Protein AF-0000000086142460 (afdb_homodimer)

Organism: NCBI:txid717836

Solvent-accessible surface area (backbone atoms only — not comparable to full-atom values): 49680 Å² total; per-residue (Å²): 108,67,45,40,24,39,39,41,35,37,32,24,75,23,95,76,44,54,64,69,58,50,50,49,43,42,58,69,41,60,41,5,60,48,43,58,37,73,49,34,57,45,44,39,34,28,33,41,66,67,75,49,84,51,43,32,36,38,39,31,39,27,62,38,39,47,51,66,74,33,66,89,44,45,38,64,72,74,49,53,18,50,52,52,52,58,55,61,70,28,40,67,42,72,35,49,34,33,26,33,62,71,48,77,43,73,53,80,43,78,91,67,61,49,48,15,35,41,35,39,34,32,37,31,42,58,88,47,46,63,57,48,50,47,44,39,74,75,41,37,49,63,34,49,57,64,34,72,46,52,44,26,42,36,34,27,37,58,77,42,46,34,84,81,44,64,65,58,92,66,41,41,38,38,38,38,42,35,27,15,69,40,83,63,62,77,85,35,67,47,42,48,54,38,64,62,38,70,64,41,49,54,53,53,65,69,31,44,81,71,49,72,48,40,32,31,54,69,46,72,52,53,54,56,83,70,73,66,35,62,46,68,46,90,24,44,31,55,36,40,29,46,80,44,55,48,88,85,35,55,34,35,35,43,34,40,35,81,40,41,47,46,68,80,41,52,66,60,47,49,30,33,49,56,18,71,32,24,41,84,95,52,75,76,42,51,28,12,38,37,30,30,29,58,73,26,36,50,78,56,42,87,37,31,60,82,50,37,60,69,52,53,25,49,50,50,52,49,50,31,57,77,67,70,46,78,58,30,49,26,32,32,12,29,29,58,13,8,40,28,23,54,46,29,42,51,77,38,52,84,38,39,56,26,34,29,30,22,43,37,63,58,52,47,44,73,69,56,28,50,52,44,53,50,49,48,50,43,25,73,74,63,30,40,56,55,44,17,54,56,48,50,58,67,32,32,39,84,91,40,53,83,34,69,57,44,60,60,46,34,58,37,31,31,66,28,25,65,69,21,42,48,35,49,42,50,25,61,38,62,49,70,44,70,89,49,40,77,67,35,78,50,47,32,39,38,36,21,11,57,62,34,73,64,36,47,65,53,51,71,63,66,75,43,61,71,48,45,78,46,73,30,70,84,7,10,54,54,27,58,70,60,27,43,68,59,42,41,52,55,40,17,76,67,108,108,66,44,40,23,41,39,40,33,37,33,24,74,24,94,77,44,53,64,69,59,52,50,48,44,41,58,70,42,58,40,5,60,49,43,57,38,73,49,36,59,44,44,38,34,27,35,40,68,66,75,48,84,49,43,31,33,38,39,29,40,28,60,39,39,48,53,65,73,33,66,91,46,45,40,65,72,73,49,53,17,51,51,52,53,57,56,61,69,27,43,67,42,72,36,48,33,33,26,34,61,71,49,78,44,72,53,81,42,78,90,68,62,48,47,16,37,42,35,39,34,32,37,31,42,59,88,47,46,62,57,50,49,48,45,40,73,74,41,37,50,62,36,47,54,64,34,73,45,52,45,25,40,36,34,27,37,58,75,42,45,36,83,81,43,63,64,60,90,66,39,42,39,38,38,37,41,36,29,15,69,39,83,64,62,78,85,36,68,46,41,50,53,38,65,62,39,71,65,39,49,54,53,51,66,69,31,44,82,71,50,72,47,40,33,31,55,70,46,72,53,51,54,56,85,68,76,65,35,62,47,69,47,89,25,45,32,54,36,40,29,46,79,45,55,47,88,85,35,56,33,34,34,42,34,40,36,80,42,42,45,44,69,79,42,51,67,59,48,49,29,33,49,55,20,71,31,24,41,85,95,52,75,76,41,50,28,12,38,37,31,28,30,58,72,26,34,51,79,55,42,86,38,31,59,80,50,37,60,69,53,52,25,48,49,52,52,48,52,30,56,77,68,69,46,78,57,30,50,26,31,34,13,30,28,57,12,9,40,27,22,53,45,30,41,51,75,39,53,85,38,39,56,27,34,29,31,21,43,37,61,59,52,45,42,73,67,56,30,50,53,43,51,50,49,47,49,44,24,71,75,64,30,40,54,53,44,17,55,56,48,52,57,67,34,34,40,83,91,41,53,82,34,71,58,43,61,59,46,34,58,36,31,31,64,28,26,63,68,21,44,47,35,48,44,48,24,61,38,62,50,70,45,68,89,49,41,78,67,35,78,49,46,32,40,37,38,23,10,57,62,33,72,66,36,48,64,53,52,72,62,66,75,43,60,72,49,45,77,46,72,30,69,82,9,11,53,54,27,57,71,63,28,43,67,59,40,39,51,55,40,18,76,65,109

Secondary structure (DSSP, 8-state):
--SSEEEEEEEEE-TT--HHHHHHHIIIIIHHHHHTSTTEEEEEEEEETTSPSS-EEEEEEES-GGGGGSHHHHHHHHT--HHHHHHHTTEEEEEEEEEEEEEEEE-PPTTSS-SEEEEEEEEEEGGGHHHHHHHIIIIIHHHHTTSTTEEEEEEEEEEE-BTTBPPPTTEEEEEEEEEESS---TTSHHHHHHHHSHHHHHHHHTSEEEEEEEEEEEEEPPPPPPPPEEEE-TTS-EEEEEEES-TTSPEEEEEPPTT--GGGGHHHHHHHHHTTTPPTTSS----EEEEE--TTSSPPPTTPPPP-HHHHHHHHHHHHHHTT---EEEEEEETHHHHHHHHHHHH-GGGEEEEEEES--SB--HHHHHHHHHHHHHHHHH-HHHHHHHHHHHHS-GGGTTSHHHHHHHHHHHTS-HHHHHHHHHHHHS-B-GGGGGG--S-EEEEEETTSTTHHHHHHTS--TTEEEEEETT--SSHHHH-HHHHHHHHHTT-/--SSEEEEEEEEE-TT--HHHHHHHIIIIIHHHHHTSTTEEEEEEEEETTSPSS-EEEEEEES-GGGGGSHHHHHHHHT--HHHHHHHTTEEEEEEEEEEEEEEEE-PPTTSS-SEEEEEEEEEEGGGHHHHHHHIIIIIHHHHTTSTTEEEEEEEEEEE-BTTBPPPTTEEEEEEEEEESS---TTSHHHHHHHHSHHHHHHHHTSEEEEEEEEEEEEEPPPPPPPPEEEE-TTS-EEEEEEES-TTSPEEEEEPPTT--GGGGHHHHHHHHHTTTPPTTSS----EEEEE--TTSSPPPTTPPPP-HHHHHHHHHHHHHHTT---EEEEEEETHHHHHHHHHHHH-GGGEEEEEEES--SB--HHHHHHHHHHHHHHHHH-HHHHHHHHHHHHS-GGGTTSHHHHHHHHHHHTS-HHHHHHHHHHHHS-B-GGGGGG--S-EEEEEETTSTTHHHHHHTS--TTEEEEEETT--SSHHHH-HHHHHHHHHTT-

Nearest PDB structures (foldseek):
  3om8-assembly1_B  TM=9.047E-01  e=5.150E-22  Pseudomonas aeruginosa PAO1
  2xua-assembly1_A  TM=9.147E-01  e=1.766E-20  Paraburkholderia xenovorans LB400
  4uhe-assembly1_A  TM=8.693E-01  e=3.798E-20  Thermogutta terrifontis
  3v48-assembly1_B  TM=8.506E-01  e=5.599E-15  Escherichia coli SE11
  6k5e-assembly2_C  TM=7.998E-01  e=1.423E-12  Klebsiella pneumoniae

pLDDT: mean 93.95, std 6.27, range [56.75, 98.88]

Radius of gyration: 33.69 Å; Cα contacts (8 Å, |Δi|>4): 2165; chains: 2; bounding box: 78×109×75 Å

Foldseek 3Di:
DWFKKKKKKFFAFAPPADPVLLVCCVFAPVQQLVVQDLQFQWKFKWAFPPPDPPGIMMMTIGGICVCCPPPSNVCCVVVPDPSVVVNVVRTPDMWIWMWHWDDKDFDQDDPRAFQKKKKWKWKAFPVLVVVVVCCCVVALVVLVCPWAFWGMKIKTWTDFGIPVTADDPRMIMMMIMIGGNDDTDCVDPSVVVSCPDPSNCVSVVRIGTDDITMIGTDDIHHHHDDFWDWDADPQFFIKTKDKGHDPVAFEEEEAEAFLFFLCLCVVVLSCQSNQVLAAPPDDRGHHIYMTIHFGLQDDGDPRHDQDALVVSLVVVVVVCVVVVQQAGAEYEYAASSLLNQLVNCLPPVPRYQEYEHEQYAQFADPVLLVVLVVLLVCCVVPNQLVSLLVVLCLQWDPVCCPPPLSVVRSVSRRSGDSVSSNSSSVNNRGGHCLVRLQSRDHAYEYEYEPAAPCRLVNSVVSPRPNYDYDYQYNGYRSRCSGGVSSVSNSSNNGD/DWFKKKKKKFFAFAPPADPVLLVCCVQAPVQQLVVQDLQFQWKFKWAFPPPDPPGIMIMTIGGICVCCPPPSNVCCVVVPDPSVVVNVVRTPDMWIWMWHWDDKDFDQDDPRAFQKKKKWKWKAFPVCVVVVVCCCVVALVVLVCPWAFWGMKIKTWTDFGTPVTADDPRMIMMMIMIGGNDDTDCPDPSVVVSCPDPSNCVSVVRIGTDDITMIGTDDIHHHHDDFWDWDADPQFFIKTKDKGHDPVAFEEEEAEAFLFFLCLCVVVLSCQSNQVLAAPPDDRGHHIYMTIYFGLQDDGDPRHDQDALVVSLVVVVVVCVVVVQQAGAEYEYAASSLLNRLVNCLPPVPRYQEYEHELYAQFADPVLLVVLVVLLVCCVVVNQLVSLLVVLCLQWDPVCCPPPSSVVRSVSRRSGDSVSSNSSSVNNHGGHCLVRLQSRDHAYEYEYEPAAPCSLVNSVVSPRPNYDYDYQYNGYRSRCSGGVPSVSNSSNNGD

Structure (mmCIF, N/CA/C/O backbone):
data_AF-0000000086142460-model_v1
#
loop_
_entity.id
_entity.type
_entity.pdbx_description
1 polymer 'AB hydrolase-1 domain-containing protein'
#
loop_
_atom_site.group_PDB
_atom_site.id
_atom_site.type_symbol
_atom_site.label_atom_id
_atom_site.label_alt_id
_atom_site.label_comp_id
_atom_site.label_asym_id
_atom_site.label_entity_id
_atom_site.label_seq_id
_atom_site.pdbx_PDB_ins_code
_atom_site.Cartn_x
_atom_site.Cartn_y
_atom_site.Cartn_z
_atom_site.occupancy
_atom_site.B_iso_or_equiv
_atom_site.auth_seq_id
_atom_site.auth_comp_id
_atom_site.auth_asym_id
_atom_site.auth_atom_id
_atom_site.pdbx_PDB_model_num
ATOM 1 N N . MET A 1 1 ? -10.391 -28.703 9.508 1 86.12 1 MET A N 1
ATOM 2 C CA . MET A 1 1 ? -9.367 -29.094 8.539 1 86.12 1 MET A CA 1
ATOM 3 C C . MET A 1 1 ? -8.062 -28.344 8.797 1 86.12 1 MET A C 1
ATOM 5 O O . MET A 1 1 ? -8.062 -27.125 8.961 1 86.12 1 MET A O 1
ATOM 9 N N . GLU A 1 2 ? -7 -29.094 8.883 1 89.44 2 GLU A N 1
ATOM 10 C CA . GLU A 1 2 ? -5.695 -28.484 9.164 1 89.44 2 GLU A CA 1
ATOM 11 C C . GLU A 1 2 ? -4.59 -29.188 8.367 1 89.44 2 GLU A C 1
ATOM 13 O O . GLU A 1 2 ? -4.773 -30.297 7.891 1 89.44 2 GLU A O 1
ATOM 18 N N . GLY A 1 3 ? -3.527 -28.438 8.188 1 91.69 3 GLY A N 1
ATOM 19 C CA . GLY A 1 3 ? -2.354 -28.984 7.523 1 91.69 3 GLY A CA 1
ATOM 20 C C . GLY A 1 3 ? -2.408 -28.844 6.012 1 91.69 3 GLY A C 1
ATOM 21 O O . GLY A 1 3 ? -3.371 -28.297 5.469 1 91.69 3 GLY A O 1
ATOM 22 N N . PRO A 1 4 ? -1.34 -29.344 5.383 1 93.38 4 PRO A N 1
ATOM 23 C CA . PRO A 1 4 ? -1.271 -29.25 3.924 1 93.38 4 PRO A CA 1
ATOM 24 C C . PRO A 1 4 ? -2.326 -30.109 3.229 1 93.38 4 PRO A C 1
ATOM 26 O O . PRO A 1 4 ? -2.758 -31.125 3.773 1 93.38 4 PRO A O 1
ATOM 29 N N . GLY A 1 5 ? -2.771 -29.641 2.098 1 96.19 5 GLY A N 1
ATOM 30 C CA . GLY A 1 5 ? -3.828 -30.375 1.42 1 96.19 5 GLY A CA 1
ATOM 31 C C . GLY A 1 5 ? -3.877 -30.109 -0.073 1 96.19 5 GLY A C 1
ATOM 32 O O . GLY A 1 5 ? -2.941 -29.547 -0.639 1 96.19 5 GLY A O 1
ATOM 33 N N . TYR A 1 6 ? -4.895 -30.703 -0.648 1 95.5 6 TYR A N 1
ATOM 34 C CA . TYR A 1 6 ? -5.113 -30.781 -2.09 1 95.5 6 TYR A CA 1
ATOM 35 C C . TYR A 1 6 ? -6.566 -30.5 -2.438 1 95.5 6 TYR A C 1
ATOM 37 O O . TYR A 1 6 ? -7.473 -31.188 -1.963 1 95.5 6 TYR A O 1
ATOM 45 N N . LEU A 1 7 ? -6.75 -29.359 -3.189 1 97.44 7 LEU A N 1
ATOM 46 C CA . LEU A 1 7 ? -8.07 -29.016 -3.707 1 97.44 7 LEU A CA 1
ATOM 47 C C . LEU A 1 7 ? -8.219 -29.453 -5.16 1 97.44 7 LEU A C 1
ATOM 49 O O . LEU A 1 7 ? -7.457 -29.016 -6.027 1 97.44 7 LEU A O 1
ATOM 53 N N . ALA A 1 8 ? -9.18 -30.312 -5.422 1 97.69 8 ALA A N 1
ATOM 54 C CA . ALA A 1 8 ? -9.367 -30.875 -6.758 1 97.69 8 ALA A CA 1
ATOM 55 C C . ALA A 1 8 ? -10.766 -30.562 -7.289 1 97.69 8 ALA A C 1
ATOM 57 O O . ALA A 1 8 ? -11.766 -30.844 -6.621 1 97.69 8 ALA A O 1
ATOM 58 N N . VAL A 1 9 ? -10.797 -30.031 -8.5 1 97.75 9 VAL A N 1
ATOM 59 C CA . VAL A 1 9 ? -12.062 -29.703 -9.148 1 97.75 9 VAL A CA 1
ATOM 60 C C . VAL A 1 9 ? -12.133 -30.359 -10.523 1 97.75 9 VAL A C 1
ATOM 62 O O . VAL A 1 9 ? -11.242 -30.156 -11.352 1 97.75 9 VAL A O 1
ATOM 65 N N . ALA A 1 10 ? -13.086 -31.156 -10.727 1 97.75 10 ALA A N 1
ATOM 66 C CA . ALA A 1 10 ? -13.344 -31.766 -12.031 1 97.75 10 ALA A CA 1
ATOM 67 C C . ALA A 1 10 ? -14.562 -31.109 -12.695 1 97.75 10 ALA A C 1
ATOM 69 O O . ALA A 1 10 ? -15.602 -30.938 -12.055 1 97.75 10 ALA A O 1
ATOM 70 N N . ILE A 1 11 ? -14.422 -30.75 -13.961 1 97.94 11 ILE A N 1
ATOM 71 C CA . ILE A 1 11 ? -15.492 -30.031 -14.641 1 97.94 11 ILE A CA 1
ATOM 72 C C . ILE A 1 11 ? -15.805 -30.703 -15.977 1 97.94 11 ILE A C 1
ATOM 74 O O . ILE A 1 11 ? -14.898 -31.031 -16.75 1 97.94 11 ILE A O 1
ATOM 78 N N . GLN A 1 12 ? -17.031 -30.906 -16.188 1 98.12 12 GLN A N 1
ATOM 79 C CA . GLN A 1 12 ? -17.547 -31.25 -17.516 1 98.12 12 GLN A CA 1
ATOM 80 C C . GLN A 1 12 ? -18.328 -30.094 -18.109 1 98.12 12 GLN A C 1
ATOM 82 O O . GLN A 1 12 ? -19.438 -29.797 -17.672 1 98.12 12 GLN A O 1
ATOM 87 N N . PRO A 1 13 ? -17.734 -29.391 -19.141 1 97.56 13 PRO A N 1
ATOM 88 C CA . PRO A 1 13 ? -18.516 -28.344 -19.812 1 97.56 13 PRO A CA 1
ATOM 89 C C . PRO A 1 13 ? -19.828 -28.875 -20.391 1 97.56 13 PRO A C 1
ATOM 91 O O . PRO A 1 13 ? -19.906 -30.031 -20.797 1 97.56 13 PRO A O 1
ATOM 94 N N . GLY A 1 14 ? -20.844 -28.047 -20.406 1 97.44 14 GLY A N 1
ATOM 95 C CA . GLY A 1 14 ? -22.125 -28.406 -20.984 1 97.44 14 GLY A CA 1
ATOM 96 C C . GLY A 1 14 ? -22.219 -28.062 -22.453 1 97.44 14 GLY A C 1
ATOM 97 O O . GLY A 1 14 ? -21.25 -27.609 -23.062 1 97.44 14 GLY A O 1
ATOM 98 N N . LYS A 1 15 ? -23.344 -28.375 -22.984 1 96.5 15 LYS A N 1
ATOM 99 C CA . LYS A 1 15 ? -23.594 -28.141 -24.406 1 96.5 15 LYS A CA 1
ATOM 100 C C . LYS A 1 15 ? -23.531 -26.656 -24.734 1 96.5 15 LYS A C 1
ATOM 102 O O . LYS A 1 15 ? -23.141 -26.281 -25.844 1 96.5 15 LYS A O 1
ATOM 107 N N . ASP A 1 16 ? -23.859 -25.828 -23.797 1 96.25 16 ASP A N 1
ATOM 108 C CA . ASP A 1 16 ? -23.953 -24.391 -24.016 1 96.25 16 ASP A CA 1
ATOM 109 C C . ASP A 1 16 ? -22.672 -23.672 -23.594 1 96.25 16 ASP A C 1
ATOM 111 O O . ASP A 1 16 ? -22.594 -22.453 -23.625 1 96.25 16 ASP A O 1
ATOM 115 N N . THR A 1 17 ? -21.688 -24.422 -23.125 1 97.5 17 THR A N 1
ATOM 116 C CA . THR A 1 17 ? -20.438 -23.812 -22.688 1 97.5 17 THR A CA 1
ATOM 117 C C . THR A 1 17 ? -19.578 -23.406 -23.891 1 97.5 17 THR A C 1
ATOM 119 O O . THR A 1 17 ? -19.203 -24.266 -24.703 1 97.5 17 THR A O 1
ATOM 122 N N . GLU A 1 18 ? -19.328 -22.141 -24.062 1 97.06 18 GLU A N 1
ATOM 123 C CA . GLU A 1 18 ? -18.406 -21.688 -25.094 1 97.06 18 GLU A CA 1
ATOM 124 C C . GLU A 1 18 ? -16.953 -21.938 -24.672 1 97.06 18 GLU A C 1
ATOM 126 O O . GLU A 1 18 ? -16.469 -21.375 -23.703 1 97.06 18 GLU A O 1
ATOM 131 N N . GLU A 1 19 ? -16.25 -22.672 -25.438 1 95.94 19 GLU A N 1
ATOM 132 C CA . GLU A 1 19 ? -14.93 -23.188 -25.062 1 95.94 19 GLU A CA 1
ATOM 133 C C . GLU A 1 19 ? -13.938 -22.047 -24.844 1 95.94 19 GLU A C 1
ATOM 135 O O . GLU A 1 19 ? -13.195 -22.047 -23.859 1 95.94 19 GLU A O 1
ATOM 140 N N . THR A 1 20 ? -13.898 -21.125 -25.766 1 96.5 20 THR A N 1
ATOM 141 C CA . THR A 1 20 ? -12.953 -20.016 -25.656 1 96.5 20 THR A CA 1
ATOM 142 C C . THR A 1 20 ? -13.219 -19.219 -24.391 1 96.5 20 THR A C 1
ATOM 144 O O . THR A 1 20 ? -12.281 -18.859 -23.672 1 96.5 20 THR A O 1
ATOM 147 N N . ALA A 1 21 ? -14.469 -18.953 -24.094 1 96.31 21 ALA A N 1
ATOM 148 C CA . ALA A 1 21 ? -14.852 -18.203 -22.906 1 96.31 21 ALA A CA 1
ATOM 149 C C . ALA A 1 21 ? -14.508 -18.984 -21.641 1 96.31 21 ALA A C 1
ATOM 151 O O . ALA A 1 21 ? -14.094 -18.391 -20.625 1 96.31 21 ALA A O 1
ATOM 152 N N . PHE A 1 22 ? -14.742 -20.312 -21.766 1 97.44 22 PHE A N 1
ATOM 153 C CA . PHE A 1 22 ? -14.43 -21.188 -20.656 1 97.44 22 PHE A CA 1
ATOM 154 C C . PHE A 1 22 ? -12.953 -21.078 -20.281 1 97.44 22 PHE A C 1
ATOM 156 O O . PHE A 1 22 ? -12.617 -20.859 -19.109 1 97.44 22 PHE A O 1
ATOM 163 N N . HIS A 1 23 ? -12.133 -21.141 -21.219 1 96.62 23 HIS A N 1
ATOM 164 C CA . HIS A 1 23 ? -10.695 -21.094 -20.984 1 96.62 23 HIS A CA 1
ATOM 165 C C . HIS A 1 23 ? -10.266 -19.703 -20.547 1 96.62 23 HIS A C 1
ATOM 167 O O . HIS A 1 23 ? -9.445 -19.562 -19.625 1 96.62 23 HIS A O 1
ATOM 173 N N . GLU A 1 24 ? -10.75 -18.734 -21.156 1 94.75 24 GLU A N 1
ATOM 174 C CA . GLU A 1 24 ? -10.398 -17.359 -20.797 1 94.75 24 GLU A CA 1
ATOM 175 C C . GLU A 1 24 ? -10.773 -17.047 -19.359 1 94.75 24 GLU A C 1
ATOM 177 O O . GLU A 1 24 ? -9.977 -16.484 -18.609 1 94.75 24 GLU A O 1
ATOM 182 N N . TRP A 1 25 ? -11.977 -17.438 -19 1 95.44 25 TRP A N 1
ATOM 183 C CA . TRP A 1 25 ? -12.461 -17.219 -17.641 1 95.44 25 TRP A CA 1
ATOM 184 C C . TRP A 1 25 ? -11.547 -17.922 -16.625 1 95.44 25 TRP A C 1
ATOM 186 O O . TRP A 1 25 ? -11.133 -17.312 -15.641 1 95.44 25 TRP A O 1
ATOM 196 N N . TYR A 1 26 ? -11.25 -19.141 -16.844 1 95.75 26 TYR A N 1
ATOM 197 C CA . TYR A 1 26 ? -10.453 -19.922 -15.906 1 95.75 26 TYR A CA 1
ATOM 198 C C . TYR A 1 26 ? -9.039 -19.359 -15.789 1 95.75 26 TYR A C 1
ATOM 200 O O . TYR A 1 26 ? -8.484 -19.266 -14.688 1 95.75 26 TYR A O 1
ATOM 208 N N . ASN A 1 27 ? -8.492 -18.906 -16.953 1 92.12 27 ASN A N 1
ATOM 209 C CA . ASN A 1 27 ? -7.094 -18.5 -17.031 1 92.12 27 ASN A CA 1
ATOM 210 C C . ASN A 1 27 ? -6.891 -17.078 -16.516 1 92.12 27 ASN A C 1
ATOM 212 O O . ASN A 1 27 ? -5.801 -16.719 -16.062 1 92.12 27 ASN A O 1
ATOM 216 N N . THR A 1 28 ? -7.898 -16.266 -16.562 1 90.81 28 THR A N 1
ATOM 217 C CA . THR A 1 28 ? -7.676 -14.852 -16.297 1 90.81 28 THR A CA 1
ATOM 218 C C . THR A 1 28 ? -8.406 -14.422 -15.023 1 90.81 28 THR A C 1
ATOM 220 O O . THR A 1 28 ? -8.141 -13.352 -14.469 1 90.81 28 THR A O 1
ATOM 223 N N . GLU A 1 29 ? -9.281 -15.234 -14.555 1 93.81 29 GLU A N 1
ATOM 224 C CA . GLU A 1 29 ? -10.062 -14.836 -13.391 1 93.81 29 GLU A CA 1
ATOM 225 C C . GLU A 1 29 ? -10.047 -15.922 -12.312 1 93.81 29 GLU A C 1
ATOM 227 O O . GLU A 1 29 ? -9.406 -15.758 -11.273 1 93.81 29 GLU A O 1
ATOM 232 N N . HIS A 1 30 ? -10.609 -17.078 -12.625 1 95.69 30 HIS A N 1
ATOM 233 C CA . HIS A 1 30 ? -10.852 -18.094 -11.609 1 95.69 30 HIS A CA 1
ATOM 234 C C . HIS A 1 30 ? -9.539 -18.578 -10.984 1 95.69 30 HIS A C 1
ATOM 236 O O . HIS A 1 30 ? -9.383 -18.531 -9.758 1 95.69 30 HIS A O 1
ATOM 242 N N . GLY A 1 31 ? -8.648 -19 -11.805 1 93.88 31 GLY A N 1
ATOM 243 C CA . GLY A 1 31 ? -7.359 -19.469 -11.336 1 93.88 31 GLY A CA 1
ATOM 244 C C . GLY A 1 31 ? -6.543 -18.406 -10.641 1 93.88 31 GLY A C 1
ATOM 245 O O . GLY A 1 31 ? -6.18 -18.562 -9.469 1 93.88 31 GLY A O 1
ATOM 246 N N . PRO A 1 32 ? -6.352 -17.312 -11.305 1 91.19 32 PRO A N 1
ATOM 247 C CA . PRO A 1 32 ? -5.527 -16.25 -10.75 1 91.19 32 PRO A CA 1
ATOM 248 C C . PRO A 1 32 ? -6.066 -15.711 -9.422 1 91.19 32 PRO A C 1
ATOM 250 O O . PRO A 1 32 ? -5.285 -15.359 -8.531 1 91.19 32 PRO A O 1
ATOM 253 N N . LEU A 1 33 ? -7.34 -15.648 -9.234 1 92.94 33 LEU A N 1
ATOM 254 C CA . LEU A 1 33 ? -7.93 -15.172 -7.988 1 92.94 33 LEU A CA 1
ATOM 255 C C . LEU A 1 33 ? -7.535 -16.078 -6.824 1 92.94 33 LEU A C 1
ATOM 257 O O . LEU A 1 33 ? -7.316 -15.602 -5.711 1 92.94 33 LEU A O 1
ATOM 261 N N . ARG A 1 34 ? -7.43 -17.328 -7.09 1 93.31 34 ARG A N 1
ATOM 262 C CA . ARG A 1 34 ? -7.035 -18.266 -6.043 1 93.31 34 ARG A CA 1
ATOM 263 C C . ARG A 1 34 ? -5.551 -18.141 -5.727 1 93.31 34 ARG A C 1
ATOM 265 O O . ARG A 1 34 ? -5.16 -18.141 -4.555 1 93.31 34 ARG A O 1
ATOM 272 N N . LEU A 1 35 ? -4.785 -17.938 -6.715 1 88.81 35 LEU A N 1
ATOM 273 C CA . LEU A 1 35 ? -3.34 -17.875 -6.52 1 88.81 35 LEU A CA 1
ATOM 274 C C . LEU A 1 35 ? -2.934 -16.562 -5.867 1 88.81 35 LEU A C 1
ATOM 276 O O . LEU A 1 35 ? -1.805 -16.422 -5.391 1 88.81 35 LEU A O 1
ATOM 280 N N . ARG A 1 36 ? -3.82 -15.68 -5.84 1 85.44 36 ARG A N 1
ATOM 281 C CA . ARG A 1 36 ? -3.578 -14.445 -5.098 1 85.44 36 ARG A CA 1
ATOM 282 C C . ARG A 1 36 ? -3.443 -14.727 -3.602 1 85.44 36 ARG A C 1
ATOM 284 O O . ARG A 1 36 ? -2.832 -13.945 -2.871 1 85.44 36 ARG A O 1
ATOM 291 N N . LEU A 1 37 ? -4.078 -15.766 -3.174 1 87 37 LEU A N 1
ATOM 292 C CA . LEU A 1 37 ? -4.066 -16.141 -1.761 1 87 37 LEU A CA 1
ATOM 293 C C . LEU A 1 37 ? -2.756 -16.828 -1.392 1 87 37 LEU A C 1
ATOM 295 O O . LEU A 1 37 ? -2.338 -17.766 -2.061 1 87 37 LEU A O 1
ATOM 299 N N . PRO A 1 38 ? -2.135 -16.391 -0.274 1 76.75 38 PRO A N 1
ATOM 300 C CA . PRO A 1 38 ? -0.788 -16.875 0.043 1 76.75 38 PRO A CA 1
ATOM 301 C C . PRO A 1 38 ? -0.76 -18.344 0.41 1 76.75 38 PRO A C 1
ATOM 303 O O . PRO A 1 38 ? 0.292 -18.984 0.328 1 76.75 38 PRO A O 1
ATOM 306 N N . PHE A 1 39 ? -1.884 -18.938 0.743 1 83.94 39 PHE A N 1
ATOM 307 C CA . PHE A 1 39 ? -1.887 -20.328 1.194 1 83.94 39 PHE A CA 1
ATOM 308 C C . PHE A 1 39 ? -2.189 -21.266 0.038 1 83.94 39 PHE A C 1
ATOM 310 O O . PHE A 1 39 ? -2.184 -22.484 0.209 1 83.94 39 PHE A O 1
ATOM 317 N N . ILE A 1 40 ? -2.533 -20.75 -1.118 1 90.44 40 ILE A N 1
ATOM 318 C CA . ILE A 1 40 ? -2.615 -21.547 -2.338 1 90.44 40 ILE A CA 1
ATOM 319 C C . ILE A 1 40 ? -1.272 -21.516 -3.062 1 90.44 40 ILE A C 1
ATOM 321 O O . ILE A 1 40 ? -0.923 -20.516 -3.701 1 90.44 40 ILE A O 1
ATOM 325 N N . GLU A 1 41 ? -0.708 -22.562 -3.027 1 81.62 41 GLU A N 1
ATOM 326 C CA . GLU A 1 41 ? 0.699 -22.594 -3.416 1 81.62 41 GLU A CA 1
ATOM 327 C C . GLU A 1 41 ? 0.852 -22.812 -4.918 1 81.62 41 GLU A C 1
ATOM 329 O O . GLU A 1 41 ? 1.783 -22.297 -5.535 1 81.62 41 GLU A O 1
ATOM 334 N N . THR A 1 42 ? 0.005 -23.656 -5.453 1 85.62 42 THR A N 1
ATOM 335 C CA . THR A 1 42 ? 0.024 -23.938 -6.883 1 85.62 42 THR A CA 1
ATOM 336 C C . THR A 1 42 ? -1.396 -24.078 -7.43 1 85.62 42 THR A C 1
ATOM 338 O O . THR A 1 42 ? -2.342 -24.281 -6.664 1 85.62 42 THR A O 1
ATOM 341 N N . GLY A 1 43 ? -1.567 -23.875 -8.68 1 92.62 43 GLY A N 1
ATOM 342 C CA . GLY A 1 43 ? -2.801 -24.078 -9.422 1 92.62 43 GLY A CA 1
ATOM 343 C C . GLY A 1 43 ? -2.566 -24.5 -10.859 1 92.62 43 GLY A C 1
ATOM 344 O O . GLY A 1 43 ? -1.914 -23.797 -11.625 1 92.62 43 GLY A O 1
ATOM 345 N N . ASP A 1 44 ? -3.109 -25.688 -11.18 1 94.31 44 ASP A N 1
ATOM 346 C CA . ASP A 1 44 ? -2.869 -26.266 -12.5 1 94.31 44 ASP A CA 1
ATOM 347 C C . ASP A 1 44 ? -4.164 -26.781 -13.117 1 94.31 44 ASP A C 1
ATOM 349 O O . ASP A 1 44 ? -5.012 -27.344 -12.406 1 94.31 44 ASP A O 1
ATOM 353 N N . ARG A 1 45 ? -4.258 -26.625 -14.406 1 96.44 45 ARG A N 1
ATOM 354 C CA . ARG A 1 45 ? -5.355 -27.203 -15.18 1 96.44 45 ARG A CA 1
ATOM 355 C C . ARG A 1 45 ? -4.891 -28.422 -15.969 1 96.44 45 ARG A C 1
ATOM 357 O O . ARG A 1 45 ? -3.795 -28.422 -16.531 1 96.44 45 ARG A O 1
ATOM 364 N N . TYR A 1 46 ? -5.703 -29.406 -15.93 1 97.5 46 TYR A N 1
ATOM 365 C CA . TYR A 1 46 ? -5.441 -30.641 -16.656 1 97.5 46 TYR A CA 1
ATOM 366 C C . TYR A 1 46 ? -6.613 -31.016 -17.547 1 97.5 46 TYR A C 1
ATOM 368 O O . TYR A 1 46 ? -7.754 -30.625 -17.281 1 97.5 46 TYR A O 1
ATOM 376 N N . PHE A 1 47 ? -6.359 -31.656 -18.625 1 97.5 47 PHE A N 1
ATOM 377 C CA . PHE A 1 47 ? -7.391 -32.25 -19.469 1 97.5 47 PHE A CA 1
ATOM 378 C C . PHE A 1 47 ? -7.309 -33.75 -19.453 1 97.5 47 PHE A C 1
ATOM 380 O O . PHE A 1 47 ? -6.234 -34.312 -19.25 1 97.5 47 PHE A O 1
ATOM 387 N N . ALA A 1 48 ? -8.422 -34.406 -19.656 1 98 48 ALA A N 1
ATOM 388 C CA . ALA A 1 48 ? -8.508 -35.875 -19.562 1 98 48 ALA A CA 1
ATOM 389 C C . ALA A 1 48 ? -7.754 -36.531 -20.703 1 98 48 ALA A C 1
ATOM 391 O O . ALA A 1 48 ? -8.18 -36.469 -21.859 1 98 48 ALA A O 1
ATOM 392 N N . ALA A 1 49 ? -6.691 -37.219 -20.328 1 97.31 49 ALA A N 1
ATOM 393 C CA . ALA A 1 49 ? -5.91 -37.938 -21.328 1 97.31 49 ALA A CA 1
ATOM 394 C C . ALA A 1 49 ? -6.496 -39.344 -21.578 1 97.31 49 ALA A C 1
ATOM 396 O O . ALA A 1 49 ? -6.148 -40 -22.562 1 97.31 49 ALA A O 1
ATOM 397 N N . ASP A 1 50 ? -7.367 -39.781 -20.734 1 95.94 50 ASP A N 1
ATOM 398 C CA . ASP A 1 50 ? -7.969 -41.125 -20.828 1 95.94 50 ASP A CA 1
ATOM 399 C C . ASP A 1 50 ? -9.25 -41.062 -21.656 1 95.94 50 ASP A C 1
ATOM 401 O O . ASP A 1 50 ? -9.922 -42.094 -21.812 1 95.94 50 ASP A O 1
ATOM 405 N N . GLY A 1 51 ? -9.672 -39.906 -22.078 1 94.44 51 GLY A N 1
ATOM 406 C CA . GLY A 1 51 ? -10.859 -39.75 -22.891 1 94.44 51 GLY A CA 1
ATOM 407 C C . GLY A 1 51 ? -12.148 -39.906 -22.109 1 94.44 51 GLY A C 1
ATOM 408 O O . GLY A 1 51 ? -13.234 -40 -22.688 1 94.44 51 GLY A O 1
ATOM 409 N N . GLN A 1 52 ? -12.031 -39.844 -20.812 1 96 52 GLN A N 1
ATOM 410 C CA . GLN A 1 52 ? -13.211 -39.969 -19.953 1 96 52 GLN A CA 1
ATOM 411 C C . GLN A 1 52 ? -13.75 -38.625 -19.547 1 96 52 GLN A C 1
ATOM 413 O O . GLN A 1 52 ? -13.117 -37.594 -19.797 1 96 52 GLN A O 1
ATOM 418 N N . LYS A 1 53 ? -14.984 -38.594 -19 1 96.06 53 LYS A N 1
ATOM 419 C CA . LYS A 1 53 ? -15.578 -37.438 -18.375 1 96.06 53 LYS A CA 1
ATOM 420 C C . LYS A 1 53 ? -15.422 -37.469 -16.859 1 96.06 53 LYS A C 1
ATOM 422 O O . LYS A 1 53 ? -15.469 -38.562 -16.266 1 96.06 53 LYS A O 1
ATOM 427 N N . PRO A 1 54 ? -15.289 -36.438 -16.281 1 97.38 54 PRO A N 1
ATOM 428 C CA . PRO A 1 54 ? -15.219 -35.062 -16.812 1 97.38 54 PRO A CA 1
ATOM 429 C C . PRO A 1 54 ? -13.945 -34.812 -17.609 1 97.38 54 PRO A C 1
ATOM 431 O O . PRO A 1 54 ? -12.922 -35.469 -17.375 1 97.38 54 PRO A O 1
ATOM 434 N N . GLU A 1 55 ? -13.977 -33.844 -18.422 1 97.88 55 GLU A N 1
ATOM 435 C CA . GLU A 1 55 ? -12.914 -33.594 -19.391 1 97.88 55 GLU A CA 1
ATOM 436 C C . GLU A 1 55 ? -11.805 -32.75 -18.812 1 97.88 55 GLU A C 1
ATOM 438 O O . GLU A 1 55 ? -10.688 -32.719 -19.328 1 97.88 55 GLU A O 1
ATOM 443 N N . TRP A 1 56 ? -12.18 -31.969 -17.812 1 98.06 56 TRP A N 1
ATOM 444 C CA . TRP A 1 56 ? -11.211 -31 -17.281 1 98.06 56 TRP A CA 1
ATOM 445 C C . TRP A 1 56 ? -11.047 -31.156 -15.781 1 98.06 56 TRP A C 1
ATOM 447 O O . TRP A 1 56 ? -11.992 -31.547 -15.086 1 98.06 56 TRP A O 1
ATOM 457 N N . SER A 1 57 ? -9.867 -30.859 -15.312 1 97.5 57 SER A N 1
ATOM 458 C CA . SER A 1 57 ? -9.578 -30.828 -13.883 1 97.5 57 SER A CA 1
ATOM 459 C C . SER A 1 57 ? -8.68 -29.641 -13.539 1 97.5 57 SER A C 1
ATOM 461 O O . SER A 1 57 ? -7.848 -29.219 -14.344 1 97.5 57 SER A O 1
ATOM 463 N N . ALA A 1 58 ? -8.961 -29.016 -12.461 1 97.69 58 ALA A N 1
ATOM 464 C CA . ALA A 1 58 ? -8.07 -28.047 -11.844 1 97.69 58 ALA A CA 1
ATOM 465 C C . ALA A 1 58 ? -7.688 -28.469 -10.43 1 97.69 58 ALA A C 1
ATOM 467 O O . ALA A 1 58 ? -8.531 -28.953 -9.672 1 97.69 58 ALA A O 1
ATOM 468 N N . VAL A 1 59 ? -6.422 -28.312 -10.156 1 97.19 59 VAL A N 1
ATOM 469 C CA . VAL A 1 59 ? -5.957 -28.75 -8.844 1 97.19 59 VAL A CA 1
ATOM 470 C C . VAL A 1 59 ? -5.105 -27.641 -8.211 1 97.19 59 VAL A C 1
ATOM 472 O O . VAL A 1 59 ? -4.41 -26.906 -8.914 1 97.19 59 VAL A O 1
ATOM 475 N N . TYR A 1 60 ? -5.203 -27.578 -6.871 1 95.38 60 TYR A N 1
ATOM 476 C CA . TYR A 1 60 ? -4.477 -26.578 -6.09 1 95.38 60 TYR A CA 1
ATOM 477 C C . TYR A 1 60 ? -3.818 -27.219 -4.871 1 95.38 60 TYR A C 1
ATOM 479 O O . TYR A 1 60 ? -4.465 -27.953 -4.125 1 95.38 60 TYR A O 1
ATOM 487 N N . ASP A 1 61 ? -2.557 -26.953 -4.707 1 92.62 61 ASP A N 1
ATOM 488 C CA . ASP A 1 61 ? -1.901 -27.297 -3.449 1 92.62 61 ASP A CA 1
ATOM 489 C C . ASP A 1 61 ? -2.119 -26.219 -2.4 1 92.62 61 ASP A C 1
ATOM 491 O O . ASP A 1 61 ? -1.939 -25.031 -2.682 1 92.62 61 ASP A O 1
ATOM 495 N N . VAL A 1 62 ? -2.531 -26.641 -1.233 1 92.19 62 VAL A N 1
ATOM 496 C CA . VAL A 1 62 ? -2.848 -25.719 -0.138 1 92.19 62 VAL A CA 1
ATOM 497 C C . VAL A 1 62 ? -1.885 -25.953 1.023 1 92.19 62 VAL A C 1
ATOM 499 O O . VAL A 1 62 ? -1.672 -27.094 1.441 1 92.19 62 VAL A O 1
ATOM 502 N N . SER A 1 63 ? -1.287 -24.906 1.578 1 86.25 63 SER A N 1
ATOM 503 C CA . SER A 1 63 ? -0.301 -25.031 2.646 1 86.25 63 SER A CA 1
ATOM 504 C C . SER A 1 63 ? -0.958 -25.438 3.959 1 86.25 63 SER A C 1
ATOM 506 O O . SER A 1 63 ? -0.371 -26.188 4.746 1 86.25 63 SER A O 1
ATOM 508 N N . ASP A 1 64 ? -2.152 -24.922 4.18 1 91.12 64 ASP A N 1
ATOM 509 C CA . ASP A 1 64 ? -2.939 -25.266 5.363 1 91.12 64 ASP A CA 1
ATOM 510 C C . ASP A 1 64 ? -4.434 -25.203 5.066 1 91.12 64 ASP A C 1
ATOM 512 O O . ASP A 1 64 ? -4.973 -24.125 4.781 1 91.12 64 ASP A O 1
ATOM 516 N N . LEU A 1 65 ? -5.039 -26.312 5.254 1 95.62 65 LEU A N 1
ATOM 517 C CA . LEU A 1 65 ? -6.438 -26.469 4.871 1 95.62 65 LEU A CA 1
ATOM 518 C C . LEU A 1 65 ? -7.336 -25.609 5.746 1 95.62 65 LEU A C 1
ATOM 520 O O . LEU A 1 65 ? -8.484 -25.328 5.387 1 95.62 65 LEU A O 1
ATOM 524 N N . LYS A 1 66 ? -6.832 -25.156 6.879 1 93.94 66 LYS A N 1
ATOM 525 C CA . LYS A 1 66 ? -7.641 -24.312 7.762 1 93.94 66 LYS A CA 1
ATOM 526 C C . LYS A 1 66 ? -8.062 -23.031 7.059 1 93.94 66 LYS A C 1
ATOM 528 O O . LYS A 1 66 ? -9.141 -22.484 7.332 1 93.94 66 LYS A O 1
ATOM 533 N N . TRP A 1 67 ? -7.289 -22.531 6.094 1 91.38 67 TRP A N 1
ATOM 534 C CA . TRP A 1 67 ? -7.527 -21.266 5.418 1 91.38 67 TRP A CA 1
ATOM 535 C C . TRP A 1 67 ? -8.727 -21.359 4.484 1 91.38 67 TRP A C 1
ATOM 537 O O . TRP A 1 67 ? -9.312 -20.344 4.109 1 91.38 67 TRP A O 1
ATOM 547 N N . LEU A 1 68 ? -9.094 -22.594 4.098 1 95.44 68 LEU A N 1
ATOM 548 C CA . LEU A 1 68 ? -10.203 -22.781 3.166 1 95.44 68 LEU A CA 1
ATOM 549 C C . LEU A 1 68 ? -11.539 -22.516 3.857 1 95.44 68 LEU A C 1
ATOM 551 O O . LEU A 1 68 ? -12.578 -22.422 3.199 1 95.44 68 LEU A O 1
ATOM 555 N N . GLU A 1 69 ? -11.484 -22.375 5.121 1 94.56 69 GLU A N 1
ATOM 556 C CA . GLU A 1 69 ? -12.68 -22.047 5.879 1 94.56 69 GLU A CA 1
ATOM 557 C C . GLU A 1 69 ? -12.742 -20.547 6.184 1 94.56 69 GLU A C 1
ATOM 559 O O . GLU A 1 69 ? -13.781 -20.047 6.613 1 94.56 69 GLU A O 1
ATOM 564 N N . GLU A 1 70 ? -11.695 -19.891 5.957 1 92.31 70 GLU A N 1
ATOM 565 C CA . GLU A 1 70 ? -11.625 -18.469 6.258 1 92.31 70 GLU A CA 1
ATOM 566 C C . GLU A 1 70 ? -12.328 -17.641 5.188 1 92.31 70 GLU A C 1
ATOM 568 O O . GLU A 1 70 ? -12.336 -18.016 4.012 1 92.31 70 GLU A O 1
ATOM 573 N N . ARG A 1 71 ? -12.781 -16.484 5.605 1 93.69 71 ARG A N 1
ATOM 574 C CA . ARG A 1 71 ? -13.594 -15.609 4.773 1 93.69 71 ARG A CA 1
ATOM 575 C C . ARG A 1 71 ? -12.828 -15.164 3.533 1 93.69 71 ARG A C 1
ATOM 577 O O . ARG A 1 71 ? -13.414 -15.008 2.459 1 93.69 71 ARG A O 1
ATOM 584 N N . ILE A 1 72 ? -11.562 -14.992 3.627 1 91.75 72 ILE A N 1
ATOM 585 C CA . ILE A 1 72 ? -10.742 -14.516 2.52 1 91.75 72 ILE A CA 1
ATOM 586 C C . ILE A 1 72 ? -10.812 -15.516 1.361 1 91.75 72 ILE A C 1
ATOM 588 O O . ILE A 1 72 ? -10.656 -15.133 0.199 1 91.75 72 ILE A O 1
ATOM 592 N N . TYR A 1 73 ? -11.109 -16.766 1.64 1 94.12 73 TYR A N 1
ATOM 593 C CA . TYR A 1 73 ? -11.258 -17.781 0.601 1 94.12 73 TYR A CA 1
ATOM 594 C C . TYR A 1 73 ? -12.719 -17.984 0.24 1 94.12 73 TYR A C 1
ATOM 596 O O . TYR A 1 73 ? -13.078 -18.016 -0.939 1 94.12 73 TYR A O 1
ATOM 604 N N . THR A 1 74 ? -13.594 -18.156 1.246 1 95.56 74 THR A N 1
ATOM 605 C CA . THR A 1 74 ? -14.984 -18.531 1 1 95.56 74 THR A CA 1
ATOM 606 C C . THR A 1 74 ? -15.68 -17.469 0.154 1 95.56 74 THR A C 1
ATOM 608 O O . THR A 1 74 ? -16.609 -17.766 -0.6 1 95.56 74 THR A O 1
ATOM 611 N N . ARG A 1 75 ? -15.18 -16.312 0.226 1 94.56 75 ARG A N 1
ATOM 612 C CA . ARG A 1 75 ? -15.789 -15.234 -0.537 1 94.56 75 ARG A CA 1
ATOM 613 C C . ARG A 1 75 ? -15.672 -15.484 -2.037 1 94.56 75 ARG A C 1
ATOM 615 O O . ARG A 1 75 ? -16.484 -14.992 -2.82 1 94.56 75 ARG A O 1
ATOM 622 N N . LEU A 1 76 ? -14.625 -16.172 -2.451 1 94.62 76 LEU A N 1
ATOM 623 C CA . LEU A 1 76 ? -14.445 -16.484 -3.865 1 94.62 76 LEU A CA 1
ATOM 624 C C . LEU A 1 76 ? -15.656 -17.219 -4.422 1 94.62 76 LEU A C 1
ATOM 626 O O . LEU A 1 76 ? -15.977 -17.094 -5.609 1 94.62 76 LEU A O 1
ATOM 630 N N . ARG A 1 77 ? -16.359 -17.953 -3.578 1 92.56 77 ARG A N 1
ATOM 631 C CA . ARG A 1 77 ? -17.547 -18.688 -3.992 1 92.56 77 ARG A CA 1
ATOM 632 C C . ARG A 1 77 ? -18.812 -17.906 -3.662 1 92.56 77 ARG A C 1
ATOM 634 O O . ARG A 1 77 ? -19.828 -18.031 -4.355 1 92.56 77 ARG A O 1
ATOM 641 N N . GLU A 1 78 ? -18.781 -17.125 -2.67 1 91.81 78 GLU A N 1
ATOM 642 C CA . GLU A 1 78 ? -19.953 -16.406 -2.191 1 91.81 78 GLU A CA 1
ATOM 643 C C . GLU A 1 78 ? -20.188 -15.133 -3.01 1 91.81 78 GLU A C 1
ATOM 645 O O . GLU A 1 78 ? -21.328 -14.672 -3.131 1 91.81 78 GLU A O 1
ATOM 650 N N . GLU A 1 79 ? -19.109 -14.594 -3.486 1 93.12 79 GLU A N 1
ATOM 651 C CA . GLU A 1 79 ? -19.172 -13.32 -4.191 1 93.12 79 GLU A CA 1
ATOM 652 C C . GLU A 1 79 ? -18.594 -13.43 -5.598 1 93.12 79 GLU A C 1
ATOM 654 O O . GLU A 1 79 ? -17.766 -12.617 -6 1 93.12 79 GLU A O 1
ATOM 659 N N . ARG A 1 80 ? -19.109 -14.352 -6.309 1 95.31 80 ARG A N 1
ATOM 660 C CA . ARG A 1 80 ? -18.672 -14.586 -7.684 1 95.31 80 ARG A CA 1
ATOM 661 C C . ARG A 1 80 ? -19.016 -13.398 -8.57 1 95.31 80 ARG A C 1
ATOM 663 O O . ARG A 1 80 ? -20.031 -12.734 -8.375 1 95.31 80 ARG A O 1
ATOM 670 N N . SER A 1 81 ? -18.188 -13.148 -9.562 1 95.94 81 SER A N 1
ATOM 671 C CA . SER A 1 81 ? -18.469 -12.133 -10.578 1 95.94 81 SER A CA 1
ATOM 672 C C . SER A 1 81 ? -19.641 -12.539 -11.453 1 95.94 81 SER A C 1
ATOM 674 O O . SER A 1 81 ? -20.047 -13.703 -11.469 1 95.94 81 SER A O 1
ATOM 676 N N . LYS A 1 82 ? -20.203 -11.555 -12.172 1 94.88 82 LYS A N 1
ATOM 677 C CA . LYS A 1 82 ? -21.25 -11.867 -13.125 1 94.88 82 LYS A CA 1
ATOM 678 C C . LYS A 1 82 ? -20.75 -12.82 -14.211 1 94.88 82 LYS A C 1
ATOM 680 O O . LYS A 1 82 ? -21.484 -13.703 -14.656 1 94.88 82 LYS A O 1
ATOM 685 N N . ARG A 1 83 ? -19.5 -12.648 -14.547 1 95.56 83 ARG A N 1
ATOM 686 C CA . ARG A 1 83 ? -18.891 -13.523 -15.547 1 95.56 83 ARG A CA 1
ATOM 687 C C . ARG A 1 83 ? -18.812 -14.961 -15.031 1 95.56 83 ARG A C 1
ATOM 689 O O . ARG A 1 83 ? -19.156 -15.906 -15.75 1 95.56 83 ARG A O 1
ATOM 696 N N . GLU A 1 84 ? -18.375 -15.125 -13.82 1 96.81 84 GLU A N 1
ATOM 697 C CA . GLU A 1 84 ? -18.219 -16.469 -13.25 1 96.81 84 GLU A CA 1
ATOM 698 C C . GLU A 1 84 ? -19.578 -17.141 -13.062 1 96.81 84 GLU A C 1
ATOM 700 O O . GLU A 1 84 ? -19.719 -18.328 -13.344 1 96.81 84 GLU A O 1
ATOM 705 N N . LYS A 1 85 ? -20.547 -16.438 -12.609 1 96.62 85 LYS A N 1
ATOM 706 C CA . LYS A 1 85 ? -21.891 -17 -12.461 1 96.62 85 LYS A CA 1
ATOM 707 C C . LYS A 1 85 ? -22.422 -17.516 -13.789 1 96.62 85 LYS A C 1
ATOM 709 O O . LYS A 1 85 ? -22.969 -18.609 -13.859 1 96.62 85 LYS A O 1
ATOM 714 N N . ALA A 1 86 ? -22.266 -16.688 -14.758 1 96.44 86 ALA A N 1
ATOM 715 C CA . ALA A 1 86 ? -22.734 -17.062 -16.094 1 96.44 86 ALA A CA 1
ATOM 716 C C . ALA A 1 86 ? -22 -18.297 -16.594 1 96.44 86 ALA A C 1
ATOM 718 O O . ALA A 1 86 ? -22.609 -19.234 -17.125 1 96.44 86 ALA A O 1
ATOM 719 N N . MET A 1 87 ? -20.734 -18.344 -16.391 1 97.19 87 MET A N 1
ATOM 720 C CA . MET A 1 87 ? -19.906 -19.453 -16.859 1 97.19 87 MET A CA 1
ATOM 721 C C . MET A 1 87 ? -20.297 -20.75 -16.141 1 97.19 87 MET A C 1
ATOM 723 O O . MET A 1 87 ? -20.516 -21.781 -16.766 1 97.19 87 MET A O 1
ATOM 727 N N . LEU A 1 88 ? -20.453 -20.719 -14.82 1 96.69 88 LEU A N 1
ATOM 728 C CA . LEU A 1 88 ? -20.75 -21.891 -14.008 1 96.69 88 LEU A CA 1
ATOM 729 C C . LEU A 1 88 ? -22.094 -22.484 -14.375 1 96.69 88 LEU A C 1
ATOM 731 O O . LEU A 1 88 ? -22.297 -23.703 -14.297 1 96.69 88 LEU A O 1
ATOM 735 N N . SER A 1 89 ? -23 -21.625 -14.836 1 96.81 89 SER A N 1
ATOM 736 C CA . SER A 1 89 ? -24.359 -22.078 -15.156 1 96.81 89 SER A CA 1
ATOM 737 C C . SER A 1 89 ? -24.375 -22.938 -16.406 1 96.81 89 SER A C 1
ATOM 739 O O . SER A 1 89 ? -25.359 -23.625 -16.688 1 96.81 89 SER A O 1
ATOM 741 N N . THR A 1 90 ? -23.312 -22.938 -17.156 1 97.69 90 THR A N 1
ATOM 742 C CA . THR A 1 90 ? -23.297 -23.656 -18.422 1 97.69 90 THR A CA 1
ATOM 743 C C . THR A 1 90 ? -22.688 -25.047 -18.25 1 97.69 90 THR A C 1
ATOM 745 O O . THR A 1 90 ? -22.734 -25.875 -19.172 1 97.69 90 THR A O 1
ATOM 748 N N . PHE A 1 91 ? -22.172 -25.359 -17.094 1 97.62 91 PHE A N 1
ATOM 749 C CA . PHE A 1 91 ? -21.469 -26.609 -16.906 1 97.62 91 PHE A CA 1
ATOM 750 C C . PHE A 1 91 ? -22.438 -27.766 -16.75 1 97.62 91 PHE A C 1
ATOM 752 O O . PHE A 1 91 ? -23.484 -27.625 -16.109 1 97.62 91 PHE A O 1
ATOM 759 N N . GLU A 1 92 ? -22.016 -28.859 -17.297 1 97.75 92 GLU A N 1
ATOM 760 C CA . GLU A 1 92 ? -22.75 -30.109 -17.047 1 97.75 92 GLU A CA 1
ATOM 761 C C . GLU A 1 92 ? -22.516 -30.609 -15.625 1 97.75 92 GLU A C 1
ATOM 763 O O . GLU A 1 92 ? -23.438 -31.078 -14.961 1 97.75 92 GLU A O 1
ATOM 768 N N . SER A 1 93 ? -21.359 -30.547 -15.219 1 96.75 93 SER A N 1
ATOM 769 C CA . SER A 1 93 ? -21.047 -30.938 -13.852 1 96.75 93 SER A CA 1
ATOM 770 C C . SER A 1 93 ? -19.781 -30.25 -13.344 1 96.75 93 SER A C 1
ATOM 772 O O . SER A 1 93 ? -18.906 -29.906 -14.133 1 96.75 93 SER A O 1
ATOM 774 N N . LEU A 1 94 ? -19.719 -30.016 -12.086 1 96.88 94 LEU A N 1
ATOM 775 C CA . LEU A 1 94 ? -18.594 -29.5 -11.336 1 96.88 94 LEU A CA 1
ATOM 776 C C . LEU A 1 94 ? -18.438 -30.234 -10.008 1 96.88 94 LEU A C 1
ATOM 778 O O . LEU A 1 94 ? -19.328 -30.172 -9.156 1 96.88 94 LEU A O 1
ATOM 782 N N . ASP A 1 95 ? -17.359 -30.922 -9.852 1 97.25 95 ASP A N 1
ATOM 783 C CA . ASP A 1 95 ? -17.094 -31.75 -8.672 1 97.25 95 ASP A CA 1
ATOM 784 C C . ASP A 1 95 ? -15.867 -31.266 -7.918 1 97.25 95 ASP A C 1
ATOM 786 O O . ASP A 1 95 ? -14.734 -31.484 -8.352 1 97.25 95 ASP A O 1
ATOM 790 N N . ARG A 1 96 ? -16.094 -30.625 -6.816 1 97 96 ARG A N 1
ATOM 791 C CA . ARG A 1 96 ? -15.031 -30.047 -6 1 97 96 ARG A CA 1
ATOM 792 C C . ARG A 1 96 ? -14.789 -30.891 -4.746 1 97 96 ARG A C 1
ATOM 794 O O . ARG A 1 96 ? -15.719 -31.125 -3.971 1 97 96 ARG A O 1
ATOM 801 N N . LYS A 1 97 ? -13.562 -31.312 -4.52 1 97.62 97 LYS A N 1
ATOM 802 C CA . LYS A 1 97 ? -13.172 -32.125 -3.369 1 97.62 97 LYS A CA 1
ATOM 803 C C . LYS A 1 97 ? -11.938 -31.547 -2.686 1 97.62 97 LYS A C 1
ATOM 805 O O . LYS A 1 97 ? -11.109 -30.891 -3.33 1 97.62 97 LYS A O 1
ATOM 810 N N . ILE A 1 98 ? -11.875 -31.781 -1.38 1 98.12 98 ILE A N 1
ATOM 811 C CA . ILE A 1 98 ? -10.711 -31.359 -0.607 1 98.12 98 ILE A CA 1
ATOM 812 C C . ILE A 1 98 ? -10.078 -32.594 0.071 1 98.12 98 ILE A C 1
ATOM 814 O O . ILE A 1 98 ? -10.781 -33.375 0.683 1 98.12 98 ILE A O 1
ATOM 818 N N . TYR A 1 99 ? -8.781 -32.656 -0.055 1 98.19 99 TYR A N 1
ATOM 819 C CA . TYR A 1 99 ? -8.031 -33.781 0.5 1 98.19 99 TYR A CA 1
ATOM 820 C C . TYR A 1 99 ? -6.926 -33.281 1.424 1 98.19 99 TYR A C 1
ATOM 822 O O . TYR A 1 99 ? -6.277 -32.281 1.145 1 98.19 99 TYR A O 1
ATOM 830 N N . SER A 1 100 ? -6.672 -34 2.514 1 98 100 SER A N 1
ATOM 831 C CA . SER A 1 100 ? -5.523 -33.75 3.383 1 98 100 SER A CA 1
ATOM 832 C C . SER A 1 100 ? -4.332 -34.594 2.982 1 98 100 SER A C 1
ATOM 834 O O . SER A 1 100 ? -4.5 -35.781 2.633 1 98 100 SER A O 1
ATOM 836 N N . LEU A 1 101 ? -3.199 -34.062 3.029 1 97.38 101 LEU A N 1
ATOM 837 C CA . LEU A 1 101 ? -1.99 -34.781 2.633 1 97.38 101 LEU A CA 1
ATOM 838 C C . LEU A 1 101 ? -1.602 -35.812 3.682 1 97.38 101 LEU A C 1
ATOM 840 O O . LEU A 1 101 ? -1.573 -35.531 4.879 1 97.38 101 LEU A O 1
ATOM 844 N N . VAL A 1 102 ? -1.303 -37 3.223 1 96.94 102 VAL A N 1
ATOM 845 C CA . VAL A 1 102 ? -0.923 -38.094 4.109 1 96.94 102 VAL A CA 1
ATOM 846 C C . VAL A 1 102 ? 0.573 -38.375 3.975 1 96.94 102 VAL A C 1
ATOM 848 O O . VAL A 1 102 ? 1.272 -38.531 4.98 1 96.94 102 VAL A O 1
ATOM 851 N N . SER A 1 103 ? 0.995 -38.469 2.75 1 96 103 SER A N 1
ATOM 852 C CA . SER A 1 103 ? 2.408 -38.75 2.531 1 96 103 SER A CA 1
ATOM 853 C C . SER A 1 103 ? 2.861 -38.281 1.151 1 96 103 SER A C 1
ATOM 855 O O . SER A 1 103 ? 2.037 -38.062 0.259 1 96 103 SER A O 1
ATOM 857 N N . VAL A 1 104 ? 4.133 -38.094 1.019 1 94.31 104 VAL A N 1
ATOM 858 C CA . VAL A 1 104 ? 4.777 -37.719 -0.238 1 94.31 104 VAL A CA 1
ATOM 859 C C . VAL A 1 104 ? 6.016 -38.594 -0.459 1 94.31 104 VAL A C 1
ATOM 861 O O . VAL A 1 104 ? 6.84 -38.75 0.444 1 94.31 104 VAL A O 1
ATOM 864 N N . ARG A 1 105 ? 6.09 -39.188 -1.577 1 95.19 105 ARG A N 1
ATOM 865 C CA . ARG A 1 105 ? 7.281 -39.875 -2.045 1 95.19 105 ARG A CA 1
ATOM 866 C C . ARG A 1 105 ? 7.77 -39.312 -3.369 1 95.19 105 ARG A C 1
ATOM 868 O O . ARG A 1 105 ? 6.992 -39.156 -4.309 1 95.19 105 ARG A O 1
ATOM 875 N N . GLY A 1 106 ? 9.039 -39 -3.432 1 90.81 106 GLY A N 1
ATOM 876 C CA . GLY A 1 106 ? 9.578 -38.344 -4.609 1 90.81 106 GLY A CA 1
ATOM 877 C C . GLY A 1 106 ? 9.734 -36.844 -4.43 1 90.81 106 GLY A C 1
ATOM 878 O O . GLY A 1 106 ? 9.633 -36.312 -3.314 1 90.81 106 GLY A O 1
ATOM 879 N N . LYS A 1 107 ? 10.156 -36.188 -5.516 1 82.5 107 LYS A N 1
ATOM 880 C CA . LYS A 1 107 ? 10.43 -34.781 -5.465 1 82.5 107 LYS A CA 1
ATOM 881 C C . LYS A 1 107 ? 9.391 -33.969 -6.254 1 82.5 107 LYS A C 1
ATOM 883 O O . LYS A 1 107 ? 8.695 -34.531 -7.102 1 82.5 107 LYS A O 1
ATOM 888 N N . THR A 1 108 ? 9.242 -32.781 -5.871 1 77.69 108 THR A N 1
ATOM 889 C CA . THR A 1 108 ? 8.352 -31.891 -6.617 1 77.69 108 THR A CA 1
ATOM 890 C C . THR A 1 108 ? 8.812 -31.781 -8.07 1 77.69 108 THR A C 1
ATOM 892 O O . THR A 1 108 ? 10.008 -31.672 -8.344 1 77.69 108 THR A O 1
ATOM 895 N N . PRO A 1 109 ? 7.836 -31.922 -8.938 1 73.69 109 PRO A N 1
ATOM 896 C CA . PRO A 1 109 ? 8.188 -31.812 -10.359 1 73.69 109 PRO A CA 1
ATOM 897 C C . PRO A 1 109 ? 8.938 -30.516 -10.672 1 73.69 109 PRO A C 1
ATOM 899 O O . PRO A 1 109 ? 8.656 -29.469 -10.07 1 73.69 109 PRO A O 1
ATOM 902 N N . LYS A 1 110 ? 9.844 -30.656 -11.609 1 61.09 110 LYS A N 1
ATOM 903 C CA . LYS A 1 110 ? 10.562 -29.484 -12.109 1 61.09 110 LYS A CA 1
ATOM 904 C C . LYS A 1 110 ? 9.602 -28.484 -12.742 1 61.09 110 LYS A C 1
ATOM 906 O O . LYS A 1 110 ? 8.75 -28.859 -13.547 1 61.09 110 LYS A O 1
ATOM 911 N N . GLY A 1 111 ? 9.562 -27.328 -12.398 1 59.16 111 GLY A N 1
ATOM 912 C CA . GLY A 1 111 ? 8.68 -26.297 -12.914 1 59.16 111 GLY A CA 1
ATOM 913 C C . GLY A 1 111 ? 7.379 -26.188 -12.141 1 59.16 111 GLY A C 1
ATOM 914 O O . GLY A 1 111 ? 6.523 -25.359 -12.469 1 59.16 111 GLY A O 1
ATOM 915 N N . GLY A 1 112 ? 7.172 -27.078 -11.297 1 69.38 112 GLY A N 1
ATOM 916 C CA . GLY A 1 112 ? 6.035 -26.969 -10.398 1 69.38 112 GLY A CA 1
ATOM 917 C C . GLY A 1 112 ? 4.938 -27.969 -10.703 1 69.38 112 GLY A C 1
ATOM 918 O O . GLY A 1 112 ? 4.445 -28.641 -9.797 1 69.38 112 GLY A O 1
ATOM 919 N N . ALA A 1 113 ? 4.531 -28.078 -12.102 1 84.12 113 ALA A N 1
ATOM 920 C CA . ALA A 1 113 ? 3.414 -28.953 -12.461 1 84.12 113 ALA A CA 1
ATOM 921 C C . ALA A 1 113 ? 3.904 -30.203 -13.172 1 84.12 113 ALA A C 1
ATOM 923 O O . ALA A 1 113 ? 4.832 -30.141 -13.984 1 84.12 113 ALA A O 1
ATOM 924 N N . ALA A 1 114 ? 3.301 -31.375 -12.852 1 91.5 114 ALA A N 1
ATOM 925 C CA . ALA A 1 114 ? 3.586 -32.625 -13.578 1 91.5 114 ALA A CA 1
ATOM 926 C C . ALA A 1 114 ? 2.945 -32.594 -14.961 1 91.5 114 ALA A C 1
ATOM 928 O O . ALA A 1 114 ? 1.825 -32.094 -15.125 1 91.5 114 ALA A O 1
ATOM 929 N N . LYS A 1 115 ? 3.65 -33.125 -15.914 1 94.62 115 LYS A N 1
ATOM 930 C CA . LYS A 1 115 ? 3.111 -33.156 -17.266 1 94.62 115 LYS A CA 1
ATOM 931 C C . LYS A 1 115 ? 1.891 -34.094 -17.344 1 94.62 115 LYS A C 1
ATOM 933 O O . LYS A 1 115 ? 0.951 -33.812 -18.094 1 94.62 115 LYS A O 1
ATOM 938 N N . VAL A 1 116 ? 2.012 -35.156 -16.594 1 97.25 116 VAL A N 1
ATOM 939 C CA . VAL A 1 116 ? 0.908 -36.125 -16.531 1 97.25 116 VAL A CA 1
ATOM 940 C C . VAL A 1 116 ? 0.699 -36.562 -15.094 1 97.25 116 VAL A C 1
ATOM 942 O O . VAL A 1 116 ? 1.665 -36.781 -14.352 1 97.25 116 VAL A O 1
ATOM 945 N N . THR A 1 117 ? -0.585 -36.719 -14.758 1 97.44 117 THR A N 1
ATOM 946 C CA . THR A 1 117 ? -0.918 -37.25 -13.438 1 97.44 117 THR A CA 1
ATOM 947 C C . THR A 1 117 ? -1.896 -38.406 -13.547 1 97.44 117 THR A C 1
ATOM 949 O O . THR A 1 117 ? -2.896 -38.312 -14.258 1 97.44 117 THR A O 1
ATOM 952 N N . LEU A 1 118 ? -1.518 -39.469 -12.906 1 97.81 118 LEU A N 1
ATOM 953 C CA . LEU A 1 118 ? -2.432 -40.594 -12.711 1 97.81 118 LEU A CA 1
ATOM 954 C C . LEU A 1 118 ? -3.037 -40.562 -11.312 1 97.81 118 LEU A C 1
ATOM 956 O O . LEU A 1 118 ? -2.312 -40.625 -10.32 1 97.81 118 LEU A O 1
ATOM 960 N N . THR A 1 119 ? -4.32 -40.406 -11.25 1 97.94 119 THR A N 1
ATOM 961 C CA . THR A 1 119 ? -5 -40.406 -9.961 1 97.94 119 THR A CA 1
ATOM 962 C C . THR A 1 119 ? -5.773 -41.688 -9.766 1 97.94 119 THR A C 1
ATOM 964 O O . THR A 1 119 ? -6.344 -42.25 -10.719 1 97.94 119 THR A O 1
ATOM 967 N N . ALA A 1 120 ? -5.723 -42.188 -8.617 1 96.06 120 ALA A N 1
ATOM 968 C CA . ALA A 1 120 ? -6.473 -43.375 -8.227 1 96.06 120 ALA A CA 1
ATOM 969 C C . ALA A 1 120 ? -7.156 -43.188 -6.879 1 96.06 120 ALA A C 1
ATOM 971 O O . ALA A 1 120 ? -6.52 -42.75 -5.91 1 96.06 120 ALA A O 1
ATOM 972 N N . SER A 1 121 ? -8.414 -43.469 -6.832 1 95.25 121 SER A N 1
ATOM 973 C CA . SER A 1 121 ? -9.164 -43.281 -5.594 1 95.25 121 SER A CA 1
ATOM 974 C C . SER A 1 121 ? -9.867 -44.562 -5.164 1 95.25 121 SER A C 1
ATOM 976 O O . SER A 1 121 ? -10.336 -45.344 -6.004 1 95.25 121 SER A O 1
ATOM 978 N N . PHE A 1 122 ? -9.844 -44.75 -3.752 1 93.56 122 PHE A N 1
ATOM 979 C CA . PHE A 1 122 ? -10.469 -45.875 -3.076 1 93.56 122 PHE A CA 1
ATOM 980 C C . PHE A 1 122 ? -11.242 -45.406 -1.848 1 93.56 122 PHE A C 1
ATOM 982 O O . PHE A 1 122 ? -10.836 -44.469 -1.165 1 93.56 122 PHE A O 1
ATOM 989 N N . ILE A 1 123 ? -12.289 -46.156 -1.614 1 95.94 123 ILE A N 1
ATOM 990 C CA . ILE A 1 123 ? -12.906 -46.031 -0.296 1 95.94 123 ILE A CA 1
ATOM 991 C C . ILE A 1 123 ? -12.469 -47.219 0.577 1 95.94 123 ILE A C 1
ATOM 993 O O . ILE A 1 123 ? -12.539 -48.375 0.155 1 95.94 123 ILE A O 1
ATOM 997 N N . VAL A 1 124 ? -12.016 -46.906 1.74 1 95.88 124 VAL A N 1
ATOM 998 C CA . VAL A 1 124 ? -11.531 -47.938 2.646 1 95.88 124 VAL A CA 1
ATOM 999 C C . VAL A 1 124 ? -12.148 -47.75 4.027 1 95.88 124 VAL A C 1
ATOM 1001 O O . VAL A 1 124 ? -12.508 -46.625 4.402 1 95.88 124 VAL A O 1
ATOM 1004 N N . ASN A 1 125 ? -12.273 -48.875 4.676 1 95.62 125 ASN A N 1
ATOM 1005 C CA . ASN A 1 125 ? -12.656 -48.781 6.078 1 95.62 125 ASN A CA 1
ATOM 1006 C C . ASN A 1 125 ? -11.555 -48.125 6.914 1 95.62 125 ASN A C 1
ATOM 1008 O O . ASN A 1 125 ? -10.367 -48.375 6.684 1 95.62 125 ASN A O 1
ATOM 1012 N N . GLU A 1 126 ? -11.961 -47.375 7.91 1 95.25 126 GLU A N 1
ATOM 1013 C CA . GLU A 1 126 ? -10.992 -46.688 8.758 1 95.25 126 GLU A CA 1
ATOM 1014 C C . GLU A 1 126 ? -10.023 -47.656 9.398 1 95.25 126 GLU A C 1
ATOM 1016 O O . GLU A 1 126 ? -8.852 -47.344 9.594 1 95.25 126 GLU A O 1
ATOM 1021 N N . GLU A 1 127 ? -10.539 -48.844 9.719 1 94.19 127 GLU A N 1
ATOM 1022 C CA . GLU A 1 127 ? -9.727 -49.875 10.375 1 94.19 127 GLU A CA 1
ATOM 1023 C C . GLU A 1 127 ? -8.633 -50.375 9.438 1 94.19 127 GLU A C 1
ATOM 1025 O O . GLU A 1 127 ? -7.609 -50.875 9.898 1 94.19 127 GLU A O 1
ATOM 1030 N N . ASP A 1 128 ? -8.82 -50.25 8.141 1 95 128 ASP A N 1
ATOM 1031 C CA . ASP A 1 128 ? -7.879 -50.75 7.156 1 95 128 ASP A CA 1
ATOM 1032 C C . ASP A 1 128 ? -6.957 -49.656 6.633 1 95 128 ASP A C 1
ATOM 1034 O O . ASP A 1 128 ? -6.141 -49.906 5.742 1 95 128 ASP A O 1
ATOM 1038 N N . TRP A 1 129 ? -7.113 -48.469 7.121 1 95.31 129 TRP A N 1
ATOM 1039 C CA . TRP A 1 129 ? -6.371 -47.312 6.641 1 95.31 129 TRP A CA 1
ATOM 1040 C C . TRP A 1 129 ? -4.867 -47.531 6.762 1 95.31 129 TRP A C 1
ATOM 1042 O O . TRP A 1 129 ? -4.113 -47.25 5.828 1 95.31 129 TRP A O 1
ATOM 1052 N N . GLU A 1 130 ? -4.449 -48.062 7.902 1 95.06 130 GLU A N 1
ATOM 1053 C CA . GLU A 1 130 ? -3.027 -48.281 8.156 1 95.06 130 GLU A CA 1
ATOM 1054 C C . GLU A 1 130 ? -2.443 -49.344 7.23 1 95.06 130 GLU A C 1
ATOM 1056 O O . GLU A 1 130 ? -1.305 -49.219 6.773 1 95.06 130 GLU A O 1
ATOM 1061 N N . GLU A 1 131 ? -3.211 -50.312 7.02 1 94.62 131 GLU A N 1
ATOM 1062 C CA . GLU A 1 131 ? -2.756 -51.375 6.125 1 94.62 131 GLU A CA 1
ATOM 1063 C C . GLU A 1 131 ? -2.568 -50.875 4.703 1 94.62 131 GLU A C 1
ATOM 1065 O O . GLU A 1 131 ? -1.588 -51.219 4.039 1 94.62 131 GLU A O 1
ATOM 1070 N N . LEU A 1 132 ? -3.5 -50.156 4.25 1 94.94 132 LEU A N 1
ATOM 1071 C CA . LEU A 1 132 ? -3.389 -49.531 2.936 1 94.94 132 LEU A CA 1
ATOM 1072 C C . LEU A 1 132 ? -2.137 -48.656 2.85 1 94.94 132 LEU A C 1
ATOM 1074 O O . LEU A 1 132 ? -1.406 -48.719 1.857 1 94.94 132 LEU A O 1
ATOM 1078 N N . GLY A 1 133 ? -1.929 -47.844 3.867 1 95.38 133 GLY A N 1
ATOM 1079 C CA . GLY A 1 133 ? -0.752 -47 3.914 1 95.38 133 GLY A CA 1
ATOM 1080 C C . GLY A 1 133 ? 0.55 -47.781 3.844 1 95.38 133 GLY A C 1
ATOM 1081 O O . GLY A 1 133 ? 1.467 -47.406 3.113 1 95.38 133 GLY A O 1
ATOM 1082 N N . LYS A 1 134 ? 0.588 -48.812 4.605 1 95.44 134 LYS A N 1
ATOM 1083 C CA . LYS A 1 134 ? 1.776 -49.656 4.617 1 95.44 134 LYS A CA 1
ATOM 1084 C C . LYS A 1 134 ? 2.039 -50.25 3.232 1 95.44 134 LYS A C 1
ATOM 1086 O O . LYS A 1 134 ? 3.188 -50.312 2.785 1 95.44 134 LYS A O 1
ATOM 1091 N N . TRP A 1 135 ? 0.982 -50.75 2.611 1 95.81 135 TRP A N 1
ATOM 1092 C CA . TRP A 1 135 ? 1.111 -51.312 1.271 1 95.81 135 TRP A CA 1
ATOM 1093 C C . TRP A 1 135 ? 1.677 -50.281 0.3 1 95.81 135 TRP A C 1
ATOM 1095 O O . TRP A 1 135 ? 2.582 -50.562 -0.48 1 95.81 135 TRP A O 1
ATOM 1105 N N . TYR A 1 136 ? 1.158 -49.031 0.292 1 96.19 136 TYR A N 1
ATOM 1106 C CA . TYR A 1 136 ? 1.646 -47.969 -0.591 1 96.19 136 TYR A CA 1
ATOM 1107 C C . TYR A 1 136 ? 3.109 -47.656 -0.309 1 96.19 136 TYR A C 1
ATOM 1109 O O . TYR A 1 136 ? 3.916 -47.531 -1.234 1 96.19 136 TYR A O 1
ATOM 1117 N N . GLU A 1 137 ? 3.49 -47.531 0.999 1 95.81 137 GLU A N 1
ATOM 1118 C CA . GLU A 1 137 ? 4.805 -47.031 1.396 1 95.81 137 GLU A CA 1
ATOM 1119 C C . GLU A 1 137 ? 5.875 -48.125 1.231 1 95.81 137 GLU A C 1
ATOM 1121 O O . GLU A 1 137 ? 7.027 -47.812 0.919 1 95.81 137 GLU A O 1
ATOM 1126 N N . GLU A 1 138 ? 5.473 -49.375 1.415 1 95.62 138 GLU A N 1
ATOM 1127 C CA . GLU A 1 138 ? 6.48 -50.438 1.48 1 95.62 138 GLU A CA 1
ATOM 1128 C C . GLU A 1 138 ? 6.566 -51.188 0.162 1 95.62 138 GLU A C 1
ATOM 1130 O O . GLU A 1 138 ? 7.551 -51.875 -0.098 1 95.62 138 GLU A O 1
ATOM 1135 N N . GLU A 1 139 ? 5.523 -51.031 -0.695 1 96.94 139 GLU A N 1
ATOM 1136 C CA . GLU A 1 139 ? 5.555 -51.844 -1.896 1 96.94 139 GLU A CA 1
ATOM 1137 C C . GLU A 1 139 ? 5.062 -51.094 -3.115 1 96.94 139 GLU A C 1
ATOM 1139 O O . GLU A 1 139 ? 5.82 -50.844 -4.059 1 96.94 139 GLU A O 1
ATOM 1144 N N . HIS A 1 140 ? 3.859 -50.688 -3.148 1 96.62 140 HIS A N 1
ATOM 1145 C CA . HIS A 1 140 ? 3.172 -50.219 -4.344 1 96.62 140 HIS A CA 1
ATOM 1146 C C . HIS A 1 140 ? 3.896 -49 -4.961 1 96.62 140 HIS A C 1
ATOM 1148 O O . HIS A 1 140 ? 4.121 -48.969 -6.172 1 96.62 140 HIS A O 1
ATOM 1154 N N . THR A 1 141 ? 4.266 -47.969 -4.148 1 97.06 141 THR A N 1
ATOM 1155 C CA . THR A 1 141 ? 4.918 -46.781 -4.676 1 97.06 141 THR A CA 1
ATOM 1156 C C . THR A 1 141 ? 6.273 -47.125 -5.285 1 97.06 141 THR A C 1
ATOM 1158 O O . THR A 1 141 ? 6.668 -46.562 -6.301 1 97.06 141 THR A O 1
ATOM 1161 N N . ASP A 1 142 ? 6.965 -48.094 -4.672 1 97 142 ASP A N 1
ATOM 1162 C CA . ASP A 1 142 ? 8.234 -48.531 -5.234 1 97 142 ASP A CA 1
ATOM 1163 C C . ASP A 1 142 ? 8.039 -49.125 -6.621 1 97 142 ASP A C 1
ATOM 1165 O O . ASP A 1 142 ? 8.828 -48.906 -7.531 1 97 142 ASP A O 1
ATOM 1169 N N . LEU A 1 143 ? 7.055 -49.938 -6.738 1 96.81 143 LEU A N 1
ATOM 1170 C CA . LEU A 1 143 ? 6.781 -50.594 -8.016 1 96.81 143 LEU A CA 1
ATOM 1171 C C . LEU A 1 143 ? 6.332 -49.594 -9.062 1 96.81 143 LEU A C 1
ATOM 1173 O O . LEU A 1 143 ? 6.781 -49.625 -10.211 1 96.81 143 LEU A O 1
ATOM 1177 N N . ILE A 1 144 ? 5.453 -48.656 -8.711 1 96.69 144 ILE A N 1
ATOM 1178 C CA . ILE A 1 144 ? 4.973 -47.625 -9.625 1 96.69 144 ILE A CA 1
ATOM 1179 C C . ILE A 1 144 ? 6.141 -46.75 -10.07 1 96.69 144 ILE A C 1
ATOM 1181 O O . ILE A 1 144 ? 6.18 -46.281 -11.219 1 96.69 144 ILE A O 1
ATOM 1185 N N . SER A 1 145 ? 7.062 -46.469 -9.156 1 96.56 145 SER A N 1
ATOM 1186 C CA . SER A 1 145 ? 8.203 -45.625 -9.438 1 96.56 145 SER A CA 1
ATOM 1187 C C . SER A 1 145 ? 9.102 -46.219 -10.508 1 96.56 145 SER A C 1
ATOM 1189 O O . SER A 1 145 ? 9.969 -45.531 -11.055 1 96.56 145 SER A O 1
ATOM 1191 N N . GLN A 1 146 ? 8.867 -47.469 -10.836 1 95.81 146 GLN A N 1
ATOM 1192 C CA . GLN A 1 146 ? 9.641 -48.125 -11.883 1 95.81 146 GLN A CA 1
ATOM 1193 C C . GLN A 1 146 ? 9.094 -47.812 -13.266 1 95.81 146 GLN A C 1
ATOM 1195 O O . GLN A 1 146 ? 9.75 -48.062 -14.281 1 95.81 146 GLN A O 1
ATOM 1200 N N . ILE A 1 147 ? 7.965 -47.344 -13.32 1 96.19 147 ILE A N 1
ATOM 1201 C CA . ILE A 1 147 ? 7.402 -46.906 -14.594 1 96.19 147 ILE A CA 1
ATOM 1202 C C . ILE A 1 147 ? 8.18 -45.688 -15.117 1 96.19 147 ILE A C 1
ATOM 1204 O O . ILE A 1 147 ? 8.359 -44.719 -14.398 1 96.19 147 ILE A O 1
ATOM 1208 N N . PRO A 1 148 ? 8.594 -45.75 -16.359 1 95.62 148 PRO A N 1
ATOM 1209 C CA . PRO A 1 148 ? 9.383 -44.625 -16.906 1 95.62 148 PRO A CA 1
ATOM 1210 C C . PRO A 1 148 ? 8.664 -43.281 -16.781 1 95.62 148 PRO A C 1
ATOM 1212 O O . PRO A 1 148 ? 7.48 -43.188 -17.094 1 95.62 148 PRO A O 1
ATOM 1215 N N . GLY A 1 149 ? 9.453 -42.281 -16.266 1 95.19 149 GLY A N 1
ATOM 1216 C CA . GLY A 1 149 ? 8.938 -40.938 -16.188 1 95.19 149 GLY A CA 1
ATOM 1217 C C . GLY A 1 149 ? 8.344 -40.594 -14.836 1 95.19 149 GLY A C 1
ATOM 1218 O O . GLY A 1 149 ? 7.914 -39.469 -14.602 1 95.19 149 GLY A O 1
ATOM 1219 N N . TRP A 1 150 ? 8.273 -41.531 -13.914 1 96.5 150 TRP A N 1
ATOM 1220 C CA . TRP A 1 150 ? 7.727 -41.281 -12.586 1 96.5 150 TRP A CA 1
ATOM 1221 C C . TRP A 1 150 ? 8.492 -40.156 -11.883 1 96.5 150 TRP A C 1
ATOM 1223 O O . TRP A 1 150 ? 9.719 -40.125 -11.945 1 96.5 150 TRP A O 1
ATOM 1233 N N . ILE A 1 151 ? 7.73 -39.281 -11.227 1 95.25 151 ILE A N 1
ATOM 1234 C CA . ILE A 1 151 ? 8.32 -38.156 -10.516 1 95.25 151 ILE A CA 1
ATOM 1235 C C . ILE A 1 151 ? 8.023 -38.281 -9.023 1 95.25 151 ILE A C 1
ATOM 1237 O O . ILE A 1 151 ? 8.945 -38.25 -8.203 1 95.25 151 ILE A O 1
ATOM 1241 N N . ARG A 1 152 ? 6.695 -38.469 -8.719 1 95.5 152 ARG A N 1
ATOM 1242 C CA . ARG A 1 152 ? 6.254 -38.375 -7.328 1 95.5 152 ARG A CA 1
ATOM 1243 C C . ARG A 1 152 ? 4.91 -39.062 -7.137 1 95.5 152 ARG A C 1
ATOM 1245 O O . ARG A 1 152 ? 4.102 -39.125 -8.062 1 95.5 152 ARG A O 1
ATOM 1252 N N . THR A 1 153 ? 4.762 -39.625 -5.984 1 97.38 153 THR A N 1
ATOM 1253 C CA . THR A 1 153 ? 3.463 -40.125 -5.527 1 97.38 153 THR A CA 1
ATOM 1254 C C . THR A 1 153 ? 3.051 -39.406 -4.238 1 97.38 153 THR A C 1
ATOM 1256 O O . THR A 1 153 ? 3.818 -39.375 -3.275 1 97.38 153 THR A O 1
ATOM 1259 N N . ARG A 1 154 ? 1.894 -38.844 -4.266 1 97.12 154 ARG A N 1
ATOM 1260 C CA . ARG A 1 154 ? 1.286 -38.25 -3.072 1 97.12 154 ARG A CA 1
ATOM 1261 C C . ARG A 1 154 ? -0.001 -38.969 -2.701 1 97.12 154 ARG A C 1
ATOM 1263 O O . ARG A 1 154 ? -0.783 -39.344 -3.576 1 97.12 154 ARG A O 1
ATOM 1270 N N . ARG A 1 155 ? -0.154 -39.188 -1.433 1 97.88 155 ARG A N 1
ATOM 1271 C CA . ARG A 1 155 ? -1.378 -39.812 -0.925 1 97.88 155 ARG A CA 1
ATOM 1272 C C . ARG A 1 155 ? -2.18 -38.812 -0.089 1 97.88 155 ARG A C 1
ATOM 1274 O O . ARG A 1 155 ? -1.608 -38 0.652 1 97.88 155 ARG A O 1
ATOM 1281 N N . PHE A 1 156 ? -3.477 -38.938 -0.255 1 98.06 156 PHE A N 1
ATOM 1282 C CA . PHE A 1 156 ? -4.363 -38 0.406 1 98.06 156 PHE A CA 1
ATOM 1283 C C . PHE A 1 156 ? -5.559 -38.719 1.022 1 98.06 156 PHE A C 1
ATOM 1285 O O . PHE A 1 156 ? -5.91 -39.812 0.608 1 98.06 156 PHE A O 1
ATOM 1292 N N . LYS A 1 157 ? -6.113 -38.094 1.985 1 97.44 157 LYS A N 1
ATOM 1293 C CA . LYS A 1 157 ? -7.379 -38.469 2.605 1 97.44 157 LYS A CA 1
ATOM 1294 C C . LYS A 1 157 ? -8.453 -37.406 2.348 1 97.44 157 LYS A C 1
ATOM 1296 O O . LYS A 1 157 ? -8.25 -36.219 2.625 1 97.44 157 LYS A O 1
ATOM 1301 N N . MET A 1 158 ? -9.602 -37.844 1.866 1 97.38 158 MET A N 1
ATOM 1302 C CA . MET A 1 158 ? -10.664 -36.875 1.597 1 97.38 158 MET A CA 1
ATOM 1303 C C . MET A 1 158 ? -11.234 -36.312 2.896 1 97.38 158 MET A C 1
ATOM 1305 O O . MET A 1 158 ? -11.539 -37.062 3.824 1 97.38 158 MET A O 1
ATOM 1309 N N . VAL A 1 159 ? -11.375 -34.969 2.885 1 96.88 159 VAL A N 1
ATOM 1310 C CA . VAL A 1 159 ? -11.906 -34.344 4.09 1 96.88 159 VAL A CA 1
ATOM 1311 C C . VAL A 1 159 ? -13.188 -33.594 3.758 1 96.88 159 VAL A C 1
ATOM 1313 O O . VAL A 1 159 ? -14.008 -33.344 4.641 1 96.88 159 VAL A O 1
ATOM 1316 N N . VAL A 1 160 ? -13.383 -33.156 2.547 1 96.19 160 VAL A N 1
ATOM 1317 C CA . VAL A 1 160 ? -14.633 -32.594 2.057 1 96.19 160 VAL A CA 1
ATOM 1318 C C . VAL A 1 160 ? -15.039 -33.281 0.759 1 96.19 160 VAL A C 1
ATOM 1320 O O . VAL A 1 160 ? -14.266 -33.344 -0.196 1 96.19 160 VAL A O 1
ATOM 1323 N N . GLY A 1 161 ? -16.312 -33.719 0.729 1 93.81 161 GLY A N 1
ATOM 1324 C CA . GLY A 1 161 ? -16.797 -34.469 -0.424 1 93.81 161 GLY A CA 1
ATOM 1325 C C . GLY A 1 161 ? -17.344 -33.562 -1.52 1 93.81 161 GLY A C 1
ATOM 1326 O O . GLY A 1 161 ? -17.703 -32.406 -1.265 1 93.81 161 GLY A O 1
ATOM 1327 N N . GLY A 1 162 ? -17.344 -34.156 -2.705 1 92.94 162 GLY A N 1
ATOM 1328 C CA . GLY A 1 162 ? -17.906 -33.469 -3.854 1 92.94 162 GLY A CA 1
ATOM 1329 C C . GLY A 1 162 ? -19.391 -33.688 -4.023 1 92.94 162 GLY A C 1
ATOM 1330 O O . GLY A 1 162 ? -20.156 -33.594 -3.055 1 92.94 162 GLY A O 1
ATOM 1331 N N . ILE A 1 163 ? -19.781 -33.844 -5.289 1 88.69 163 ILE A N 1
ATOM 1332 C CA . ILE A 1 163 ? -21.188 -33.969 -5.668 1 88.69 163 ILE A CA 1
ATOM 1333 C C . ILE A 1 163 ? -21.812 -35.188 -4.957 1 88.69 163 ILE A C 1
ATOM 1335 O O . ILE A 1 163 ? -22.984 -35.156 -4.594 1 88.69 163 ILE A O 1
ATOM 1339 N N . ARG A 1 164 ? -20.984 -36.156 -4.664 1 88.56 164 ARG A N 1
ATOM 1340 C CA . ARG A 1 164 ? -21.5 -37.375 -4.051 1 88.56 164 ARG A CA 1
ATOM 1341 C C . ARG A 1 164 ? -21.297 -37.344 -2.537 1 88.56 164 ARG A C 1
ATOM 1343 O O . ARG A 1 164 ? -21.609 -38.312 -1.85 1 88.56 164 ARG A O 1
ATOM 1350 N N . GLY A 1 165 ? -20.672 -36.344 -2.061 1 90.19 165 GLY A N 1
ATOM 1351 C CA . GLY A 1 165 ? -20.469 -36.188 -0.627 1 90.19 165 GLY A CA 1
ATOM 1352 C C . GLY A 1 165 ? -19.328 -37.062 -0.102 1 90.19 165 GLY A C 1
ATOM 1353 O O . GLY A 1 165 ? -18.469 -37.469 -0.868 1 90.19 165 GLY A O 1
ATOM 1354 N N . LEU A 1 166 ? -19.344 -37.25 1.226 1 91.75 166 LEU A N 1
ATOM 1355 C CA . LEU A 1 166 ? -18.359 -38.062 1.906 1 91.75 166 LEU A CA 1
ATOM 1356 C C . LEU A 1 166 ? -18.797 -39.531 1.918 1 91.75 166 LEU A C 1
ATOM 1358 O O . LEU A 1 166 ? -20 -39.844 1.839 1 91.75 166 LEU A O 1
ATOM 1362 N N . PRO A 1 167 ? -17.812 -40.375 2.006 1 93.38 167 PRO A N 1
ATOM 1363 C CA . PRO A 1 167 ? -18.203 -41.781 2.207 1 93.38 167 PRO A CA 1
ATOM 1364 C C . PRO A 1 167 ? -18.969 -42 3.51 1 93.38 167 PRO A C 1
ATOM 1366 O O . PRO A 1 167 ? -19 -41.094 4.371 1 93.38 167 PRO A O 1
ATOM 1369 N N . PRO A 1 168 ? -19.609 -43.125 3.604 1 92.69 168 PRO A N 1
ATOM 1370 C CA . PRO A 1 168 ? -20.328 -43.438 4.836 1 92.69 168 PRO A CA 1
ATOM 1371 C C . PRO A 1 168 ? -19.438 -43.438 6.074 1 92.69 168 PRO A C 1
ATOM 1373 O O . PRO A 1 168 ? -18.219 -43.562 5.957 1 92.69 168 PRO A O 1
ATOM 1376 N N . ALA A 1 169 ? -20.141 -43.312 7.266 1 93.62 169 ALA A N 1
ATOM 1377 C CA . ALA A 1 169 ? -19.406 -43.312 8.531 1 93.62 169 ALA A CA 1
ATOM 1378 C C . ALA A 1 169 ? -18.531 -44.531 8.672 1 93.62 169 ALA A C 1
ATOM 1380 O O . ALA A 1 169 ? -18.953 -45.656 8.344 1 93.62 169 ALA A O 1
ATOM 1381 N N . GLY A 1 170 ? -17.344 -44.344 9.07 1 94.75 170 GLY A N 1
ATOM 1382 C CA . GLY A 1 170 ? -16.422 -45.469 9.266 1 94.75 170 GLY A CA 1
ATOM 1383 C C . GLY A 1 170 ? -15.57 -45.75 8.039 1 94.75 170 GLY A C 1
ATOM 1384 O O . GLY A 1 170 ? -14.688 -46.594 8.07 1 94.75 170 GLY A O 1
ATOM 1385 N N . GLN A 1 171 ? -15.852 -45.031 7 1 96.06 171 GLN A N 1
ATOM 1386 C CA . GLN A 1 171 ? -15.086 -45.188 5.766 1 96.06 171 GLN A CA 1
ATOM 1387 C C . GLN A 1 171 ? -14.422 -43.875 5.367 1 96.06 171 GLN A C 1
ATOM 1389 O O . GLN A 1 171 ? -14.867 -42.781 5.777 1 96.06 171 GLN A O 1
ATOM 1394 N N . VAL A 1 172 ? -13.312 -44.031 4.641 1 95.69 172 VAL A N 1
ATOM 1395 C CA . VAL A 1 172 ? -12.578 -42.844 4.176 1 95.69 172 VAL A CA 1
ATOM 1396 C C . VAL A 1 172 ? -12.156 -43.031 2.723 1 95.69 172 VAL A C 1
ATOM 1398 O O . VAL A 1 172 ? -11.875 -44.156 2.299 1 95.69 172 VAL A O 1
ATOM 1401 N N . GLU A 1 173 ? -12.211 -42 1.998 1 96.81 173 GLU A N 1
ATOM 1402 C CA . GLU A 1 173 ? -11.719 -42.062 0.626 1 96.81 173 GLU A CA 1
ATOM 1403 C C . GLU A 1 173 ? -10.234 -41.688 0.557 1 96.81 173 GLU A C 1
ATOM 1405 O O . GLU A 1 173 ? -9.82 -40.656 1.075 1 96.81 173 GLU A O 1
ATOM 1410 N N . HIS A 1 174 ? -9.5 -42.562 -0.012 1 97.25 174 HIS A N 1
ATOM 1411 C CA . HIS A 1 174 ? -8.078 -42.406 -0.269 1 97.25 174 HIS A CA 1
ATOM 1412 C C . HIS A 1 174 ? -7.824 -41.969 -1.714 1 97.25 174 HIS A C 1
ATOM 1414 O O . HIS A 1 174 ? -8.422 -42.531 -2.637 1 97.25 174 HIS A O 1
ATOM 1420 N N . LEU A 1 175 ? -7.012 -40.969 -1.894 1 98.06 175 LEU A N 1
ATOM 1421 C CA . LEU A 1 175 ? -6.582 -40.531 -3.221 1 98.06 175 LEU A CA 1
ATOM 1422 C C . LEU A 1 175 ? -5.066 -40.656 -3.357 1 98.06 175 LEU A C 1
ATOM 1424 O O . LEU A 1 175 ? -4.324 -40.094 -2.531 1 98.06 175 LEU A O 1
ATOM 1428 N N . ALA A 1 176 ? -4.621 -41.312 -4.328 1 98.06 176 ALA A N 1
ATOM 1429 C CA . ALA A 1 176 ? -3.213 -41.312 -4.723 1 98.06 176 ALA A CA 1
ATOM 1430 C C . ALA A 1 176 ? -3.008 -40.531 -6.016 1 98.06 176 ALA A C 1
ATOM 1432 O O . ALA A 1 176 ? -3.766 -40.688 -6.973 1 98.06 176 ALA A O 1
ATOM 1433 N N . VAL A 1 177 ? -2.102 -39.688 -6.008 1 98.12 177 VAL A N 1
ATOM 1434 C CA . VAL A 1 177 ? -1.717 -38.906 -7.18 1 98.12 177 VAL A CA 1
ATOM 1435 C C . VAL A 1 177 ? -0.288 -39.25 -7.59 1 98.12 177 VAL A C 1
ATOM 1437 O O . VAL A 1 177 ? 0.66 -39 -6.844 1 98.12 177 VAL A O 1
ATOM 1440 N N . HIS A 1 178 ? -0.167 -39.875 -8.742 1 97.75 178 HIS A N 1
ATOM 1441 C CA . HIS A 1 178 ? 1.132 -40.219 -9.312 1 97.75 178 HIS A CA 1
ATOM 1442 C C . HIS A 1 178 ? 1.514 -39.25 -10.43 1 97.75 178 HIS A C 1
ATOM 1444 O O . HIS A 1 178 ? 0.858 -39.219 -11.477 1 97.75 178 HIS A O 1
ATOM 1450 N N . ASP A 1 179 ? 2.566 -38.562 -10.219 1 97.25 179 ASP A N 1
ATOM 1451 C CA . ASP A 1 179 ? 3.029 -37.562 -11.188 1 97.25 179 ASP A CA 1
ATOM 1452 C C . ASP A 1 179 ? 4.086 -38.156 -12.117 1 97.25 179 ASP A C 1
ATOM 1454 O O . ASP A 1 179 ? 4.973 -38.875 -11.672 1 97.25 179 ASP A O 1
ATOM 1458 N N . PHE A 1 180 ? 3.945 -37.875 -13.391 1 96.69 180 PHE A N 1
ATOM 1459 C CA . PHE A 1 180 ? 4.855 -38.406 -14.398 1 96.69 180 PHE A CA 1
ATOM 1460 C C . PHE A 1 180 ? 5.359 -37.281 -15.312 1 96.69 180 PHE A C 1
ATOM 1462 O O . PHE A 1 180 ? 4.68 -36.281 -15.5 1 96.69 180 PHE A O 1
ATOM 1469 N N . GLU A 1 181 ? 6.527 -37.469 -15.875 1 94.38 181 GLU A N 1
ATOM 1470 C CA . GLU A 1 181 ? 7.109 -36.562 -16.859 1 94.38 181 GLU A CA 1
ATOM 1471 C C . GLU A 1 181 ? 6.543 -36.812 -18.25 1 94.38 181 GLU A C 1
ATOM 1473 O O . GLU A 1 181 ? 6.688 -36 -19.156 1 94.38 181 GLU A O 1
ATOM 1478 N N . GLN A 1 182 ? 5.961 -37.969 -18.422 1 94.44 182 GLN A N 1
ATOM 1479 C CA . GLN A 1 182 ? 5.371 -38.406 -19.688 1 94.44 182 GLN A CA 1
ATOM 1480 C C . GLN A 1 182 ? 4.207 -39.375 -19.453 1 94.44 182 GLN A C 1
ATOM 1482 O O . GLN A 1 182 ? 3.992 -39.844 -18.328 1 94.44 182 GLN A O 1
ATOM 1487 N N . LEU A 1 183 ? 3.484 -39.625 -20.484 1 95.12 183 LEU A N 1
ATOM 1488 C CA . LEU A 1 183 ? 2.377 -40.562 -20.375 1 95.12 183 LEU A CA 1
ATOM 1489 C C . LEU A 1 183 ? 2.877 -41.938 -19.953 1 95.12 183 LEU A C 1
ATOM 1491 O O . LEU A 1 183 ? 3.688 -42.562 -20.656 1 95.12 183 LEU A O 1
ATOM 1495 N N . PRO A 1 184 ? 2.422 -42.406 -18.875 1 95.38 184 PRO A N 1
ATOM 1496 C CA . PRO A 1 184 ? 2.867 -43.75 -18.438 1 95.38 184 PRO A CA 1
ATOM 1497 C C . PRO A 1 184 ? 2.266 -44.875 -19.266 1 95.38 184 PRO A C 1
ATOM 1499 O O . PRO A 1 184 ? 1.122 -44.75 -19.719 1 95.38 184 PRO A O 1
ATOM 1502 N N . ASP A 1 185 ? 3.053 -45.938 -19.422 1 94.69 185 ASP A N 1
ATOM 1503 C CA . ASP A 1 185 ? 2.559 -47.125 -20.062 1 94.69 185 ASP A CA 1
ATOM 1504 C C . ASP A 1 185 ? 1.753 -48 -19.078 1 94.69 185 ASP A C 1
ATOM 1506 O O . ASP A 1 185 ? 2.307 -48.844 -18.406 1 94.69 185 ASP A O 1
ATOM 1510 N N . LEU A 1 186 ? 0.512 -47.812 -19.109 1 93.06 186 LEU A N 1
ATOM 1511 C CA . LEU A 1 186 ? -0.355 -48.5 -18.156 1 93.06 186 LEU A CA 1
ATOM 1512 C C . LEU A 1 186 ? -0.652 -49.938 -18.594 1 93.06 186 LEU A C 1
ATOM 1514 O O . LEU A 1 186 ? -1.342 -50.656 -17.875 1 93.06 186 LEU A O 1
ATOM 1518 N N . LYS A 1 187 ? -0.173 -50.375 -19.766 1 92.25 187 LYS A N 1
ATOM 1519 C CA . LYS A 1 187 ? -0.328 -51.719 -20.25 1 92.25 187 LYS A CA 1
ATOM 1520 C C . LYS A 1 187 ? 0.996 -52.5 -20.203 1 92.25 187 LYS A C 1
ATOM 1522 O O . LYS A 1 187 ? 1.061 -53.656 -20.562 1 92.25 187 LYS A O 1
ATOM 1527 N N . GLY A 1 188 ? 1.94 -51.844 -19.688 1 92.38 188 GLY A N 1
ATOM 1528 C CA . GLY A 1 188 ? 3.273 -52.406 -19.656 1 92.38 188 GLY A CA 1
ATOM 1529 C C . GLY A 1 188 ? 3.502 -53.312 -18.453 1 92.38 188 GLY A C 1
ATOM 1530 O O . GLY A 1 188 ? 2.672 -53.375 -17.547 1 92.38 188 GLY A O 1
ATOM 1531 N N . PRO A 1 189 ? 4.59 -53.969 -18.438 1 93.94 189 PRO A N 1
ATOM 1532 C CA . PRO A 1 189 ? 4.879 -54.969 -17.375 1 93.94 189 PRO A CA 1
ATOM 1533 C C . PRO A 1 189 ? 5.055 -54.312 -16 1 93.94 189 PRO A C 1
ATOM 1535 O O . PRO A 1 189 ? 4.645 -54.875 -14.992 1 93.94 189 PRO A O 1
ATOM 1538 N N . ALA A 1 190 ? 5.641 -53.188 -16 1 94.06 190 ALA A N 1
ATOM 1539 C CA . ALA A 1 190 ? 5.895 -52.531 -14.719 1 94.06 190 ALA A CA 1
ATOM 1540 C C . ALA A 1 190 ? 4.586 -52.188 -14.016 1 94.06 190 ALA A C 1
ATOM 1542 O O . ALA A 1 190 ? 4.453 -52.375 -12.805 1 94.06 190 ALA A O 1
ATOM 1543 N N . PHE A 1 191 ? 3.729 -51.625 -14.75 1 94.12 191 PHE A N 1
ATOM 1544 C CA . PHE A 1 191 ? 2.436 -51.281 -14.172 1 94.12 191 PHE A CA 1
ATOM 1545 C C . PHE A 1 191 ? 1.686 -52.562 -13.742 1 94.12 191 PHE A C 1
ATOM 1547 O O . PHE A 1 191 ? 1.103 -52.594 -12.656 1 94.12 191 PHE A O 1
ATOM 1554 N N . HIS A 1 192 ? 1.701 -53.531 -14.617 1 94.31 192 HIS A N 1
ATOM 1555 C CA . HIS A 1 192 ? 1.044 -54.812 -14.297 1 94.31 192 HIS A CA 1
ATOM 1556 C C . HIS A 1 192 ? 1.597 -55.406 -13.008 1 94.31 192 HIS A C 1
ATOM 1558 O O . HIS A 1 192 ? 0.841 -55.938 -12.195 1 94.31 192 HIS A O 1
ATOM 1564 N N . LYS A 1 193 ? 2.82 -55.312 -12.898 1 94.81 193 LYS A N 1
ATOM 1565 C CA . LYS A 1 193 ? 3.451 -55.812 -11.68 1 94.81 193 LYS A CA 1
ATOM 1566 C C . LYS A 1 193 ? 2.973 -55.062 -10.453 1 94.81 193 LYS A C 1
ATOM 1568 O O . LYS A 1 193 ? 2.74 -55.625 -9.391 1 94.81 193 LYS A O 1
ATOM 1573 N N . ALA A 1 194 ? 2.824 -53.812 -10.555 1 93.38 194 ALA A N 1
ATOM 1574 C CA . ALA A 1 194 ? 2.461 -52.969 -9.445 1 93.38 194 ALA A CA 1
ATOM 1575 C C . ALA A 1 194 ? 1.059 -53.281 -8.93 1 93.38 194 ALA A C 1
ATOM 1577 O O . ALA A 1 194 ? 0.761 -53.062 -7.75 1 93.38 194 ALA A O 1
ATOM 1578 N N . ILE A 1 195 ? 0.17 -53.844 -9.781 1 91.56 195 ILE A N 1
ATOM 1579 C CA . ILE A 1 195 ? -1.217 -54.031 -9.359 1 91.56 195 ILE A CA 1
ATOM 1580 C C . ILE A 1 195 ? -1.522 -55.5 -9.188 1 91.56 195 ILE A C 1
ATOM 1582 O O . ILE A 1 195 ? -2.666 -55.875 -8.922 1 91.56 195 ILE A O 1
ATOM 1586 N N . SER A 1 196 ? -0.47 -56.375 -9.375 1 93 196 SER A N 1
ATOM 1587 C CA . SER A 1 196 ? -0.78 -57.812 -9.438 1 93 196 SER A CA 1
ATOM 1588 C C . SER A 1 196 ? -0.135 -58.562 -8.281 1 93 196 SER A C 1
ATOM 1590 O O . SER A 1 196 ? -0.257 -59.781 -8.188 1 93 196 SER A O 1
ATOM 1592 N N . THR A 1 197 ? 0.497 -57.906 -7.383 1 94.19 197 THR A N 1
ATOM 1593 C CA . THR A 1 197 ? 1.113 -58.594 -6.262 1 94.19 197 THR A CA 1
ATOM 1594 C C . THR A 1 197 ? 0.049 -59.156 -5.328 1 94.19 197 THR A C 1
ATOM 1596 O O . THR A 1 197 ? -1.105 -58.75 -5.359 1 94.19 197 THR A O 1
ATOM 1599 N N . ASP A 1 198 ? 0.421 -60.125 -4.539 1 93.81 198 ASP A N 1
ATOM 1600 C CA . ASP A 1 198 ? -0.497 -60.719 -3.57 1 93.81 198 ASP A CA 1
ATOM 1601 C C . ASP A 1 198 ? -0.978 -59.688 -2.562 1 93.81 198 ASP A C 1
ATOM 1603 O O . ASP A 1 198 ? -2.15 -59.688 -2.184 1 93.81 198 ASP A O 1
ATOM 1607 N N . SER A 1 199 ? -0.068 -58.906 -2.186 1 92.94 199 SER A N 1
ATOM 1608 C CA . SER A 1 199 ? -0.417 -57.844 -1.249 1 92.94 199 SER A CA 1
ATOM 1609 C C . SER A 1 199 ? -1.399 -56.844 -1.873 1 92.94 199 SER A C 1
ATOM 1611 O O . SER A 1 199 ? -2.309 -56.344 -1.199 1 92.94 199 SER A O 1
ATOM 1613 N N . ALA A 1 200 ? -1.166 -56.5 -3.143 1 92.94 200 ALA A N 1
ATOM 1614 C CA . ALA A 1 200 ? -2.08 -55.625 -3.85 1 92.94 200 ALA A CA 1
ATOM 1615 C C . ALA A 1 200 ? -3.494 -56.188 -3.883 1 92.94 200 ALA A C 1
ATOM 1617 O O . ALA A 1 200 ? -4.465 -55.469 -3.607 1 92.94 200 ALA A O 1
ATOM 1618 N N . LYS A 1 201 ? -3.584 -57.438 -4.164 1 92.25 201 LYS A N 1
ATOM 1619 C CA . LYS A 1 201 ? -4.883 -58.094 -4.23 1 92.25 201 LYS A CA 1
ATOM 1620 C C . LYS A 1 201 ? -5.57 -58.094 -2.867 1 92.25 201 LYS A C 1
ATOM 1622 O O . LYS A 1 201 ? -6.781 -57.906 -2.779 1 92.25 201 LYS A O 1
ATOM 1627 N N . ARG A 1 202 ? -4.832 -58.312 -1.93 1 92.06 202 ARG A N 1
ATOM 1628 C CA . ARG A 1 202 ? -5.367 -58.375 -0.574 1 92.06 202 ARG A CA 1
ATOM 1629 C C . ARG A 1 202 ? -5.867 -57 -0.131 1 92.06 202 ARG A C 1
ATOM 1631 O O . ARG A 1 202 ? -6.992 -56.875 0.358 1 92.06 202 ARG A O 1
ATOM 1638 N N . VAL A 1 203 ? -5.027 -56.062 -0.24 1 91.44 203 VAL A N 1
ATOM 1639 C CA . VAL A 1 203 ? -5.324 -54.719 0.262 1 91.44 203 VAL A CA 1
ATOM 1640 C C . VAL A 1 203 ? -6.434 -54.094 -0.577 1 91.44 203 VAL A C 1
ATOM 1642 O O . VAL A 1 203 ? -7.383 -53.531 -0.034 1 91.44 203 VAL A O 1
ATOM 1645 N N . VAL A 1 204 ? -6.312 -54.188 -1.91 1 88 204 VAL A N 1
ATOM 1646 C CA . VAL A 1 204 ? -7.297 -53.594 -2.809 1 88 204 VAL A CA 1
ATOM 1647 C C . VAL A 1 204 ? -8.617 -54.344 -2.705 1 88 204 VAL A C 1
ATOM 1649 O O . VAL A 1 204 ? -9.695 -53.781 -2.854 1 88 204 VAL A O 1
ATOM 1652 N N . GLY A 1 205 ? -8.492 -55.594 -2.426 1 89.56 205 GLY A N 1
ATOM 1653 C CA . GLY A 1 205 ? -9.68 -56.438 -2.248 1 89.56 205 GLY A CA 1
ATOM 1654 C C . GLY A 1 205 ? -10.555 -55.969 -1.102 1 89.56 205 GLY A C 1
ATOM 1655 O O . GLY A 1 205 ? -11.773 -56.156 -1.123 1 89.56 205 GLY A O 1
ATOM 1656 N N . LYS A 1 206 ? -9.938 -55.344 -0.132 1 91.12 206 LYS A N 1
ATOM 1657 C CA . LYS A 1 206 ? -10.672 -54.844 1.031 1 91.12 206 LYS A CA 1
ATOM 1658 C C . LYS A 1 206 ? -11.234 -53.438 0.778 1 91.12 206 LYS A C 1
ATOM 1660 O O . LYS A 1 206 ? -12.039 -52.938 1.564 1 91.12 206 LYS A O 1
ATOM 1665 N N . ALA A 1 207 ? -10.789 -52.875 -0.198 1 90.94 207 ALA A N 1
ATOM 1666 C CA . ALA A 1 207 ? -11.18 -51.5 -0.508 1 90.94 207 ALA A CA 1
ATOM 1667 C C . ALA A 1 207 ? -12.203 -51.469 -1.637 1 90.94 207 ALA A C 1
ATOM 1669 O O . ALA A 1 207 ? -12.414 -52.469 -2.326 1 90.94 207 ALA A O 1
ATOM 1670 N N . GLN A 1 208 ? -12.922 -50.438 -1.722 1 90.56 208 GLN A N 1
ATOM 1671 C CA . GLN A 1 208 ? -13.852 -50.219 -2.824 1 90.56 208 GLN A CA 1
ATOM 1672 C C . GLN A 1 208 ? -13.25 -49.281 -3.867 1 90.56 208 GLN A C 1
ATOM 1674 O O . GLN A 1 208 ? -13.094 -48.094 -3.615 1 90.56 208 GLN A O 1
ATOM 1679 N N . TRP A 1 209 ? -12.938 -49.875 -4.984 1 87.19 209 TRP A N 1
ATOM 1680 C CA . TRP A 1 209 ? -12.398 -49.062 -6.09 1 87.19 209 TRP A CA 1
ATOM 1681 C C . TRP A 1 209 ? -13.391 -48 -6.531 1 87.19 209 TRP A C 1
ATOM 1683 O O . TRP A 1 209 ? -14.578 -48.281 -6.711 1 87.19 209 TRP A O 1
ATOM 1693 N N . LYS A 1 210 ? -12.906 -46.812 -6.758 1 85.5 210 LYS A N 1
ATOM 1694 C CA . LYS A 1 210 ? -13.758 -45.719 -7.227 1 85.5 210 LYS A CA 1
ATOM 1695 C C . LYS A 1 210 ? -13.422 -45.344 -8.672 1 85.5 210 LYS A C 1
ATOM 1697 O O . LYS A 1 210 ? -14.25 -45.531 -9.57 1 85.5 210 LYS A O 1
ATOM 1702 N N . GLU A 1 211 ? -12.188 -44.875 -8.859 1 91.06 211 GLU A N 1
ATOM 1703 C CA . GLU A 1 211 ? -11.82 -44.5 -10.227 1 91.06 211 GLU A CA 1
ATOM 1704 C C . GLU A 1 211 ? -10.312 -44.281 -10.352 1 91.06 211 GLU A C 1
ATOM 1706 O O . GLU A 1 211 ? -9.625 -44.094 -9.344 1 91.06 211 GLU A O 1
ATOM 1711 N N . ALA A 1 212 ? -9.836 -44.438 -11.516 1 94.44 212 ALA A N 1
ATOM 1712 C CA . ALA A 1 212 ? -8.516 -44 -11.945 1 94.44 212 ALA A CA 1
ATOM 1713 C C . ALA A 1 212 ? -8.602 -43.062 -13.148 1 94.44 212 ALA A C 1
ATOM 1715 O O . ALA A 1 212 ? -9.383 -43.312 -14.078 1 94.44 212 ALA A O 1
ATOM 1716 N N . ARG A 1 213 ? -7.957 -42 -13.047 1 97.25 213 ARG A N 1
ATOM 1717 C CA . ARG A 1 213 ? -7.977 -41 -14.125 1 97.25 213 ARG A CA 1
ATOM 1718 C C . ARG A 1 213 ? -6.559 -40.625 -14.555 1 97.25 213 ARG A C 1
ATOM 1720 O O . ARG A 1 213 ? -5.652 -40.562 -13.719 1 97.25 213 ARG A O 1
ATOM 1727 N N . LEU A 1 214 ? -6.453 -40.469 -15.82 1 97.94 214 LEU A N 1
ATOM 1728 C CA . LEU A 1 214 ? -5.215 -39.969 -16.406 1 97.94 214 LEU A CA 1
ATOM 1729 C C . LEU A 1 214 ? -5.398 -38.531 -16.906 1 97.94 214 LEU A C 1
ATOM 1731 O O . LEU A 1 214 ? -6.277 -38.281 -17.734 1 97.94 214 LEU A O 1
ATOM 1735 N N . TRP A 1 215 ? -4.605 -37.656 -16.375 1 98.06 215 TRP A N 1
ATOM 1736 C CA . TRP A 1 215 ? -4.73 -36.25 -16.688 1 98.06 215 TRP A CA 1
ATOM 1737 C C . TRP A 1 215 ? -3.459 -35.719 -17.359 1 98.06 215 TRP A C 1
ATOM 1739 O O . TRP A 1 215 ? -2.35 -36.062 -16.938 1 98.06 215 TRP A O 1
ATOM 1749 N N . SER A 1 216 ? -3.594 -34.906 -18.391 1 98 216 SER A N 1
ATOM 1750 C CA . SER A 1 216 ? -2.48 -34.219 -19.047 1 98 216 SER A CA 1
ATOM 1751 C C . SER A 1 216 ? -2.473 -32.719 -18.703 1 98 216 SER A C 1
ATOM 1753 O O . SER A 1 216 ? -3.512 -32.062 -18.766 1 98 216 SER A O 1
ATOM 1755 N N . HIS A 1 217 ? -1.304 -32.281 -18.391 1 96.25 217 HIS A N 1
ATOM 1756 C CA . HIS A 1 217 ? -1.164 -30.875 -17.984 1 96.25 217 HIS A CA 1
ATOM 1757 C C . HIS A 1 217 ? -1.546 -29.938 -19.125 1 96.25 217 HIS A C 1
ATOM 1759 O O . HIS A 1 217 ? -1.164 -30.156 -20.281 1 96.25 217 HIS A O 1
ATOM 1765 N N . HIS A 1 218 ? -2.328 -28.984 -18.859 1 95.12 218 HIS A N 1
ATOM 1766 C CA . HIS A 1 218 ? -2.77 -28 -19.844 1 95.12 218 HIS A CA 1
ATOM 1767 C C . HIS A 1 218 ? -2.125 -26.641 -19.594 1 95.12 218 HIS A C 1
ATOM 1769 O O . HIS A 1 218 ? -1.536 -26.062 -20.5 1 95.12 218 HIS A O 1
ATOM 1775 N N . LEU A 1 219 ? -2.238 -26.203 -18.297 1 91.62 219 LEU A N 1
ATOM 1776 C CA . LEU A 1 219 ? -1.762 -24.859 -17.984 1 91.62 219 LEU A CA 1
ATOM 1777 C C . LEU A 1 219 ? -1.579 -24.688 -16.484 1 91.62 219 LEU A C 1
ATOM 1779 O O . LEU A 1 219 ? -2.385 -25.172 -15.695 1 91.62 219 LEU A O 1
ATOM 1783 N N . ALA A 1 220 ? -0.494 -23.984 -16.141 1 88.38 220 ALA A N 1
ATOM 1784 C CA . ALA A 1 220 ? -0.334 -23.484 -14.781 1 88.38 220 ALA A CA 1
ATOM 1785 C C . ALA A 1 220 ? -0.838 -22.047 -14.656 1 88.38 220 ALA A C 1
ATOM 1787 O O . ALA A 1 220 ? -0.533 -21.203 -15.5 1 88.38 220 ALA A O 1
ATOM 1788 N N . PHE A 1 221 ? -1.598 -21.766 -13.602 1 87.19 221 PHE A N 1
ATOM 1789 C CA . PHE A 1 221 ? -2.158 -20.422 -13.438 1 87.19 221 PHE A CA 1
ATOM 1790 C C . PHE A 1 221 ? -1.096 -19.453 -12.953 1 87.19 221 PHE A C 1
ATOM 1792 O O . PHE A 1 221 ? -0.205 -19.828 -12.188 1 87.19 221 PHE A O 1
ATOM 1799 N N . ASP A 1 222 ? -1.261 -18.203 -13.43 1 77.56 222 ASP A N 1
ATOM 1800 C CA . ASP A 1 222 ? -0.543 -17.078 -12.82 1 77.56 222 ASP A CA 1
ATOM 1801 C C . ASP A 1 222 ? -1.41 -16.375 -11.789 1 77.56 222 ASP A C 1
ATOM 1803 O O . ASP A 1 222 ? -2.639 -16.359 -11.898 1 77.56 222 ASP A O 1
ATOM 1807 N N . ALA A 1 223 ? -0.76 -15.852 -10.781 1 74.44 223 ALA A N 1
ATOM 1808 C CA . ALA A 1 223 ? -1.511 -15.047 -9.812 1 74.44 223 ALA A CA 1
ATOM 1809 C C . ALA A 1 223 ? -2.053 -13.773 -10.469 1 74.44 223 ALA A C 1
ATOM 1811 O O . ALA A 1 223 ? -1.479 -13.273 -11.438 1 74.44 223 ALA A O 1
ATOM 1812 N N . LEU A 1 224 ? -3.09 -13.305 -9.922 1 75.94 224 LEU A N 1
ATOM 1813 C CA . LEU A 1 224 ? -3.66 -12.047 -10.391 1 75.94 224 LEU A CA 1
ATOM 1814 C C . LEU A 1 224 ? -2.713 -10.883 -10.102 1 75.94 224 LEU A C 1
ATOM 1816 O O . LEU A 1 224 ? -2.211 -10.75 -8.984 1 75.94 224 LEU A O 1
ATOM 1820 N N . GLU A 1 225 ? -2.43 -10.203 -11.156 1 74.56 225 GLU A N 1
ATOM 1821 C CA . GLU A 1 225 ? -1.573 -9.039 -10.992 1 74.56 225 GLU A CA 1
ATOM 1822 C C . GLU A 1 225 ? -2.342 -7.871 -10.375 1 74.56 225 GLU A C 1
ATOM 1824 O O . GLU A 1 225 ? -3.354 -7.43 -10.922 1 74.56 225 GLU A O 1
ATOM 1829 N N . GLU A 1 226 ? -1.933 -7.477 -9.258 1 79 226 GLU A N 1
ATOM 1830 C CA . GLU A 1 226 ? -2.525 -6.297 -8.641 1 79 226 GLU A CA 1
ATOM 1831 C C . GLU A 1 226 ? -1.724 -5.039 -8.969 1 79 226 GLU A C 1
ATOM 1833 O O . GLU A 1 226 ? -0.525 -5.117 -9.25 1 79 226 GLU A O 1
ATOM 1838 N N . PRO A 1 227 ? -2.422 -3.906 -8.969 1 82.44 227 PRO A N 1
ATOM 1839 C CA . PRO A 1 227 ? -1.674 -2.666 -9.188 1 82.44 227 PRO A CA 1
ATOM 1840 C C . PRO A 1 227 ? -0.618 -2.418 -8.109 1 82.44 227 PRO A C 1
ATOM 1842 O O . PRO A 1 227 ? -0.842 -2.727 -6.938 1 82.44 227 PRO A O 1
ATOM 1845 N N . PRO A 1 228 ? 0.521 -1.882 -8.633 1 86.94 228 PRO A N 1
ATOM 1846 C CA . PRO A 1 228 ? 1.562 -1.596 -7.645 1 86.94 228 PRO A CA 1
ATOM 1847 C C . PRO A 1 228 ? 1.182 -0.455 -6.703 1 86.94 228 PRO A C 1
ATOM 1849 O O . PRO A 1 228 ? 0.416 0.434 -7.082 1 86.94 228 PRO A O 1
ATOM 1852 N N . ASN A 1 229 ? 1.706 -0.519 -5.512 1 88.31 229 ASN A N 1
ATOM 1853 C CA . ASN A 1 229 ? 1.684 0.604 -4.582 1 88.31 229 ASN A CA 1
ATOM 1854 C C . ASN A 1 229 ? 2.861 1.546 -4.809 1 88.31 229 ASN A C 1
ATOM 1856 O O . ASN A 1 229 ? 3.721 1.279 -5.652 1 88.31 229 ASN A O 1
ATOM 1860 N N . ALA A 1 230 ? 2.85 2.727 -4.133 1 90.06 230 ALA A N 1
ATOM 1861 C CA . ALA A 1 230 ? 3.934 3.68 -4.355 1 90.06 230 ALA A CA 1
ATOM 1862 C C . ALA A 1 230 ? 4.301 4.41 -3.068 1 90.06 230 ALA A C 1
ATOM 1864 O O . ALA A 1 230 ? 3.451 4.598 -2.193 1 90.06 230 ALA A O 1
ATOM 1865 N N . VAL A 1 231 ? 5.562 4.762 -2.955 1 89.62 231 VAL A N 1
ATOM 1866 C CA . VAL A 1 231 ? 6.105 5.66 -1.942 1 89.62 231 VAL A CA 1
ATOM 1867 C C . VAL A 1 231 ? 6.848 6.812 -2.617 1 89.62 231 VAL A C 1
ATOM 1869 O O . VAL A 1 231 ? 7.535 6.609 -3.623 1 89.62 231 VAL A O 1
ATOM 1872 N N . VAL A 1 232 ? 6.684 8.016 -2.086 1 90.94 232 VAL A N 1
ATOM 1873 C CA . VAL A 1 232 ? 7.434 9.172 -2.576 1 90.94 232 VAL A CA 1
ATOM 1874 C C . VAL A 1 232 ? 8.57 9.5 -1.611 1 90.94 232 VAL A C 1
ATOM 1876 O O . VAL A 1 232 ? 8.344 9.672 -0.411 1 90.94 232 VAL A O 1
ATOM 1879 N N . THR A 1 233 ? 9.742 9.508 -2.135 1 93.62 233 THR A N 1
ATOM 1880 C CA . THR A 1 233 ? 10.906 9.828 -1.318 1 93.62 233 THR A CA 1
ATOM 1881 C C . THR A 1 233 ? 10.883 11.289 -0.879 1 93.62 233 THR A C 1
ATOM 1883 O O . THR A 1 233 ? 10.047 12.07 -1.349 1 93.62 233 THR A O 1
ATOM 1886 N N . THR A 1 234 ? 11.805 11.625 0.028 1 92.75 234 THR A N 1
ATOM 1887 C CA . THR A 1 234 ? 11.805 12.961 0.612 1 92.75 234 THR A CA 1
ATOM 1888 C C . THR A 1 234 ? 12.164 14.008 -0.435 1 92.75 234 THR A C 1
ATOM 1890 O O . THR A 1 234 ? 11.758 15.164 -0.33 1 92.75 234 THR A O 1
ATOM 1893 N N . ASP A 1 235 ? 12.891 13.586 -1.46 1 94.25 235 ASP A N 1
ATOM 1894 C CA . ASP A 1 235 ? 13.258 14.531 -2.512 1 94.25 235 ASP A CA 1
ATOM 1895 C C . ASP A 1 235 ? 12.328 14.406 -3.713 1 94.25 235 ASP A C 1
ATOM 1897 O O . ASP A 1 235 ? 12.609 14.953 -4.781 1 94.25 235 ASP A O 1
ATOM 1901 N N . GLY A 1 236 ? 11.281 13.617 -3.572 1 92.44 236 GLY A N 1
ATOM 1902 C CA . GLY A 1 236 ? 10.188 13.688 -4.535 1 92.44 236 GLY A CA 1
ATOM 1903 C C . GLY A 1 236 ? 10.227 12.562 -5.559 1 92.44 236 GLY A C 1
ATOM 1904 O O . GLY A 1 236 ? 9.445 12.57 -6.516 1 92.44 236 GLY A O 1
ATOM 1905 N N . ALA A 1 237 ? 11.086 11.609 -5.449 1 93.25 237 ALA A N 1
ATOM 1906 C CA . ALA A 1 237 ? 11.094 10.461 -6.355 1 93.25 237 ALA A CA 1
ATOM 1907 C C . ALA A 1 237 ? 9.992 9.469 -5.988 1 93.25 237 ALA A C 1
ATOM 1909 O O . ALA A 1 237 ? 9.734 9.234 -4.805 1 93.25 237 ALA A O 1
ATOM 1910 N N . GLU A 1 238 ? 9.383 8.914 -7.012 1 92.12 238 GLU A N 1
ATOM 1911 C CA . GLU A 1 238 ? 8.352 7.902 -6.805 1 92.12 238 GLU A CA 1
ATOM 1912 C C . GLU A 1 238 ? 8.93 6.496 -6.918 1 92.12 238 GLU A C 1
ATOM 1914 O O . GLU A 1 238 ? 9.562 6.16 -7.922 1 92.12 238 GLU A O 1
ATOM 1919 N N . LEU A 1 239 ? 8.711 5.691 -5.875 1 95.06 239 LEU A N 1
ATOM 1920 C CA . LEU A 1 239 ? 9.078 4.281 -5.883 1 95.06 239 LEU A CA 1
ATOM 1921 C C . LEU A 1 239 ? 7.836 3.396 -5.934 1 95.06 239 LEU A C 1
ATOM 1923 O O . LEU A 1 239 ? 7.172 3.191 -4.914 1 95.06 239 LEU A O 1
ATOM 1927 N N . ARG A 1 240 ? 7.559 2.861 -7.105 1 93.56 240 ARG A N 1
ATOM 1928 C CA . ARG A 1 240 ? 6.461 1.909 -7.238 1 93.56 240 ARG A CA 1
ATOM 1929 C C . ARG A 1 240 ? 6.902 0.506 -6.836 1 93.56 240 ARG A C 1
ATOM 1931 O O . ARG A 1 240 ? 8 0.072 -7.188 1 93.56 240 ARG A O 1
ATOM 1938 N N . PHE A 1 241 ? 6.023 -0.153 -6.023 1 94.69 241 PHE A N 1
ATOM 1939 C CA . PHE A 1 241 ? 6.504 -1.422 -5.488 1 94.69 241 PHE A CA 1
ATOM 1940 C C . PHE A 1 241 ? 5.355 -2.418 -5.355 1 94.69 241 PHE A C 1
ATOM 1942 O O . PHE A 1 241 ? 4.184 -2.037 -5.414 1 94.69 241 PHE A O 1
ATOM 1949 N N . GLN A 1 242 ? 5.777 -3.682 -5.309 1 91.94 242 GLN A N 1
ATOM 1950 C CA . GLN A 1 242 ? 4.902 -4.793 -4.945 1 91.94 242 GLN A CA 1
ATOM 1951 C C . GLN A 1 242 ? 5.508 -5.625 -3.816 1 91.94 242 GLN A C 1
ATOM 1953 O O . GLN A 1 242 ? 6.703 -5.918 -3.828 1 91.94 242 GLN A O 1
ATOM 1958 N N . LEU A 1 243 ? 4.75 -5.832 -2.791 1 90.56 243 LEU A N 1
ATOM 1959 C CA . LEU A 1 243 ? 5.102 -6.707 -1.678 1 90.56 243 LEU A CA 1
ATOM 1960 C C . LEU A 1 243 ? 4.156 -7.906 -1.612 1 90.56 243 LEU A C 1
ATOM 1962 O O . LEU A 1 243 ? 2.969 -7.75 -1.323 1 90.56 243 LEU A O 1
ATOM 1966 N N . GLU A 1 244 ? 4.727 -9.07 -1.887 1 84.81 244 GLU A N 1
ATOM 1967 C CA . GLU A 1 244 ? 3.891 -10.258 -2.039 1 84.81 244 GLU A CA 1
ATOM 1968 C C . GLU A 1 244 ? 4.367 -11.391 -1.133 1 84.81 244 GLU A C 1
ATOM 1970 O O . GLU A 1 244 ? 5.559 -11.5 -0.845 1 84.81 244 GLU A O 1
ATOM 1975 N N . GLY A 1 245 ? 3.463 -12.227 -0.737 1 81.56 245 GLY A N 1
ATOM 1976 C CA . GLY A 1 245 ? 3.803 -13.398 0.063 1 81.56 245 GLY A CA 1
ATOM 1977 C C . GLY A 1 245 ? 3.316 -13.297 1.497 1 81.56 245 GLY A C 1
ATOM 1978 O O . GLY A 1 245 ? 2.686 -12.305 1.878 1 81.56 245 GLY A O 1
ATOM 1979 N N . ASN A 1 246 ? 3.631 -14.281 2.232 1 75.44 246 ASN A N 1
ATOM 1980 C CA . ASN A 1 246 ? 3.23 -14.359 3.633 1 75.44 246 ASN A CA 1
ATOM 1981 C C . ASN A 1 246 ? 3.984 -13.336 4.484 1 75.44 246 ASN A C 1
ATOM 1983 O O . ASN A 1 246 ? 5.215 -13.281 4.441 1 75.44 246 ASN A O 1
ATOM 1987 N N . PRO A 1 247 ? 3.217 -12.492 5.246 1 77.06 247 PRO A N 1
ATOM 1988 C CA . PRO A 1 247 ? 3.848 -11.453 6.059 1 77.06 247 PRO A CA 1
ATOM 1989 C C . PRO A 1 247 ? 4.836 -12.016 7.078 1 77.06 247 PRO A C 1
ATOM 1991 O O . PRO A 1 247 ? 5.742 -11.312 7.523 1 77.06 247 PRO A O 1
ATOM 1994 N N . ALA A 1 248 ? 4.652 -13.266 7.41 1 80.38 248 ALA A N 1
ATOM 1995 C CA . ALA A 1 248 ? 5.52 -13.875 8.414 1 80.38 248 ALA A CA 1
ATOM 1996 C C . ALA A 1 248 ? 6.812 -14.391 7.793 1 80.38 248 ALA A C 1
ATOM 1998 O O . ALA A 1 248 ? 7.773 -14.695 8.5 1 80.38 248 ALA A O 1
ATOM 1999 N N . ASP A 1 249 ? 6.863 -14.5 6.496 1 88.5 249 ASP A N 1
ATOM 2000 C CA . ASP A 1 249 ? 8.016 -15.07 5.801 1 88.5 249 ASP A CA 1
ATOM 2001 C C . ASP A 1 249 ? 9.156 -14.055 5.707 1 88.5 249 ASP A C 1
ATOM 2003 O O . ASP A 1 249 ? 8.922 -12.844 5.746 1 88.5 249 ASP A O 1
ATOM 2007 N N . PRO A 1 250 ? 10.422 -14.562 5.664 1 95.25 250 PRO A N 1
ATOM 2008 C CA . PRO A 1 250 ? 11.539 -13.641 5.445 1 95.25 250 PRO A CA 1
ATOM 2009 C C . PRO A 1 250 ? 11.445 -12.891 4.121 1 95.25 250 PRO A C 1
ATOM 2011 O O . PRO A 1 250 ? 11.008 -13.461 3.117 1 95.25 250 PRO A O 1
ATOM 2014 N N . VAL A 1 251 ? 11.891 -11.625 4.074 1 97.62 251 VAL A N 1
ATOM 2015 C CA . VAL A 1 251 ? 11.703 -10.75 2.922 1 97.62 251 VAL A CA 1
ATOM 2016 C C . VAL A 1 251 ? 12.938 -10.797 2.023 1 97.62 251 VAL A C 1
ATOM 2018 O O . VAL A 1 251 ? 14.062 -10.688 2.506 1 97.62 251 VAL A O 1
ATOM 2021 N N . ILE A 1 252 ? 12.75 -11.023 0.747 1 98.44 252 ILE A N 1
ATOM 2022 C CA . ILE A 1 252 ? 13.773 -10.852 -0.273 1 98.44 252 ILE A CA 1
ATOM 2023 C C . ILE A 1 252 ? 13.43 -9.664 -1.167 1 98.44 252 ILE A C 1
ATOM 2025 O O . ILE A 1 252 ? 12.32 -9.586 -1.707 1 98.44 252 ILE A O 1
ATOM 2029 N N . VAL A 1 253 ? 14.336 -8.742 -1.29 1 98.88 253 VAL A N 1
ATOM 2030 C CA . VAL A 1 253 ? 14.156 -7.574 -2.146 1 98.88 253 VAL A CA 1
ATOM 2031 C C . VAL A 1 253 ? 14.773 -7.84 -3.52 1 98.88 253 VAL A C 1
ATOM 2033 O O . VAL A 1 253 ? 15.891 -8.352 -3.617 1 98.88 253 VAL A O 1
ATOM 2036 N N . CYS A 1 254 ? 14.016 -7.504 -4.551 1 98.81 254 CYS A N 1
ATOM 2037 C CA . CYS A 1 254 ? 14.523 -7.586 -5.918 1 98.81 254 CYS A CA 1
ATOM 2038 C C . CYS A 1 254 ? 14.695 -6.199 -6.52 1 98.81 254 CYS A C 1
ATOM 2040 O O . CYS A 1 254 ? 13.727 -5.449 -6.656 1 98.81 254 CYS A O 1
ATOM 2042 N N . VAL A 1 255 ? 15.906 -5.887 -6.902 1 98.69 255 VAL A N 1
ATOM 2043 C CA . VAL A 1 255 ? 16.219 -4.578 -7.461 1 98.69 255 VAL A CA 1
ATOM 2044 C C . VAL A 1 255 ? 16.562 -4.715 -8.945 1 98.69 255 VAL A C 1
ATOM 2046 O O . VAL A 1 255 ? 17.484 -5.461 -9.305 1 98.69 255 VAL A O 1
ATOM 2049 N N . ASN A 1 256 ? 15.961 -3.891 -9.828 1 97.44 256 ASN A N 1
ATOM 2050 C CA . ASN A 1 256 ? 16.031 -4.082 -11.273 1 97.44 256 ASN A CA 1
ATOM 2051 C C . ASN A 1 256 ? 17.266 -3.434 -11.875 1 97.44 256 ASN A C 1
ATOM 2053 O O . ASN A 1 256 ? 17.938 -2.635 -11.211 1 97.44 256 ASN A O 1
ATOM 2057 N N . SER A 1 257 ? 17.5 -3.84 -13.109 1 98.31 257 SER A N 1
ATOM 2058 C CA . SER A 1 257 ? 18.453 -3.154 -13.984 1 98.31 257 SER A CA 1
ATOM 2059 C C . SER A 1 257 ? 17.922 -1.797 -14.422 1 98.31 257 SER A C 1
ATOM 2061 O O . SER A 1 257 ? 16.719 -1.538 -14.336 1 98.31 257 SER A O 1
ATOM 2063 N N . ILE A 1 258 ? 18.828 -0.989 -14.883 1 97.94 258 ILE A N 1
ATOM 2064 C CA . ILE A 1 258 ? 18.469 0.294 -15.469 1 97.94 258 ILE A CA 1
ATOM 2065 C C . ILE A 1 258 ? 17.469 0.074 -16.609 1 97.94 258 ILE A C 1
ATOM 2067 O O . ILE A 1 258 ? 17.578 -0.897 -17.359 1 97.94 258 ILE A O 1
ATOM 2071 N N . MET A 1 259 ? 16.406 0.843 -16.672 1 97.94 259 MET A N 1
ATOM 2072 C CA . MET A 1 259 ? 15.438 0.939 -17.766 1 97.94 259 MET A CA 1
ATOM 2073 C C . MET A 1 259 ? 14.445 -0.22 -17.719 1 97.94 259 MET A C 1
ATOM 2075 O O . MET A 1 259 ? 13.703 -0.446 -18.672 1 97.94 259 MET A O 1
ATOM 2079 N N . THR A 1 260 ? 14.469 -1.049 -16.688 1 98 260 THR A N 1
ATOM 2080 C CA . THR A 1 260 ? 13.484 -2.119 -16.578 1 98 260 THR A CA 1
ATOM 2081 C C . THR A 1 260 ? 12.555 -1.883 -15.398 1 98 260 THR A C 1
ATOM 2083 O O . THR A 1 260 ? 12.805 -1.001 -14.57 1 98 260 THR A O 1
ATOM 2086 N N . SER A 1 261 ? 11.461 -2.621 -15.391 1 96.62 261 SER A N 1
ATOM 2087 C CA . SER A 1 261 ? 10.5 -2.555 -14.289 1 96.62 261 SER A CA 1
ATOM 2088 C C . SER A 1 261 ? 10.594 -3.789 -13.398 1 96.62 261 SER A C 1
ATOM 2090 O O . SER A 1 261 ? 11.297 -4.75 -13.734 1 96.62 261 SER A O 1
ATOM 2092 N N . LEU A 1 262 ? 9.914 -3.684 -12.312 1 96.56 262 LEU A N 1
ATOM 2093 C CA . LEU A 1 262 ? 9.914 -4.766 -11.328 1 96.56 262 LEU A CA 1
ATOM 2094 C C . LEU A 1 262 ? 9.453 -6.07 -11.961 1 96.56 262 LEU A C 1
ATOM 2096 O O . LEU A 1 262 ? 9.695 -7.152 -11.414 1 96.56 262 LEU A O 1
ATOM 2100 N N . HIS A 1 263 ? 8.914 -6.094 -13.188 1 94 263 HIS A N 1
ATOM 2101 C CA . HIS A 1 263 ? 8.32 -7.266 -13.812 1 94 263 HIS A CA 1
ATOM 2102 C C . HIS A 1 263 ? 9.383 -8.188 -14.398 1 94 263 HIS A C 1
ATOM 2104 O O . HIS A 1 263 ? 9.102 -9.328 -14.758 1 94 263 HIS A O 1
ATOM 2110 N N . ILE A 1 264 ? 10.633 -7.742 -14.469 1 97.06 264 ILE A N 1
ATOM 2111 C CA . ILE A 1 264 ? 11.68 -8.648 -14.914 1 97.06 264 ILE A CA 1
ATOM 2112 C C . ILE A 1 264 ? 11.852 -9.781 -13.906 1 97.06 264 ILE A C 1
ATOM 2114 O O . ILE A 1 264 ? 12.43 -10.828 -14.227 1 97.06 264 ILE A O 1
ATOM 2118 N N . TRP A 1 265 ? 11.359 -9.562 -12.711 1 97.25 265 TRP A N 1
ATOM 2119 C CA . TRP A 1 265 ? 11.57 -10.516 -11.625 1 97.25 265 TRP A CA 1
ATOM 2120 C C . TRP A 1 265 ? 10.367 -11.445 -11.477 1 97.25 265 TRP A C 1
ATOM 2122 O O . TRP A 1 265 ? 10.312 -12.266 -10.555 1 97.25 265 TRP A O 1
ATOM 2132 N N . ASP A 1 266 ? 9.352 -11.391 -12.375 1 91.25 266 ASP A N 1
ATOM 2133 C CA . ASP A 1 266 ? 8.078 -12.086 -12.203 1 91.25 266 ASP A CA 1
ATOM 2134 C C . ASP A 1 266 ? 8.305 -13.57 -11.93 1 91.25 266 ASP A C 1
ATOM 2136 O O . ASP A 1 266 ? 7.781 -14.109 -10.953 1 91.25 266 ASP A O 1
ATOM 2140 N N . ASP A 1 267 ? 9.188 -14.203 -12.703 1 89.69 267 ASP A N 1
ATOM 2141 C CA . ASP A 1 267 ? 9.383 -15.648 -12.57 1 89.69 267 ASP A CA 1
ATOM 2142 C C . ASP A 1 267 ? 10.195 -15.977 -11.32 1 89.69 267 ASP A C 1
ATOM 2144 O O . ASP A 1 267 ? 9.938 -16.969 -10.648 1 89.69 267 ASP A O 1
ATOM 2148 N N . VAL A 1 268 ? 11.156 -15.18 -11.039 1 95.5 268 VAL A N 1
ATOM 2149 C CA . VAL A 1 268 ? 11.953 -15.367 -9.836 1 95.5 268 VAL A CA 1
ATOM 2150 C C . VAL A 1 268 ? 11.062 -15.195 -8.602 1 95.5 268 VAL A C 1
ATOM 2152 O O . VAL A 1 268 ? 11.133 -15.992 -7.66 1 95.5 268 VAL A O 1
ATOM 2155 N N . ALA A 1 269 ? 10.266 -14.156 -8.617 1 92.5 269 ALA A N 1
ATOM 2156 C CA . ALA A 1 269 ? 9.344 -13.906 -7.516 1 92.5 269 ALA A CA 1
ATOM 2157 C C . ALA A 1 269 ? 8.43 -15.109 -7.289 1 92.5 269 ALA A C 1
ATOM 2159 O O . ALA A 1 269 ? 8.227 -15.539 -6.152 1 92.5 269 ALA A O 1
ATOM 2160 N N . LYS A 1 270 ? 7.969 -15.633 -8.359 1 84.31 270 LYS A N 1
ATOM 2161 C CA . LYS A 1 270 ? 7.105 -16.797 -8.266 1 84.31 270 LYS A CA 1
ATOM 2162 C C . LYS A 1 270 ? 7.84 -17.969 -7.602 1 84.31 270 LYS A C 1
ATOM 2164 O O . LYS A 1 270 ? 7.281 -18.656 -6.738 1 84.31 270 LYS A O 1
ATOM 2169 N N . ALA A 1 271 ? 9.047 -18.172 -7.98 1 86.25 271 ALA A N 1
ATOM 2170 C CA . ALA A 1 271 ? 9.844 -19.266 -7.414 1 86.25 271 ALA A CA 1
ATOM 2171 C C . ALA A 1 271 ? 10.062 -19.062 -5.918 1 86.25 271 ALA A C 1
ATOM 2173 O O . ALA A 1 271 ? 10.023 -20.016 -5.141 1 86.25 271 ALA A O 1
ATOM 2174 N N . LEU A 1 272 ? 10.258 -17.891 -5.531 1 90.75 272 LEU A N 1
ATOM 2175 C CA . LEU A 1 272 ? 10.484 -17.562 -4.125 1 90.75 272 LEU A CA 1
ATOM 2176 C C . LEU A 1 272 ? 9.203 -17.719 -3.316 1 90.75 272 LEU A C 1
ATOM 2178 O O . LEU A 1 272 ? 9.227 -18.25 -2.203 1 90.75 272 LEU A O 1
ATOM 2182 N N . LEU A 1 273 ? 8.141 -17.281 -3.908 1 82.94 273 LEU A N 1
ATOM 2183 C CA . LEU A 1 273 ? 6.848 -17.281 -3.229 1 82.94 273 LEU A CA 1
ATOM 2184 C C . LEU A 1 273 ? 6.348 -18.719 -3.023 1 82.94 273 LEU A C 1
ATOM 2186 O O . LEU A 1 273 ? 5.707 -19.016 -2.014 1 82.94 273 LEU A O 1
ATOM 2190 N N . THR A 1 274 ? 6.773 -19.594 -3.936 1 74.5 274 THR A N 1
ATOM 2191 C CA . THR A 1 274 ? 6.176 -20.922 -3.941 1 74.5 274 THR A CA 1
ATOM 2192 C C . THR A 1 274 ? 7.105 -21.938 -3.279 1 74.5 274 THR A C 1
ATOM 2194 O O . THR A 1 274 ? 6.746 -23.109 -3.125 1 74.5 274 THR A O 1
ATOM 2197 N N . GLY A 1 275 ? 8.25 -21.5 -2.994 1 78.25 275 GLY A N 1
ATOM 2198 C CA . GLY A 1 275 ? 9.195 -22.406 -2.355 1 78.25 275 GLY A CA 1
ATOM 2199 C C . GLY A 1 275 ? 10.055 -23.156 -3.344 1 78.25 275 GLY A C 1
ATOM 2200 O O . GLY A 1 275 ? 10.859 -24 -2.951 1 78.25 275 GLY A O 1
ATOM 2201 N N . ALA A 1 276 ? 9.961 -22.859 -4.574 1 76.5 276 ALA A N 1
ATOM 2202 C CA . ALA A 1 276 ? 10.781 -23.516 -5.59 1 76.5 276 ALA A CA 1
ATOM 2203 C C . ALA A 1 276 ? 12.258 -23.203 -5.383 1 76.5 276 ALA A C 1
ATOM 2205 O O . ALA A 1 276 ? 13.125 -23.984 -5.777 1 76.5 276 ALA A O 1
ATOM 2206 N N . ALA A 1 277 ? 12.477 -22.125 -4.719 1 84.31 277 ALA A N 1
ATOM 2207 C CA . ALA A 1 277 ? 13.852 -21.719 -4.449 1 84.31 277 ALA A CA 1
ATOM 2208 C C . ALA A 1 277 ? 14.281 -22.125 -3.043 1 84.31 277 ALA A C 1
ATOM 2210 O O . ALA A 1 277 ? 15.297 -21.641 -2.535 1 84.31 277 ALA A O 1
ATOM 2211 N N . SER A 1 278 ? 13.531 -22.969 -2.486 1 81.94 278 SER A N 1
ATOM 2212 C CA . SER A 1 278 ? 13.828 -23.453 -1.138 1 81.94 278 SER A CA 1
ATOM 2213 C C . SER A 1 278 ? 15.102 -24.281 -1.115 1 81.94 278 SER A C 1
ATOM 2215 O O . SER A 1 278 ? 15.344 -25.078 -2.023 1 81.94 278 SER A O 1
ATOM 2217 N N . PRO A 1 279 ? 15.906 -24.031 -0.021 1 75.5 279 PRO A N 1
ATOM 2218 C CA . PRO A 1 279 ? 17.094 -24.891 0.108 1 75.5 279 PRO A CA 1
ATOM 2219 C C . PRO A 1 279 ? 16.734 -26.375 0.189 1 75.5 279 PRO A C 1
ATOM 2221 O O . PRO A 1 279 ? 15.664 -26.734 0.667 1 75.5 279 PRO A O 1
ATOM 2224 N N . ALA A 1 280 ? 17.625 -27.25 -0.37 1 62 280 ALA A N 1
ATOM 2225 C CA . ALA A 1 280 ? 17.406 -28.703 -0.388 1 62 280 ALA A CA 1
ATOM 2226 C C . ALA A 1 280 ? 17.375 -29.266 1.027 1 62 280 ALA A C 1
ATOM 2228 O O . ALA A 1 280 ? 18.141 -28.828 1.894 1 62 280 ALA A O 1
ATOM 2229 N N . GLY A 1 281 ? 16.453 -30.234 1.257 1 58.72 281 GLY A N 1
ATOM 2230 C CA . GLY A 1 281 ? 16.438 -31.062 2.459 1 58.72 281 GLY A CA 1
ATOM 2231 C C . GLY A 1 281 ? 15.633 -30.453 3.586 1 58.72 281 GLY A C 1
ATOM 2232 O O . GLY A 1 281 ? 15.492 -31.047 4.652 1 58.72 281 GLY A O 1
ATOM 2233 N N . THR A 1 282 ? 15.266 -29.125 3.447 1 56.88 282 THR A N 1
ATOM 2234 C CA . THR A 1 282 ? 14.5 -28.5 4.516 1 56.88 282 THR A CA 1
ATOM 2235 C C . THR A 1 282 ? 13.023 -28.406 4.145 1 56.88 282 THR A C 1
ATOM 2237 O O . THR A 1 282 ? 12.633 -28.781 3.041 1 56.88 282 THR A O 1
ATOM 2240 N N . LYS A 1 283 ? 12.234 -28.234 5.055 1 62.66 283 LYS A N 1
ATOM 2241 C CA . LYS A 1 283 ? 10.844 -27.859 4.805 1 62.66 283 LYS A CA 1
ATOM 2242 C C . LYS A 1 283 ? 10.766 -26.719 3.789 1 62.66 283 LYS A C 1
ATOM 2244 O O . LYS A 1 283 ? 11.617 -25.828 3.777 1 62.66 283 LYS A O 1
ATOM 2249 N N . PRO A 1 284 ? 9.992 -26.906 2.816 1 71.31 284 PRO A N 1
ATOM 2250 C CA . PRO A 1 284 ? 9.875 -25.828 1.839 1 71.31 284 PRO A CA 1
ATOM 2251 C C . PRO A 1 284 ? 9.781 -24.453 2.492 1 71.31 284 PRO A C 1
ATOM 2253 O O . PRO A 1 284 ? 8.969 -24.25 3.406 1 71.31 284 PRO A O 1
ATOM 2256 N N . GLN A 1 285 ? 10.766 -23.703 2.104 1 81.12 285 GLN A N 1
ATOM 2257 C CA . GLN A 1 285 ? 10.82 -22.328 2.619 1 81.12 285 GLN A CA 1
ATOM 2258 C C . GLN A 1 285 ? 10.258 -21.344 1.604 1 81.12 285 GLN A C 1
ATOM 2260 O O . GLN A 1 285 ? 10.734 -21.281 0.468 1 81.12 285 GLN A O 1
ATOM 2265 N N . THR A 1 286 ? 9.211 -20.703 1.955 1 82.94 286 THR A N 1
ATOM 2266 C CA . THR A 1 286 ? 8.688 -19.609 1.147 1 82.94 286 THR A CA 1
ATOM 2267 C C . THR A 1 286 ? 9.242 -18.266 1.633 1 82.94 286 THR A C 1
ATOM 2269 O O . THR A 1 286 ? 9.734 -18.172 2.758 1 82.94 286 THR A O 1
ATOM 2272 N N . TYR A 1 287 ? 9.219 -17.312 0.729 1 90.88 287 TYR A N 1
ATOM 2273 C CA . TYR A 1 287 ? 9.711 -15.977 1.036 1 90.88 287 TYR A CA 1
ATOM 2274 C C . TYR A 1 287 ? 8.672 -14.922 0.702 1 90.88 287 TYR A C 1
ATOM 2276 O O . TYR A 1 287 ? 7.785 -15.148 -0.124 1 90.88 287 TYR A O 1
ATOM 2284 N N . ARG A 1 288 ? 8.68 -13.844 1.396 1 92.44 288 ARG A N 1
ATOM 2285 C CA . ARG A 1 288 ? 8.016 -12.609 0.987 1 92.44 288 ARG A CA 1
ATOM 2286 C C . ARG A 1 288 ? 8.891 -11.805 0.029 1 92.44 288 ARG A C 1
ATOM 2288 O O . ARG A 1 288 ? 10.102 -11.703 0.224 1 92.44 288 ARG A O 1
ATOM 2295 N N . VAL A 1 289 ? 8.297 -11.32 -1.049 1 95.38 289 VAL A N 1
ATOM 2296 C CA . VAL A 1 289 ? 9.109 -10.711 -2.096 1 95.38 289 VAL A CA 1
ATOM 2297 C C . VAL A 1 289 ? 8.727 -9.242 -2.258 1 95.38 289 VAL A C 1
ATOM 2299 O O . VAL A 1 289 ? 7.559 -8.922 -2.494 1 95.38 289 VAL A O 1
ATOM 2302 N N . LEU A 1 290 ? 9.672 -8.375 -2.031 1 97.88 290 LEU A N 1
ATOM 2303 C CA . LEU A 1 290 ? 9.523 -6.957 -2.324 1 97.88 290 LEU A CA 1
ATOM 2304 C C . LEU A 1 290 ? 10.203 -6.602 -3.643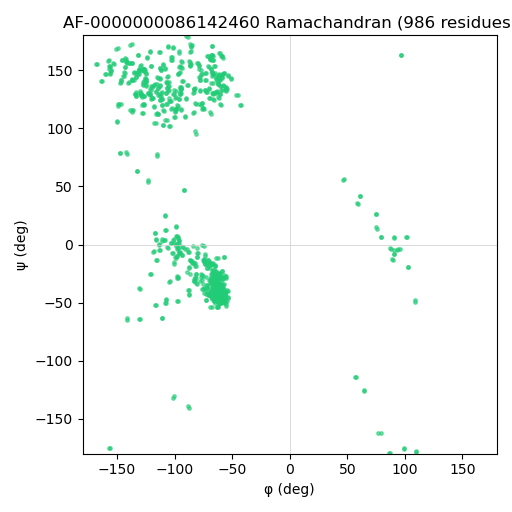 1 97.88 290 LEU A C 1
ATOM 2306 O O . LEU A 1 290 ? 11.422 -6.754 -3.777 1 97.88 290 LEU A O 1
ATOM 2310 N N . ARG A 1 291 ? 9.469 -6.211 -4.594 1 97.44 291 ARG A N 1
ATOM 2311 C CA . ARG A 1 291 ? 9.977 -5.684 -5.855 1 97.44 291 ARG A CA 1
ATOM 2312 C C . ARG A 1 291 ? 9.594 -4.219 -6.031 1 97.44 291 ARG A C 1
ATOM 2314 O O . ARG A 1 291 ? 8.531 -3.789 -5.57 1 97.44 291 ARG A O 1
ATOM 2321 N N . TYR A 1 292 ? 10.461 -3.441 -6.621 1 97.12 292 TYR A N 1
ATOM 2322 C CA . TYR A 1 292 ? 10.117 -2.041 -6.836 1 97.12 292 TYR A CA 1
ATOM 2323 C C . TYR A 1 292 ? 10.875 -1.47 -8.031 1 97.12 292 TYR A C 1
ATOM 2325 O O . TYR A 1 292 ? 11.867 -2.045 -8.477 1 97.12 292 TYR A O 1
ATOM 2333 N N . ASN A 1 293 ? 10.344 -0.444 -8.617 1 97.19 293 ASN A N 1
ATOM 2334 C CA . ASN A 1 293 ? 11.055 0.359 -9.602 1 97.19 293 ASN A CA 1
ATOM 2335 C C . ASN A 1 293 ? 11.93 1.418 -8.93 1 97.19 293 ASN A C 1
ATOM 2337 O O . ASN A 1 293 ? 11.414 2.342 -8.297 1 97.19 293 ASN A O 1
ATOM 2341 N N . PRO A 1 294 ? 13.242 1.257 -9.07 1 96.56 294 PRO A N 1
ATOM 2342 C CA . PRO A 1 294 ? 14.094 2.324 -8.539 1 96.56 294 PRO A CA 1
ATOM 2343 C C . PRO A 1 294 ? 13.805 3.682 -9.18 1 96.56 294 PRO A C 1
ATOM 2345 O O . PRO A 1 294 ? 13.156 3.752 -10.227 1 96.56 294 PRO A O 1
ATOM 2348 N N . ARG A 1 295 ? 14.273 4.715 -8.5 1 96 295 ARG A N 1
ATOM 2349 C CA . ARG A 1 295 ? 14.117 6.051 -9.07 1 96 295 ARG A CA 1
ATOM 2350 C C . ARG A 1 295 ? 14.625 6.102 -10.508 1 96 295 ARG A C 1
ATOM 2352 O O . ARG A 1 295 ? 15.602 5.43 -10.852 1 96 295 ARG A O 1
ATOM 2359 N N . GLY A 1 296 ? 13.891 6.891 -11.344 1 94.44 296 GLY A N 1
ATOM 2360 C CA . GLY A 1 296 ? 14.375 7.164 -12.688 1 94.44 296 GLY A CA 1
ATOM 2361 C C . GLY A 1 296 ? 13.664 6.344 -13.75 1 94.44 296 GLY A C 1
ATOM 2362 O O . GLY A 1 296 ? 13.75 6.66 -14.938 1 94.44 296 GLY A O 1
ATOM 2363 N N . TYR A 1 297 ? 13.031 5.242 -13.305 1 94.62 297 TYR A N 1
ATOM 2364 C CA . TYR A 1 297 ? 12.266 4.535 -14.328 1 94.62 297 TYR A CA 1
ATOM 2365 C C . TYR A 1 297 ? 11.109 5.398 -14.836 1 94.62 297 TYR A C 1
ATOM 2367 O O . TYR A 1 297 ? 10.82 5.41 -16.031 1 94.62 297 TYR A O 1
ATOM 2375 N N . SER A 1 298 ? 10.414 5.977 -13.852 1 89.31 298 SER A N 1
ATOM 2376 C CA . SER A 1 298 ? 9.383 6.953 -14.188 1 89.31 298 SER A CA 1
ATOM 2377 C C . SER A 1 298 ? 9.883 8.375 -13.977 1 89.31 298 SER A C 1
ATOM 2379 O O . SER A 1 298 ? 10.938 8.586 -13.375 1 89.31 298 SER A O 1
ATOM 2381 N N . GLN A 1 299 ? 9.125 9.258 -14.438 1 77 299 GLN A N 1
ATOM 2382 C CA . GLN A 1 299 ? 9.484 10.672 -14.297 1 77 299 GLN A CA 1
ATOM 2383 C C . GLN A 1 299 ? 9.594 11.07 -12.828 1 77 299 GLN A C 1
ATOM 2385 O O . GLN A 1 299 ? 8.688 10.797 -12.039 1 77 299 GLN A O 1
ATOM 2390 N N . GLN A 1 300 ? 10.695 11.68 -12.578 1 84.19 300 GLN A N 1
ATOM 2391 C CA . GLN A 1 300 ? 10.938 12.172 -11.227 1 84.19 300 GLN A CA 1
ATOM 2392 C C . GLN A 1 300 ? 10.555 13.641 -11.102 1 84.19 300 GLN A C 1
ATOM 2394 O O . GLN A 1 300 ? 10.539 14.375 -12.094 1 84.19 300 GLN A O 1
ATOM 2399 N N . ALA A 1 301 ? 10.203 14.008 -9.922 1 87.44 301 ALA A N 1
ATOM 2400 C CA . ALA A 1 301 ? 9.977 15.422 -9.648 1 87.44 301 ALA A CA 1
ATOM 2401 C C . ALA A 1 301 ? 11.219 16.25 -9.938 1 87.44 301 ALA A C 1
ATOM 2403 O O . ALA A 1 301 ? 12.344 15.797 -9.711 1 87.44 301 ALA A O 1
ATOM 2404 N N . PRO A 1 302 ? 11.031 17.438 -10.422 1 89.31 302 PRO A N 1
ATOM 2405 C CA . PRO A 1 302 ? 12.172 18.297 -10.719 1 89.31 302 PRO A CA 1
ATOM 2406 C C . PRO A 1 302 ? 13.062 18.531 -9.5 1 89.31 302 PRO A C 1
ATOM 2408 O O . PRO A 1 302 ? 14.273 18.75 -9.641 1 89.31 302 PRO A O 1
ATOM 2411 N N . ARG A 1 303 ? 12.539 18.453 -8.367 1 92.44 303 ARG A N 1
ATOM 2412 C CA . ARG A 1 303 ? 13.273 18.734 -7.137 1 92.44 303 ARG A CA 1
ATOM 2413 C C . ARG A 1 303 ? 14.125 17.547 -6.715 1 92.44 303 ARG A C 1
ATOM 2415 O O . ARG A 1 303 ? 14.961 17.656 -5.812 1 92.44 303 ARG A O 1
ATOM 2422 N N . SER A 1 304 ? 13.992 16.438 -7.371 1 93.38 304 SER A N 1
ATOM 2423 C CA . SER A 1 304 ? 14.727 15.234 -6.992 1 93.38 304 SER A CA 1
ATOM 2424 C C . SER A 1 304 ? 16.219 15.398 -7.215 1 93.38 304 SER A C 1
ATOM 2426 O O . SER A 1 304 ? 16.641 16.109 -8.141 1 93.38 304 SER A O 1
ATOM 2428 N N . ASN A 1 305 ? 17.031 14.766 -6.363 1 95.38 305 ASN A N 1
ATOM 2429 C CA . ASN A 1 305 ? 18.484 14.75 -6.52 1 95.38 305 ASN A CA 1
ATOM 2430 C C . ASN A 1 305 ? 18.906 13.898 -7.715 1 95.38 305 ASN A C 1
ATOM 2432 O O . ASN A 1 305 ? 18.172 13 -8.133 1 95.38 305 ASN A O 1
ATOM 2436 N N . ASP A 1 306 ? 20.062 14.266 -8.25 1 94.19 306 ASP A N 1
ATOM 2437 C CA . ASP A 1 306 ? 20.641 13.383 -9.258 1 94.19 306 ASP A CA 1
ATOM 2438 C C . ASP A 1 306 ? 20.953 12.008 -8.672 1 94.19 306 ASP A C 1
ATOM 2440 O O . ASP A 1 306 ? 21.391 11.898 -7.52 1 94.19 306 ASP A O 1
ATOM 2444 N N . THR A 1 307 ? 20.812 11.039 -9.5 1 95.94 307 THR A N 1
ATOM 2445 C CA . THR A 1 307 ? 20.922 9.656 -9.031 1 95.94 307 THR A CA 1
ATOM 2446 C C . THR A 1 307 ? 22.375 9.32 -8.711 1 95.94 307 THR A C 1
ATOM 2448 O O . THR A 1 307 ? 23.281 9.68 -9.461 1 95.94 307 THR A O 1
ATOM 2451 N N . THR A 1 308 ? 22.656 8.766 -7.594 1 96.62 308 THR A N 1
ATOM 2452 C CA . THR A 1 308 ? 23.906 8.117 -7.184 1 96.62 308 THR A CA 1
ATOM 2453 C C . THR A 1 308 ? 23.609 6.758 -6.555 1 96.62 308 THR A C 1
ATOM 2455 O O . THR A 1 308 ? 22.469 6.457 -6.199 1 96.62 308 THR A O 1
ATOM 2458 N N . PHE A 1 309 ? 24.609 5.957 -6.461 1 97.88 309 PHE A N 1
ATOM 2459 C CA . PHE A 1 309 ? 24.391 4.648 -5.859 1 97.88 309 PHE A CA 1
ATOM 2460 C C . PHE A 1 309 ? 24.109 4.785 -4.363 1 97.88 309 PHE A C 1
ATOM 2462 O O . PHE A 1 309 ? 23.375 3.984 -3.793 1 97.88 309 PHE A O 1
ATOM 2469 N N . ASP A 1 310 ? 24.672 5.812 -3.699 1 97.38 310 ASP A N 1
ATOM 2470 C CA . ASP A 1 310 ? 24.312 6.078 -2.309 1 97.38 310 ASP A CA 1
ATOM 2471 C C . ASP A 1 310 ? 22.828 6.391 -2.176 1 97.38 310 ASP A C 1
ATOM 2473 O O . ASP A 1 310 ? 22.156 5.91 -1.256 1 97.38 310 ASP A O 1
ATOM 2477 N N . LEU A 1 311 ? 22.375 7.176 -3.104 1 96.69 311 LEU A N 1
ATOM 2478 C CA . LEU A 1 311 ? 20.969 7.551 -3.076 1 96.69 311 LEU A CA 1
ATOM 2479 C C . LEU A 1 311 ? 20.078 6.352 -3.389 1 96.69 311 LEU A C 1
ATOM 2481 O O . LEU A 1 311 ? 19.016 6.188 -2.787 1 96.69 311 LEU A O 1
ATOM 2485 N N . LEU A 1 312 ? 20.469 5.516 -4.336 1 97.94 312 LEU A N 1
ATOM 2486 C CA . LEU A 1 312 ? 19.703 4.312 -4.66 1 97.94 312 LEU A CA 1
ATOM 2487 C C . LEU A 1 312 ? 19.609 3.389 -3.453 1 97.94 312 LEU A C 1
ATOM 2489 O O . LEU A 1 312 ? 18.547 2.818 -3.184 1 97.94 312 LEU A O 1
ATOM 2493 N N . ALA A 1 313 ? 20.703 3.221 -2.746 1 98.31 313 ALA A N 1
ATOM 2494 C CA . ALA A 1 313 ? 20.688 2.416 -1.526 1 98.31 313 ALA A CA 1
ATOM 2495 C C . ALA A 1 313 ? 19.797 3.051 -0.461 1 98.31 313 ALA A C 1
ATOM 2497 O O . ALA A 1 313 ? 19.047 2.355 0.218 1 98.31 313 ALA A O 1
ATOM 2498 N N . SER A 1 314 ? 19.891 4.359 -0.335 1 97.75 314 SER A N 1
ATOM 2499 C CA . SER A 1 314 ? 19.078 5.086 0.636 1 97.75 314 SER A CA 1
ATOM 2500 C C . SER A 1 314 ? 17.594 4.992 0.298 1 97.75 314 SER A C 1
ATOM 2502 O O . SER A 1 314 ? 16.75 4.926 1.195 1 97.75 314 SER A O 1
ATOM 2504 N N . ASP A 1 315 ? 17.266 5.031 -0.975 1 97.56 315 ASP A N 1
ATOM 2505 C CA . ASP A 1 315 ? 15.883 4.855 -1.413 1 97.56 315 ASP A CA 1
ATOM 2506 C C . ASP A 1 315 ? 15.32 3.521 -0.931 1 97.56 315 ASP A C 1
ATOM 2508 O O . ASP A 1 315 ? 14.18 3.455 -0.463 1 97.56 315 ASP A O 1
ATOM 2512 N N . LEU A 1 316 ? 16.094 2.502 -1.079 1 98.5 316 LEU A N 1
ATOM 2513 C CA . LEU A 1 316 ? 15.656 1.195 -0.603 1 98.5 316 LEU A CA 1
ATOM 2514 C C . LEU A 1 316 ? 15.453 1.206 0.909 1 98.5 316 LEU A C 1
ATOM 2516 O O . LEU A 1 316 ? 14.461 0.674 1.412 1 98.5 316 LEU A O 1
ATOM 2520 N N . GLU A 1 317 ? 16.375 1.769 1.604 1 98.31 317 GLU A N 1
ATOM 2521 C CA . GLU A 1 317 ? 16.234 1.884 3.053 1 98.31 317 GLU A CA 1
ATOM 2522 C C . GLU A 1 317 ? 14.945 2.611 3.426 1 98.31 317 GLU A C 1
ATOM 2524 O O . GLU A 1 317 ? 14.234 2.193 4.344 1 98.31 317 GLU A O 1
ATOM 2529 N N . TYR A 1 318 ? 14.688 3.693 2.705 1 97.06 318 TYR A N 1
ATOM 2530 C CA . TYR A 1 318 ? 13.477 4.469 2.963 1 97.06 318 TYR A CA 1
ATOM 2531 C C . TYR A 1 318 ? 12.227 3.637 2.697 1 97.06 318 TYR A C 1
ATOM 2533 O O . TYR A 1 318 ? 11.273 3.668 3.48 1 97.06 318 TYR A O 1
ATOM 2541 N N . LEU A 1 319 ? 12.258 2.947 1.596 1 96.62 319 LEU A N 1
ATOM 2542 C CA . LEU A 1 319 ? 11.133 2.084 1.257 1 96.62 319 LEU A CA 1
ATOM 2543 C C . LEU A 1 319 ? 10.883 1.056 2.357 1 96.62 319 LEU A C 1
ATOM 2545 O O . LEU A 1 319 ? 9.742 0.838 2.764 1 96.62 319 LEU A O 1
ATOM 2549 N N . LEU A 1 320 ? 11.914 0.412 2.859 1 97.12 320 LEU A N 1
ATOM 2550 C CA . LEU A 1 320 ? 11.797 -0.567 3.934 1 97.12 320 LEU A CA 1
ATOM 2551 C C . LEU A 1 320 ? 11.25 0.081 5.203 1 97.12 320 LEU A C 1
ATOM 2553 O O . LEU A 1 320 ? 10.406 -0.505 5.891 1 97.12 320 LEU A O 1
ATOM 2557 N N . LEU A 1 321 ? 11.719 1.278 5.469 1 93.62 321 LEU A N 1
ATOM 2558 C CA . LEU A 1 321 ? 11.234 2.014 6.633 1 93.62 321 LEU A CA 1
ATOM 2559 C C . LEU A 1 321 ? 9.734 2.283 6.516 1 93.62 321 LEU A C 1
ATOM 2561 O O . LEU A 1 321 ? 8.992 2.086 7.48 1 93.62 321 LEU A O 1
ATOM 2565 N N . ARG A 1 322 ? 9.336 2.732 5.352 1 90.19 322 ARG A N 1
ATOM 2566 C CA . ARG A 1 322 ? 7.934 3.064 5.117 1 90.19 322 ARG A CA 1
ATOM 2567 C C . ARG A 1 322 ? 7.055 1.819 5.191 1 90.19 322 ARG A C 1
ATOM 2569 O O . ARG A 1 322 ? 5.883 1.901 5.555 1 90.19 322 ARG A O 1
ATOM 2576 N N . LEU A 1 323 ? 7.641 0.678 4.883 1 90.31 323 LEU A N 1
ATOM 2577 C CA . LEU A 1 323 ? 6.91 -0.585 4.906 1 90.31 323 LEU A CA 1
ATOM 2578 C C . LEU A 1 323 ? 7.062 -1.275 6.258 1 90.31 323 LEU A C 1
ATOM 2580 O O . LEU A 1 323 ? 6.551 -2.381 6.453 1 90.31 323 LEU A O 1
ATOM 2584 N N . GLU A 1 324 ? 7.836 -0.669 7.148 1 86.94 324 GLU A N 1
ATOM 2585 C CA . GLU A 1 324 ? 8.07 -1.18 8.492 1 86.94 324 GLU A CA 1
ATOM 2586 C C . GLU A 1 324 ? 8.734 -2.555 8.453 1 86.94 324 GLU A C 1
ATOM 2588 O O . GLU A 1 324 ? 8.305 -3.475 9.156 1 86.94 324 GLU A O 1
ATOM 2593 N N . ILE A 1 325 ? 9.664 -2.719 7.59 1 93.94 325 ILE A N 1
ATOM 2594 C CA . ILE A 1 325 ? 10.5 -3.906 7.488 1 93.94 325 ILE A CA 1
ATOM 2595 C C . ILE A 1 325 ? 11.891 -3.602 8.047 1 93.94 325 ILE A C 1
ATOM 2597 O O . ILE A 1 325 ? 12.703 -2.955 7.383 1 93.94 325 ILE A O 1
ATOM 2601 N N . PRO A 1 326 ? 12.141 -4.039 9.211 1 94.62 326 PRO A N 1
ATOM 2602 C CA . PRO A 1 326 ? 13.383 -3.631 9.867 1 94.62 326 PRO A CA 1
ATOM 2603 C C . PRO A 1 326 ? 14.617 -4.289 9.258 1 94.62 326 PRO A C 1
ATOM 2605 O O . PRO A 1 326 ? 15.703 -3.705 9.273 1 94.62 326 PRO A O 1
ATOM 2608 N N . GLN A 1 327 ? 14.461 -5.531 8.828 1 97.38 327 GLN A N 1
ATOM 2609 C CA . GLN A 1 327 ? 15.547 -6.289 8.227 1 97.38 327 GLN A CA 1
ATOM 2610 C C . GLN A 1 327 ? 15.031 -7.23 7.145 1 97.38 327 GLN A C 1
ATOM 2612 O O . GLN A 1 327 ? 13.945 -7.793 7.273 1 97.38 327 GLN A O 1
ATOM 2617 N N . VAL A 1 328 ? 15.812 -7.328 6.094 1 98.38 328 VAL A N 1
ATOM 2618 C CA . VAL A 1 328 ? 15.422 -8.242 5.027 1 98.38 328 VAL A CA 1
ATOM 2619 C C . VAL A 1 328 ? 16.406 -9.414 4.973 1 98.38 328 VAL A C 1
ATOM 2621 O O . VAL A 1 328 ? 17.562 -9.289 5.375 1 98.38 328 VAL A O 1
ATOM 2624 N N . HIS A 1 329 ? 15.859 -10.539 4.531 1 98.19 329 HIS A N 1
ATOM 2625 C CA . HIS A 1 329 ? 16.656 -11.75 4.414 1 98.19 329 HIS A CA 1
ATOM 2626 C C . HIS A 1 329 ? 17.75 -11.594 3.352 1 98.19 329 HIS A C 1
ATOM 2628 O O . HIS A 1 329 ? 18.875 -12.039 3.547 1 98.19 329 HIS A O 1
ATOM 2634 N N . ALA A 1 330 ? 17.391 -10.984 2.232 1 98.62 330 ALA A N 1
ATOM 2635 C CA . ALA A 1 330 ? 18.359 -10.766 1.163 1 98.62 330 ALA A CA 1
ATOM 2636 C C . ALA A 1 330 ? 17.953 -9.594 0.281 1 98.62 330 ALA A C 1
ATOM 2638 O O . ALA A 1 330 ? 16.75 -9.312 0.123 1 98.62 330 ALA A O 1
ATOM 2639 N N . VAL A 1 331 ? 18.906 -8.914 -0.208 1 98.88 331 VAL A N 1
ATOM 2640 C CA . VAL A 1 331 ? 18.719 -7.969 -1.306 1 98.88 331 VAL A CA 1
ATOM 2641 C C . VAL A 1 331 ? 19.375 -8.516 -2.57 1 98.88 331 VAL A C 1
ATOM 2643 O O . VAL A 1 331 ? 20.594 -8.742 -2.602 1 98.88 331 VAL A O 1
ATOM 2646 N N . MET A 1 332 ? 18.547 -8.766 -3.533 1 98.88 332 MET A N 1
ATOM 2647 C CA . MET A 1 332 ? 18.984 -9.305 -4.816 1 98.88 332 MET A CA 1
ATOM 2648 C C . MET A 1 332 ? 18.797 -8.281 -5.93 1 98.88 332 MET A C 1
ATOM 2650 O O . MET A 1 332 ? 17.719 -7.703 -6.07 1 98.88 332 MET A O 1
ATOM 2654 N N . GLY A 1 333 ? 19.844 -8.023 -6.699 1 98.88 333 GLY A N 1
ATOM 2655 C CA . GLY A 1 333 ? 19.719 -7.062 -7.789 1 98.88 333 GLY A CA 1
ATOM 2656 C C . GLY A 1 333 ? 20.516 -7.465 -9.023 1 98.88 333 GLY A C 1
ATOM 2657 O O . GLY A 1 333 ? 21.422 -8.297 -8.945 1 98.88 333 GLY A O 1
ATOM 2658 N N . VAL A 1 334 ? 20.172 -6.902 -10.195 1 98.88 334 VAL A N 1
ATOM 2659 C CA . VAL A 1 334 ? 20.875 -7.168 -11.445 1 98.88 334 VAL A CA 1
ATOM 2660 C C . VAL A 1 334 ? 21.344 -5.855 -12.07 1 98.88 334 VAL A C 1
ATOM 2662 O O . VAL A 1 334 ? 20.609 -4.859 -12.047 1 98.88 334 VAL A O 1
ATOM 2665 N N . SER A 1 335 ? 22.578 -5.867 -12.562 1 98.56 335 SER A N 1
ATOM 2666 C CA . SER A 1 335 ? 23.172 -4.695 -13.211 1 98.56 335 SER A CA 1
ATOM 2667 C C . SER A 1 335 ? 23.156 -3.49 -12.273 1 98.56 335 SER A C 1
ATOM 2669 O O . SER A 1 335 ? 23.703 -3.557 -11.164 1 98.56 335 SER A O 1
ATOM 2671 N N . MET A 1 336 ? 22.422 -2.438 -12.539 1 98.44 336 MET A N 1
ATOM 2672 C CA . MET A 1 336 ? 22.297 -1.308 -11.625 1 98.44 336 MET A CA 1
ATOM 2673 C C . MET A 1 336 ? 21.766 -1.764 -10.273 1 98.44 336 MET A C 1
ATOM 2675 O O . MET A 1 336 ? 22.219 -1.281 -9.227 1 98.44 336 MET A O 1
ATOM 2679 N N . GLY A 1 337 ? 20.875 -2.691 -10.273 1 98.81 337 GLY A N 1
ATOM 2680 C CA . GLY A 1 337 ? 20.328 -3.268 -9.055 1 98.81 337 GLY A CA 1
ATOM 2681 C C . GLY A 1 337 ? 21.344 -4.102 -8.297 1 98.81 337 GLY A C 1
ATOM 2682 O O . GLY A 1 337 ? 21.312 -4.18 -7.066 1 98.81 337 GLY A O 1
ATOM 2683 N N . GLY A 1 338 ? 22.266 -4.77 -9.055 1 98.88 338 GLY A N 1
ATOM 2684 C CA . GLY A 1 338 ? 23.344 -5.492 -8.406 1 98.88 338 GLY A CA 1
ATOM 2685 C C . GLY A 1 338 ? 24.281 -4.59 -7.629 1 98.88 338 GLY A C 1
ATOM 2686 O O . GLY A 1 338 ? 24.656 -4.895 -6.492 1 98.88 338 GLY A O 1
ATOM 2687 N N . VAL A 1 339 ? 24.672 -3.494 -8.266 1 98.75 339 VAL A N 1
ATOM 2688 C CA . VAL A 1 339 ? 25.5 -2.5 -7.586 1 98.75 339 VAL A CA 1
ATOM 2689 C C . VAL A 1 339 ? 24.781 -1.978 -6.348 1 98.75 339 VAL A C 1
ATOM 2691 O O . VAL A 1 339 ? 25.391 -1.795 -5.293 1 98.75 339 VAL A O 1
ATOM 2694 N N . THR A 1 340 ? 23.484 -1.733 -6.465 1 98.81 340 THR A N 1
ATOM 2695 C CA . THR A 1 340 ? 22.672 -1.248 -5.355 1 98.81 340 THR A CA 1
ATOM 2696 C C . THR A 1 340 ? 22.656 -2.26 -4.215 1 98.81 340 THR A C 1
ATOM 2698 O O . THR A 1 340 ? 22.75 -1.885 -3.045 1 98.81 340 THR A O 1
ATOM 2701 N N . ALA A 1 341 ? 22.562 -3.539 -4.566 1 98.81 341 ALA A N 1
ATOM 2702 C CA . ALA A 1 341 ? 22.578 -4.582 -3.549 1 98.81 341 ALA A CA 1
ATOM 2703 C C . ALA A 1 341 ? 23.891 -4.574 -2.771 1 98.81 341 ALA A C 1
ATOM 2705 O O . ALA A 1 341 ? 23.891 -4.664 -1.542 1 98.81 341 ALA A O 1
ATOM 2706 N N . LEU A 1 342 ? 24.984 -4.438 -3.49 1 98.75 342 LEU A N 1
ATOM 2707 C CA . LEU A 1 342 ? 26.297 -4.371 -2.855 1 98.75 342 LEU A CA 1
ATOM 2708 C C . LEU A 1 342 ? 26.406 -3.141 -1.961 1 98.75 342 LEU A C 1
ATOM 2710 O O . LEU A 1 342 ? 26.812 -3.24 -0.806 1 98.75 342 LEU A O 1
ATOM 2714 N N . ASN A 1 343 ? 26 -2.053 -2.494 1 98.75 343 ASN A N 1
ATOM 2715 C CA . ASN A 1 343 ? 26.125 -0.811 -1.738 1 98.75 343 ASN A CA 1
ATOM 2716 C C . ASN A 1 343 ? 25.203 -0.803 -0.523 1 98.75 343 ASN A C 1
ATOM 2718 O O . ASN A 1 343 ? 25.516 -0.198 0.501 1 98.75 343 ASN A O 1
ATOM 2722 N N . PHE A 1 344 ? 24.016 -1.429 -0.685 1 98.69 344 PHE A N 1
ATOM 2723 C CA . PHE A 1 344 ? 23.125 -1.554 0.459 1 98.69 344 PHE A CA 1
ATOM 2724 C C . PHE A 1 344 ? 23.766 -2.363 1.572 1 98.69 344 PHE A C 1
ATOM 2726 O O . PHE A 1 344 ? 23.672 -2.008 2.748 1 98.69 344 PHE A O 1
ATOM 2733 N N . ALA A 1 345 ? 24.438 -3.402 1.229 1 98.38 345 ALA A N 1
ATOM 2734 C CA . ALA A 1 345 ? 25.141 -4.23 2.199 1 98.38 345 ALA A CA 1
ATOM 2735 C C . ALA A 1 345 ? 26.25 -3.438 2.893 1 98.38 345 ALA A C 1
ATOM 2737 O O . ALA A 1 345 ? 26.562 -3.682 4.062 1 98.38 345 ALA A O 1
ATOM 2738 N N . ILE A 1 346 ? 26.875 -2.521 2.188 1 98.31 346 ILE A N 1
ATOM 2739 C CA . ILE A 1 346 ? 27.938 -1.678 2.732 1 98.31 346 ILE A CA 1
ATOM 2740 C C . ILE A 1 346 ? 27.328 -0.652 3.691 1 98.31 346 ILE A C 1
ATOM 2742 O O . ILE A 1 346 ? 27.766 -0.533 4.836 1 98.31 346 ILE A O 1
ATOM 2746 N N . GLN A 1 347 ? 26.281 0.005 3.283 1 97.62 347 GLN A N 1
ATOM 2747 C CA . GLN A 1 347 ? 25.766 1.166 3.992 1 97.62 347 GLN A CA 1
ATOM 2748 C C . GLN A 1 347 ? 24.859 0.741 5.148 1 97.62 347 GLN A C 1
ATOM 2750 O O . GLN A 1 347 ? 24.781 1.436 6.164 1 97.62 347 GLN A O 1
ATOM 2755 N N . TYR A 1 348 ? 24.203 -0.358 4.977 1 97.56 348 TYR A N 1
ATOM 2756 C CA . TYR A 1 348 ? 23.203 -0.782 5.953 1 97.56 348 TYR A CA 1
ATOM 2757 C C . TYR A 1 348 ? 23.391 -2.25 6.316 1 97.56 348 TYR A C 1
ATOM 2759 O O . TYR A 1 348 ? 22.453 -3.049 6.195 1 97.56 348 TYR A O 1
ATOM 2767 N N . PRO A 1 349 ? 24.484 -2.615 6.906 1 96.75 349 PRO A N 1
ATOM 2768 C CA . PRO A 1 349 ? 24.797 -4.023 7.148 1 96.75 349 PRO A CA 1
ATOM 2769 C C . PRO A 1 349 ? 23.844 -4.684 8.141 1 96.75 349 PRO A C 1
ATOM 2771 O O . PRO A 1 349 ? 23.688 -5.906 8.133 1 96.75 349 PRO A O 1
ATOM 2774 N N . THR A 1 350 ? 23.188 -3.916 8.969 1 97 350 THR A N 1
ATOM 2775 C CA . THR A 1 350 ? 22.312 -4.484 9.984 1 97 350 THR A CA 1
ATOM 2776 C C . THR A 1 350 ? 20.906 -4.691 9.422 1 97 350 THR A C 1
ATOM 2778 O O . THR A 1 350 ? 20.078 -5.34 10.062 1 97 350 THR A O 1
ATOM 2781 N N . LYS A 1 351 ? 20.656 -4.215 8.203 1 97.88 351 LYS A N 1
ATOM 2782 C CA . LYS A 1 351 ? 19.312 -4.277 7.645 1 97.88 351 LYS A CA 1
ATOM 2783 C C . LYS A 1 351 ? 19.188 -5.402 6.621 1 97.88 351 LYS A C 1
ATOM 2785 O O . LYS A 1 351 ? 18.125 -5.613 6.043 1 97.88 351 LYS A O 1
ATOM 2790 N N . VAL A 1 352 ? 20.25 -6.129 6.414 1 98.38 352 VAL A N 1
ATOM 2791 C CA . VAL A 1 352 ? 20.234 -7.207 5.43 1 98.38 352 VAL A CA 1
ATOM 2792 C C . VAL A 1 352 ? 21.156 -8.344 5.895 1 98.38 352 VAL A C 1
ATOM 2794 O O . VAL A 1 352 ? 22.219 -8.094 6.449 1 98.38 352 VAL A O 1
ATOM 2797 N N . THR A 1 353 ? 20.688 -9.555 5.691 1 98.06 353 THR A N 1
ATOM 2798 C CA . THR A 1 353 ? 21.469 -10.695 6.164 1 98.06 353 THR A CA 1
ATOM 2799 C C . THR A 1 353 ? 22.312 -11.281 5.027 1 98.06 353 THR A C 1
ATOM 2801 O O . THR A 1 353 ? 23.359 -11.875 5.27 1 98.06 353 THR A O 1
ATOM 2804 N N . LYS A 1 354 ? 21.859 -11.133 3.76 1 98.12 354 LYS A N 1
ATOM 2805 C CA . LYS A 1 354 ? 22.562 -11.648 2.582 1 98.12 354 LYS A CA 1
ATOM 2806 C C . LYS A 1 354 ? 22.438 -10.688 1.405 1 98.12 354 LYS A C 1
ATOM 2808 O O . LYS A 1 354 ? 21.469 -9.914 1.324 1 98.12 354 LYS A O 1
ATOM 2813 N N . PHE A 1 355 ? 23.406 -10.719 0.52 1 98.5 355 PHE A N 1
ATOM 2814 C CA . PHE A 1 355 ? 23.25 -9.977 -0.728 1 98.5 355 PHE A CA 1
ATOM 2815 C C . PHE A 1 355 ? 23.438 -10.898 -1.929 1 98.5 355 PHE A C 1
ATOM 2817 O O . PHE A 1 355 ? 24.172 -11.891 -1.845 1 98.5 355 PHE A O 1
ATOM 2824 N N . ILE A 1 356 ? 22.766 -10.656 -2.977 1 98.88 356 ILE A N 1
ATOM 2825 C CA . ILE A 1 356 ? 22.906 -11.312 -4.273 1 98.88 356 ILE A CA 1
ATOM 2826 C C . ILE A 1 356 ? 23.062 -10.258 -5.367 1 98.88 356 ILE A C 1
ATOM 2828 O O . ILE A 1 356 ? 22.156 -9.477 -5.625 1 98.88 356 ILE A O 1
ATOM 2832 N N . ALA A 1 357 ? 24.172 -10.227 -5.949 1 98.88 357 ALA A N 1
ATOM 2833 C CA . ALA A 1 357 ? 24.453 -9.273 -7.016 1 98.88 357 ALA A CA 1
ATOM 2834 C C . ALA A 1 357 ? 24.625 -9.977 -8.352 1 98.88 357 ALA A C 1
ATOM 2836 O O . ALA A 1 357 ? 25.469 -10.875 -8.484 1 98.88 357 ALA A O 1
ATOM 2837 N N . CYS A 1 358 ? 23.844 -9.555 -9.305 1 98.88 358 CYS A N 1
ATOM 2838 C CA . CYS A 1 358 ? 23.859 -10.219 -10.609 1 98.88 358 CYS A CA 1
ATOM 2839 C C . CYS A 1 358 ? 24.375 -9.273 -11.688 1 98.88 358 CYS A C 1
ATOM 2841 O O . CYS A 1 358 ? 23.953 -8.117 -11.758 1 98.88 358 CYS A O 1
ATOM 2843 N N . ASP A 1 359 ? 25.266 -9.703 -12.555 1 98.81 359 ASP A N 1
ATOM 2844 C CA . ASP A 1 359 ? 25.688 -9.078 -13.797 1 98.81 359 ASP A CA 1
ATOM 2845 C C . ASP A 1 359 ? 25.984 -7.594 -13.586 1 98.81 359 ASP A C 1
ATOM 2847 O O . ASP A 1 359 ? 25.438 -6.742 -14.297 1 98.81 359 ASP A O 1
ATOM 2851 N N . CYS A 1 360 ? 26.891 -7.297 -12.656 1 98.19 360 CYS A N 1
ATOM 2852 C CA . CYS A 1 360 ? 27.234 -5.914 -12.359 1 98.19 360 CYS A CA 1
ATOM 2853 C C . CYS A 1 360 ? 28.734 -5.758 -12.164 1 98.19 360 CYS A C 1
ATOM 2855 O O . CYS A 1 360 ? 29.484 -6.727 -12.281 1 98.19 360 CYS A O 1
ATOM 2857 N N . ASN A 1 361 ? 29.156 -4.578 -12.062 1 97.12 361 ASN A N 1
ATOM 2858 C CA . ASN A 1 361 ? 30.531 -4.207 -11.734 1 97.12 361 ASN A CA 1
ATOM 2859 C C . ASN A 1 361 ? 30.594 -3.357 -10.469 1 97.12 361 ASN A C 1
ATOM 2861 O O . ASN A 1 361 ? 29.562 -2.908 -9.961 1 97.12 361 ASN A O 1
ATOM 2865 N N . VAL A 1 362 ? 31.781 -3.199 -9.914 1 97.69 362 VAL A N 1
ATOM 2866 C CA . VAL A 1 362 ? 31.891 -2.5 -8.641 1 97.69 362 VAL A CA 1
ATOM 2867 C C . VAL A 1 362 ? 32.469 -1.104 -8.859 1 97.69 362 VAL A C 1
ATOM 2869 O O . VAL A 1 362 ? 32.562 -0.305 -7.926 1 97.69 362 VAL A O 1
ATOM 2872 N N . ALA A 1 363 ? 32.812 -0.821 -10.133 1 97.56 363 ALA A N 1
ATOM 2873 C CA . ALA A 1 363 ? 33.312 0.513 -10.461 1 97.56 363 ALA A CA 1
ATOM 2874 C C . ALA A 1 363 ? 33.094 0.832 -11.938 1 97.56 363 ALA A C 1
ATOM 2876 O O . ALA A 1 363 ? 33.031 -0.074 -12.766 1 97.56 363 ALA A O 1
ATOM 2877 N N . SER A 1 364 ? 32.969 2.107 -12.18 1 96.38 364 SER A N 1
ATOM 2878 C CA . SER A 1 364 ? 32.906 2.561 -13.57 1 96.38 364 SER A CA 1
ATOM 2879 C C . SER A 1 364 ? 34.281 2.643 -14.188 1 96.38 364 SER A C 1
ATOM 2881 O O . SER A 1 364 ? 35.281 2.693 -13.469 1 96.38 364 SER A O 1
ATOM 2883 N N . SER A 1 365 ? 34.281 2.561 -15.461 1 94.69 365 SER A N 1
ATOM 2884 C CA . SER A 1 365 ? 35.5 2.803 -16.266 1 94.69 365 SER A CA 1
ATOM 2885 C C . SER A 1 365 ? 35.25 3.893 -17.297 1 94.69 365 SER A C 1
ATOM 2887 O O . SER A 1 365 ? 34.094 4.238 -17.594 1 94.69 365 SER A O 1
ATOM 2889 N N . GLU A 1 366 ? 36.312 4.414 -17.75 1 94.69 366 GLU A N 1
ATOM 2890 C CA . GLU A 1 366 ? 36.188 5.426 -18.797 1 94.69 366 GLU A CA 1
ATOM 2891 C C . GLU A 1 366 ? 35.406 4.879 -20.016 1 94.69 366 GLU A C 1
ATOM 2893 O O . GLU A 1 366 ? 34.594 5.582 -20.609 1 94.69 366 GLU A O 1
ATOM 2898 N N . ALA A 1 367 ? 35.75 3.732 -20.312 1 93.06 367 ALA A N 1
ATOM 2899 C CA . ALA A 1 367 ? 35.094 3.094 -21.453 1 93.06 367 ALA A CA 1
ATOM 2900 C C . ALA A 1 367 ? 33.594 2.957 -21.219 1 93.06 367 ALA A C 1
ATOM 2902 O O . ALA A 1 367 ? 32.781 3.215 -22.109 1 93.06 367 ALA A O 1
ATOM 2903 N N . ASN A 1 368 ? 33.25 2.51 -20.078 1 93.31 368 ASN A N 1
ATOM 2904 C CA . ASN A 1 368 ? 31.828 2.369 -19.734 1 93.31 368 ASN A CA 1
ATOM 2905 C C . ASN A 1 368 ? 31.125 3.719 -19.719 1 93.31 368 ASN A C 1
ATOM 2907 O O . ASN A 1 368 ? 29.969 3.82 -20.141 1 93.31 368 ASN A O 1
ATOM 2911 N N . SER A 1 369 ? 31.75 4.727 -19.203 1 96.62 369 SER A N 1
ATOM 2912 C CA . SER A 1 369 ? 31.188 6.07 -19.156 1 96.62 369 SER A CA 1
ATOM 2913 C C . SER A 1 369 ? 30.906 6.602 -20.547 1 96.62 369 SER A C 1
ATOM 2915 O O . SER A 1 369 ? 29.859 7.211 -20.797 1 96.62 369 SER A O 1
ATOM 2917 N N . ARG A 1 370 ? 31.828 6.363 -21.406 1 96.19 370 ARG A N 1
ATOM 2918 C CA . ARG A 1 370 ? 31.641 6.781 -22.781 1 96.19 370 ARG A CA 1
ATOM 2919 C C . ARG A 1 370 ? 30.484 6.027 -23.438 1 96.19 370 ARG A C 1
ATOM 2921 O O . ARG A 1 370 ? 29.703 6.605 -24.188 1 96.19 370 ARG A O 1
ATOM 2928 N N . ALA A 1 371 ? 30.469 4.805 -23.203 1 95.75 371 ALA A N 1
ATOM 2929 C CA . ALA A 1 371 ? 29.391 3.986 -23.75 1 95.75 371 ALA A CA 1
ATOM 2930 C C . ALA A 1 371 ? 28.031 4.492 -23.297 1 95.75 371 ALA A C 1
ATOM 2932 O O . ALA A 1 371 ? 27.078 4.527 -24.078 1 95.75 371 ALA A O 1
ATOM 2933 N N . TRP A 1 372 ? 27.891 4.816 -22.016 1 97.25 372 TRP A N 1
ATOM 2934 C CA . TRP A 1 372 ? 26.625 5.348 -21.5 1 97.25 372 TRP A CA 1
ATOM 2935 C C . TRP A 1 372 ? 26.297 6.684 -22.141 1 97.25 372 TRP A C 1
ATOM 2937 O O . TRP A 1 372 ? 25.141 6.945 -22.484 1 97.25 372 TRP A O 1
ATOM 2947 N N . ALA A 1 373 ? 27.266 7.52 -22.297 1 97.38 373 ALA A N 1
ATOM 2948 C CA . ALA A 1 373 ? 27.047 8.805 -22.953 1 97.38 373 ALA A CA 1
ATOM 2949 C C . ALA A 1 373 ? 26.516 8.602 -24.375 1 97.38 373 ALA A C 1
ATOM 2951 O O . ALA A 1 373 ? 25.641 9.344 -24.828 1 97.38 373 ALA A O 1
ATOM 2952 N N . ASP A 1 374 ? 27.094 7.664 -25.031 1 97.69 374 ASP A N 1
ATOM 2953 C CA . ASP A 1 374 ? 26.641 7.348 -26.391 1 97.69 374 ASP A CA 1
ATOM 2954 C C . ASP A 1 374 ? 25.188 6.887 -26.391 1 97.69 374 ASP A C 1
ATOM 2956 O O . ASP A 1 374 ? 24.422 7.254 -27.281 1 97.69 374 ASP A O 1
ATOM 2960 N N . ARG A 1 375 ? 24.844 6.109 -25.469 1 97.81 375 ARG A N 1
ATOM 2961 C CA . ARG A 1 375 ? 23.484 5.609 -25.359 1 97.81 375 ARG A CA 1
ATOM 2962 C C . ARG A 1 375 ? 22.5 6.746 -25.062 1 97.81 375 ARG A C 1
ATOM 2964 O O . ARG A 1 375 ? 21.391 6.766 -25.594 1 97.81 375 ARG A O 1
ATOM 2971 N N . VAL A 1 376 ? 22.859 7.613 -24.172 1 98.12 376 VAL A N 1
ATOM 2972 C CA . VAL A 1 376 ? 22.031 8.773 -23.875 1 98.12 376 VAL A CA 1
ATOM 2973 C C . VAL A 1 376 ? 21.828 9.609 -25.125 1 98.12 376 VAL A C 1
ATOM 2975 O O . VAL A 1 376 ? 20.719 10.062 -25.406 1 98.12 376 VAL A O 1
ATOM 2978 N N . SER A 1 377 ? 22.891 9.789 -25.875 1 98.06 377 SER A N 1
ATOM 2979 C CA . SER A 1 377 ? 22.812 10.547 -27.125 1 98.06 377 SER A CA 1
ATOM 2980 C C . SER A 1 377 ? 21.891 9.875 -28.109 1 98.06 377 SER A C 1
ATOM 2982 O O . SER A 1 377 ? 21.094 10.539 -28.781 1 98.06 377 SER A O 1
ATOM 2984 N N . LEU A 1 378 ? 22.062 8.648 -28.219 1 97.94 378 LEU A N 1
ATOM 2985 C CA . LEU A 1 378 ? 21.203 7.883 -29.109 1 97.94 378 LEU A CA 1
ATOM 2986 C C . LEU A 1 378 ? 19.734 8.047 -28.734 1 97.94 378 LEU A C 1
ATOM 2988 O O . LEU A 1 378 ? 18.891 8.289 -29.594 1 97.94 378 LEU A O 1
ATOM 2992 N N . ALA A 1 379 ? 19.422 7.848 -27.453 1 98.06 379 ALA A N 1
ATOM 2993 C CA . ALA A 1 379 ? 18.047 7.98 -26.969 1 98.06 379 ALA A CA 1
ATOM 2994 C C . ALA A 1 379 ? 17.516 9.391 -27.219 1 98.06 379 ALA A C 1
ATOM 2996 O O . ALA A 1 379 ? 16.328 9.562 -27.531 1 98.06 379 ALA A O 1
ATOM 2997 N N . ARG A 1 380 ? 18.328 10.359 -27.016 1 97.62 380 ARG A N 1
ATOM 2998 C CA . ARG A 1 380 ? 17.938 11.75 -27.234 1 97.62 380 ARG A CA 1
ATOM 2999 C C . ARG A 1 380 ? 17.609 11.992 -28.703 1 97.62 380 ARG A C 1
ATOM 3001 O O . ARG A 1 380 ? 16.625 12.68 -29 1 97.62 380 ARG A O 1
ATOM 3008 N N . GLU A 1 381 ? 18.359 11.414 -29.578 1 97.62 381 GLU A N 1
ATOM 3009 C CA . GLU A 1 381 ? 18.266 11.703 -31 1 97.62 381 GLU A CA 1
ATOM 3010 C C . GLU A 1 381 ? 17.219 10.82 -31.672 1 97.62 381 GLU A C 1
ATOM 3012 O O . GLU A 1 381 ? 16.469 11.281 -32.531 1 97.62 381 GLU A O 1
ATOM 3017 N N . GLN A 1 382 ? 17.234 9.578 -31.297 1 97.75 382 GLN A N 1
ATOM 3018 C CA . GLN A 1 382 ? 16.422 8.625 -32.031 1 97.75 382 GLN A CA 1
ATOM 3019 C C . GLN A 1 382 ? 15.297 8.07 -31.188 1 97.75 382 GLN A C 1
ATOM 3021 O O . GLN A 1 382 ? 14.461 7.305 -31.672 1 97.75 382 GLN A O 1
ATOM 3026 N N . GLY A 1 383 ? 15.258 8.422 -29.938 1 97.5 383 GLY A N 1
ATOM 3027 C CA . GLY A 1 383 ? 14.188 8 -29.047 1 97.5 383 GLY A CA 1
ATOM 3028 C C . GLY A 1 383 ? 14.539 6.777 -28.219 1 97.5 383 GLY A C 1
ATOM 3029 O O . GLY A 1 383 ? 15.445 6.02 -28.594 1 97.5 383 GLY A O 1
ATOM 3030 N N . MET A 1 384 ? 13.797 6.547 -27.188 1 97.56 384 MET A N 1
ATOM 3031 C CA . MET A 1 384 ? 14.016 5.414 -26.297 1 97.56 384 MET A CA 1
ATOM 3032 C C . MET A 1 384 ? 13.727 4.098 -27 1 97.56 384 MET A C 1
ATOM 3034 O O . MET A 1 384 ? 14.32 3.068 -26.672 1 97.56 384 MET A O 1
ATOM 3038 N N . SER A 1 385 ? 12.812 4.09 -27.953 1 97.19 385 SER A N 1
ATOM 3039 C CA . SER A 1 385 ? 12.469 2.875 -28.672 1 97.19 385 SER A CA 1
ATOM 3040 C C . SER A 1 385 ? 13.664 2.322 -29.438 1 97.19 385 SER A C 1
ATOM 3042 O O . SER A 1 385 ? 13.875 1.107 -29.484 1 97.19 385 SER A O 1
ATOM 3044 N N . GLU A 1 386 ? 14.398 3.203 -30.078 1 97.38 386 GLU A N 1
ATOM 3045 C CA . GLU A 1 386 ? 15.609 2.777 -30.766 1 97.38 386 GLU A CA 1
ATOM 3046 C C . GLU A 1 386 ? 16.641 2.227 -29.797 1 97.38 386 GLU A C 1
ATOM 3048 O O . GLU A 1 386 ? 17.266 1.19 -30.062 1 97.38 386 GLU A O 1
ATOM 3053 N N . LEU A 1 387 ? 16.844 2.906 -28.734 1 98 387 LEU A N 1
ATOM 3054 C CA . LEU A 1 387 ? 17.75 2.418 -27.703 1 98 387 LEU A CA 1
ATOM 3055 C C . LEU A 1 387 ? 17.312 1.046 -27.203 1 98 387 LEU A C 1
ATOM 3057 O O . LEU A 1 387 ? 18.156 0.181 -26.953 1 98 387 LEU A O 1
ATOM 3061 N N . ALA A 1 388 ? 16 0.864 -27.016 1 98.06 388 ALA A N 1
ATOM 3062 C CA . ALA A 1 388 ? 15.453 -0.401 -26.531 1 98.06 388 ALA A CA 1
ATOM 3063 C C . ALA A 1 388 ? 15.852 -1.557 -27.453 1 98.06 388 ALA A C 1
ATOM 3065 O O . ALA A 1 388 ? 16.266 -2.617 -26.969 1 98.06 388 ALA A O 1
ATOM 3066 N N . SER A 1 389 ? 15.742 -1.331 -28.734 1 96.94 389 SER A N 1
ATOM 3067 C CA . SER A 1 389 ? 16.062 -2.371 -29.703 1 96.94 389 SER A CA 1
ATOM 3068 C C . SER A 1 389 ? 17.531 -2.791 -29.578 1 96.94 389 SER A C 1
ATOM 3070 O O . SER A 1 389 ? 17.844 -3.982 -29.531 1 96.94 389 SER A O 1
ATOM 3072 N N . ILE A 1 390 ? 18.391 -1.891 -29.484 1 96.62 390 ILE A N 1
ATOM 3073 C CA . ILE A 1 390 ? 19.828 -2.15 -29.422 1 96.62 390 ILE A CA 1
ATOM 3074 C C . ILE A 1 390 ? 20.172 -2.801 -28.078 1 96.62 390 ILE A C 1
ATOM 3076 O O . ILE A 1 390 ? 20.938 -3.768 -28.016 1 96.62 390 ILE A O 1
ATOM 3080 N N . THR A 1 391 ? 19.609 -2.283 -27.047 1 97.38 391 THR A N 1
ATOM 3081 C CA . THR A 1 391 ? 19.906 -2.732 -25.703 1 97.38 391 THR A CA 1
ATOM 3082 C C . THR A 1 391 ? 19.438 -4.172 -25.484 1 97.38 391 THR A C 1
ATOM 3084 O O . THR A 1 391 ? 20.203 -5.008 -25 1 97.38 391 THR A O 1
ATOM 3087 N N . VAL A 1 392 ? 18.219 -4.473 -25.844 1 97.69 392 VAL A N 1
ATOM 3088 C CA . VAL A 1 392 ? 17.656 -5.809 -25.641 1 97.69 392 VAL A CA 1
ATOM 3089 C C . VAL A 1 392 ? 18.438 -6.824 -26.484 1 97.69 392 VAL A C 1
ATOM 3091 O O . VAL A 1 392 ? 18.688 -7.945 -26.031 1 97.69 392 VAL A O 1
ATOM 3094 N N . SER A 1 393 ? 18.844 -6.383 -27.688 1 96 393 SER A N 1
ATOM 3095 C CA . SER A 1 393 ? 19.656 -7.254 -28.531 1 96 393 SER A CA 1
ATOM 3096 C C . SER A 1 393 ? 21 -7.574 -27.891 1 96 393 SER A C 1
ATOM 3098 O O . SER A 1 393 ? 21.531 -8.672 -28.062 1 96 393 SER A O 1
ATOM 3100 N N . ARG A 1 394 ? 21.5 -6.715 -27.172 1 95.62 394 ARG A N 1
ATOM 3101 C CA . ARG A 1 394 ? 22.781 -6.898 -26.484 1 95.62 394 ARG A CA 1
ATOM 3102 C C . ARG A 1 394 ? 22.609 -7.715 -25.219 1 95.62 394 ARG A C 1
ATOM 3104 O O . ARG A 1 394 ? 23.5 -8.484 -24.844 1 95.62 394 ARG A O 1
ATOM 3111 N N . TRP A 1 395 ? 21.484 -7.578 -24.531 1 97.88 395 TRP A N 1
ATOM 3112 C CA . TRP A 1 395 ? 21.266 -8.172 -23.219 1 97.88 395 TRP A CA 1
ATOM 3113 C C . TRP A 1 395 ? 20.969 -9.664 -23.328 1 97.88 395 TRP A C 1
ATOM 3115 O O . TRP A 1 395 ? 21.25 -10.438 -22.422 1 97.88 395 TRP A O 1
ATOM 3125 N N . PHE A 1 396 ? 20.406 -10.062 -24.422 1 97.88 396 PHE A N 1
ATOM 3126 C CA . PHE A 1 396 ? 19.984 -11.445 -24.609 1 97.88 396 PHE A CA 1
ATOM 3127 C C . PHE A 1 396 ? 20.922 -12.164 -25.562 1 97.88 396 PHE A C 1
ATOM 3129 O O . PHE A 1 396 ? 21.406 -11.57 -26.547 1 97.88 396 PHE A O 1
ATOM 3136 N N . THR A 1 397 ? 21.156 -13.453 -25.297 1 97.25 397 THR A N 1
ATOM 3137 C CA . THR A 1 397 ? 21.969 -14.258 -26.203 1 97.25 397 THR A CA 1
ATOM 3138 C C . THR A 1 397 ? 21.25 -14.477 -27.531 1 97.25 397 THR A C 1
ATOM 3140 O O . THR A 1 397 ? 20.031 -14.297 -27.609 1 97.25 397 THR A O 1
ATOM 3143 N N . ALA A 1 398 ? 22.016 -14.875 -28.5 1 93.62 398 ALA A N 1
ATOM 3144 C CA . ALA A 1 398 ? 21.453 -15.094 -29.828 1 93.62 398 ALA A CA 1
ATOM 3145 C C . ALA A 1 398 ? 20.344 -16.141 -29.797 1 93.62 398 ALA A C 1
ATOM 3147 O O . ALA A 1 398 ? 19.344 -16.016 -30.5 1 93.62 398 ALA A O 1
ATOM 3148 N N . GLY A 1 399 ? 20.531 -17.078 -29 1 92.62 399 GLY A N 1
ATOM 3149 C CA . GLY A 1 399 ? 19.547 -18.156 -28.906 1 92.62 399 GLY A CA 1
ATOM 3150 C C . GLY A 1 399 ? 18.25 -17.719 -28.266 1 92.62 399 GLY A C 1
ATOM 3151 O O . GLY A 1 399 ? 17.203 -18.328 -28.5 1 92.62 399 GLY A O 1
ATOM 3152 N N . ASN A 1 400 ? 18.266 -16.594 -27.531 1 92.81 400 ASN A N 1
ATOM 3153 C CA . ASN A 1 400 ? 17.078 -16.125 -26.812 1 92.81 400 ASN A CA 1
ATOM 3154 C C . ASN A 1 400 ? 16.609 -14.766 -27.328 1 92.81 400 ASN A C 1
ATOM 3156 O O . ASN A 1 400 ? 15.734 -14.141 -26.734 1 92.81 400 ASN A O 1
ATOM 3160 N N . ALA A 1 401 ? 17.156 -14.344 -28.391 1 90.88 401 ALA A N 1
ATOM 3161 C CA . ALA A 1 401 ? 16.891 -13.008 -28.906 1 90.88 401 ALA A CA 1
ATOM 3162 C C . ALA A 1 401 ? 15.422 -12.859 -29.312 1 90.88 401 ALA A C 1
ATOM 3164 O O . ALA A 1 401 ? 14.844 -11.773 -29.188 1 90.88 401 ALA A O 1
ATOM 3165 N N . GLU A 1 402 ? 14.812 -13.953 -29.719 1 91.75 402 GLU A N 1
ATOM 3166 C CA . GLU A 1 402 ? 13.43 -13.891 -30.188 1 91.75 402 GLU A CA 1
ATOM 3167 C C . GLU A 1 402 ? 12.484 -14.531 -29.172 1 91.75 402 GLU A C 1
ATOM 3169 O O . GLU A 1 402 ? 11.336 -14.844 -29.5 1 91.75 402 GLU A O 1
ATOM 3174 N N . SER A 1 403 ? 13.039 -14.75 -28.031 1 93.12 403 SER A N 1
ATOM 3175 C CA . SER A 1 403 ? 12.227 -15.367 -26.984 1 93.12 403 SER A CA 1
ATOM 3176 C C . SER A 1 403 ? 11.117 -14.43 -26.531 1 93.12 403 SER A C 1
ATOM 3178 O O . SER A 1 403 ? 11.18 -13.227 -26.766 1 93.12 403 SER A O 1
ATOM 3180 N N . GLU A 1 404 ? 10.086 -14.992 -25.938 1 90.88 404 GLU A N 1
ATOM 3181 C CA . GLU A 1 404 ? 9 -14.203 -25.359 1 90.88 404 GLU A CA 1
ATOM 3182 C C . GLU A 1 404 ? 9.516 -13.266 -24.266 1 90.88 404 GLU A C 1
ATOM 3184 O O . GLU A 1 404 ? 9 -12.156 -24.109 1 90.88 404 GLU A O 1
ATOM 3189 N N . LYS A 1 405 ? 10.484 -13.766 -23.547 1 94.12 405 LYS A N 1
ATOM 3190 C CA . LYS A 1 405 ? 11.07 -12.945 -22.484 1 94.12 405 LYS A CA 1
ATOM 3191 C C . LYS A 1 405 ? 11.727 -11.688 -23.062 1 94.12 405 LYS A C 1
ATOM 3193 O O . LYS A 1 405 ? 11.555 -10.594 -22.516 1 94.12 405 LYS A O 1
ATOM 3198 N N . ALA A 1 406 ? 12.461 -11.867 -24.156 1 95.75 406 ALA A N 1
ATOM 3199 C CA . ALA A 1 406 ? 13.078 -10.719 -24.812 1 95.75 406 ALA A CA 1
ATOM 3200 C C . ALA A 1 406 ? 12.016 -9.734 -25.297 1 95.75 406 ALA A C 1
ATOM 3202 O O . ALA A 1 406 ? 12.164 -8.523 -25.141 1 95.75 406 ALA A O 1
ATOM 3203 N N . LYS A 1 407 ? 10.953 -10.227 -25.859 1 94.06 407 LYS A N 1
ATOM 3204 C CA . LYS A 1 407 ? 9.867 -9.398 -26.375 1 94.06 407 LYS A CA 1
ATOM 3205 C C . LYS A 1 407 ? 9.195 -8.617 -25.25 1 94.06 407 LYS A C 1
ATOM 3207 O O . LYS A 1 407 ? 8.742 -7.492 -25.453 1 94.06 407 LYS A O 1
ATOM 3212 N N . ASN A 1 408 ? 9.172 -9.219 -24.094 1 93.81 408 ASN A N 1
ATOM 3213 C CA . ASN A 1 408 ? 8.539 -8.578 -22.953 1 93.81 408 ASN A CA 1
ATOM 3214 C C . ASN A 1 408 ? 9.414 -7.477 -22.359 1 93.81 408 ASN A C 1
ATOM 3216 O O . ASN A 1 408 ? 8.906 -6.523 -21.766 1 93.81 408 ASN A O 1
ATOM 3220 N N . VAL A 1 409 ? 10.695 -7.586 -22.547 1 97.19 409 VAL A N 1
ATOM 3221 C CA . VAL A 1 409 ? 11.625 -6.609 -21.969 1 97.19 409 VAL A CA 1
ATOM 3222 C C . VAL A 1 409 ? 11.68 -5.375 -22.875 1 97.19 409 VAL A C 1
ATOM 3224 O O . VAL A 1 409 ? 11.883 -4.258 -22.391 1 97.19 409 VAL A O 1
ATOM 3227 N N . LEU A 1 410 ? 11.438 -5.574 -24.156 1 96 410 LEU A N 1
ATOM 3228 C CA . LEU A 1 410 ? 11.555 -4.504 -25.141 1 96 410 LEU A CA 1
ATOM 3229 C C . LEU A 1 410 ? 10.688 -3.309 -24.75 1 96 410 LEU A C 1
ATOM 3231 O O . LEU A 1 410 ? 11.188 -2.182 -24.672 1 96 410 LEU A O 1
ATOM 3235 N N . PRO A 1 411 ? 9.422 -3.514 -24.484 1 96.19 411 PRO A N 1
ATOM 3236 C CA . PRO A 1 411 ? 8.602 -2.359 -24.109 1 96.19 411 PRO A CA 1
ATOM 3237 C C . PRO A 1 411 ? 9.016 -1.755 -22.766 1 96.19 411 PRO A C 1
ATOM 3239 O O . PRO A 1 411 ? 8.828 -0.557 -22.531 1 96.19 411 PRO A O 1
ATOM 3242 N N . MET A 1 412 ? 9.547 -2.504 -21.812 1 96.56 412 MET A N 1
ATOM 3243 C CA . MET A 1 412 ? 10.039 -1.941 -20.547 1 96.56 412 MET A CA 1
ATOM 3244 C C . MET A 1 412 ? 11.086 -0.865 -20.812 1 96.56 412 MET A C 1
ATOM 3246 O O . MET A 1 412 ? 10.992 0.24 -20.266 1 96.56 412 MET A O 1
ATOM 3250 N N . VAL A 1 413 ? 12.023 -1.243 -21.656 1 97.56 413 VAL A N 1
ATOM 3251 C CA . VAL A 1 413 ? 13.117 -0.324 -21.953 1 97.56 413 VAL A CA 1
ATOM 3252 C C . VAL A 1 413 ? 12.586 0.867 -22.75 1 97.56 413 VAL A C 1
ATOM 3254 O O . VAL A 1 413 ? 12.93 2.016 -22.469 1 97.56 413 VAL A O 1
ATOM 3257 N N . ALA A 1 414 ? 11.75 0.571 -23.688 1 97.25 414 ALA A N 1
ATOM 3258 C CA . ALA A 1 414 ? 11.219 1.607 -24.578 1 97.25 414 ALA A CA 1
ATOM 3259 C C . ALA A 1 414 ? 10.391 2.625 -23.797 1 97.25 414 ALA A C 1
ATOM 3261 O O . ALA A 1 414 ? 10.344 3.803 -24.156 1 97.25 414 ALA A O 1
ATOM 3262 N N . ASN A 1 415 ? 9.789 2.211 -22.719 1 95.31 415 ASN A N 1
ATOM 3263 C CA . ASN A 1 415 ? 8.859 3.061 -21.984 1 95.31 415 ASN A CA 1
ATOM 3264 C C . ASN A 1 415 ? 9.539 3.754 -20.812 1 95.31 415 ASN A C 1
ATOM 3266 O O . ASN A 1 415 ? 8.922 4.555 -20.109 1 95.31 415 ASN A O 1
ATOM 3270 N N . ALA A 1 416 ? 10.789 3.471 -20.578 1 96.25 416 ALA A N 1
ATOM 3271 C CA . ALA A 1 416 ? 11.516 4.137 -19.5 1 96.25 416 ALA A CA 1
ATOM 3272 C C . ALA A 1 416 ? 11.609 5.641 -19.75 1 96.25 416 ALA A C 1
ATOM 3274 O O . ALA A 1 416 ? 11.703 6.078 -20.891 1 96.25 416 ALA A O 1
ATOM 3275 N N . ASP A 1 417 ? 11.539 6.438 -18.656 1 96.31 417 ASP A N 1
ATOM 3276 C CA . ASP A 1 417 ? 11.648 7.887 -18.766 1 96.31 417 ASP A CA 1
ATOM 3277 C C . ASP A 1 417 ? 13.047 8.305 -19.219 1 96.31 417 ASP A C 1
ATOM 3279 O O . ASP A 1 417 ? 14.047 7.859 -18.641 1 96.31 417 ASP A O 1
ATOM 3283 N N . PHE A 1 418 ? 13.156 9.125 -20.188 1 97.06 418 PHE A N 1
ATOM 3284 C CA . PHE A 1 418 ? 14.445 9.523 -20.766 1 97.06 418 PHE A CA 1
ATOM 3285 C C . PHE A 1 418 ? 15.305 10.219 -19.719 1 97.06 418 PHE A C 1
ATOM 3287 O O . PHE A 1 418 ? 16.484 9.891 -19.562 1 97.06 418 PHE A O 1
ATOM 3294 N N . GLU A 1 419 ? 14.75 11.211 -19.031 1 96 419 GLU A N 1
ATOM 3295 C CA . GLU A 1 419 ? 15.547 11.953 -18.062 1 96 419 GLU A CA 1
ATOM 3296 C C . GLU A 1 419 ? 15.984 11.062 -16.906 1 96 419 GLU A C 1
ATOM 3298 O O . GLU A 1 419 ? 17.109 11.188 -16.406 1 96 419 GLU A O 1
ATOM 3303 N N . GLY A 1 420 ? 15.07 10.234 -16.453 1 95.94 420 GLY A N 1
ATOM 3304 C CA . GLY A 1 420 ? 15.43 9.258 -15.445 1 95.94 420 GLY A CA 1
ATOM 3305 C C . GLY A 1 420 ? 16.547 8.328 -15.891 1 95.94 420 GLY A C 1
ATOM 3306 O O . GLY A 1 420 ? 17.484 8.062 -15.133 1 95.94 420 GLY A O 1
ATOM 3307 N N . PHE A 1 421 ? 16.422 7.887 -17.141 1 97.25 421 PHE A N 1
ATOM 3308 C CA . PHE A 1 421 ? 17.484 7.07 -17.734 1 97.25 421 PHE A CA 1
ATOM 3309 C C . PHE A 1 421 ? 18.797 7.832 -17.75 1 97.25 421 PHE A C 1
ATOM 3311 O O . PHE A 1 421 ? 19.844 7.301 -17.344 1 97.25 421 PHE A O 1
ATOM 3318 N N . ARG A 1 422 ? 18.766 8.984 -18.219 1 97 422 ARG A N 1
ATOM 3319 C CA . ARG A 1 422 ? 19.969 9.812 -18.281 1 97 422 ARG A CA 1
ATOM 3320 C C . ARG A 1 422 ? 20.625 9.945 -16.922 1 97 422 ARG A C 1
ATOM 3322 O O . ARG A 1 422 ? 21.844 9.742 -16.781 1 97 422 ARG A O 1
ATOM 3329 N N . LEU A 1 423 ? 19.922 10.25 -15.891 1 95.88 423 LEU A N 1
ATOM 3330 C CA . LEU A 1 423 ? 20.453 10.43 -14.547 1 95.88 423 LEU A CA 1
ATOM 3331 C C . LEU A 1 423 ? 21 9.125 -13.992 1 95.88 423 LEU A C 1
ATOM 3333 O O . LEU A 1 423 ? 22.047 9.109 -13.328 1 95.88 423 LEU A O 1
ATOM 3337 N N . ASN A 1 424 ? 20.297 8.031 -14.234 1 97.38 424 ASN A N 1
ATOM 3338 C CA . ASN A 1 424 ? 20.781 6.727 -13.789 1 97.38 424 ASN A CA 1
ATOM 3339 C C . ASN A 1 424 ? 22.062 6.336 -14.516 1 97.38 424 ASN A C 1
ATOM 3341 O O . ASN A 1 424 ? 22.953 5.703 -13.922 1 97.38 424 ASN A O 1
ATOM 3345 N N . SER A 1 425 ? 22.156 6.711 -15.812 1 97.44 425 SER A N 1
ATOM 3346 C CA . SER A 1 425 ? 23.375 6.449 -16.562 1 97.44 425 SER A CA 1
ATOM 3347 C C . SER A 1 425 ? 24.562 7.227 -15.984 1 97.44 425 SER A C 1
ATOM 3349 O O . SER A 1 425 ? 25.688 6.754 -16.016 1 97.44 425 SER A O 1
ATOM 3351 N N . LEU A 1 426 ? 24.312 8.391 -15.477 1 95.06 426 LEU A N 1
ATOM 3352 C CA . LEU A 1 426 ? 25.359 9.172 -14.836 1 95.06 426 LEU A CA 1
ATOM 3353 C C . LEU A 1 426 ? 25.859 8.484 -13.57 1 95.06 426 LEU A C 1
ATOM 3355 O O . LEU A 1 426 ? 27.062 8.484 -13.297 1 95.06 426 LEU A O 1
ATOM 3359 N N . ALA A 1 427 ? 24.969 7.922 -12.812 1 96.31 427 ALA A N 1
ATOM 3360 C CA . ALA A 1 427 ? 25.375 7.141 -11.641 1 96.31 427 ALA A CA 1
ATOM 3361 C C . ALA A 1 427 ? 26.266 5.977 -12.047 1 96.31 427 ALA A C 1
ATOM 3363 O O . ALA A 1 427 ? 27.281 5.711 -11.391 1 96.31 427 ALA A O 1
ATOM 3364 N N . LEU A 1 428 ? 25.938 5.336 -13.133 1 97.69 428 LEU A N 1
ATOM 3365 C CA . LEU A 1 428 ? 26.672 4.18 -13.625 1 97.69 428 LEU A CA 1
ATOM 3366 C C . LEU A 1 428 ? 28.016 4.605 -14.234 1 97.69 428 LEU A C 1
ATOM 3368 O O . LEU A 1 428 ? 28.891 3.773 -14.469 1 97.69 428 LEU A O 1
ATOM 3372 N N . SER A 1 429 ? 28.141 5.918 -14.469 1 96.88 429 SER A N 1
ATOM 3373 C CA . SER A 1 429 ? 29.328 6.449 -15.117 1 96.88 429 SER A CA 1
ATOM 3374 C C . SER A 1 429 ? 30.328 6.996 -14.102 1 96.88 429 SER A C 1
ATOM 3376 O O . SER A 1 429 ? 31.469 7.324 -14.445 1 96.88 429 SER A O 1
ATOM 3378 N N . ASP A 1 430 ? 29.844 7.074 -12.883 1 93.81 430 ASP A N 1
ATOM 3379 C CA . ASP A 1 430 ? 30.672 7.719 -11.875 1 93.81 430 ASP A CA 1
ATOM 3380 C C . ASP A 1 430 ? 30.453 7.102 -10.492 1 93.81 430 ASP A C 1
ATOM 3382 O O . ASP A 1 430 ? 29.812 7.707 -9.633 1 93.81 430 ASP A O 1
ATOM 3386 N N . PHE A 1 431 ? 31.062 5.938 -10.234 1 97 431 PHE A N 1
ATOM 3387 C CA . PHE A 1 431 ? 31 5.297 -8.922 1 97 431 PHE A CA 1
ATOM 3388 C C . PHE A 1 431 ? 32.188 4.355 -8.734 1 97 431 PHE A C 1
ATOM 3390 O O . PHE A 1 431 ? 32.812 3.934 -9.703 1 97 431 PHE A O 1
ATOM 3397 N N . ASP A 1 432 ? 32.594 4.125 -7.512 1 98.19 432 ASP A N 1
ATOM 3398 C CA . ASP A 1 432 ? 33.656 3.207 -7.145 1 98.19 432 ASP A CA 1
ATOM 3399 C C . ASP A 1 432 ? 33.406 2.615 -5.758 1 98.19 432 ASP A C 1
ATOM 3401 O O . ASP A 1 432 ? 33.625 3.285 -4.742 1 98.19 432 ASP A O 1
ATOM 3405 N N . LEU A 1 433 ? 33 1.334 -5.734 1 98.06 433 LEU A N 1
ATOM 3406 C CA . LEU A 1 433 ? 32.719 0.669 -4.465 1 98.06 433 LEU A CA 1
ATOM 3407 C C . LEU A 1 433 ? 33.969 -0.094 -3.973 1 98.06 433 LEU A C 1
ATOM 3409 O O . LEU A 1 433 ? 33.969 -0.604 -2.852 1 98.06 433 LEU A O 1
ATOM 3413 N N . ARG A 1 434 ? 35.062 -0.249 -4.742 1 97 434 ARG A N 1
ATOM 3414 C CA . ARG A 1 434 ? 36.188 -1.117 -4.488 1 97 434 ARG A CA 1
ATOM 3415 C C . ARG A 1 434 ? 36.781 -0.856 -3.107 1 97 434 ARG A C 1
ATOM 3417 O O . ARG A 1 434 ? 37.062 -1.794 -2.35 1 97 434 ARG A O 1
ATOM 3424 N N . PRO A 1 435 ? 36.844 0.488 -2.762 1 97.06 435 PRO A N 1
ATOM 3425 C CA . PRO A 1 435 ? 37.5 0.746 -1.468 1 97.06 435 PRO A CA 1
ATOM 3426 C C . PRO A 1 435 ? 36.656 0.25 -0.289 1 97.06 435 PRO A C 1
ATOM 3428 O O . PRO A 1 435 ? 37.188 0.084 0.816 1 97.06 435 PRO A O 1
ATOM 3431 N N . ARG A 1 436 ? 35.469 -0.014 -0.509 1 97.31 436 ARG A N 1
ATOM 3432 C CA . ARG A 1 436 ? 34.594 -0.292 0.62 1 97.31 436 ARG A CA 1
ATOM 3433 C C . ARG A 1 436 ? 34.125 -1.737 0.594 1 97.31 436 ARG A C 1
ATOM 3435 O O . ARG A 1 436 ? 33.406 -2.172 1.495 1 97.31 436 ARG A O 1
ATOM 3442 N N . LEU A 1 437 ? 34.5 -2.553 -0.363 1 97.25 437 LEU A N 1
ATOM 3443 C CA . LEU A 1 437 ? 34.031 -3.92 -0.511 1 97.25 437 LEU A CA 1
ATOM 3444 C C . LEU A 1 437 ? 34.406 -4.766 0.699 1 97.25 437 LEU A C 1
ATOM 3446 O O . LEU A 1 437 ? 33.688 -5.695 1.064 1 97.25 437 LEU A O 1
ATOM 3450 N N . ARG A 1 438 ? 35.469 -4.457 1.376 1 95.12 438 ARG A N 1
ATOM 3451 C CA . ARG A 1 438 ? 35.969 -5.223 2.518 1 95.12 438 ARG A CA 1
ATOM 3452 C C . ARG A 1 438 ? 35.062 -5.043 3.729 1 95.12 438 ARG A C 1
ATOM 3454 O O . ARG A 1 438 ? 35.125 -5.828 4.68 1 95.12 438 ARG A O 1
ATOM 3461 N N . GLU A 1 439 ? 34.25 -3.988 3.625 1 96 439 GLU A N 1
ATOM 3462 C CA . GLU A 1 439 ? 33.344 -3.715 4.73 1 96 439 GLU A CA 1
ATOM 3463 C C . GLU A 1 439 ? 32.188 -4.707 4.746 1 96 439 GLU A C 1
ATOM 3465 O O . GLU A 1 439 ? 31.453 -4.809 5.738 1 96 439 GLU A O 1
ATOM 3470 N N . ILE A 1 440 ? 31.984 -5.426 3.656 1 97 440 ILE A N 1
ATOM 3471 C CA . ILE A 1 440 ? 30.891 -6.379 3.57 1 97 440 ILE A CA 1
ATOM 3472 C C . ILE A 1 440 ? 31.25 -7.648 4.336 1 97 440 ILE A C 1
ATOM 3474 O O . ILE A 1 440 ? 32.219 -8.336 3.998 1 97 440 ILE A O 1
ATOM 3478 N N . THR A 1 441 ? 30.406 -7.957 5.363 1 94.56 441 THR A N 1
ATOM 3479 C CA . THR A 1 441 ? 30.719 -9.117 6.188 1 94.56 441 THR A CA 1
ATOM 3480 C C . THR A 1 441 ? 29.609 -10.164 6.094 1 94.56 441 THR A C 1
ATOM 3482 O O . THR A 1 441 ? 29.734 -11.266 6.625 1 94.56 441 THR A O 1
ATOM 3485 N N . ILE A 1 442 ? 28.594 -9.836 5.445 1 96.19 442 ILE A N 1
ATOM 3486 C CA . ILE A 1 442 ? 27.469 -10.758 5.332 1 96.19 442 ILE A CA 1
ATOM 3487 C C . ILE A 1 442 ? 27.703 -11.695 4.148 1 96.19 442 ILE A C 1
ATOM 3489 O O . ILE A 1 442 ? 28.406 -11.352 3.195 1 96.19 442 ILE A O 1
ATOM 3493 N N . PRO A 1 443 ? 27.109 -12.883 4.195 1 97.31 443 PRO A N 1
ATOM 3494 C CA . PRO A 1 443 ? 27.234 -13.805 3.062 1 97.31 443 PRO A CA 1
ATOM 3495 C C . PRO A 1 443 ? 26.672 -13.227 1.766 1 97.31 443 PRO A C 1
ATOM 3497 O O . PRO A 1 443 ? 25.672 -12.5 1.789 1 97.31 443 PRO A O 1
ATOM 3500 N N . GLY A 1 444 ? 27.375 -13.555 0.656 1 97.94 444 GLY A N 1
ATOM 3501 C CA . GLY A 1 444 ? 26.938 -13.023 -0.629 1 97.94 444 GLY A CA 1
ATOM 3502 C C . GLY A 1 444 ? 27.031 -14.039 -1.752 1 97.94 444 GLY A C 1
ATOM 3503 O O . GLY A 1 444 ? 27.75 -15.031 -1.642 1 97.94 444 GLY A O 1
ATOM 3504 N N . LEU A 1 445 ? 26.266 -13.836 -2.736 1 98.62 445 LEU A N 1
ATOM 3505 C CA . LEU A 1 445 ? 26.25 -14.617 -3.967 1 98.62 445 LEU A CA 1
ATOM 3506 C C . LEU A 1 445 ? 26.375 -13.711 -5.188 1 98.62 445 LEU A C 1
ATOM 3508 O O . LEU A 1 445 ? 25.625 -12.742 -5.328 1 98.62 445 LEU A O 1
ATOM 3512 N N . LEU A 1 446 ? 27.406 -13.961 -5.941 1 98.81 446 LEU A N 1
ATOM 3513 C CA . LEU A 1 446 ? 27.594 -13.289 -7.223 1 98.81 446 LEU A CA 1
ATOM 3514 C C . LEU A 1 446 ? 27.156 -14.18 -8.375 1 98.81 446 LEU A C 1
ATOM 3516 O O . LEU A 1 446 ? 27.547 -15.352 -8.445 1 98.81 446 LEU A O 1
ATOM 3520 N N . ILE A 1 447 ? 26.281 -13.641 -9.203 1 98.88 447 ILE A N 1
ATOM 3521 C CA . ILE A 1 447 ? 25.766 -14.422 -10.328 1 98.88 447 ILE A CA 1
ATOM 3522 C C . ILE A 1 447 ? 25.953 -13.648 -11.625 1 98.88 447 ILE A C 1
ATOM 3524 O O . ILE A 1 447 ? 25.734 -12.43 -11.672 1 98.88 447 ILE A O 1
ATOM 3528 N N . ALA A 1 448 ? 26.359 -14.305 -12.695 1 98.81 448 ALA A N 1
ATOM 3529 C CA . ALA A 1 448 ? 26.406 -13.672 -14.008 1 98.81 448 ALA A CA 1
ATOM 3530 C C . ALA A 1 448 ? 26.047 -14.664 -15.109 1 98.81 448 ALA A C 1
ATOM 3532 O O . ALA A 1 448 ? 26.281 -15.859 -14.984 1 98.81 448 ALA A O 1
ATOM 3533 N N . GLY 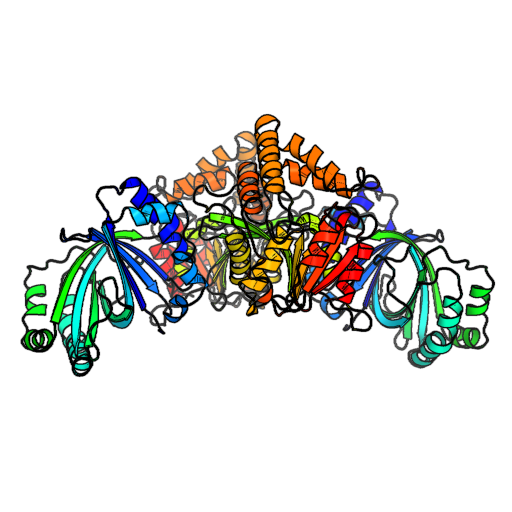A 1 449 ? 25.391 -14.133 -16.109 1 98.69 449 GLY A N 1
ATOM 3534 C CA . GLY A 1 449 ? 25.25 -14.953 -17.312 1 98.69 449 GLY A CA 1
ATOM 3535 C C . GLY A 1 449 ? 26.578 -15.289 -17.953 1 98.69 449 GLY A C 1
ATOM 3536 O O . GLY A 1 449 ? 27.438 -14.422 -18.094 1 98.69 449 GLY A O 1
ATOM 3537 N N . GLU A 1 450 ? 26.656 -16.469 -18.344 1 98 450 GLU A N 1
ATOM 3538 C CA . GLU A 1 450 ? 27.891 -16.969 -18.938 1 98 450 GLU A CA 1
ATOM 3539 C C . GLU A 1 450 ? 28.297 -16.156 -20.156 1 98 450 GLU A C 1
ATOM 3541 O O . GLU A 1 450 ? 29.484 -15.953 -20.406 1 98 450 GLU A O 1
ATOM 3546 N N . ASN A 1 451 ? 27.375 -15.609 -20.859 1 97.81 451 ASN A N 1
ATOM 3547 C CA . ASN A 1 451 ? 27.625 -14.922 -22.125 1 97.81 451 ASN A CA 1
ATOM 3548 C C . ASN A 1 451 ? 27.469 -13.406 -21.984 1 97.81 451 ASN A C 1
ATOM 3550 O O . ASN A 1 451 ? 27.109 -12.719 -22.938 1 97.81 451 ASN A O 1
ATOM 3554 N N . ASP A 1 452 ? 27.641 -12.836 -20.766 1 97.88 452 ASP A N 1
ATOM 3555 C CA . ASP A 1 452 ? 27.531 -11.398 -20.531 1 97.88 452 ASP A CA 1
ATOM 3556 C C . ASP A 1 452 ? 28.891 -10.711 -20.672 1 97.88 452 ASP A C 1
ATOM 3558 O O . ASP A 1 452 ? 29.328 -10 -19.766 1 97.88 452 ASP A O 1
ATOM 3562 N N . GLY A 1 453 ? 29.562 -11.047 -21.734 1 95.38 453 GLY A N 1
ATOM 3563 C CA . GLY A 1 453 ? 30.828 -10.406 -22.016 1 95.38 453 GLY A CA 1
ATOM 3564 C C . GLY A 1 453 ? 31.891 -10.695 -20.984 1 95.38 453 GLY A C 1
ATOM 3565 O O . GLY A 1 453 ? 32.156 -11.852 -20.656 1 95.38 453 GLY A O 1
ATOM 3566 N N . LYS A 1 454 ? 32.469 -9.609 -20.438 1 94.94 454 LYS A N 1
ATOM 3567 C CA . LYS A 1 454 ? 33.562 -9.742 -19.5 1 94.94 454 LYS A CA 1
ATOM 3568 C C . LYS A 1 454 ? 33.094 -9.68 -18.047 1 94.94 454 LYS A C 1
ATOM 3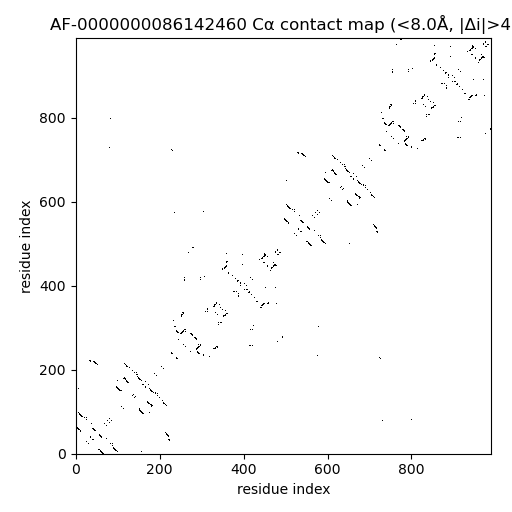570 O O . LYS A 1 454 ? 33.875 -9.75 -17.109 1 94.94 454 LYS A O 1
ATOM 3575 N N . ILE A 1 455 ? 31.828 -9.594 -17.859 1 96.62 455 ILE A N 1
ATOM 3576 C CA . ILE A 1 455 ? 31.25 -9.367 -16.547 1 96.62 455 ILE A CA 1
ATOM 3577 C C . ILE A 1 455 ? 31.531 -10.57 -15.648 1 96.62 455 ILE A C 1
ATOM 3579 O O . ILE A 1 455 ? 31.938 -10.406 -14.5 1 96.62 455 ILE A O 1
ATOM 3583 N N . PRO A 1 456 ? 31.344 -11.805 -16.125 1 97.56 456 PRO A N 1
ATOM 3584 C CA . PRO A 1 456 ? 31.625 -12.945 -15.258 1 97.56 456 PRO A CA 1
ATOM 3585 C C . PRO A 1 456 ? 33.062 -12.93 -14.719 1 97.56 456 PRO A C 1
ATOM 3587 O O . PRO A 1 456 ? 33.281 -13.164 -13.531 1 97.56 456 PRO A O 1
ATOM 3590 N N . GLU A 1 457 ? 33.969 -12.633 -15.586 1 96.69 457 GLU A N 1
ATOM 3591 C CA . GLU A 1 457 ? 35.375 -12.562 -15.156 1 96.69 457 GLU A CA 1
ATOM 3592 C C . GLU A 1 457 ? 35.594 -11.43 -14.156 1 96.69 457 GLU A C 1
ATOM 3594 O O . GLU A 1 457 ? 36.281 -11.602 -13.156 1 96.69 457 GLU A O 1
ATOM 3599 N N . ALA A 1 458 ? 35.062 -10.336 -14.445 1 96.25 458 ALA A N 1
ATOM 3600 C CA . ALA A 1 458 ? 35.219 -9.18 -13.562 1 96.25 458 ALA A CA 1
ATOM 3601 C C . ALA A 1 458 ? 34.656 -9.477 -12.18 1 96.25 458 ALA A C 1
ATOM 3603 O O . ALA A 1 458 ? 35.281 -9.141 -11.164 1 96.25 458 ALA A O 1
ATOM 3604 N N . MET A 1 459 ? 33.5 -10.094 -12.094 1 97.75 459 MET A N 1
ATOM 3605 C CA . MET A 1 459 ? 32.781 -10.336 -10.828 1 97.75 459 MET A CA 1
ATOM 3606 C C . MET A 1 459 ? 33.562 -11.32 -9.961 1 97.75 459 MET A C 1
ATOM 3608 O O . MET A 1 459 ? 33.562 -11.219 -8.734 1 97.75 459 MET A O 1
ATOM 3612 N N . GLN A 1 460 ? 34.219 -12.234 -10.578 1 96.44 460 GLN A N 1
ATOM 3613 C CA . GLN A 1 460 ? 35.031 -13.195 -9.836 1 96.44 460 GLN A CA 1
ATOM 3614 C C . GLN A 1 460 ? 36.188 -12.516 -9.141 1 96.44 460 GLN A C 1
ATOM 3616 O O . GLN A 1 460 ? 36.75 -13.055 -8.188 1 96.44 460 GLN A O 1
ATOM 3621 N N . ALA A 1 461 ? 36.5 -11.336 -9.562 1 95.06 461 ALA A N 1
ATOM 3622 C CA . ALA A 1 461 ? 37.656 -10.625 -9.047 1 95.06 461 ALA A CA 1
ATOM 3623 C C . ALA A 1 461 ? 37.25 -9.586 -8.016 1 95.06 461 ALA A C 1
ATOM 3625 O O . ALA A 1 461 ? 38.094 -8.797 -7.559 1 95.06 461 ALA A O 1
ATOM 3626 N N . PHE A 1 462 ? 36.031 -9.477 -7.621 1 96.06 462 PHE A N 1
ATOM 3627 C CA . PHE A 1 462 ? 35.531 -8.461 -6.695 1 96.06 462 PHE A CA 1
ATOM 3628 C C . PHE A 1 462 ? 36.281 -8.555 -5.363 1 96.06 462 PHE A C 1
ATOM 3630 O O . PHE A 1 462 ? 36.438 -7.551 -4.66 1 96.06 462 PHE A O 1
ATOM 3637 N N . GLY A 1 463 ? 36.656 -9.75 -4.914 1 93.38 463 GLY A N 1
ATOM 3638 C CA . GLY A 1 463 ? 37.406 -9.938 -3.686 1 93.38 463 GLY A CA 1
ATOM 3639 C C . GLY A 1 463 ? 36.562 -9.766 -2.436 1 93.38 463 GLY A C 1
ATOM 3640 O O . GLY A 1 463 ? 37.062 -9.289 -1.411 1 93.38 463 GLY A O 1
ATOM 3641 N N . ILE A 1 464 ? 35.312 -9.977 -2.469 1 95.38 464 ILE A N 1
ATOM 3642 C CA . ILE A 1 464 ? 34.438 -9.891 -1.298 1 95.38 464 ILE A CA 1
ATOM 3643 C C . ILE A 1 464 ? 34.531 -11.188 -0.501 1 95.38 464 ILE A C 1
ATOM 3645 O O . ILE A 1 464 ? 34.188 -12.258 -1.006 1 95.38 464 ILE A O 1
ATOM 3649 N N . GLU A 1 465 ? 34.938 -11.07 0.742 1 91.12 465 GLU A N 1
ATOM 3650 C CA . GLU A 1 465 ? 35.094 -12.242 1.592 1 91.12 465 GLU A CA 1
ATOM 3651 C C . GLU A 1 465 ? 33.75 -12.93 1.828 1 91.12 465 GLU A C 1
ATOM 3653 O O . GLU A 1 465 ? 32.75 -12.266 2.141 1 91.12 465 GLU A O 1
ATOM 3658 N N . GLY A 1 466 ? 33.688 -14.195 1.638 1 89.06 466 GLY A N 1
ATOM 3659 C CA . GLY A 1 466 ? 32.469 -14.953 1.925 1 89.06 466 GLY A CA 1
ATOM 3660 C C . GLY A 1 466 ? 31.5 -15 0.758 1 89.06 466 GLY A C 1
ATOM 3661 O O . GLY A 1 466 ? 30.469 -15.656 0.832 1 89.06 466 GLY A O 1
ATOM 3662 N N . ALA A 1 467 ? 31.875 -14.266 -0.34 1 95.38 467 ALA A N 1
ATOM 3663 C CA . ALA A 1 467 ? 31 -14.289 -1.506 1 95.38 467 ALA A CA 1
ATOM 3664 C C . ALA A 1 467 ? 31.359 -15.438 -2.443 1 95.38 467 ALA A C 1
ATOM 3666 O O . ALA A 1 467 ? 32.531 -15.742 -2.641 1 95.38 467 ALA A O 1
ATOM 3667 N N . ARG A 1 468 ? 30.344 -16.125 -2.959 1 96.5 468 ARG A N 1
ATOM 3668 C CA . ARG A 1 468 ? 30.531 -17.172 -3.969 1 96.5 468 ARG A CA 1
ATOM 3669 C C . ARG A 1 468 ? 30.031 -16.703 -5.332 1 96.5 468 ARG A C 1
ATOM 3671 O O . ARG A 1 468 ? 29.156 -15.828 -5.418 1 96.5 468 ARG A O 1
ATOM 3678 N N . PHE A 1 469 ? 30.641 -17.25 -6.359 1 98.12 469 PHE A N 1
ATOM 3679 C CA . PHE A 1 469 ? 30.266 -16.891 -7.719 1 98.12 469 PHE A CA 1
ATOM 3680 C C . PHE A 1 469 ? 29.625 -18.078 -8.438 1 98.12 469 PHE A C 1
ATOM 3682 O O . PHE A 1 469 ? 30.062 -19.219 -8.289 1 98.12 469 PHE A O 1
ATOM 3689 N N . VAL A 1 470 ? 28.531 -17.797 -9.156 1 98.5 470 VAL A N 1
ATOM 3690 C CA . VAL A 1 470 ? 27.859 -18.797 -9.977 1 98.5 470 VAL A CA 1
ATOM 3691 C C . VAL A 1 470 ? 27.656 -18.266 -11.391 1 98.5 470 VAL A C 1
ATOM 3693 O O . VAL A 1 470 ? 27.188 -17.125 -11.562 1 98.5 470 VAL A O 1
ATOM 3696 N N . SER A 1 471 ? 28.047 -19 -12.367 1 98.44 471 SER A N 1
ATOM 3697 C CA . SER A 1 471 ? 27.781 -18.672 -13.766 1 98.44 471 SER A CA 1
ATOM 3698 C C . SER A 1 471 ? 26.531 -19.375 -14.266 1 98.44 471 SER A C 1
ATOM 3700 O O . SER A 1 471 ? 26.344 -20.578 -14.055 1 98.44 471 SER A O 1
ATOM 3702 N N . ILE A 1 472 ? 25.625 -18.672 -14.898 1 98.62 472 ILE A N 1
ATOM 3703 C CA . ILE A 1 472 ? 24.406 -19.25 -15.445 1 98.62 472 ILE A CA 1
ATOM 3704 C C . ILE A 1 472 ? 24.609 -19.609 -16.906 1 98.62 472 ILE A C 1
ATOM 3706 O O . ILE A 1 472 ? 24.812 -18.734 -17.75 1 98.62 472 ILE A O 1
ATOM 3710 N N . PRO A 1 473 ? 24.531 -20.812 -17.266 1 97.94 473 PRO A N 1
ATOM 3711 C CA . PRO A 1 473 ? 24.797 -21.25 -18.641 1 97.94 473 PRO A CA 1
ATOM 3712 C C . PRO A 1 473 ? 23.797 -20.672 -19.641 1 97.94 473 PRO A C 1
ATOM 3714 O O . PRO A 1 473 ? 22.609 -20.578 -19.328 1 97.94 473 PRO A O 1
ATOM 3717 N N . ASN A 1 474 ? 24.297 -20.344 -20.828 1 96.69 474 ASN A N 1
ATOM 3718 C CA . ASN A 1 474 ? 23.5 -19.938 -21.969 1 96.69 474 ASN A CA 1
ATOM 3719 C C . ASN A 1 474 ? 22.656 -18.703 -21.656 1 96.69 474 ASN A C 1
ATOM 3721 O O . ASN A 1 474 ? 21.469 -18.641 -22 1 96.69 474 ASN A O 1
ATOM 3725 N N . ALA A 1 475 ? 23.219 -17.844 -20.875 1 98.19 475 ALA A N 1
ATOM 3726 C CA . ALA A 1 475 ? 22.484 -16.641 -20.484 1 98.19 475 ALA A CA 1
ATOM 3727 C C . ALA A 1 475 ? 23.375 -15.398 -20.625 1 98.19 475 ALA A C 1
ATOM 3729 O O . ALA A 1 475 ? 24.594 -15.484 -20.5 1 98.19 475 ALA A O 1
ATOM 3730 N N . GLY A 1 476 ? 22.734 -14.336 -20.953 1 98.31 476 GLY A N 1
ATOM 3731 C CA . GLY A 1 476 ? 23.406 -13.047 -21.047 1 98.31 476 GLY A CA 1
ATOM 3732 C C . GLY A 1 476 ? 23.188 -12.156 -19.844 1 98.31 476 GLY A C 1
ATOM 3733 O O . GLY A 1 476 ? 23.359 -12.602 -18.703 1 98.31 476 GLY A O 1
ATOM 3734 N N . HIS A 1 477 ? 22.797 -10.867 -20.047 1 98.5 477 HIS A N 1
ATOM 3735 C CA . HIS A 1 477 ? 22.828 -9.805 -19.031 1 98.5 477 HIS A CA 1
ATOM 3736 C C . HIS A 1 477 ? 21.688 -9.977 -18.031 1 98.5 477 HIS A C 1
ATOM 3738 O O . HIS A 1 477 ? 21.781 -9.492 -16.906 1 98.5 477 HIS A O 1
ATOM 3744 N N . LEU A 1 478 ? 20.594 -10.578 -18.391 1 98.62 478 LEU A N 1
ATOM 3745 C CA . LEU A 1 478 ? 19.469 -10.906 -17.531 1 98.62 478 LEU A CA 1
ATOM 3746 C C . LEU A 1 478 ? 19.297 -12.422 -17.406 1 98.62 478 LEU A C 1
ATOM 3748 O O . LEU A 1 478 ? 18.344 -12.984 -17.922 1 98.62 478 LEU A O 1
ATOM 3752 N N . PRO A 1 479 ? 20.172 -12.977 -16.609 1 98.5 479 PRO A N 1
ATOM 3753 C CA . PRO A 1 479 ? 20.328 -14.43 -16.688 1 98.5 479 PRO A CA 1
ATOM 3754 C C . PRO A 1 479 ? 19.078 -15.195 -16.266 1 98.5 479 PRO A C 1
ATOM 3756 O O . PRO A 1 479 ? 18.766 -16.25 -16.828 1 98.5 479 PRO A O 1
ATOM 3759 N N . PHE A 1 480 ? 18.25 -14.688 -15.367 1 98 480 PHE A N 1
ATOM 3760 C CA . PHE A 1 480 ? 17.062 -15.367 -14.867 1 98 480 PHE A CA 1
ATOM 3761 C C . PHE A 1 480 ? 15.953 -15.375 -15.914 1 98 480 PHE A C 1
ATOM 3763 O O . PHE A 1 480 ? 15 -16.141 -15.805 1 98 480 PHE A O 1
ATOM 3770 N N . LEU A 1 481 ? 16.031 -14.531 -16.953 1 97.56 481 LEU A N 1
ATOM 3771 C CA . LEU A 1 481 ? 15.039 -14.516 -18.016 1 97.56 481 LEU A CA 1
ATOM 3772 C C . LEU A 1 481 ? 15.391 -15.516 -19.109 1 97.56 481 LEU A C 1
ATOM 3774 O O . LEU A 1 481 ? 14.516 -15.938 -19.875 1 97.56 481 LEU A O 1
ATOM 3778 N N . GLU A 1 482 ? 16.688 -15.914 -19.156 1 97.56 482 GLU A N 1
ATOM 3779 C CA . GLU A 1 482 ? 17.125 -16.797 -20.234 1 97.56 482 GLU A CA 1
ATOM 3780 C C . GLU A 1 482 ? 17.312 -18.234 -19.734 1 97.56 482 GLU A C 1
ATOM 3782 O O . GLU A 1 482 ? 17.188 -19.188 -20.5 1 97.56 482 GLU A O 1
ATOM 3787 N N . ASN A 1 483 ? 17.688 -18.328 -18.516 1 97.31 483 ASN A N 1
ATOM 3788 C CA . ASN A 1 483 ? 17.844 -19.625 -17.875 1 97.31 483 ASN A CA 1
ATOM 3789 C C . ASN A 1 483 ? 17.391 -19.609 -16.422 1 97.31 483 ASN A C 1
ATOM 3791 O O . ASN A 1 483 ? 18.219 -19.625 -15.5 1 97.31 483 ASN A O 1
ATOM 3795 N N . LEU A 1 484 ? 16.078 -19.688 -16.219 1 94.94 484 LEU A N 1
ATOM 3796 C CA . LEU A 1 484 ? 15.461 -19.562 -14.914 1 94.94 484 LEU A CA 1
ATOM 3797 C C . LEU A 1 484 ? 15.859 -20.719 -14.008 1 94.94 484 LEU A C 1
ATOM 3799 O O . LEU A 1 484 ? 16.125 -20.531 -12.82 1 94.94 484 LEU A O 1
ATOM 3803 N N . GLU A 1 485 ? 15.906 -21.906 -14.539 1 91.56 485 GLU A N 1
ATOM 3804 C CA . GLU A 1 485 ? 16.188 -23.109 -13.75 1 91.56 485 GLU A CA 1
ATOM 3805 C C . GLU A 1 485 ? 17.562 -23.016 -13.102 1 91.56 485 GLU A C 1
ATOM 3807 O O . GLU A 1 485 ? 17.703 -23.266 -11.898 1 91.56 485 GLU A O 1
ATOM 3812 N N . ALA A 1 486 ? 18.531 -22.703 -13.891 1 96.69 486 ALA A N 1
ATOM 3813 C CA . ALA A 1 486 ? 19.891 -22.594 -13.352 1 96.69 486 ALA A CA 1
ATOM 3814 C C . ALA A 1 486 ? 19.969 -21.469 -12.328 1 96.69 486 ALA A C 1
ATOM 3816 O O . ALA A 1 486 ? 20.688 -21.578 -11.336 1 96.69 486 ALA A O 1
ATOM 3817 N N . PHE A 1 487 ? 19.25 -20.422 -12.586 1 97.56 487 PHE A N 1
ATOM 3818 C CA . PHE A 1 487 ? 19.25 -19.281 -11.664 1 97.56 487 PHE A CA 1
ATOM 3819 C C . PHE A 1 487 ? 18.625 -19.672 -10.328 1 97.56 487 PHE A C 1
ATOM 3821 O O . PHE A 1 487 ? 19.172 -19.375 -9.266 1 97.56 487 PHE A O 1
ATOM 3828 N N . VAL A 1 488 ? 17.469 -20.297 -10.32 1 94.75 488 VAL A N 1
ATOM 3829 C CA . VAL A 1 488 ? 16.766 -20.719 -9.117 1 94.75 488 VAL A CA 1
ATOM 3830 C C . VAL A 1 488 ? 17.594 -21.75 -8.352 1 94.75 488 VAL A C 1
ATOM 3832 O O . VAL A 1 488 ? 17.609 -21.75 -7.117 1 94.75 488 VAL A O 1
ATOM 3835 N N . ASP A 1 489 ? 18.312 -22.578 -9.078 1 93.69 489 ASP A N 1
ATOM 3836 C CA . ASP A 1 489 ? 19.219 -23.531 -8.438 1 93.69 489 ASP A CA 1
ATOM 3837 C C . ASP A 1 489 ? 20.312 -22.812 -7.656 1 93.69 489 ASP A C 1
ATOM 3839 O O . ASP A 1 489 ? 20.688 -23.234 -6.562 1 93.69 489 ASP A O 1
ATOM 3843 N N . ALA A 1 490 ? 20.828 -21.812 -8.258 1 96.81 490 ALA A N 1
ATOM 3844 C CA . ALA A 1 490 ? 21.828 -21 -7.57 1 96.81 490 ALA A CA 1
ATOM 3845 C C . ALA A 1 490 ? 21.266 -20.391 -6.289 1 96.81 490 ALA A C 1
ATOM 3847 O O . ALA A 1 490 ? 21.938 -20.375 -5.254 1 96.81 490 ALA A O 1
ATOM 3848 N N . LEU A 1 491 ? 20.047 -19.938 -6.332 1 96.12 491 LEU A N 1
ATOM 3849 C CA . LEU A 1 491 ? 19.406 -19.375 -5.156 1 96.12 491 LEU A CA 1
ATOM 3850 C C . LEU A 1 491 ? 19.188 -20.438 -4.082 1 96.12 491 LEU A C 1
ATOM 3852 O O . LEU A 1 491 ? 19.406 -20.172 -2.895 1 96.12 491 LEU A O 1
ATOM 3856 N N . ARG A 1 492 ? 18.797 -21.578 -4.488 1 91.12 492 ARG A N 1
ATOM 3857 C CA . ARG A 1 492 ? 18.531 -22.688 -3.572 1 91.12 492 ARG A CA 1
ATOM 3858 C C . ARG A 1 492 ? 19.781 -23 -2.738 1 91.12 492 ARG A C 1
ATOM 3860 O O . ARG A 1 492 ? 19.672 -23.297 -1.545 1 91.12 492 ARG A O 1
ATOM 3867 N N . GLY A 1 493 ? 20.828 -22.953 -3.367 1 89.62 493 GLY A N 1
ATOM 3868 C CA . GLY A 1 493 ? 22.078 -23.281 -2.703 1 89.62 493 GLY A CA 1
ATOM 3869 C C . GLY A 1 493 ? 22.562 -22.188 -1.771 1 89.62 493 GLY A C 1
ATOM 3870 O O . GLY A 1 493 ? 23.516 -22.391 -1.013 1 89.62 493 GLY A O 1
ATOM 3871 N N . PHE A 1 494 ? 21.875 -21.141 -1.695 1 94.75 494 PHE A N 1
ATOM 3872 C CA . PHE A 1 494 ? 22.438 -20 -0.998 1 94.75 494 PHE A CA 1
ATOM 3873 C C . PHE A 1 494 ? 21.469 -19.438 0.023 1 94.75 494 PHE A C 1
ATOM 3875 O O . PHE A 1 494 ? 21.859 -19.031 1.118 1 94.75 494 PHE A O 1
ATOM 3882 N N . LEU A 1 495 ? 20.234 -19.406 -0.28 1 93.56 495 LEU A N 1
ATOM 3883 C CA . LEU A 1 495 ? 19.234 -18.75 0.562 1 93.56 495 LEU A CA 1
ATOM 3884 C C . LEU A 1 495 ? 19.031 -19.516 1.863 1 93.56 495 LEU A C 1
ATOM 3886 O O . LEU A 1 495 ? 18.766 -18.922 2.908 1 93.56 495 LEU A O 1
ATOM 3890 N N . MET B 1 1 ? 16.016 12.445 24.359 1 86.25 1 MET B N 1
ATOM 3891 C CA . MET B 1 1 ? 14.82 13.289 24.312 1 86.25 1 MET B CA 1
ATOM 3892 C C . MET B 1 1 ? 13.555 12.445 24.281 1 86.25 1 MET B C 1
ATOM 3894 O O . MET B 1 1 ? 13.438 11.531 23.453 1 86.25 1 MET B O 1
ATOM 3898 N N . GLU B 1 2 ? 12.656 12.711 25.172 1 89.5 2 GLU B N 1
ATOM 3899 C CA . GLU B 1 2 ? 11.414 11.953 25.234 1 89.5 2 GLU B CA 1
ATOM 3900 C C . GLU B 1 2 ? 10.227 12.852 25.578 1 89.5 2 GLU B C 1
ATOM 3902 O O . GLU B 1 2 ? 10.414 13.969 26.062 1 89.5 2 GLU B O 1
ATOM 3907 N N . GLY B 1 3 ? 9.062 12.367 25.203 1 91.81 3 GLY B N 1
ATOM 3908 C CA . GLY B 1 3 ? 7.832 13.07 25.516 1 91.81 3 GLY B CA 1
ATOM 3909 C C . GLY B 1 3 ? 7.461 14.125 24.5 1 91.81 3 GLY B C 1
ATOM 3910 O O . GLY B 1 3 ? 8.172 14.305 23.5 1 91.81 3 GLY B O 1
ATOM 3911 N N . PRO B 1 4 ? 6.336 14.789 24.781 1 93.44 4 PRO B N 1
ATOM 3912 C CA . PRO B 1 4 ? 5.867 15.812 23.844 1 93.44 4 PRO B CA 1
ATOM 3913 C C . PRO B 1 4 ? 6.793 17.031 23.781 1 93.44 4 PRO B C 1
ATOM 3915 O O . PRO B 1 4 ? 7.48 17.328 24.75 1 93.44 4 PRO B O 1
ATOM 3918 N N . GLY B 1 5 ? 6.855 17.641 22.641 1 96.25 5 GLY B N 1
ATOM 3919 C CA . GLY B 1 5 ? 7.773 18.75 22.5 1 96.25 5 GLY B CA 1
ATOM 3920 C C . GLY B 1 5 ? 7.387 19.703 21.391 1 96.25 5 GLY B C 1
ATOM 3921 O O . GLY B 1 5 ? 6.27 19.656 20.875 1 96.25 5 GLY B O 1
ATOM 3922 N N . TYR B 1 6 ? 8.273 20.641 21.203 1 95.56 6 TYR B N 1
ATOM 3923 C CA . TYR B 1 6 ? 8.102 21.812 20.328 1 95.56 6 TYR B CA 1
ATOM 3924 C C . TYR B 1 6 ? 9.367 22.078 19.516 1 95.56 6 TYR B C 1
ATOM 3926 O O . TYR B 1 6 ? 10.445 22.281 20.094 1 95.56 6 TYR B O 1
ATOM 3934 N N . LEU B 1 7 ? 9.195 21.922 18.172 1 97.5 7 LEU B N 1
ATOM 3935 C CA . LEU B 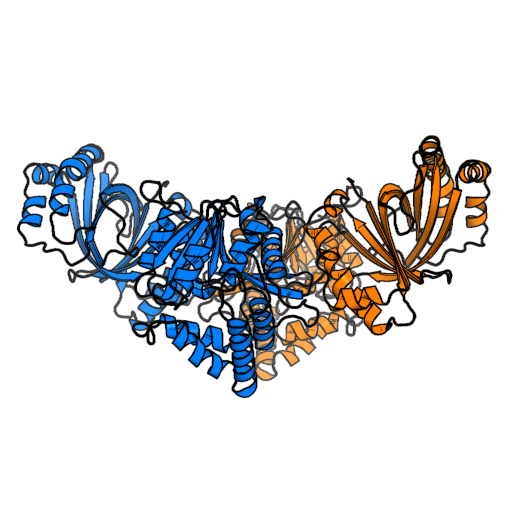1 7 ? 10.273 22.266 17.234 1 97.5 7 LEU B CA 1
ATOM 3936 C C . LEU B 1 7 ? 10.078 23.656 16.656 1 97.5 7 LEU B C 1
ATOM 3938 O O . LEU B 1 7 ? 9.062 23.922 16.016 1 97.5 7 LEU B O 1
ATOM 3942 N N . ALA B 1 8 ? 11.023 24.531 16.891 1 97.75 8 ALA B N 1
ATOM 3943 C CA . ALA B 1 8 ? 10.914 25.922 16.453 1 97.75 8 ALA B CA 1
ATOM 3944 C C . ALA B 1 8 ? 12.07 26.297 15.523 1 97.75 8 ALA B C 1
ATOM 3946 O O . ALA B 1 8 ? 13.234 26.094 15.867 1 97.75 8 ALA B O 1
ATOM 3947 N N . VAL B 1 9 ? 11.719 26.859 14.383 1 97.81 9 VAL B N 1
ATOM 3948 C CA . VAL B 1 9 ? 12.711 27.281 13.406 1 97.81 9 VAL B CA 1
ATOM 3949 C C . VAL B 1 9 ? 12.484 28.75 13.047 1 97.81 9 VAL B C 1
ATOM 3951 O O . VAL B 1 9 ? 11.391 29.141 12.625 1 97.81 9 VAL B O 1
ATOM 3954 N N . ALA B 1 10 ? 13.438 29.547 13.281 1 97.81 10 ALA B N 1
ATOM 3955 C CA . ALA B 1 10 ? 13.414 30.953 12.867 1 97.81 10 ALA B CA 1
ATOM 3956 C C . ALA B 1 10 ? 14.312 31.188 11.664 1 97.81 10 ALA B C 1
ATOM 3958 O O . ALA B 1 10 ? 15.453 30.719 11.633 1 97.81 10 ALA B O 1
ATOM 3959 N N . ILE B 1 11 ? 13.797 31.891 10.656 1 97.94 11 ILE B N 1
ATOM 3960 C CA . ILE B 1 11 ? 14.547 32.062 9.414 1 97.94 11 ILE B CA 1
ATOM 3961 C C . ILE B 1 11 ? 14.57 33.531 9.023 1 97.94 11 ILE B C 1
ATOM 3963 O O . ILE B 1 11 ? 13.539 34.219 9.039 1 97.94 11 ILE B O 1
ATOM 3967 N N . GLN B 1 12 ? 15.719 34 8.742 1 98.19 12 GLN B N 1
ATOM 3968 C CA . GLN B 1 12 ? 15.891 35.25 8.062 1 98.19 12 GLN B CA 1
ATOM 3969 C C . GLN B 1 12 ? 16.344 35.062 6.613 1 98.19 12 GLN B C 1
ATOM 3971 O O . GLN B 1 12 ? 17.484 34.688 6.359 1 98.19 12 GLN B O 1
ATOM 3976 N N . PRO B 1 13 ? 15.398 35.312 5.617 1 97.62 13 PRO B N 1
ATOM 3977 C CA . PRO B 1 13 ? 15.836 35.219 4.223 1 97.62 13 PRO B CA 1
ATOM 3978 C C . PRO B 1 13 ? 17 36.156 3.912 1 97.62 13 PRO B C 1
ATOM 3980 O O . PRO B 1 13 ? 17.125 37.219 4.512 1 97.62 13 PRO B O 1
ATOM 3983 N N . GLY B 1 14 ? 17.859 35.75 3.02 1 97.5 14 GLY B N 1
ATOM 3984 C CA . GLY B 1 14 ? 18.969 36.562 2.59 1 97.5 14 GLY B CA 1
ATOM 3985 C C . GLY B 1 14 ? 18.625 37.469 1.42 1 97.5 14 GLY B C 1
ATOM 3986 O O . GLY B 1 14 ? 17.484 37.5 0.972 1 97.5 14 GLY B O 1
ATOM 3987 N N . LYS B 1 15 ? 19.609 38.219 1.039 1 96.56 15 LYS B N 1
ATOM 3988 C CA . LYS B 1 15 ? 19.438 39.156 -0.059 1 96.56 15 LYS B CA 1
ATOM 3989 C C . LYS B 1 15 ? 19.109 38.438 -1.36 1 96.56 15 LYS B C 1
ATOM 3991 O O . LYS B 1 15 ? 18.391 38.969 -2.209 1 96.56 15 LYS B O 1
ATOM 3996 N N . ASP B 1 16 ? 19.562 37.219 -1.511 1 96.25 16 ASP B N 1
ATOM 3997 C CA . ASP B 1 16 ? 19.406 36.469 -2.75 1 96.25 16 ASP B CA 1
ATOM 3998 C C . ASP B 1 16 ? 18.203 35.531 -2.682 1 96.25 16 ASP B C 1
ATOM 4000 O O . ASP B 1 16 ? 17.969 34.75 -3.607 1 96.25 16 ASP B O 1
ATOM 4004 N N . THR B 1 17 ? 17.484 35.531 -1.578 1 97.56 17 THR B N 1
ATOM 4005 C CA . THR B 1 17 ? 16.312 34.688 -1.438 1 97.56 17 THR B CA 1
ATOM 4006 C C . THR B 1 17 ? 15.141 35.219 -2.24 1 97.56 17 THR B C 1
ATOM 4008 O O . THR B 1 17 ? 14.672 36.312 -1.994 1 97.56 17 THR B O 1
ATOM 4011 N N . GLU B 1 18 ? 14.695 34.469 -3.221 1 97.06 18 GLU B N 1
ATOM 4012 C CA . GLU B 1 18 ? 13.477 34.844 -3.938 1 97.06 18 GLU B CA 1
ATOM 4013 C C . GLU B 1 18 ? 12.234 34.531 -3.109 1 97.06 18 GLU B C 1
ATOM 4015 O O . GLU B 1 18 ? 11.953 33.344 -2.82 1 97.06 18 GLU B O 1
ATOM 4020 N N . GLU B 1 19 ? 11.445 35.469 -2.822 1 95.94 19 GLU B N 1
ATOM 4021 C CA . GLU B 1 19 ? 10.352 35.375 -1.859 1 95.94 19 GLU B CA 1
ATOM 4022 C C . GLU B 1 19 ? 9.32 34.344 -2.311 1 95.94 19 GLU B C 1
ATOM 4024 O O . GLU B 1 19 ? 8.867 33.5 -1.516 1 95.94 19 GLU B O 1
ATOM 4029 N N . THR B 1 20 ? 8.906 34.438 -3.549 1 96.56 20 THR B N 1
ATOM 4030 C CA . THR B 1 20 ? 7.891 33.531 -4.055 1 96.56 20 THR B CA 1
ATOM 4031 C C . THR B 1 20 ? 8.375 32.094 -3.963 1 96.56 20 THR B C 1
ATOM 4033 O O . THR B 1 20 ? 7.629 31.188 -3.549 1 96.56 20 THR B O 1
ATOM 4036 N N . ALA B 1 21 ? 9.625 31.844 -4.328 1 96.38 21 ALA B N 1
ATOM 4037 C CA . ALA B 1 21 ? 10.211 30.516 -4.277 1 96.38 21 ALA B CA 1
ATOM 4038 C C . ALA B 1 21 ? 10.32 30.016 -2.838 1 96.38 21 ALA B C 1
ATOM 4040 O O . ALA B 1 21 ? 10.125 28.828 -2.566 1 96.38 21 ALA B O 1
ATOM 4041 N N . PHE B 1 22 ? 10.688 31 -1.981 1 97.44 22 PHE B N 1
ATOM 4042 C CA . PHE B 1 22 ? 10.797 30.688 -0.561 1 97.44 22 PHE B CA 1
ATOM 4043 C C . PHE B 1 22 ? 9.477 30.156 -0.019 1 97.44 22 PHE B C 1
ATOM 4045 O O . PHE B 1 22 ? 9.43 29.094 0.601 1 97.44 22 PHE B O 1
ATOM 4052 N N . HIS B 1 23 ? 8.438 30.812 -0.32 1 96.69 23 HIS B N 1
ATOM 4053 C CA . HIS B 1 23 ? 7.129 30.422 0.173 1 96.69 23 HIS B CA 1
ATOM 4054 C C . HIS B 1 23 ? 6.656 29.125 -0.495 1 96.69 23 HIS B C 1
ATOM 4056 O O . HIS B 1 23 ? 6.098 28.25 0.166 1 96.69 23 HIS B O 1
ATOM 4062 N N . GLU B 1 24 ? 6.832 29.031 -1.715 1 94.75 24 GLU B N 1
ATOM 4063 C CA . GLU B 1 24 ? 6.422 27.828 -2.438 1 94.75 24 GLU B CA 1
ATOM 4064 C C . GLU B 1 24 ? 7.129 26.594 -1.898 1 94.75 24 GLU B C 1
ATOM 4066 O O . GLU B 1 24 ? 6.496 25.562 -1.666 1 94.75 24 GLU B O 1
ATOM 4071 N N . TRP B 1 25 ? 8.422 26.719 -1.73 1 95.5 25 TRP B N 1
ATOM 4072 C CA . TRP B 1 25 ? 9.219 25.625 -1.195 1 95.5 25 TRP B CA 1
ATOM 4073 C C . TRP B 1 25 ? 8.711 25.188 0.177 1 95.5 25 TRP B C 1
ATOM 4075 O O . TRP B 1 25 ? 8.5 24 0.426 1 95.5 25 TRP B O 1
ATOM 4085 N N . TYR B 1 26 ? 8.516 26.125 1.052 1 95.75 26 TYR B N 1
ATOM 4086 C CA . TYR B 1 26 ? 8.094 25.812 2.416 1 95.75 26 TYR B CA 1
ATOM 4087 C C . TYR B 1 26 ? 6.707 25.172 2.432 1 95.75 26 TYR B C 1
ATOM 4089 O O . TYR B 1 26 ? 6.457 24.234 3.193 1 95.75 26 TYR B O 1
ATOM 4097 N N . ASN B 1 27 ? 5.82 25.688 1.534 1 92.12 27 ASN B N 1
ATOM 4098 C CA . ASN B 1 27 ? 4.41 25.312 1.553 1 92.12 27 ASN B CA 1
ATOM 4099 C C . ASN B 1 27 ? 4.18 23.984 0.852 1 92.12 27 ASN B C 1
ATOM 4101 O O . ASN B 1 27 ? 3.223 23.266 1.16 1 92.12 27 ASN B O 1
ATOM 4105 N N . THR B 1 28 ? 5.031 23.609 -0.051 1 90.94 28 THR B N 1
ATOM 4106 C CA . THR B 1 28 ? 4.719 22.453 -0.887 1 90.94 28 THR B CA 1
ATOM 4107 C C . THR B 1 28 ? 5.711 21.328 -0.635 1 90.94 28 THR B C 1
ATOM 4109 O O . THR B 1 28 ? 5.469 20.188 -1.035 1 90.94 28 THR B O 1
ATOM 4112 N N . GLU B 1 29 ? 6.77 21.609 0.023 1 93.88 29 GLU B N 1
ATOM 4113 C CA . GLU B 1 29 ? 7.777 20.562 0.217 1 93.88 29 GLU B CA 1
ATOM 4114 C C . GLU B 1 29 ? 8.188 20.469 1.683 1 93.88 29 GLU B C 1
ATOM 4116 O O . GLU B 1 29 ? 7.852 19.5 2.363 1 93.88 29 GLU B O 1
ATOM 4121 N N . HIS B 1 30 ? 8.789 21.516 2.221 1 95.75 30 HIS B N 1
ATOM 4122 C CA . HIS B 1 30 ? 9.422 21.438 3.533 1 95.75 30 HIS B CA 1
ATOM 4123 C C . HIS B 1 30 ? 8.398 21.125 4.617 1 95.75 30 HIS B C 1
ATOM 4125 O O . HIS B 1 30 ? 8.578 20.156 5.379 1 95.75 30 HIS B O 1
ATOM 4131 N N . GLY B 1 31 ? 7.367 21.891 4.68 1 93.94 31 GLY B N 1
ATOM 4132 C CA . GLY B 1 31 ? 6.324 21.688 5.672 1 93.94 31 GLY B CA 1
ATOM 4133 C C . GLY B 1 31 ? 5.598 20.359 5.508 1 93.94 31 GLY B C 1
ATOM 4134 O O . GLY B 1 31 ? 5.586 19.547 6.422 1 93.94 31 GLY B O 1
ATOM 4135 N N . PRO B 1 32 ? 5.109 20.141 4.332 1 91.38 32 PRO B N 1
ATOM 4136 C CA . PRO B 1 32 ? 4.336 18.922 4.086 1 91.38 32 PRO B CA 1
ATOM 4137 C C . PRO B 1 32 ? 5.141 17.656 4.348 1 91.38 32 PRO B C 1
ATOM 4139 O O . PRO B 1 32 ? 4.594 16.656 4.832 1 91.38 32 PRO B O 1
ATOM 4142 N N . LEU B 1 33 ? 6.395 17.625 4.066 1 93.06 33 LEU B N 1
ATOM 4143 C CA . LEU B 1 33 ? 7.238 16.453 4.309 1 93.06 33 LEU B CA 1
ATOM 4144 C C . LEU B 1 33 ? 7.289 16.109 5.797 1 93.06 33 LEU B C 1
ATOM 4146 O O . LEU B 1 33 ? 7.32 14.945 6.172 1 93.06 33 LEU B O 1
ATOM 4150 N N . ARG B 1 34 ? 7.27 17.125 6.609 1 93.38 34 ARG B N 1
ATOM 4151 C CA . ARG B 1 34 ? 7.297 16.906 8.047 1 93.38 34 ARG B CA 1
ATOM 4152 C C . ARG B 1 34 ? 5.945 16.406 8.547 1 93.38 34 ARG B C 1
ATOM 4154 O O . ARG B 1 34 ? 5.887 15.477 9.359 1 93.38 34 ARG B O 1
ATOM 4161 N N . LEU B 1 35 ? 4.93 16.906 8 1 88.88 35 LEU B N 1
ATOM 4162 C CA . LEU B 1 35 ? 3.596 16.547 8.461 1 88.88 35 LEU B CA 1
ATOM 4163 C C . LEU B 1 35 ? 3.215 15.148 7.98 1 88.88 35 LEU B C 1
ATOM 4165 O O . LEU B 1 35 ? 2.25 14.562 8.469 1 88.88 35 LEU B O 1
ATOM 4169 N N . ARG B 1 36 ? 3.949 14.664 7.086 1 85.69 36 ARG B N 1
ATOM 4170 C CA . ARG B 1 36 ? 3.758 13.281 6.676 1 85.69 36 ARG B CA 1
ATOM 4171 C C . ARG B 1 36 ? 4.066 12.32 7.824 1 85.69 36 ARG B C 1
ATOM 4173 O O . ARG B 1 36 ? 3.578 11.188 7.844 1 85.69 36 ARG B O 1
ATOM 4180 N N . LEU B 1 37 ? 4.922 12.75 8.703 1 87.06 37 LEU B N 1
ATOM 4181 C CA . LEU B 1 37 ? 5.336 11.93 9.828 1 87.06 37 LEU B CA 1
ATOM 4182 C C . LEU B 1 37 ? 4.273 11.93 10.922 1 87.06 37 LEU B C 1
ATOM 4184 O O . LEU B 1 37 ? 3.811 12.992 11.344 1 87.06 37 LEU B O 1
ATOM 4188 N N . PRO B 1 38 ? 3.924 10.734 11.445 1 76.94 38 PRO B N 1
ATOM 4189 C CA . PRO B 1 38 ? 2.785 10.633 12.359 1 76.94 38 PRO B CA 1
ATOM 4190 C C . PRO B 1 38 ? 3.045 11.32 13.703 1 76.94 38 PRO B C 1
ATOM 4192 O O . PRO B 1 38 ? 2.102 11.672 14.414 1 76.94 38 PRO B O 1
ATOM 4195 N N . PHE B 1 39 ? 4.281 11.602 14.039 1 84.25 39 PHE B N 1
ATOM 4196 C CA . PHE B 1 39 ? 4.582 12.164 15.344 1 84.25 39 PHE B CA 1
ATOM 4197 C C . PHE B 1 39 ? 4.68 13.68 15.273 1 84.25 39 PHE B C 1
ATOM 4199 O O . PHE B 1 39 ? 4.871 14.344 16.297 1 84.25 39 PHE B O 1
ATOM 4206 N N . ILE B 1 40 ? 4.633 14.25 14.078 1 90.5 40 ILE B N 1
ATOM 4207 C CA . ILE B 1 40 ? 4.488 15.688 13.922 1 90.5 40 ILE B CA 1
ATOM 4208 C C . ILE B 1 40 ? 3.006 16.047 13.828 1 90.5 40 ILE B C 1
ATOM 4210 O O . ILE B 1 40 ? 2.371 15.844 12.789 1 90.5 40 ILE B O 1
ATOM 4214 N N . GLU B 1 41 ? 2.609 16.625 14.797 1 81.69 41 GLU B N 1
ATOM 4215 C CA . GLU B 1 41 ? 1.167 16.766 14.969 1 81.69 41 GLU B CA 1
ATOM 4216 C C . GLU B 1 41 ? 0.645 18.016 14.258 1 81.69 41 GLU B C 1
ATOM 4218 O O . GLU B 1 41 ? -0.476 18.031 13.75 1 81.69 41 GLU B O 1
ATOM 4223 N N . THR B 1 42 ? 1.411 19.078 14.336 1 85.62 42 THR B N 1
ATOM 4224 C CA . THR B 1 42 ? 1.046 20.328 13.688 1 85.62 42 THR B CA 1
ATOM 4225 C C . THR B 1 42 ? 2.273 21.016 13.086 1 85.62 42 THR B C 1
ATOM 4227 O O . THR B 1 42 ? 3.406 20.688 13.445 1 85.62 42 THR B O 1
ATOM 4230 N N . GLY B 1 43 ? 2.076 21.828 12.125 1 92.56 43 GLY B N 1
ATOM 4231 C CA . GLY B 1 43 ? 3.08 22.672 11.5 1 92.56 43 GLY B CA 1
ATOM 4232 C C . GLY B 1 43 ? 2.527 24 11.016 1 92.56 43 GLY B C 1
ATOM 4233 O O . GLY B 1 43 ? 1.607 24.031 10.195 1 92.56 43 GLY B O 1
ATOM 4234 N N . ASP B 1 44 ? 3.105 25.078 11.562 1 94.25 44 ASP B N 1
ATOM 4235 C CA . ASP B 1 44 ? 2.594 26.422 11.266 1 94.25 44 ASP B CA 1
ATOM 4236 C C . ASP B 1 44 ? 3.732 27.375 10.938 1 94.25 44 ASP B C 1
ATOM 4238 O O . ASP B 1 44 ? 4.801 27.312 11.547 1 94.25 44 ASP B O 1
ATOM 4242 N N . ARG B 1 45 ? 3.455 28.266 10.016 1 96.44 45 ARG B N 1
ATOM 4243 C CA . ARG B 1 45 ? 4.367 29.344 9.688 1 96.44 45 ARG B CA 1
ATOM 4244 C C . ARG B 1 45 ? 3.865 30.672 10.25 1 96.44 45 ARG B C 1
ATOM 4246 O O . ARG B 1 45 ? 2.666 30.953 10.211 1 96.44 45 ARG B O 1
ATOM 4253 N N . TYR B 1 46 ? 4.777 31.375 10.797 1 97.5 46 TYR B N 1
ATOM 4254 C CA . TYR B 1 46 ? 4.488 32.688 11.359 1 97.5 46 TYR B CA 1
ATOM 4255 C C . TYR B 1 46 ? 5.414 33.75 10.773 1 97.5 46 TYR B C 1
ATOM 4257 O O . TYR B 1 46 ? 6.523 33.438 10.336 1 97.5 46 TYR B O 1
ATOM 4265 N N . PHE B 1 47 ? 4.969 34.938 10.688 1 97.56 47 PHE B N 1
ATOM 4266 C CA . PHE B 1 47 ? 5.801 36.094 10.344 1 97.56 47 PHE B CA 1
ATOM 4267 C C . PHE B 1 47 ? 5.922 37.031 11.523 1 97.56 47 PHE B C 1
ATOM 4269 O O . PHE B 1 47 ? 5.02 37.125 12.359 1 97.56 47 PHE B O 1
ATOM 4276 N N . ALA B 1 48 ? 7.004 37.75 11.594 1 98 48 ALA B N 1
ATOM 4277 C CA . ALA B 1 48 ? 7.297 38.656 12.719 1 98 48 ALA B CA 1
ATOM 4278 C C . ALA B 1 48 ? 6.359 39.844 12.734 1 98 48 ALA B C 1
ATOM 4280 O O . ALA B 1 48 ? 6.461 40.719 11.883 1 98 48 ALA B O 1
ATOM 4281 N N . ALA B 1 49 ? 5.527 39.844 13.75 1 97.31 49 ALA B N 1
ATOM 4282 C CA . ALA B 1 49 ? 4.605 40.969 13.906 1 97.31 49 ALA B CA 1
ATOM 4283 C C . ALA B 1 49 ? 5.273 42.156 14.633 1 97.31 49 ALA B C 1
ATOM 4285 O O . ALA B 1 49 ? 4.77 43.281 14.617 1 97.31 49 ALA B O 1
ATOM 4286 N N . ASP B 1 50 ? 6.383 41.906 15.266 1 95.94 50 ASP B N 1
ATOM 4287 C CA . ASP B 1 50 ? 7.102 42.906 16.031 1 95.94 50 ASP B CA 1
ATOM 4288 C C . ASP B 1 50 ? 8.094 43.656 15.164 1 95.94 50 ASP B C 1
ATOM 4290 O O . ASP B 1 50 ? 8.812 44.531 15.656 1 95.94 50 ASP B O 1
ATOM 4294 N N . GLY B 1 51 ? 8.234 43.281 13.914 1 94.5 51 GLY B N 1
ATOM 4295 C CA . GLY B 1 51 ? 9.133 43.969 12.992 1 94.5 51 GLY B CA 1
ATOM 4296 C C . GLY B 1 51 ? 10.594 43.625 13.227 1 94.5 51 GLY B C 1
ATOM 4297 O O . GLY B 1 51 ? 11.484 44.25 12.656 1 94.5 51 GLY B O 1
ATOM 4298 N N . GLN B 1 52 ? 10.828 42.594 14 1 96.06 52 GLN B N 1
ATOM 4299 C CA . GLN B 1 52 ? 12.195 42.188 14.297 1 96.06 52 GLN B CA 1
ATOM 4300 C C . GLN B 1 52 ? 12.656 41.062 13.375 1 96.06 52 GLN B C 1
ATOM 4302 O O . GLN B 1 52 ? 11.852 40.5 12.633 1 96.06 52 GLN B O 1
ATOM 4307 N N . LYS B 1 53 ? 13.984 40.844 13.367 1 96.19 53 LYS B N 1
ATOM 4308 C CA . LYS B 1 53 ? 14.57 39.656 12.695 1 96.19 53 LYS B CA 1
ATOM 4309 C C . LYS B 1 53 ? 14.844 38.531 13.688 1 96.19 53 LYS B C 1
ATOM 4311 O O . LYS B 1 53 ? 15.18 38.781 14.852 1 96.19 53 LYS B O 1
ATOM 4316 N N . PRO B 1 54 ? 14.727 37.406 13.297 1 97.38 54 PRO B N 1
ATOM 4317 C CA . PRO B 1 54 ? 14.344 36.906 11.977 1 97.38 54 PRO B CA 1
ATOM 4318 C C . PRO B 1 54 ? 12.875 37.188 11.648 1 97.38 54 PRO B C 1
ATOM 4320 O O . PRO B 1 54 ? 12.047 37.281 12.555 1 97.38 54 PRO B O 1
ATOM 4323 N N . GLU B 1 55 ? 12.57 37.156 10.398 1 97.94 55 GLU B N 1
ATOM 4324 C CA . GLU B 1 55 ? 11.266 37.625 9.922 1 97.94 55 GLU B CA 1
ATOM 4325 C C . GLU B 1 55 ? 10.25 36.469 9.922 1 97.94 55 GLU B C 1
ATOM 4327 O O . GLU B 1 55 ? 9.047 36.719 9.891 1 97.94 55 GLU B O 1
ATOM 4332 N N . TRP B 1 56 ? 10.781 35.281 9.844 1 98.06 56 TRP B N 1
ATOM 4333 C CA . TRP B 1 56 ? 9.875 34.156 9.695 1 98.06 56 TRP B CA 1
ATOM 4334 C C . TRP B 1 56 ? 10.148 33.094 10.758 1 98.06 56 TRP B C 1
ATOM 4336 O O . TRP B 1 56 ? 11.281 32.938 11.227 1 98.06 56 TRP B O 1
ATOM 4346 N N . SER B 1 57 ? 9.102 32.375 11.125 1 97.56 57 SER B N 1
ATOM 4347 C CA . SER B 1 57 ? 9.203 31.25 12.047 1 97.56 57 SER B CA 1
ATOM 4348 C C . SER B 1 57 ? 8.297 30.109 11.609 1 97.56 57 SER B C 1
ATOM 4350 O O . SER B 1 57 ? 7.234 30.344 11.031 1 97.56 57 SER B O 1
ATOM 4352 N N . ALA B 1 58 ? 8.781 28.938 11.711 1 97.75 58 ALA B N 1
ATOM 4353 C CA . ALA B 1 58 ? 7.973 27.719 11.586 1 97.75 58 ALA B CA 1
ATOM 4354 C C . ALA B 1 58 ? 8.039 26.891 12.867 1 97.75 58 ALA B C 1
ATOM 4356 O O . ALA B 1 58 ? 9.109 26.75 13.469 1 97.75 58 ALA B O 1
ATOM 4357 N N . VAL B 1 59 ? 6.875 26.438 13.258 1 97.25 59 VAL B N 1
ATOM 4358 C CA . VAL B 1 59 ? 6.836 25.672 14.5 1 97.25 59 VAL B CA 1
ATOM 4359 C C . VAL B 1 59 ? 6.055 24.375 14.289 1 97.25 59 VAL B C 1
ATOM 4361 O O . VAL B 1 59 ? 5.113 24.344 13.5 1 97.25 59 VAL B O 1
ATOM 4364 N N . TYR B 1 60 ? 6.504 23.344 15.016 1 95.38 60 TYR B N 1
ATOM 4365 C CA . TYR B 1 60 ? 5.895 22.016 14.938 1 95.38 60 TYR B CA 1
ATOM 4366 C C . TYR B 1 60 ? 5.672 21.438 16.328 1 95.38 60 TYR B C 1
ATOM 4368 O O . TYR B 1 60 ? 6.582 21.438 17.172 1 95.38 60 TYR B O 1
ATOM 4376 N N . ASP B 1 61 ? 4.473 20.984 16.578 1 92.62 61 ASP B N 1
ATOM 4377 C CA . ASP B 1 61 ? 4.23 20.188 17.766 1 92.62 61 ASP B CA 1
ATOM 4378 C C . ASP B 1 61 ? 4.586 18.719 17.531 1 92.62 61 ASP B C 1
ATOM 4380 O O . ASP B 1 61 ? 4.195 18.141 16.516 1 92.62 61 ASP B O 1
ATOM 4384 N N . VAL B 1 62 ? 5.34 18.156 18.438 1 92.25 62 VAL B N 1
ATOM 4385 C CA . VAL B 1 62 ? 5.824 16.781 18.328 1 92.25 62 VAL B CA 1
ATOM 4386 C C . VAL B 1 62 ? 5.246 15.938 19.469 1 92.25 62 VAL B C 1
ATOM 4388 O O . VAL B 1 62 ? 5.301 16.328 20.625 1 92.25 62 VAL B O 1
ATOM 4391 N N . SER B 1 63 ? 4.699 14.773 19.172 1 86.31 63 SER B N 1
ATOM 4392 C CA . SER B 1 63 ? 4.059 13.93 20.172 1 86.31 63 SER B CA 1
ATOM 4393 C C . SER B 1 63 ? 5.094 13.297 21.109 1 86.31 63 SER B C 1
ATOM 4395 O O . SER B 1 63 ? 4.836 13.109 22.297 1 86.31 63 SER B O 1
ATOM 4397 N N . ASP B 1 64 ? 6.227 12.938 20.531 1 91.38 64 ASP B N 1
ATOM 4398 C CA . ASP B 1 64 ? 7.336 12.367 21.281 1 91.38 64 ASP B CA 1
ATOM 4399 C C . ASP B 1 64 ? 8.68 12.734 20.656 1 91.38 64 ASP B C 1
ATOM 4401 O O . ASP B 1 64 ? 8.977 12.328 19.531 1 91.38 64 ASP B O 1
ATOM 4405 N N . LEU B 1 65 ? 9.445 13.398 21.438 1 95.75 65 LEU B N 1
ATOM 4406 C CA . LEU B 1 65 ? 10.695 13.961 20.938 1 95.75 65 LEU B CA 1
ATOM 4407 C C . LEU B 1 65 ? 11.68 12.852 20.578 1 95.75 65 LEU B C 1
ATOM 4409 O O . LEU B 1 65 ? 12.648 13.094 19.859 1 95.75 65 LEU B O 1
ATOM 4413 N N . LYS B 1 66 ? 11.445 11.648 21.062 1 94.12 66 LYS B N 1
ATOM 4414 C CA . LYS B 1 66 ? 12.344 10.539 20.75 1 94.12 66 LYS B CA 1
ATOM 4415 C C . LYS B 1 66 ? 12.398 10.289 19.25 1 94.12 66 LYS B C 1
ATOM 4417 O O . LYS B 1 66 ? 13.43 9.867 18.719 1 94.12 66 LYS B O 1
ATOM 4422 N N . TRP B 1 67 ? 11.344 10.586 18.5 1 91.56 67 TRP B N 1
ATOM 4423 C CA . TRP B 1 67 ? 11.227 10.297 17.062 1 91.56 67 TRP B CA 1
ATOM 4424 C C . TRP B 1 67 ? 12.141 11.211 16.25 1 91.56 67 TRP B C 1
ATOM 4426 O O . TRP B 1 67 ? 12.469 10.898 15.109 1 91.56 67 TRP B O 1
ATOM 4436 N N . LEU B 1 68 ? 12.547 12.367 16.859 1 95.56 68 LEU B N 1
ATOM 4437 C CA . LEU B 1 68 ? 13.383 13.312 16.125 1 95.56 68 LEU B CA 1
ATOM 4438 C C . LEU B 1 68 ? 14.812 12.797 15.992 1 95.56 68 LEU B C 1
ATOM 4440 O O . LEU B 1 68 ? 15.609 13.352 15.234 1 95.56 68 LEU B O 1
ATOM 4444 N N . GLU B 1 69 ? 15.07 11.734 16.672 1 94.69 69 GLU B N 1
ATOM 4445 C CA . GLU B 1 69 ? 16.375 11.102 16.547 1 94.69 69 GLU B CA 1
ATOM 4446 C C . GLU B 1 69 ? 16.328 9.906 15.602 1 94.69 69 GLU B C 1
ATOM 4448 O O . GLU B 1 69 ? 17.375 9.383 15.203 1 94.69 69 GLU B O 1
ATOM 4453 N N . GLU B 1 70 ? 15.188 9.523 15.25 1 92.38 70 GLU B N 1
ATOM 4454 C CA . GLU B 1 70 ? 15.023 8.367 14.375 1 92.38 70 GLU B CA 1
ATOM 4455 C C . GLU B 1 70 ? 15.297 8.727 12.922 1 92.38 70 GLU B C 1
ATOM 4457 O O . GLU B 1 70 ? 15.039 9.852 12.492 1 92.38 70 GLU B O 1
ATOM 4462 N N . ARG B 1 71 ? 15.68 7.707 12.188 1 93.62 71 ARG B N 1
ATOM 4463 C CA . ARG B 1 71 ? 16.125 7.867 10.805 1 93.62 71 ARG B CA 1
ATOM 4464 C C . ARG B 1 71 ? 15 8.414 9.93 1 93.62 71 ARG B C 1
ATOM 4466 O O . ARG B 1 71 ? 15.25 9.188 9.008 1 93.62 71 ARG B O 1
ATOM 4473 N N . ILE B 1 72 ? 13.797 8.07 10.195 1 91.88 72 ILE B N 1
ATOM 4474 C CA . ILE B 1 72 ? 12.648 8.5 9.398 1 91.88 72 ILE B CA 1
ATOM 4475 C C . ILE B 1 72 ? 12.539 10.023 9.43 1 91.88 72 ILE B C 1
ATOM 4477 O O . ILE B 1 72 ? 12.031 10.633 8.484 1 91.88 72 ILE B O 1
ATOM 4481 N N . TYR B 1 73 ? 13.062 10.664 10.461 1 94.19 73 TYR B N 1
ATOM 4482 C CA . TYR B 1 73 ? 13.055 12.117 10.555 1 94.19 73 TYR B CA 1
ATOM 4483 C C . TYR B 1 73 ? 14.383 12.703 10.094 1 94.19 73 TYR B C 1
ATOM 4485 O O . TYR B 1 73 ? 14.406 13.656 9.312 1 94.19 73 TYR B O 1
ATOM 4493 N N . THR B 1 74 ? 15.508 12.164 10.594 1 95.62 74 THR B N 1
ATOM 4494 C CA . THR B 1 74 ? 16.812 12.758 10.344 1 95.62 74 THR B CA 1
ATOM 4495 C C . THR B 1 74 ? 17.125 12.797 8.852 1 95.62 74 THR B C 1
ATOM 4497 O O . THR B 1 74 ? 17.844 13.68 8.375 1 95.62 74 THR B O 1
ATOM 4500 N N . ARG B 1 75 ? 16.516 11.938 8.164 1 94.56 75 ARG B N 1
ATOM 4501 C CA . ARG B 1 75 ? 16.75 11.891 6.723 1 94.56 75 ARG B CA 1
ATOM 4502 C C . ARG B 1 75 ? 16.266 13.164 6.043 1 94.56 75 ARG B C 1
ATOM 4504 O O . ARG B 1 75 ? 16.766 13.531 4.98 1 94.56 75 ARG B O 1
ATOM 4511 N N . LEU B 1 76 ? 15.227 13.781 6.594 1 94.69 76 LEU B N 1
ATOM 4512 C CA . LEU B 1 76 ? 14.711 15.016 6.023 1 94.69 76 LEU B CA 1
ATOM 4513 C C . LEU B 1 76 ? 15.805 16.062 5.914 1 94.69 76 LEU B C 1
ATOM 4515 O O . LEU B 1 76 ? 15.766 16.922 5.027 1 94.69 76 LEU B O 1
ATOM 4519 N N . ARG B 1 77 ? 16.797 16.016 6.777 1 92.56 77 ARG B N 1
ATOM 4520 C CA . ARG B 1 77 ? 17.906 16.953 6.77 1 92.56 77 ARG B CA 1
ATOM 4521 C C . ARG B 1 77 ? 19.125 16.375 6.043 1 92.56 77 ARG B C 1
ATOM 4523 O O . ARG B 1 77 ? 19.906 17.109 5.449 1 92.56 77 ARG B O 1
ATOM 4530 N N . GLU B 1 78 ? 19.266 15.102 6.055 1 91.81 78 GLU B N 1
ATOM 4531 C CA . GLU B 1 78 ? 20.438 14.43 5.484 1 91.81 78 GLU B CA 1
ATOM 4532 C C . GLU B 1 78 ? 20.281 14.25 3.977 1 91.81 78 GLU B C 1
ATOM 4534 O O . GLU B 1 78 ? 21.266 14.195 3.248 1 91.81 78 GLU B O 1
ATOM 4539 N N . GLU B 1 79 ? 19.047 14.117 3.576 1 93.06 79 GLU B N 1
ATOM 4540 C CA . GLU B 1 79 ? 18.766 13.828 2.172 1 93.06 79 GLU B CA 1
ATOM 4541 C C . GLU B 1 79 ? 17.844 14.883 1.564 1 93.06 79 GLU B C 1
ATOM 4543 O O . GLU B 1 79 ? 16.828 14.547 0.945 1 93.06 79 GLU B O 1
ATOM 4548 N N . ARG B 1 80 ? 18.266 16.078 1.679 1 95.5 80 ARG B N 1
ATOM 4549 C CA . ARG B 1 80 ? 17.5 17.203 1.145 1 95.5 80 ARG B CA 1
ATOM 4550 C C . ARG B 1 80 ? 17.438 17.156 -0.378 1 95.5 80 ARG B C 1
ATOM 4552 O O . ARG B 1 80 ? 18.375 16.703 -1.029 1 95.5 80 ARG B O 1
ATOM 4559 N N . SER B 1 81 ? 16.344 17.609 -0.952 1 96.12 81 SER B N 1
ATOM 4560 C CA . SER B 1 81 ? 16.203 17.75 -2.398 1 96.12 81 SER B CA 1
ATOM 4561 C C . SER B 1 81 ? 17.141 18.828 -2.936 1 96.12 81 SER B C 1
ATOM 4563 O O . SER B 1 81 ? 17.672 19.641 -2.17 1 96.12 81 SER B O 1
ATOM 4565 N N . LYS B 1 82 ? 17.375 18.812 -4.25 1 95.06 82 LYS B N 1
ATOM 4566 C CA . LYS B 1 82 ? 18.156 19.875 -4.875 1 95.06 82 LYS B CA 1
ATOM 4567 C C . LYS B 1 82 ? 17.5 21.234 -4.672 1 95.06 82 LYS B C 1
ATOM 4569 O O . LYS B 1 82 ? 18.203 22.234 -4.473 1 95.06 82 LYS B O 1
ATOM 4574 N N . ARG B 1 83 ? 16.203 21.219 -4.66 1 95.69 83 ARG B N 1
ATOM 4575 C CA . ARG B 1 83 ? 15.461 22.453 -4.434 1 95.69 83 ARG B CA 1
ATOM 4576 C C . ARG B 1 83 ? 15.695 22.984 -3.021 1 95.69 83 ARG B C 1
ATOM 4578 O O . ARG B 1 83 ? 15.938 24.172 -2.834 1 95.69 83 ARG B O 1
ATOM 4585 N N . GLU B 1 84 ? 15.625 22.109 -2.064 1 96.94 84 GLU B N 1
ATOM 4586 C CA . GLU B 1 84 ? 15.805 22.531 -0.675 1 96.94 84 GLU B CA 1
ATOM 4587 C C . GLU B 1 84 ? 17.234 23 -0.415 1 96.94 84 GLU B C 1
ATOM 4589 O O . GLU B 1 84 ? 17.438 24 0.274 1 96.94 84 GLU B O 1
ATOM 4594 N N . LYS B 1 85 ? 18.203 22.344 -0.925 1 96.75 85 LYS B N 1
ATOM 4595 C CA . LYS B 1 85 ? 19.594 22.75 -0.777 1 96.75 85 LYS B CA 1
ATOM 4596 C C . LYS B 1 85 ? 19.812 24.156 -1.336 1 96.75 85 LYS B C 1
ATOM 4598 O O . LYS B 1 85 ? 20.453 24.984 -0.698 1 96.75 85 LYS B O 1
ATOM 4603 N N . ALA B 1 86 ? 19.281 24.328 -2.498 1 96.56 86 ALA B N 1
ATOM 4604 C CA . ALA B 1 86 ? 19.422 25.641 -3.137 1 96.56 86 ALA B CA 1
ATOM 4605 C C . ALA B 1 86 ? 18.734 26.719 -2.309 1 96.56 86 ALA B C 1
ATOM 4607 O O . ALA B 1 86 ? 19.297 27.797 -2.111 1 96.56 86 ALA B O 1
ATOM 4608 N N . MET B 1 87 ? 17.594 26.438 -1.831 1 97.25 87 MET B N 1
ATOM 4609 C CA . MET B 1 87 ? 16.828 27.406 -1.049 1 97.25 87 MET B CA 1
ATOM 4610 C C . MET B 1 87 ? 17.547 27.75 0.252 1 97.25 87 MET B C 1
ATOM 4612 O O . MET B 1 87 ? 17.719 28.922 0.587 1 97.25 87 MET B O 1
ATOM 4616 N N . LEU B 1 88 ? 18.047 26.766 0.984 1 96.75 88 LEU B N 1
ATOM 4617 C CA . LEU B 1 88 ? 18.688 26.938 2.279 1 96.75 88 LEU B CA 1
ATOM 4618 C C . LEU B 1 88 ? 19.969 27.766 2.139 1 96.75 88 LEU B C 1
ATOM 4620 O O . LEU B 1 88 ? 20.328 28.516 3.047 1 96.75 88 LEU B O 1
ATOM 4624 N N . SER B 1 89 ? 20.609 27.672 0.982 1 96.88 89 SER B N 1
ATOM 4625 C CA . SER B 1 89 ? 21.859 28.375 0.761 1 96.88 89 SER B CA 1
ATOM 4626 C C . SER B 1 89 ? 21.656 29.875 0.64 1 96.88 89 SER B C 1
ATOM 4628 O O . SER B 1 89 ? 22.609 30.656 0.738 1 96.88 89 SER B O 1
ATOM 4630 N N . THR B 1 90 ? 20.453 30.312 0.481 1 97.75 90 THR B N 1
ATOM 4631 C CA . THR B 1 90 ? 20.188 31.734 0.256 1 97.75 90 THR B CA 1
ATOM 4632 C C . THR B 1 90 ? 19.828 32.438 1.567 1 97.75 90 THR B C 1
ATOM 4634 O O . THR B 1 90 ? 19.734 33.656 1.614 1 97.75 90 THR B O 1
ATOM 4637 N N . PHE B 1 91 ? 19.688 31.703 2.627 1 97.69 91 PHE B N 1
ATOM 4638 C CA . PHE B 1 91 ? 19.203 32.281 3.875 1 97.69 91 PHE B CA 1
ATOM 4639 C C . PHE B 1 91 ? 20.328 33.031 4.578 1 97.69 91 PHE B C 1
ATOM 4641 O O . PHE B 1 91 ? 21.484 32.594 4.574 1 97.69 91 PHE B O 1
ATOM 4648 N N . GLU B 1 92 ? 19.922 34.094 5.188 1 97.75 92 GLU B N 1
ATOM 4649 C CA . GLU B 1 92 ? 20.844 34.812 6.07 1 97.75 92 GLU B CA 1
ATOM 4650 C C . GLU B 1 92 ? 21.047 34.062 7.375 1 97.75 92 GLU B C 1
ATOM 4652 O O . GLU B 1 92 ? 22.172 33.969 7.875 1 97.75 92 GLU B O 1
ATOM 4657 N N . SER B 1 93 ? 20.047 33.562 7.887 1 96.81 93 SER B N 1
ATOM 4658 C CA . SER B 1 93 ? 20.172 32.75 9.086 1 96.81 93 SER B CA 1
ATOM 4659 C C . SER B 1 93 ? 19.016 31.766 9.203 1 96.81 93 SER B C 1
ATOM 4661 O O . SER B 1 93 ? 17.922 32.031 8.711 1 96.81 93 SER B O 1
ATOM 4663 N N . LEU B 1 94 ? 19.266 30.656 9.797 1 96.94 94 LEU B N 1
ATOM 4664 C CA . LEU B 1 94 ? 18.328 29.609 10.172 1 96.94 94 LEU B CA 1
ATOM 4665 C C . LEU B 1 94 ? 18.625 29.078 11.57 1 96.94 94 LEU B C 1
ATOM 4667 O O . LEU B 1 94 ? 19.703 28.516 11.797 1 96.94 94 LEU B O 1
ATOM 4671 N N . ASP B 1 95 ? 17.734 29.297 12.477 1 97.31 95 ASP B N 1
ATOM 4672 C CA . ASP B 1 95 ? 17.906 28.906 13.875 1 97.31 95 ASP B CA 1
ATOM 4673 C C . ASP B 1 95 ? 16.875 27.875 14.297 1 97.31 95 ASP B C 1
ATOM 4675 O O . ASP B 1 95 ? 15.703 28.203 14.523 1 97.31 95 ASP B O 1
ATOM 4679 N N . ARG B 1 96 ? 17.297 26.656 14.414 1 97.06 96 ARG B N 1
ATOM 4680 C CA . ARG B 1 96 ? 16.438 25.531 14.758 1 97.06 96 ARG B CA 1
ATOM 4681 C C . ARG B 1 96 ? 16.641 25.094 16.203 1 97.06 96 ARG B C 1
ATOM 4683 O O . ARG B 1 96 ? 17.766 24.797 16.609 1 97.06 96 ARG B O 1
ATOM 4690 N N . LYS B 1 97 ? 15.594 25.062 17 1 97.62 97 LYS B N 1
ATOM 4691 C CA . LYS B 1 97 ? 15.633 24.672 18.406 1 97.62 97 LYS B CA 1
ATOM 4692 C C . LYS B 1 97 ? 14.562 23.641 18.719 1 97.62 97 LYS B C 1
ATOM 4694 O O . LYS B 1 97 ? 13.516 23.594 18.062 1 97.62 97 LYS B O 1
ATOM 4699 N N . ILE B 1 98 ? 14.891 22.781 19.688 1 98.19 98 ILE B N 1
ATOM 4700 C CA . ILE B 1 98 ? 13.938 21.781 20.156 1 98.19 98 ILE B CA 1
ATOM 4701 C C . ILE B 1 98 ? 13.672 21.969 21.656 1 98.19 98 ILE B C 1
ATOM 4703 O O . ILE B 1 98 ? 14.609 22.125 22.438 1 98.19 98 ILE B O 1
ATOM 4707 N N . TYR B 1 99 ? 12.406 21.953 21.984 1 98.19 99 TYR B N 1
ATOM 4708 C CA . TYR B 1 99 ? 11.977 22.172 23.375 1 98.19 99 TYR B CA 1
ATOM 4709 C C . TYR B 1 99 ? 11.109 21.016 23.859 1 98.19 99 TYR B C 1
ATOM 4711 O O . TYR B 1 99 ? 10.289 20.484 23.109 1 98.19 99 TYR B O 1
ATOM 4719 N N . SER B 1 100 ? 11.25 20.625 25.109 1 98.06 100 SER B N 1
ATOM 4720 C CA . SER B 1 100 ? 10.359 19.656 25.75 1 98.06 100 SER B CA 1
ATOM 4721 C C . SER B 1 100 ? 9.227 20.375 26.484 1 98.06 100 SER B C 1
ATOM 4723 O O . SER B 1 100 ? 9.438 21.422 27.109 1 98.06 100 SER B O 1
ATOM 4725 N N . LEU B 1 101 ? 8.094 19.859 26.422 1 97.38 101 LEU B N 1
ATOM 4726 C CA . LEU B 1 101 ? 6.918 20.469 27.047 1 97.38 101 LEU B CA 1
ATOM 4727 C C . LEU B 1 101 ? 6.961 20.312 28.562 1 97.38 101 LEU B C 1
ATOM 4729 O O . LEU B 1 101 ? 7.215 19.219 29.062 1 97.38 101 LEU B O 1
ATOM 4733 N N . VAL B 1 102 ? 6.703 21.375 29.234 1 97 102 VAL B N 1
ATOM 4734 C CA . VAL B 1 102 ? 6.719 21.375 30.703 1 97 102 VAL B CA 1
ATOM 4735 C C . VAL B 1 102 ? 5.289 21.469 31.234 1 97 102 VAL B C 1
ATOM 4737 O O . VAL B 1 102 ? 4.914 20.734 32.156 1 97 102 VAL B O 1
ATOM 4740 N N . SER B 1 103 ? 4.559 22.375 30.672 1 96.06 103 SER B N 1
ATOM 4741 C CA . SER B 1 103 ? 3.188 22.562 31.141 1 96.06 103 SER B CA 1
ATOM 4742 C C . SER B 1 103 ? 2.32 23.234 30.078 1 96.06 103 SER B C 1
ATOM 4744 O O . SER B 1 103 ? 2.838 23.875 29.172 1 96.06 103 SER B O 1
ATOM 4746 N N . VAL B 1 104 ? 1.051 23.062 30.188 1 94.25 104 VAL B N 1
ATOM 4747 C CA . VAL B 1 104 ? 0.049 23.672 29.328 1 94.25 104 VAL B CA 1
ATOM 4748 C C . VAL B 1 104 ? -1.084 24.25 30.188 1 94.25 104 VAL B C 1
ATOM 4750 O O . VAL B 1 104 ? -1.603 23.562 31.078 1 94.25 104 VAL B O 1
ATOM 4753 N N . ARG B 1 105 ? -1.389 25.469 29.984 1 95.19 105 ARG B N 1
ATOM 4754 C CA . ARG B 1 105 ? -2.562 26.125 30.547 1 95.19 105 ARG B CA 1
ATOM 4755 C C . ARG B 1 105 ? -3.459 26.688 29.438 1 95.19 105 ARG B C 1
ATOM 4757 O O . ARG B 1 105 ? -2.986 27.375 28.547 1 95.19 105 ARG B O 1
ATOM 4764 N N . GLY B 1 106 ? -4.723 26.375 29.516 1 90.81 106 GLY B N 1
ATOM 4765 C CA . GLY B 1 106 ? -5.641 26.766 28.469 1 90.81 106 GLY B CA 1
ATOM 4766 C C . GLY B 1 106 ? -5.93 25.625 27.484 1 90.81 106 GLY B C 1
ATOM 4767 O O . GLY B 1 106 ? -5.59 24.484 27.75 1 90.81 106 GLY B O 1
ATOM 4768 N N . LYS B 1 107 ? -6.684 25.984 26.469 1 82.06 107 LYS B N 1
ATOM 4769 C CA . LYS B 1 107 ? -7.117 24.984 25.5 1 82.06 107 LYS B CA 1
ATOM 4770 C C . LYS B 1 107 ? -6.438 25.188 24.156 1 82.06 107 LYS B C 1
ATOM 4772 O O . LYS B 1 107 ? -5.93 26.281 23.875 1 82.06 107 LYS B O 1
ATOM 4777 N N . THR B 1 108 ? -6.363 24.141 23.453 1 77.56 108 THR B N 1
ATOM 4778 C CA . THR B 1 108 ? -5.832 24.234 22.094 1 77.56 108 THR B CA 1
ATOM 4779 C C . THR B 1 108 ? -6.676 25.188 21.25 1 77.56 108 THR B C 1
ATOM 4781 O O . THR B 1 108 ? -7.906 25.172 21.328 1 77.56 108 THR B O 1
ATOM 4784 N N . PRO B 1 109 ? -5.949 26.047 20.578 1 72.44 109 PRO B N 1
ATOM 4785 C CA . PRO B 1 109 ? -6.688 27 19.734 1 72.44 109 PRO B CA 1
ATOM 4786 C C . PRO B 1 109 ? -7.652 26.297 18.766 1 72.44 109 PRO B C 1
ATOM 4788 O O . PRO B 1 109 ? -7.359 25.203 18.281 1 72.44 109 PRO B O 1
ATOM 4791 N N . LYS B 1 110 ? -8.742 27 18.562 1 60.47 110 LYS B N 1
ATOM 4792 C CA . LYS B 1 110 ? -9.711 26.516 17.578 1 60.47 110 LYS B CA 1
ATOM 4793 C C . LYS B 1 110 ? -9.094 26.469 16.188 1 60.47 110 LYS B C 1
ATOM 4795 O O . LYS B 1 110 ? -8.453 27.422 15.75 1 60.47 110 LYS B O 1
ATOM 4800 N N . GLY B 1 111 ? -9.117 25.484 15.508 1 58.81 111 GLY B N 1
ATOM 4801 C CA . GLY B 1 111 ? -8.547 25.328 14.18 1 58.81 111 GLY B CA 1
ATOM 4802 C C . GLY B 1 111 ? -7.113 24.828 14.203 1 58.81 111 GLY B C 1
ATOM 4803 O O . GLY B 1 111 ? -6.492 24.656 13.148 1 58.81 111 GLY B O 1
ATOM 4804 N N . GLY B 1 112 ? -6.582 24.781 15.312 1 69.19 112 GLY B N 1
ATOM 4805 C CA . GLY B 1 112 ? -5.27 24.172 15.461 1 69.19 112 GLY B CA 1
ATOM 4806 C C . GLY B 1 112 ? -4.172 25.188 15.742 1 69.19 112 GLY B C 1
ATOM 4807 O O . GLY B 1 112 ? -3.4 25.031 16.688 1 69.19 112 GLY B O 1
ATOM 4808 N N . ALA B 1 113 ? -4.133 26.359 14.852 1 84.06 113 ALA B N 1
ATOM 4809 C CA . ALA B 1 113 ? -3.047 27.328 15 1 84.06 113 ALA B CA 1
ATOM 4810 C C . ALA B 1 113 ? -3.545 28.609 15.641 1 84.06 113 ALA B C 1
ATOM 4812 O O . ALA B 1 113 ? -4.656 29.062 15.359 1 84.06 113 ALA B O 1
ATOM 4813 N N . ALA B 1 114 ? -2.746 29.203 16.562 1 91.75 114 ALA B N 1
ATOM 4814 C CA . ALA B 1 114 ? -3.057 30.516 17.141 1 91.75 114 ALA B CA 1
ATOM 4815 C C . ALA B 1 114 ? -2.816 31.625 16.109 1 91.75 114 ALA B C 1
ATOM 4817 O O . ALA B 1 114 ? -1.852 31.578 15.352 1 91.75 114 ALA B O 1
ATOM 4818 N N . LYS B 1 115 ? -3.674 32.594 16.125 1 94.62 115 LYS B N 1
ATOM 4819 C CA . LYS B 1 115 ? -3.518 33.719 15.195 1 94.62 115 LYS B CA 1
ATOM 4820 C C . LYS B 1 115 ? -2.256 34.5 15.508 1 94.62 115 LYS B C 1
ATOM 4822 O O . LYS B 1 115 ? -1.598 35.031 14.602 1 94.62 115 LYS B O 1
ATOM 4827 N N . VAL B 1 116 ? -2.035 34.656 16.812 1 97.25 116 VAL B N 1
ATOM 4828 C CA . VAL B 1 116 ? -0.844 35.375 17.266 1 97.25 116 VAL B CA 1
ATOM 4829 C C . VAL B 1 116 ? -0.198 34.594 18.422 1 97.25 116 VAL B C 1
ATOM 4831 O O . VAL B 1 116 ? -0.896 34.062 19.281 1 97.25 116 VAL B O 1
ATOM 4834 N N . THR B 1 117 ? 1.146 34.594 18.391 1 97.5 117 THR B N 1
ATOM 4835 C CA . THR B 1 117 ? 1.886 34 19.484 1 97.5 117 THR B CA 1
ATOM 4836 C C . THR B 1 117 ? 2.936 34.938 20.031 1 97.5 117 THR B C 1
ATOM 4838 O O . THR B 1 117 ? 3.691 35.562 19.281 1 97.5 117 THR B O 1
ATOM 4841 N N . LEU B 1 118 ? 2.875 35.125 21.328 1 97.88 118 LEU B N 1
ATOM 4842 C CA . LEU B 1 118 ? 3.939 35.812 22.031 1 97.88 118 LEU B CA 1
ATOM 4843 C C . LEU B 1 118 ? 4.891 34.812 22.703 1 97.88 118 LEU B C 1
ATOM 4845 O O . LEU B 1 118 ? 4.477 34.031 23.547 1 97.88 118 LEU B O 1
ATOM 4849 N N . THR B 1 119 ? 6.105 34.812 22.25 1 98 119 THR B N 1
ATOM 4850 C CA . THR B 1 119 ? 7.102 33.938 22.859 1 98 119 THR B CA 1
ATOM 4851 C C . THR B 1 119 ? 8.062 34.719 23.734 1 98 119 THR B C 1
ATOM 4853 O O . THR B 1 119 ? 8.414 35.875 23.406 1 98 119 THR B O 1
ATOM 4856 N N . ALA B 1 120 ? 8.391 34.188 24.812 1 96.06 120 ALA B N 1
ATOM 4857 C CA . ALA B 1 120 ? 9.367 34.781 25.734 1 96.06 120 ALA B CA 1
ATOM 4858 C C . ALA B 1 120 ? 10.359 33.719 26.203 1 96.06 120 ALA B C 1
ATOM 4860 O O . ALA B 1 120 ? 9.953 32.625 26.641 1 96.06 120 ALA B O 1
ATOM 4861 N N . SER B 1 121 ? 11.602 34.031 26.125 1 95.31 121 SER B N 1
ATOM 4862 C CA . SER B 1 121 ? 12.625 33.062 26.516 1 95.31 121 SER B CA 1
ATOM 4863 C C . SER B 1 121 ? 13.57 33.656 27.562 1 95.31 121 SER B C 1
ATOM 4865 O O . SER B 1 121 ? 13.891 34.844 27.5 1 95.31 121 SER B O 1
ATOM 4867 N N . PHE B 1 122 ? 13.961 32.719 28.547 1 93.62 122 PHE B N 1
ATOM 4868 C CA . PHE B 1 122 ? 14.875 33 29.641 1 93.62 122 PHE B CA 1
ATOM 4869 C C . PHE B 1 122 ? 15.891 31.891 29.828 1 93.62 122 PHE B C 1
ATOM 4871 O O . PHE B 1 122 ? 15.57 30.719 29.641 1 93.62 122 PHE B O 1
ATOM 4878 N N . ILE B 1 123 ? 17.047 32.312 30.25 1 96 123 ILE B N 1
ATOM 4879 C CA . ILE B 1 123 ? 17.969 31.344 30.797 1 96 123 ILE B CA 1
ATOM 4880 C C . ILE B 1 123 ? 17.938 31.391 32.312 1 96 123 ILE B C 1
ATOM 4882 O O . ILE B 1 123 ? 18.047 32.469 32.906 1 96 123 ILE B O 1
ATOM 4886 N N . VAL B 1 124 ? 17.781 30.266 32.875 1 95.88 124 VAL B N 1
ATOM 4887 C CA . VAL B 1 124 ? 17.703 30.188 34.344 1 95.88 124 VAL B CA 1
ATOM 4888 C C . VAL B 1 124 ? 18.641 29.094 34.875 1 95.88 124 VAL B C 1
ATOM 4890 O O . VAL B 1 124 ? 18.938 28.141 34.156 1 95.88 124 VAL B O 1
ATOM 4893 N N . ASN B 1 125 ? 19.078 29.359 36.062 1 95.69 125 ASN B N 1
ATOM 4894 C CA . ASN B 1 125 ? 19.812 28.281 36.719 1 95.69 125 ASN B CA 1
ATOM 4895 C C . ASN B 1 125 ? 18.891 27.094 37.062 1 95.69 125 ASN B C 1
ATOM 4897 O O . ASN B 1 125 ? 17.734 27.281 37.438 1 95.69 125 ASN B O 1
ATOM 4901 N N . GLU B 1 126 ? 19.438 25.891 36.969 1 95.31 126 GLU B N 1
ATOM 4902 C CA . GLU B 1 126 ? 18.656 24.688 37.219 1 95.31 126 GLU B CA 1
ATOM 4903 C C . GLU B 1 126 ? 18.031 24.719 38.625 1 95.31 126 GLU B C 1
ATOM 4905 O O . GLU B 1 126 ? 16.922 24.219 38.812 1 95.31 126 GLU B O 1
ATOM 4910 N N . GLU B 1 127 ? 18.766 25.312 39.562 1 94.31 127 GLU B N 1
ATOM 4911 C CA . GLU B 1 127 ? 18.297 25.375 40.938 1 94.31 127 GLU B CA 1
ATOM 4912 C C . GLU B 1 127 ? 17.062 26.281 41.062 1 94.31 127 GLU B C 1
ATOM 4914 O O . GLU B 1 127 ? 16.266 26.125 42 1 94.31 127 GLU B O 1
ATOM 4919 N N . ASP B 1 128 ? 16.875 27.188 40.125 1 95 128 ASP B N 1
ATOM 4920 C CA . ASP B 1 128 ? 15.781 28.156 40.188 1 95 128 ASP B CA 1
ATOM 4921 C C . ASP B 1 128 ? 14.625 27.719 39.281 1 95 128 ASP B C 1
ATOM 4923 O O . ASP B 1 128 ? 13.633 28.438 39.156 1 95 128 ASP B O 1
ATOM 4927 N N . TRP B 1 129 ? 14.742 26.594 38.625 1 95.38 129 TRP B N 1
ATOM 4928 C CA . TRP B 1 129 ? 13.758 26.109 37.688 1 95.38 129 TRP B CA 1
ATOM 4929 C C . TRP B 1 129 ? 12.383 25.984 38.312 1 95.38 129 TRP B C 1
ATOM 4931 O O . TRP B 1 129 ? 11.375 26.406 37.75 1 95.38 129 TRP B O 1
ATOM 4941 N N . GLU B 1 130 ? 12.367 25.438 39.531 1 95.06 130 GLU B N 1
ATOM 4942 C CA . GLU B 1 130 ? 11.102 25.188 40.219 1 95.06 130 GLU B CA 1
ATOM 4943 C C . GLU B 1 130 ? 10.43 26.5 40.625 1 95.06 130 GLU B C 1
ATOM 4945 O O . GLU B 1 130 ? 9.203 26.609 40.562 1 95.06 130 GLU B O 1
ATOM 4950 N N . GLU B 1 131 ? 11.234 27.391 41.031 1 94.69 131 GLU B N 1
ATOM 4951 C CA . GLU B 1 131 ? 10.695 28.703 41.406 1 94.69 131 GLU B CA 1
ATOM 4952 C C . GLU B 1 131 ? 10.062 29.406 40.219 1 94.69 131 GLU B C 1
ATOM 4954 O O . GLU B 1 131 ? 8.992 30 40.344 1 94.69 131 GLU B O 1
ATOM 4959 N N . LEU B 1 132 ? 10.742 29.391 39.156 1 94.94 132 LEU B N 1
ATOM 4960 C CA . LEU B 1 132 ? 10.195 29.969 37.938 1 94.94 132 LEU B CA 1
ATOM 4961 C C . LEU B 1 132 ? 8.875 29.312 37.562 1 94.94 132 LEU B C 1
ATOM 4963 O O . LEU B 1 132 ? 7.914 29.984 37.188 1 94.94 132 LEU B O 1
ATOM 4967 N N . GLY B 1 133 ? 8.844 27.984 37.625 1 95.44 133 GLY B N 1
ATOM 4968 C CA . GLY B 1 133 ? 7.629 27.25 37.312 1 95.44 133 GLY B CA 1
ATOM 4969 C C . GLY B 1 133 ? 6.465 27.641 38.219 1 95.44 133 GLY B C 1
ATOM 4970 O O . GLY B 1 133 ? 5.34 27.812 37.719 1 95.44 133 GLY B O 1
ATOM 4971 N N . LYS B 1 134 ? 6.77 27.734 39.469 1 95.5 134 LYS B N 1
ATOM 4972 C CA . LYS B 1 134 ? 5.742 28.125 40.438 1 95.5 134 LYS B CA 1
ATOM 4973 C C . LYS B 1 134 ? 5.195 29.516 40.094 1 95.5 134 LYS B C 1
ATOM 4975 O O . LYS B 1 134 ? 3.988 29.75 40.188 1 95.5 134 LYS B O 1
ATOM 4980 N N . TRP B 1 135 ? 6.094 30.438 39.812 1 95.88 135 TRP B N 1
ATOM 4981 C CA . TRP B 1 135 ? 5.684 31.797 39.469 1 95.88 135 TRP B CA 1
ATOM 4982 C C . TRP B 1 135 ? 4.75 31.781 38.25 1 95.88 135 TRP B C 1
ATOM 4984 O O . TRP B 1 135 ? 3.717 32.469 38.25 1 95.88 135 TRP B O 1
ATOM 4994 N N . TYR B 1 136 ? 5.082 31.047 37.188 1 96.19 136 TYR B N 1
ATOM 4995 C CA . TYR B 1 136 ? 4.246 30.969 35.969 1 96.19 136 TYR B CA 1
ATOM 4996 C C . TYR B 1 136 ? 2.885 30.359 36.312 1 96.19 136 TYR B C 1
ATOM 4998 O O . TYR B 1 136 ? 1.851 30.875 35.875 1 96.19 136 TYR B O 1
ATOM 5006 N N . GLU B 1 137 ? 2.863 29.266 37.094 1 95.88 137 GLU B N 1
ATOM 5007 C CA . GLU B 1 137 ? 1.653 28.484 37.344 1 95.88 137 GLU B CA 1
ATOM 5008 C C . GLU B 1 137 ? 0.725 29.172 38.312 1 95.88 137 GLU B C 1
ATOM 5010 O O . GLU B 1 137 ? -0.499 29.062 38.219 1 95.88 137 GLU B O 1
ATOM 5015 N N . GLU B 1 138 ? 1.308 29.891 39.281 1 95.75 138 GLU B N 1
ATOM 5016 C CA . GLU B 1 138 ? 0.496 30.391 40.375 1 95.75 138 GLU B CA 1
ATOM 5017 C C . GLU B 1 138 ? 0.154 31.859 40.188 1 95.75 138 GLU B C 1
ATOM 5019 O O . GLU B 1 138 ? -0.778 32.375 40.781 1 95.75 138 GLU B O 1
ATOM 5024 N N . GLU B 1 139 ? 0.904 32.531 39.25 1 97 139 GLU B N 1
ATOM 5025 C CA . GLU B 1 139 ? 0.652 33.969 39.156 1 97 139 GLU B CA 1
ATOM 5026 C C . GLU B 1 139 ? 0.697 34.438 37.719 1 97 139 GLU B C 1
ATOM 5028 O O . GLU B 1 139 ? -0.309 34.906 37.188 1 97 139 GLU B O 1
ATOM 5033 N N . HIS B 1 140 ? 1.784 34.375 37.062 1 96.69 140 HIS B N 1
ATOM 5034 C CA . HIS B 1 140 ? 2.057 35.062 35.781 1 96.69 140 HIS B CA 1
ATOM 5035 C C . HIS B 1 140 ? 1.046 34.656 34.719 1 96.69 140 HIS B C 1
ATOM 5037 O O . HIS B 1 140 ? 0.512 35.5 34.031 1 96.69 140 HIS B O 1
ATOM 5043 N N . THR B 1 141 ? 0.785 33.312 34.531 1 97.12 141 THR B N 1
ATOM 5044 C CA . THR B 1 141 ? -0.133 32.844 33.5 1 97.12 141 THR B CA 1
ATOM 5045 C C . THR B 1 141 ? -1.547 33.375 33.75 1 97.12 141 THR B C 1
ATOM 5047 O O . THR B 1 141 ? -2.277 33.688 32.812 1 97.12 141 THR B O 1
ATOM 5050 N N . ASP B 1 142 ? -1.918 33.438 35.031 1 97 142 ASP B N 1
ATOM 5051 C CA . ASP B 1 142 ? -3.225 34 35.375 1 97 142 ASP B CA 1
ATOM 5052 C C . ASP B 1 142 ? -3.334 35.438 34.938 1 97 142 ASP B C 1
ATOM 5054 O O . ASP B 1 142 ? -4.371 35.875 34.438 1 97 142 ASP B O 1
ATOM 5058 N N . LEU B 1 143 ? -2.32 36.188 35.219 1 96.81 143 LEU B N 1
ATOM 5059 C CA . LEU B 1 143 ? -2.324 37.594 34.875 1 96.81 143 LEU B CA 1
ATOM 5060 C C . LEU B 1 143 ? -2.301 37.781 33.344 1 96.81 143 LEU B C 1
ATOM 5062 O O . LEU B 1 143 ? -3.023 38.625 32.812 1 96.81 143 LEU B O 1
ATOM 5066 N N . ILE B 1 144 ? -1.488 37.031 32.625 1 96.69 144 ILE B N 1
ATOM 5067 C CA . ILE B 1 144 ? -1.403 37.125 31.172 1 96.69 144 ILE B CA 1
ATOM 5068 C C . ILE B 1 144 ? -2.748 36.719 30.547 1 96.69 144 ILE B C 1
ATOM 5070 O O . ILE B 1 144 ? -3.15 37.281 29.531 1 96.69 144 ILE B O 1
ATOM 5074 N N . SER B 1 145 ? -3.42 35.75 31.156 1 96.62 145 SER B N 1
ATOM 5075 C CA . SER B 1 145 ? -4.691 35.281 30.641 1 96.62 145 SER B CA 1
ATOM 5076 C C . SER B 1 145 ? -5.766 36.344 30.672 1 96.62 145 SER B C 1
ATOM 5078 O O . SER B 1 145 ? -6.82 36.219 30.062 1 96.62 145 SER B O 1
ATOM 5080 N N . GLN B 1 146 ? -5.461 37.438 31.375 1 95.88 146 GLN B N 1
ATOM 5081 C CA . GLN B 1 146 ? -6.402 38.562 31.453 1 95.88 146 GLN B CA 1
ATOM 5082 C C . GLN B 1 146 ? -6.289 39.469 30.234 1 95.88 146 GLN B C 1
ATOM 5084 O O . GLN B 1 146 ? -7.156 40.312 29.984 1 95.88 146 GLN B O 1
ATOM 5089 N N . ILE B 1 147 ? -5.289 39.344 29.531 1 96.25 147 ILE B N 1
ATOM 5090 C CA . ILE B 1 147 ? -5.148 40.094 28.297 1 96.25 147 ILE B CA 1
ATOM 5091 C C . ILE B 1 147 ? -6.184 39.594 27.281 1 96.25 147 ILE B C 1
ATOM 5093 O O . ILE B 1 147 ? -6.289 38.406 27.016 1 96.25 147 ILE B O 1
ATOM 5097 N N . PRO B 1 148 ? -6.91 40.5 26.672 1 95.69 148 PRO B N 1
ATOM 5098 C CA . PRO B 1 148 ? -7.949 40.094 25.734 1 95.69 148 PRO B CA 1
ATOM 5099 C C . PRO B 1 148 ? -7.406 39.219 24.609 1 95.69 148 PRO B C 1
ATOM 5101 O O . PRO B 1 148 ? -6.371 39.531 24.016 1 95.69 148 PRO B O 1
ATOM 5104 N N . GLY B 1 149 ? -8.148 38.094 24.359 1 95.25 149 GLY B N 1
ATOM 5105 C CA . GLY B 1 149 ? -7.812 37.188 23.25 1 95.25 149 GLY B CA 1
ATOM 5106 C C . GLY B 1 149 ? -6.926 36.031 23.672 1 95.25 149 GLY B C 1
ATOM 5107 O O . GLY B 1 149 ? -6.605 35.188 22.844 1 95.25 149 GLY B O 1
ATOM 5108 N N . TRP B 1 150 ? -6.48 35.969 24.906 1 96.5 150 TRP B N 1
ATOM 5109 C CA . TRP B 1 150 ? -5.633 34.875 25.375 1 96.5 150 TRP B CA 1
ATOM 5110 C C . TRP B 1 150 ? -6.32 33.531 25.172 1 96.5 150 TRP B C 1
ATOM 5112 O O . TRP B 1 150 ? -7.516 33.406 25.438 1 96.5 150 TRP B O 1
ATOM 5122 N N . ILE B 1 151 ? -5.531 32.562 24.688 1 95.19 151 ILE B N 1
ATOM 5123 C CA . ILE B 1 151 ? -6.043 31.234 24.422 1 95.19 151 ILE B CA 1
ATOM 5124 C C . ILE B 1 151 ? -5.352 30.219 25.328 1 95.19 151 ILE B C 1
ATOM 5126 O O . ILE B 1 151 ? -6.012 29.469 26.062 1 95.19 151 ILE B O 1
ATOM 5130 N N . ARG B 1 152 ? -3.977 30.281 25.297 1 95.44 152 ARG B N 1
ATOM 5131 C CA . ARG B 1 152 ? -3.193 29.234 25.953 1 95.44 152 ARG B CA 1
ATOM 5132 C C . ARG B 1 152 ? -1.771 29.719 26.234 1 95.44 152 ARG B C 1
ATOM 5134 O O . ARG B 1 152 ? -1.239 30.547 25.5 1 95.44 152 ARG B O 1
ATOM 5141 N N . THR B 1 153 ? -1.248 29.234 27.312 1 97.38 153 THR B N 1
ATOM 5142 C CA . THR B 1 153 ? 0.177 29.359 27.594 1 97.38 153 THR B CA 1
ATOM 5143 C C . THR B 1 153 ? 0.831 27.984 27.734 1 97.38 153 THR B C 1
ATOM 5145 O O . THR B 1 153 ? 0.354 27.141 28.484 1 97.38 153 THR B O 1
ATOM 5148 N N . ARG B 1 154 ? 1.859 27.781 26.953 1 97.19 154 ARG B N 1
ATOM 5149 C CA . ARG B 1 154 ? 2.688 26.578 27.078 1 97.19 154 ARG B CA 1
ATOM 5150 C C . ARG B 1 154 ? 4.109 26.938 27.5 1 97.19 154 ARG B C 1
ATOM 5152 O O . ARG B 1 154 ? 4.66 27.938 27.047 1 97.19 154 ARG B O 1
ATOM 5159 N N . ARG B 1 155 ? 4.617 26.141 28.391 1 97.88 155 ARG B N 1
ATOM 5160 C CA . ARG B 1 155 ? 6 26.312 28.828 1 97.88 155 ARG B CA 1
ATOM 5161 C C . ARG B 1 155 ? 6.867 25.141 28.375 1 97.88 155 ARG B C 1
ATOM 5163 O O . ARG B 1 155 ? 6.418 24 28.375 1 97.88 155 ARG B O 1
ATOM 5170 N N . PHE B 1 156 ? 8.086 25.516 28.031 1 98.12 156 PHE B N 1
ATOM 5171 C CA . PHE B 1 156 ? 8.992 24.516 27.469 1 98.12 156 PHE B CA 1
ATOM 5172 C C . PHE B 1 156 ? 10.391 24.672 28.062 1 98.12 156 PHE B C 1
ATOM 5174 O O . PHE B 1 156 ? 10.75 25.734 28.547 1 98.12 156 PHE B O 1
ATOM 5181 N N . LYS B 1 157 ? 11.094 23.609 28.016 1 97.44 157 LYS B N 1
ATOM 5182 C CA . LYS B 1 157 ? 12.523 23.547 28.328 1 97.44 157 LYS B CA 1
ATOM 5183 C C . LYS B 1 157 ? 13.344 23.203 27.094 1 97.44 157 LYS B C 1
ATOM 5185 O O . LYS B 1 157 ? 13.062 22.203 26.422 1 97.44 157 LYS B O 1
ATOM 5190 N N . MET B 1 158 ? 14.359 23.969 26.812 1 97.38 158 MET B N 1
ATOM 5191 C CA . MET B 1 158 ? 15.172 23.672 25.625 1 97.38 158 MET B CA 1
ATOM 5192 C C . MET B 1 158 ? 15.992 22.406 25.828 1 97.38 158 MET B C 1
ATOM 5194 O O . MET B 1 158 ? 16.641 22.234 26.875 1 97.38 158 MET B O 1
ATOM 5198 N N . VAL B 1 159 ? 15.961 21.594 24.797 1 96.94 159 VAL B N 1
ATOM 5199 C CA . VAL B 1 159 ? 16.719 20.344 24.906 1 96.94 159 VAL B CA 1
ATOM 5200 C C . VAL B 1 159 ? 17.75 20.266 23.797 1 96.94 159 VAL B C 1
ATOM 5202 O O . VAL B 1 159 ? 18.75 19.547 23.906 1 96.94 159 VAL B O 1
ATOM 5205 N N . VAL B 1 160 ? 17.547 20.922 22.688 1 96.31 160 VAL B N 1
ATOM 5206 C CA . VAL B 1 160 ? 18.531 21.078 21.625 1 96.31 160 VAL B CA 1
ATOM 5207 C C . VAL B 1 160 ? 18.656 22.547 21.25 1 96.31 160 VAL B C 1
ATOM 5209 O O . VAL B 1 160 ? 17.672 23.203 20.922 1 96.31 160 VAL B O 1
ATOM 5212 N N . GLY B 1 161 ? 19.938 23.031 21.234 1 94 161 GLY B N 1
ATOM 5213 C CA . GLY B 1 161 ? 20.188 24.438 20.953 1 94 161 GLY B CA 1
ATOM 5214 C C . GLY B 1 161 ? 20.297 24.75 19.469 1 94 161 GLY B C 1
ATOM 5215 O O . GLY B 1 161 ? 20.578 23.859 18.672 1 94 161 GLY B O 1
ATOM 5216 N N . GLY B 1 162 ? 20.047 26.016 19.203 1 93.19 162 GLY B N 1
ATOM 5217 C CA . GLY B 1 162 ? 20.188 26.5 17.828 1 93.19 162 GLY B CA 1
ATOM 5218 C C . GLY B 1 162 ? 21.594 26.969 17.5 1 93.19 162 GLY B C 1
ATOM 5219 O O . GLY B 1 162 ? 22.562 26.281 17.828 1 93.19 162 GLY B O 1
ATOM 5220 N N . ILE B 1 163 ? 21.641 28.078 16.766 1 89.31 163 ILE B N 1
ATOM 5221 C CA . ILE B 1 163 ? 22.891 28.625 16.266 1 89.31 163 ILE B CA 1
ATOM 5222 C C . ILE B 1 163 ? 23.828 28.953 17.422 1 89.31 163 ILE B C 1
ATOM 5224 O O . ILE B 1 163 ? 25.047 28.812 17.312 1 89.31 163 ILE B O 1
ATOM 5228 N N . ARG B 1 164 ? 23.219 29.25 18.562 1 88.94 164 ARG B N 1
ATOM 5229 C CA . ARG B 1 164 ? 24.031 29.641 19.703 1 88.94 164 ARG B CA 1
ATOM 5230 C C . ARG B 1 164 ? 24.25 28.469 20.656 1 88.94 164 ARG B C 1
ATOM 5232 O O . ARG B 1 164 ? 24.875 28.625 21.703 1 88.94 164 ARG B O 1
ATOM 5239 N N . GLY B 1 165 ? 23.688 27.359 20.328 1 90.81 165 GLY B N 1
ATOM 5240 C CA . GLY B 1 165 ? 23.859 26.156 21.141 1 90.81 165 GLY B CA 1
ATOM 5241 C C . GLY B 1 165 ? 23.031 26.172 22.406 1 90.81 165 GLY B C 1
ATOM 5242 O O . GLY B 1 165 ? 22.047 26.922 22.5 1 90.81 165 GLY B O 1
ATOM 5243 N N . LEU B 1 166 ? 23.422 25.312 23.344 1 92.12 166 LEU B N 1
ATOM 5244 C CA . LEU B 1 166 ? 22.766 25.203 24.656 1 92.12 166 LEU B CA 1
ATOM 5245 C C . LEU B 1 166 ? 23.375 26.203 25.641 1 92.12 166 LEU B C 1
ATOM 5247 O O . LEU B 1 166 ? 24.531 26.609 25.484 1 92.12 166 LEU B O 1
ATOM 5251 N N . PRO B 1 167 ? 22.562 26.562 26.578 1 93.5 167 PRO B N 1
ATOM 5252 C CA . PRO B 1 167 ? 23.156 27.359 27.656 1 93.5 167 PRO B CA 1
ATOM 5253 C C . PRO B 1 167 ? 24.266 26.625 28.391 1 93.5 167 PRO B C 1
ATOM 5255 O O . PRO B 1 167 ? 24.422 25.406 28.234 1 93.5 167 PRO B O 1
ATOM 5258 N N . PRO B 1 168 ? 25.047 27.375 29.141 1 92.75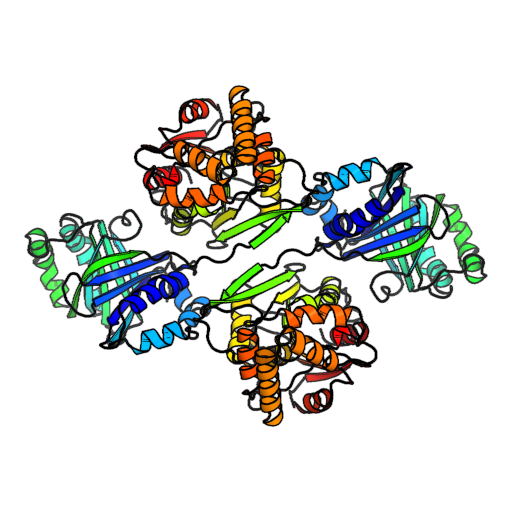 168 PRO B N 1
ATOM 5259 C CA . PRO B 1 168 ? 26.125 26.734 29.922 1 92.75 168 PRO B CA 1
ATOM 5260 C C . PRO B 1 168 ? 25.594 25.688 30.891 1 92.75 168 PRO B C 1
ATOM 5262 O O . PRO B 1 168 ? 24.422 25.719 31.25 1 92.75 168 PRO B O 1
ATOM 5265 N N . ALA B 1 169 ? 26.562 24.812 31.344 1 93.69 169 ALA B N 1
ATOM 5266 C CA . ALA B 1 169 ? 26.219 23.766 32.281 1 93.69 169 ALA B CA 1
ATOM 5267 C C . ALA B 1 169 ? 25.562 24.344 33.531 1 93.69 169 ALA B C 1
ATOM 5269 O O . ALA B 1 169 ? 26.016 25.359 34.062 1 93.69 169 ALA B O 1
ATOM 5270 N N . GLY B 1 170 ? 24.531 23.75 33.969 1 94.81 170 GLY B N 1
ATOM 5271 C CA . GLY B 1 170 ? 23.828 24.203 35.156 1 94.81 170 GLY B CA 1
ATOM 5272 C C . GLY B 1 170 ? 22.719 25.188 34.875 1 94.81 170 GLY B C 1
ATOM 5273 O O . GLY B 1 170 ? 22 25.609 35.781 1 94.81 170 GLY B O 1
ATOM 5274 N N . GLN B 1 171 ? 22.625 25.562 33.625 1 96.12 171 GLN B N 1
ATOM 5275 C CA . GLN B 1 171 ? 21.578 26.5 33.219 1 96.12 171 GLN B CA 1
ATOM 5276 C C . GLN B 1 171 ? 20.672 25.859 32.156 1 96.12 171 GLN B C 1
ATOM 5278 O O . GLN B 1 171 ? 21.078 24.906 31.484 1 96.12 171 GLN B O 1
ATOM 5283 N N . VAL B 1 172 ? 19.438 26.359 32.125 1 95.75 172 VAL B N 1
ATOM 5284 C CA . VAL B 1 172 ? 18.469 25.859 31.172 1 95.75 172 VAL B CA 1
ATOM 5285 C C . VAL B 1 172 ? 17.688 27.031 30.547 1 95.75 172 VAL B C 1
ATOM 5287 O O . VAL B 1 172 ? 17.453 28.047 31.219 1 95.75 172 VAL B O 1
ATOM 5290 N N . GLU B 1 173 ? 17.422 26.906 29.312 1 96.88 173 GLU B N 1
ATOM 5291 C CA . GLU B 1 173 ? 16.594 27.922 28.672 1 96.88 173 GLU B CA 1
ATOM 5292 C C . GLU B 1 173 ? 15.109 27.547 28.75 1 96.88 173 GLU B C 1
ATOM 5294 O O . GLU B 1 173 ? 14.727 26.422 28.422 1 96.88 173 GLU B O 1
ATOM 5299 N N . HIS B 1 174 ? 14.359 28.453 29.266 1 97.31 174 HIS B N 1
ATOM 5300 C CA . HIS B 1 174 ? 12.906 28.344 29.359 1 97.31 174 HIS B CA 1
ATOM 5301 C C . HIS B 1 174 ? 12.227 29.141 28.25 1 97.31 174 HIS B C 1
ATOM 5303 O O . HIS B 1 174 ? 12.617 30.266 27.953 1 97.31 174 HIS B O 1
ATOM 5309 N N . LEU B 1 175 ? 11.273 28.5 27.609 1 98.06 175 LEU B N 1
ATOM 5310 C CA . LEU B 1 175 ? 10.453 29.172 26.594 1 98.06 175 LEU B CA 1
ATOM 5311 C C . LEU B 1 175 ? 8.984 29.141 27 1 98.06 175 LEU B C 1
ATOM 5313 O O . LEU B 1 175 ? 8.43 28.078 27.281 1 98.06 175 LEU B O 1
ATOM 5317 N N . ALA B 1 176 ? 8.383 30.266 27.031 1 98.06 176 ALA B N 1
ATOM 5318 C CA . ALA B 1 176 ? 6.934 30.375 27.172 1 98.06 176 ALA B CA 1
ATOM 5319 C C . ALA B 1 176 ? 6.289 30.812 25.859 1 98.06 176 ALA B C 1
ATOM 5321 O O . ALA B 1 176 ? 6.777 31.734 25.203 1 98.06 176 ALA B O 1
ATOM 5322 N N . VAL B 1 177 ? 5.316 30.141 25.469 1 98.12 177 VAL B N 1
ATOM 5323 C CA . VAL B 1 177 ? 4.535 30.469 24.281 1 98.12 177 VAL B CA 1
ATOM 5324 C C . VAL B 1 177 ? 3.105 30.828 24.688 1 98.12 177 VAL B C 1
ATOM 5326 O O . VAL B 1 177 ? 2.367 29.969 25.188 1 98.12 177 VAL B O 1
ATOM 5329 N N . HIS B 1 178 ? 2.756 32.062 24.484 1 97.75 178 HIS B N 1
ATOM 5330 C CA . HIS B 1 178 ? 1.406 32.562 24.75 1 97.75 178 HIS B CA 1
ATOM 5331 C C . HIS B 1 178 ? 0.618 32.719 23.453 1 97.75 178 HIS B C 1
ATOM 5333 O O . HIS B 1 178 ? 0.957 33.594 22.625 1 97.75 178 HIS B O 1
ATOM 5339 N N . ASP B 1 179 ? -0.422 31.969 23.344 1 97.25 179 ASP B N 1
ATOM 5340 C CA . ASP B 1 179 ? -1.252 32 22.141 1 97.25 179 ASP B CA 1
ATOM 5341 C C . ASP B 1 179 ? -2.436 32.938 22.312 1 97.25 179 ASP B C 1
ATOM 5343 O O . ASP B 1 179 ? -3.061 33 23.375 1 97.25 179 ASP B O 1
ATOM 5347 N N . PHE B 1 180 ? -2.68 33.75 21.297 1 96.69 180 PHE B N 1
ATOM 5348 C CA . PHE B 1 180 ? -3.754 34.719 21.328 1 96.69 180 PHE B CA 1
ATOM 5349 C C . PHE B 1 180 ? -4.621 34.625 20.078 1 96.69 180 PHE B C 1
ATOM 5351 O O . PHE B 1 180 ? -4.152 34.219 19.031 1 96.69 180 PHE B O 1
ATOM 5358 N N . GLU B 1 181 ? -5.859 35.031 20.188 1 94.38 181 GLU B N 1
ATOM 5359 C CA . GLU B 1 181 ? -6.797 35.094 19.062 1 94.38 181 GLU B CA 1
ATOM 5360 C C . GLU B 1 181 ? -6.598 36.375 18.266 1 94.38 181 GLU B C 1
ATOM 5362 O O . GLU B 1 181 ? -7.07 36.5 17.141 1 94.38 181 GLU B O 1
ATOM 5367 N N . GLN B 1 182 ? -5.941 37.344 18.891 1 94.5 182 GLN B N 1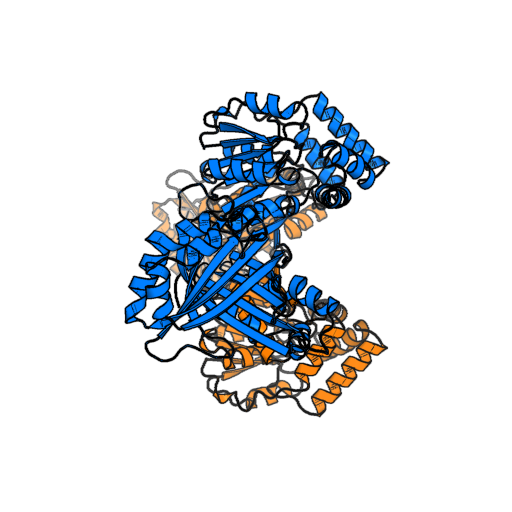
ATOM 5368 C CA . GLN B 1 182 ? -5.664 38.656 18.297 1 94.5 182 GLN B CA 1
ATOM 5369 C C . GLN B 1 182 ? -4.367 39.219 18.844 1 94.5 182 GLN B C 1
ATOM 5371 O O . GLN B 1 182 ? -3.801 38.719 19.797 1 94.5 182 GLN B O 1
ATOM 5376 N N . LEU B 1 183 ? -3.936 40.281 18.203 1 95.19 183 LEU B N 1
ATOM 5377 C CA . LEU B 1 183 ? -2.732 40.938 18.672 1 95.19 183 LEU B CA 1
ATOM 5378 C C . LEU B 1 183 ? -2.918 41.438 20.094 1 95.19 183 LEU B C 1
ATOM 5380 O O . LEU B 1 183 ? -3.807 42.25 20.359 1 95.19 183 LEU B O 1
ATOM 5384 N N . PRO B 1 184 ? -2.125 41 20.984 1 95.5 184 PRO B N 1
ATOM 5385 C CA . PRO B 1 184 ? -2.262 41.469 22.359 1 95.5 184 PRO B CA 1
ATOM 5386 C C . PRO B 1 184 ? -1.768 42.906 22.547 1 95.5 184 PRO B C 1
ATOM 5388 O O . PRO B 1 184 ? -0.807 43.312 21.906 1 95.5 184 PRO B O 1
ATOM 5391 N N . ASP B 1 185 ? -2.43 43.594 23.469 1 94.75 185 ASP B N 1
ATOM 5392 C CA . ASP B 1 185 ? -1.977 44.938 23.844 1 94.75 185 ASP B CA 1
ATOM 5393 C C . ASP B 1 185 ? -0.836 44.844 24.859 1 94.75 185 ASP B C 1
ATOM 5395 O O . ASP B 1 185 ? -1.072 44.812 26.078 1 94.75 185 ASP B O 1
ATOM 5399 N N . LEU B 1 186 ? 0.335 44.938 24.391 1 93.25 186 LEU B N 1
ATOM 5400 C CA . LEU B 1 186 ? 1.508 44.75 25.25 1 93.25 186 LEU B CA 1
ATOM 5401 C C . LEU B 1 186 ? 1.856 46.031 25.969 1 93.25 186 LEU B C 1
ATOM 5403 O O . LEU B 1 186 ? 2.795 46.062 26.766 1 93.25 186 LEU B O 1
ATOM 5407 N N . LYS B 1 187 ? 1.113 47.125 25.719 1 92.31 187 LYS B N 1
ATOM 5408 C CA . LYS B 1 187 ? 1.301 48.406 26.422 1 92.31 187 LYS B CA 1
ATOM 5409 C C . LYS B 1 187 ? 0.145 48.688 27.375 1 92.31 187 LYS B C 1
ATOM 5411 O O . LYS B 1 187 ? 0.138 49.719 28.062 1 92.31 187 LYS B O 1
ATOM 5416 N N . GLY B 1 188 ? -0.698 47.781 27.453 1 92.5 188 GLY B N 1
ATOM 5417 C CA . GLY B 1 188 ? -1.889 47.969 28.266 1 92.5 188 GLY B CA 1
ATOM 5418 C C . GLY B 1 188 ? -1.67 47.594 29.734 1 92.5 188 GLY B C 1
ATOM 5419 O O . GLY B 1 188 ? -0.625 47.062 30.094 1 92.5 188 GLY B O 1
ATOM 5420 N N . PRO B 1 189 ? -2.615 47.875 30.516 1 94.06 189 PRO B N 1
ATOM 5421 C CA . PRO B 1 189 ? -2.486 47.688 31.969 1 94.06 189 PRO B CA 1
ATOM 5422 C C . PRO B 1 189 ? -2.361 46.219 32.344 1 94.06 189 PRO B C 1
ATOM 5424 O O . PRO B 1 189 ? -1.624 45.875 33.281 1 94.06 189 PRO B O 1
ATOM 5427 N N . ALA B 1 190 ? -3.057 45.406 31.672 1 94.19 190 ALA B N 1
ATOM 5428 C CA . ALA B 1 190 ? -3.033 44 32 1 94.19 190 ALA B CA 1
ATOM 5429 C C . ALA B 1 190 ? -1.637 43.406 31.828 1 94.19 190 ALA B C 1
ATOM 5431 O O . ALA B 1 190 ? -1.163 42.625 32.656 1 94.19 190 ALA B O 1
ATOM 5432 N N . PHE B 1 191 ? -1.09 43.719 30.75 1 94.25 191 PHE B N 1
ATOM 5433 C CA . PHE B 1 191 ? 0.259 43.219 30.5 1 94.25 191 PHE B CA 1
ATOM 5434 C C . PHE B 1 191 ? 1.247 43.812 31.5 1 94.25 191 PHE B C 1
ATOM 5436 O O . PHE B 1 191 ? 2.102 43.094 32.031 1 94.25 191 PHE B O 1
ATOM 5443 N N . HIS B 1 192 ? 1.13 45.125 31.703 1 94.38 192 HIS B N 1
ATOM 5444 C CA . HIS B 1 192 ? 2 45.781 32.688 1 94.38 192 HIS B CA 1
ATOM 5445 C C . HIS B 1 192 ? 1.894 45.125 34.062 1 94.38 192 HIS B C 1
ATOM 5447 O O . HIS B 1 192 ? 2.9 44.938 34.75 1 94.38 192 HIS B O 1
ATOM 5453 N N . LYS B 1 193 ? 0.741 44.812 34.375 1 94.88 193 LYS B N 1
ATOM 5454 C CA . LYS B 1 193 ? 0.527 44.156 35.656 1 94.88 193 LYS B CA 1
ATOM 5455 C C . LYS B 1 193 ? 1.219 42.781 35.719 1 94.88 193 LYS B C 1
ATOM 5457 O O . LYS B 1 193 ? 1.798 42.406 36.719 1 94.88 193 LYS B O 1
ATOM 5462 N N . ALA B 1 194 ? 1.181 42.094 34.688 1 93.44 194 ALA B N 1
ATOM 5463 C CA . ALA B 1 194 ? 1.716 40.75 34.594 1 93.44 194 ALA B CA 1
ATOM 5464 C C . ALA B 1 194 ? 3.232 40.75 34.781 1 93.44 194 ALA B C 1
ATOM 5466 O O . ALA B 1 194 ? 3.809 39.781 35.25 1 93.44 194 ALA B O 1
ATOM 5467 N N . ILE B 1 195 ? 3.918 41.875 34.438 1 91.62 195 ILE B N 1
ATOM 5468 C CA . ILE B 1 195 ? 5.379 41.844 34.469 1 91.62 195 ILE B CA 1
ATOM 5469 C C . ILE B 1 195 ? 5.906 42.719 35.594 1 91.62 195 ILE B C 1
ATOM 5471 O O . ILE B 1 195 ? 7.117 42.906 35.719 1 91.62 195 ILE B O 1
ATOM 5475 N N . SER B 1 196 ? 4.969 43.281 36.406 1 92.94 196 SER B N 1
ATOM 5476 C CA . SER B 1 196 ? 5.43 44.281 37.375 1 92.94 196 SER B CA 1
ATOM 5477 C C . SER B 1 196 ? 5.219 43.844 38.812 1 92.94 196 SER B C 1
ATOM 5479 O O . SER B 1 196 ? 5.535 44.562 39.75 1 92.94 196 SER B O 1
ATOM 5481 N N . THR B 1 197 ? 4.766 42.656 39.031 1 94.25 197 THR B N 1
ATOM 5482 C CA . THR B 1 197 ? 4.566 42.188 40.406 1 94.25 197 THR B CA 1
ATOM 5483 C C . THR B 1 197 ? 5.906 42 41.094 1 94.25 197 THR B C 1
ATOM 5485 O O . THR B 1 197 ? 6.949 41.875 40.438 1 94.25 197 THR B O 1
ATOM 5488 N N . ASP B 1 198 ? 5.895 41.969 42.406 1 93.88 198 ASP B N 1
ATOM 5489 C CA . ASP B 1 198 ? 7.105 41.75 43.188 1 93.88 198 ASP B CA 1
ATOM 5490 C C . ASP B 1 198 ? 7.707 40.375 42.875 1 93.88 198 ASP B C 1
ATOM 5492 O O . ASP B 1 198 ? 8.93 40.219 42.781 1 93.88 198 ASP B O 1
ATOM 5496 N N . SER B 1 199 ? 6.836 39.438 42.75 1 92.94 199 SER B N 1
ATOM 5497 C CA . SER B 1 199 ? 7.289 38.094 42.438 1 92.94 199 SER B CA 1
ATOM 5498 C C . SER B 1 199 ? 7.938 38.062 41.031 1 92.94 199 SER B C 1
ATOM 5500 O O . SER B 1 199 ? 8.922 37.344 40.844 1 92.94 199 SER B O 1
ATOM 5502 N N . ALA B 1 200 ? 7.332 38.781 40.094 1 92.94 200 ALA B N 1
ATOM 5503 C CA . ALA B 1 200 ? 7.898 38.844 38.75 1 92.94 200 ALA B CA 1
ATOM 5504 C C . ALA B 1 200 ? 9.312 39.438 38.781 1 92.94 200 ALA B C 1
ATOM 5506 O O . ALA B 1 200 ? 10.219 38.906 38.156 1 92.94 200 ALA B O 1
ATOM 5507 N N . LYS B 1 201 ? 9.477 40.469 39.531 1 92.19 201 LYS B N 1
ATOM 5508 C CA . LYS B 1 201 ? 10.781 41.125 39.625 1 92.19 201 LYS B CA 1
ATOM 5509 C C . LYS B 1 201 ? 11.805 40.188 40.281 1 92.19 201 LYS B C 1
ATOM 5511 O O . LYS B 1 201 ? 12.961 40.125 39.844 1 92.19 201 LYS B O 1
ATOM 5516 N N . ARG B 1 202 ? 11.375 39.5 41.188 1 92.12 202 ARG B N 1
ATOM 5517 C CA . ARG B 1 202 ? 12.258 38.594 41.906 1 92.12 202 ARG B CA 1
ATOM 5518 C C . ARG B 1 202 ? 12.68 37.438 41 1 92.12 202 ARG B C 1
ATOM 5520 O O . ARG B 1 202 ? 13.867 37.125 40.906 1 92.12 202 ARG B O 1
ATOM 5527 N N . VAL B 1 203 ? 11.742 36.781 40.438 1 91.38 203 VAL B N 1
ATOM 5528 C CA . VAL B 1 203 ? 11.992 35.594 39.656 1 91.38 203 VAL B CA 1
ATOM 5529 C C . VAL B 1 203 ? 12.742 35.938 38.375 1 91.38 203 VAL B C 1
ATOM 5531 O O . VAL B 1 203 ? 13.727 35.281 38.031 1 91.38 203 VAL B O 1
ATOM 5534 N N . VAL B 1 204 ? 12.273 37 37.688 1 88.06 204 VAL B N 1
ATOM 5535 C CA . VAL B 1 204 ? 12.898 37.406 36.438 1 88.06 204 VAL B CA 1
ATOM 5536 C C . VAL B 1 204 ? 14.281 38 36.719 1 88.06 204 VAL B C 1
ATOM 5538 O O . VAL B 1 204 ? 15.195 37.844 35.906 1 88.06 204 VAL B O 1
ATOM 5541 N N . GLY B 1 205 ? 14.391 38.594 37.875 1 89.69 205 GLY B N 1
ATOM 5542 C CA . GLY B 1 205 ? 15.672 39.125 38.25 1 89.69 205 GLY B CA 1
ATOM 5543 C C . GLY B 1 205 ? 16.766 38.062 38.375 1 89.69 205 GLY B C 1
ATOM 5544 O O . GLY B 1 205 ? 17.938 38.375 38.188 1 89.69 205 GLY B O 1
ATOM 5545 N N . LYS B 1 206 ? 16.359 36.844 38.656 1 91.19 206 LYS B N 1
ATOM 5546 C CA . LYS B 1 206 ? 17.312 35.75 38.781 1 91.19 206 LYS B CA 1
ATOM 5547 C C . LYS B 1 206 ? 17.609 35.125 37.438 1 91.19 206 LYS B C 1
ATOM 5549 O O . LYS B 1 206 ? 18.531 34.312 37.312 1 91.19 206 LYS B O 1
ATOM 5554 N N . ALA B 1 207 ? 16.844 35.438 36.562 1 91.06 207 ALA B N 1
ATOM 5555 C CA . ALA B 1 207 ? 16.953 34.812 35.219 1 91.06 207 ALA B CA 1
ATOM 5556 C C . ALA B 1 207 ? 17.625 35.781 34.25 1 91.06 207 ALA B C 1
ATOM 5558 O O . ALA B 1 207 ? 17.766 36.969 34.531 1 91.06 207 ALA B O 1
ATOM 5559 N N . GLN B 1 208 ? 18.156 35.25 33.219 1 90.75 208 GLN B N 1
ATOM 5560 C CA . GLN B 1 208 ? 18.719 36.062 32.156 1 90.75 208 GLN B CA 1
ATOM 5561 C C . GLN B 1 208 ? 17.75 36.156 30.969 1 90.75 208 GLN B C 1
ATOM 5563 O O . GLN B 1 208 ? 17.531 35.188 30.266 1 90.75 208 GLN B O 1
ATOM 5568 N N . TRP B 1 209 ? 17.219 37.344 30.812 1 87.25 209 TRP B N 1
ATOM 5569 C CA . TRP B 1 209 ? 16.312 37.594 29.703 1 87.25 209 TRP B CA 1
ATOM 5570 C C . TRP B 1 209 ? 17.016 37.344 28.359 1 87.25 209 TRP B C 1
ATOM 5572 O O . TRP B 1 209 ? 18.141 37.812 28.156 1 87.25 209 TRP B O 1
ATOM 5582 N N . LYS B 1 210 ? 16.328 36.688 27.453 1 85.31 210 LYS B N 1
ATOM 5583 C CA . LYS B 1 210 ? 16.875 36.438 26.125 1 85.31 210 LYS B CA 1
ATOM 5584 C C . LYS B 1 210 ? 16.125 37.25 25.062 1 85.31 210 LYS B C 1
ATOM 5586 O O . LYS B 1 210 ? 16.688 38.125 24.438 1 85.31 210 LYS B O 1
ATOM 5591 N N . GLU B 1 211 ? 14.844 36.938 24.938 1 91.12 211 GLU B N 1
ATOM 5592 C CA . GLU B 1 211 ? 14.078 37.656 23.938 1 91.12 211 GLU B CA 1
ATOM 5593 C C . GLU B 1 211 ? 12.578 37.406 24.109 1 91.12 211 GLU B C 1
ATOM 5595 O O . GLU B 1 211 ? 12.164 36.469 24.75 1 91.12 211 GLU B O 1
ATOM 5600 N N . ALA B 1 212 ? 11.82 38.344 23.625 1 94.44 212 ALA B N 1
ATOM 5601 C CA . ALA B 1 212 ? 10.383 38.219 23.391 1 94.44 212 ALA B CA 1
ATOM 5602 C C . ALA B 1 212 ? 10.031 38.5 21.938 1 94.44 212 ALA B C 1
ATOM 5604 O O . ALA B 1 212 ? 10.547 39.469 21.359 1 94.44 212 ALA B O 1
ATOM 5605 N N . ARG B 1 213 ? 9.305 37.656 21.391 1 97.25 213 ARG B N 1
ATOM 5606 C CA . ARG B 1 213 ? 8.906 37.812 19.984 1 97.25 213 ARG B CA 1
ATOM 5607 C C . ARG B 1 213 ? 7.395 37.719 19.828 1 97.25 213 ARG B C 1
ATOM 5609 O O . ARG B 1 213 ? 6.746 36.906 20.516 1 97.25 213 ARG B O 1
ATOM 5616 N N . LEU B 1 214 ? 6.922 38.562 18.984 1 97.94 214 LEU B N 1
ATOM 5617 C CA . LEU B 1 214 ? 5.52 38.531 18.578 1 97.94 214 LEU B CA 1
ATOM 5618 C C . LEU B 1 214 ? 5.379 38 17.156 1 97.94 214 LEU B C 1
ATOM 5620 O O . LEU B 1 214 ? 5.961 38.562 16.219 1 97.94 214 LEU B O 1
ATOM 5624 N N . TRP B 1 215 ? 4.656 36.938 17.016 1 98.06 215 TRP B N 1
ATOM 5625 C CA . TRP B 1 215 ? 4.516 36.25 15.727 1 98.06 215 TRP B CA 1
ATOM 5626 C C . TRP B 1 215 ? 3.057 36.25 15.281 1 98.06 215 TRP B C 1
ATOM 5628 O O . TRP B 1 215 ? 2.152 36 16.078 1 98.06 215 TRP B O 1
ATOM 5638 N N . SER B 1 216 ? 2.805 36.531 14.008 1 98 216 SER B N 1
ATOM 5639 C CA . SER B 1 216 ? 1.479 36.438 13.406 1 98 216 SER B CA 1
ATOM 5640 C C . SER B 1 216 ? 1.371 35.219 12.492 1 98 216 SER B C 1
ATOM 5642 O O . SER B 1 216 ? 2.262 34.969 11.68 1 98 216 SER B O 1
ATOM 5644 N N . HIS B 1 217 ? 0.28 34.531 12.648 1 96.31 217 HIS B N 1
ATOM 5645 C CA . HIS B 1 217 ? 0.076 33.312 11.875 1 96.31 217 HIS B CA 1
ATOM 5646 C C . HIS B 1 217 ? 0.013 33.594 10.383 1 96.31 217 HIS B C 1
ATOM 5648 O O . HIS B 1 217 ? -0.639 34.562 9.961 1 96.31 217 HIS B O 1
ATOM 5654 N N . HIS B 1 218 ? 0.721 32.875 9.625 1 95.19 218 HIS B N 1
ATOM 5655 C CA . HIS B 1 218 ? 0.753 33.031 8.172 1 95.19 218 HIS B CA 1
ATOM 5656 C C . HIS B 1 218 ? 0.03 31.891 7.477 1 95.19 218 HIS B C 1
ATOM 5658 O O . HIS B 1 218 ? -0.844 32.125 6.641 1 95.19 218 HIS B O 1
ATOM 5664 N N . LEU B 1 219 ? 0.426 30.656 7.895 1 91.69 219 LEU B N 1
ATOM 5665 C CA . LEU B 1 219 ? -0.123 29.484 7.203 1 91.69 219 LEU B CA 1
ATOM 5666 C C . LEU B 1 219 ? 0.088 28.219 8.023 1 91.69 219 LEU B C 1
ATOM 5668 O O . LEU B 1 219 ? 1.136 28.047 8.648 1 91.69 219 LEU B O 1
ATOM 5672 N N . ALA B 1 220 ? -0.943 27.375 7.996 1 88.31 220 ALA B N 1
ATOM 5673 C CA . ALA B 1 220 ? -0.79 26 8.484 1 88.31 220 ALA B CA 1
ATOM 5674 C C . ALA B 1 220 ? -0.453 25.047 7.34 1 88.31 220 ALA B C 1
ATOM 5676 O O . ALA B 1 220 ? -1.076 25.094 6.277 1 88.31 220 ALA B O 1
ATOM 5677 N N . PHE B 1 221 ? 0.527 24.156 7.562 1 87.19 221 PHE B N 1
ATOM 5678 C CA . PHE B 1 221 ? 0.938 23.25 6.504 1 87.19 221 PHE B CA 1
ATOM 5679 C C . PHE B 1 221 ? -0.074 22.109 6.344 1 87.19 221 PHE B C 1
ATOM 5681 O O . PHE B 1 221 ? -0.683 21.672 7.32 1 87.19 221 PHE B O 1
ATOM 5688 N N . ASP B 1 222 ? -0.191 21.688 5.07 1 77.69 222 ASP B N 1
ATOM 5689 C CA . ASP B 1 222 ? -0.858 20.422 4.785 1 77.69 222 ASP B CA 1
ATOM 5690 C C . ASP B 1 222 ? 0.155 19.281 4.641 1 77.69 222 ASP B C 1
ATOM 5692 O O . ASP B 1 222 ? 1.298 19.516 4.238 1 77.69 222 ASP B O 1
ATOM 5696 N N . ALA B 1 223 ? -0.265 18.109 5.039 1 74.75 223 ALA B N 1
ATOM 5697 C CA . ALA B 1 223 ? 0.607 16.953 4.82 1 74.75 223 ALA B CA 1
ATOM 5698 C C . ALA B 1 223 ? 0.791 16.688 3.33 1 74.75 223 ALA B C 1
ATOM 5700 O O . ALA B 1 223 ? -0.076 17.016 2.521 1 74.75 223 ALA B O 1
ATOM 5701 N N . LEU B 1 224 ? 1.872 16.109 3.031 1 76.75 224 LEU B N 1
ATOM 5702 C CA . LEU B 1 224 ? 2.137 15.703 1.653 1 76.75 224 LEU B CA 1
ATOM 5703 C C . LEU B 1 224 ? 1.16 14.617 1.207 1 76.75 224 LEU B C 1
ATOM 5705 O O . LEU B 1 224 ? 0.966 13.625 1.912 1 76.75 224 LEU B O 1
ATOM 5709 N N . GLU B 1 225 ? 0.512 14.93 0.134 1 75 225 GLU B N 1
ATOM 5710 C CA . GLU B 1 225 ? -0.413 13.945 -0.414 1 75 225 GLU B CA 1
ATOM 5711 C C . GLU B 1 225 ? 0.335 12.82 -1.128 1 75 225 GLU B C 1
ATOM 5713 O O . GLU B 1 225 ? 1.092 13.07 -2.068 1 75 225 GLU B O 1
ATOM 5718 N N . GLU B 1 226 ? 0.187 11.672 -0.626 1 79.56 226 GLU B N 1
ATOM 5719 C CA . GLU B 1 226 ? 0.768 10.516 -1.299 1 79.56 226 GLU B CA 1
ATOM 5720 C C . GLU B 1 226 ? -0.246 9.852 -2.225 1 79.56 226 GLU B C 1
ATOM 5722 O O . GLU B 1 226 ? -1.455 9.953 -2.01 1 79.56 226 GLU B O 1
ATOM 5727 N N . PRO B 1 227 ? 0.276 9.211 -3.266 1 82.81 227 PRO B N 1
ATOM 5728 C CA . PRO B 1 227 ? -0.652 8.469 -4.125 1 82.81 227 PRO B CA 1
ATOM 5729 C C . PRO B 1 227 ? -1.398 7.367 -3.377 1 82.81 227 PRO B C 1
ATOM 5731 O O . PRO B 1 227 ? -0.827 6.715 -2.498 1 82.81 227 PRO B O 1
ATOM 5734 N N . PRO B 1 228 ? -2.701 7.262 -3.785 1 87.19 228 PRO B N 1
ATOM 5735 C CA . PRO B 1 228 ? -3.459 6.199 -3.117 1 87.19 228 PRO B CA 1
ATOM 5736 C C . PRO B 1 228 ? -2.986 4.801 -3.508 1 87.19 228 PRO B C 1
ATOM 5738 O O . PRO B 1 228 ? -2.467 4.605 -4.609 1 87.19 228 PRO B O 1
ATOM 5741 N N . ASN B 1 229 ? -3.166 3.889 -2.59 1 88.38 229 ASN B N 1
ATOM 5742 C CA . ASN B 1 229 ? -3.035 2.463 -2.875 1 88.38 229 ASN B CA 1
ATOM 5743 C C . ASN B 1 229 ? -4.336 1.878 -3.416 1 88.38 229 ASN B C 1
ATOM 5745 O O . ASN B 1 229 ? -5.352 2.574 -3.494 1 88.38 229 ASN B O 1
ATOM 5749 N N . ALA B 1 230 ? -4.277 0.617 -3.914 1 90.06 230 ALA B N 1
ATOM 5750 C CA . ALA B 1 230 ? -5.488 0.028 -4.484 1 90.06 230 ALA B CA 1
ATOM 5751 C C . ALA B 1 230 ? -5.582 -1.459 -4.156 1 90.06 230 ALA B C 1
ATOM 5753 O O . ALA B 1 230 ? -4.559 -2.133 -3.998 1 90.06 230 ALA B O 1
ATOM 5754 N N . VAL B 1 231 ? -6.805 -1.927 -4.008 1 89.56 231 VAL B N 1
ATOM 5755 C CA . VAL B 1 231 ? -7.16 -3.34 -3.932 1 89.56 231 VAL B CA 1
ATOM 5756 C C . VAL B 1 231 ? -8.203 -3.67 -5 1 89.56 231 VAL B C 1
ATOM 5758 O O . VAL B 1 231 ? -9.094 -2.867 -5.273 1 89.56 231 VAL B O 1
ATOM 5761 N N . VAL B 1 232 ? -8.055 -4.844 -5.617 1 90.81 232 VAL B N 1
ATOM 5762 C CA . VAL B 1 232 ? -9.047 -5.316 -6.578 1 90.81 232 VAL B CA 1
ATOM 5763 C C . VAL B 1 232 ? -9.914 -6.398 -5.938 1 90.81 232 VAL B C 1
ATOM 5765 O O . VAL B 1 232 ? -9.391 -7.383 -5.402 1 90.81 232 VAL B O 1
ATOM 5768 N N . THR B 1 233 ? -11.172 -6.156 -5.953 1 93.62 233 THR B N 1
ATOM 5769 C CA . THR B 1 233 ? -12.109 -7.125 -5.387 1 93.62 233 THR B CA 1
ATOM 5770 C C . THR B 1 233 ? -12.148 -8.398 -6.227 1 93.62 233 THR B C 1
ATOM 5772 O O . THR B 1 233 ? -11.578 -8.445 -7.316 1 93.62 233 THR B O 1
ATOM 5775 N N . THR B 1 234 ? -12.828 -9.422 -5.688 1 92.75 234 THR B N 1
ATOM 5776 C CA . THR B 1 234 ? -12.836 -10.727 -6.336 1 92.75 234 THR B CA 1
ATOM 5777 C C . THR B 1 234 ? -13.602 -10.664 -7.656 1 92.75 234 THR B C 1
ATOM 5779 O O . THR B 1 234 ? -13.336 -11.445 -8.57 1 92.75 234 THR B O 1
ATOM 5782 N N . ASP B 1 235 ? -14.523 -9.711 -7.762 1 94.25 235 ASP B N 1
ATOM 5783 C CA . ASP B 1 235 ? -15.273 -9.578 -9.008 1 94.25 235 ASP B CA 1
ATOM 5784 C C . ASP B 1 235 ? -14.68 -8.477 -9.891 1 94.25 235 ASP B C 1
ATOM 5786 O O . ASP B 1 235 ? -15.305 -8.062 -10.867 1 94.25 235 ASP B O 1
ATOM 5790 N N . GLY B 1 236 ? -13.547 -7.934 -9.492 1 92.44 236 GLY B N 1
ATOM 5791 C CA . GLY B 1 236 ? -12.773 -7.121 -10.414 1 92.44 236 GLY B CA 1
ATOM 5792 C C . GLY B 1 236 ? -12.938 -5.629 -10.18 1 92.44 236 GLY B C 1
ATOM 5793 O O . GLY B 1 236 ? -12.453 -4.816 -10.969 1 92.44 236 GLY B O 1
ATOM 5794 N N . ALA B 1 237 ? -13.609 -5.199 -9.164 1 93.31 237 ALA B N 1
ATOM 5795 C CA . ALA B 1 237 ? -13.711 -3.777 -8.852 1 93.31 237 ALA B CA 1
ATOM 5796 C C . ALA B 1 237 ? -12.438 -3.27 -8.172 1 93.31 237 ALA B C 1
ATOM 5798 O O . ALA B 1 237 ? -11.844 -3.969 -7.352 1 93.31 237 ALA B O 1
ATOM 5799 N N . GLU B 1 238 ? -12.07 -2.064 -8.547 1 92.19 238 GLU B N 1
ATOM 5800 C CA . GLU B 1 238 ? -10.898 -1.431 -7.938 1 92.19 238 GLU B CA 1
ATOM 5801 C C . GLU B 1 238 ? -11.305 -0.507 -6.793 1 92.19 238 GLU B C 1
ATOM 5803 O O . GLU B 1 238 ? -12.141 0.385 -6.977 1 92.19 238 GLU B O 1
ATOM 5808 N N . LEU B 1 239 ? -10.711 -0.74 -5.621 1 95.06 239 LEU B N 1
ATOM 5809 C CA . LEU B 1 239 ? -10.883 0.133 -4.465 1 95.06 239 LEU B CA 1
ATOM 5810 C C . LEU B 1 239 ? -9.602 0.902 -4.164 1 95.06 239 LEU B C 1
ATOM 5812 O O . LEU B 1 239 ? -8.664 0.351 -3.584 1 95.06 239 LEU B O 1
ATOM 5816 N N . ARG B 1 240 ? -9.594 2.166 -4.539 1 93.56 240 ARG B N 1
ATOM 5817 C CA . ARG B 1 240 ? -8.461 3.021 -4.195 1 93.56 240 ARG B CA 1
ATOM 5818 C C . ARG B 1 240 ? -8.602 3.574 -2.781 1 93.56 240 ARG B C 1
ATOM 5820 O O . ARG B 1 240 ? -9.688 3.984 -2.373 1 93.56 240 ARG B O 1
ATOM 5827 N N . PHE B 1 241 ? -7.461 3.49 -2.027 1 94.69 241 PHE B N 1
ATOM 5828 C CA . PHE B 1 241 ? -7.613 3.852 -0.623 1 94.69 241 PHE B CA 1
ATOM 5829 C C . PHE B 1 241 ? -6.355 4.539 -0.101 1 94.69 241 PHE B C 1
ATOM 5831 O O . PHE B 1 241 ? -5.301 4.48 -0.736 1 94.69 241 PHE B O 1
ATOM 5838 N N . GLN B 1 242 ? -6.582 5.27 0.984 1 91.88 242 GLN B N 1
ATOM 5839 C CA . GLN B 1 242 ? -5.512 5.828 1.804 1 91.88 242 GLN B CA 1
ATOM 5840 C C . GLN B 1 242 ? -5.684 5.441 3.27 1 91.88 242 GLN B C 1
ATOM 5842 O O . GLN B 1 242 ? -6.789 5.496 3.807 1 91.88 242 GLN B O 1
ATOM 5847 N N . LEU B 1 243 ? -4.656 4.895 3.842 1 90.62 243 LEU B N 1
ATOM 5848 C CA . LEU B 1 243 ? -4.582 4.582 5.266 1 90.62 243 LEU B CA 1
ATOM 5849 C C . LEU B 1 243 ? -3.514 5.426 5.953 1 90.62 243 LEU B C 1
ATOM 5851 O O . LEU B 1 243 ? -2.32 5.262 5.688 1 90.62 243 LEU B O 1
ATOM 5855 N N . GLU B 1 244 ? -3.99 6.324 6.816 1 84.88 244 GLU B N 1
ATOM 5856 C CA . GLU B 1 244 ? -3.082 7.316 7.387 1 84.88 244 GLU B CA 1
ATOM 5857 C C . GLU B 1 244 ? -3.15 7.309 8.914 1 84.88 244 GLU B C 1
ATOM 5859 O O . GLU B 1 244 ? -4.199 7.016 9.492 1 84.88 244 GLU B O 1
ATOM 5864 N N . GLY B 1 245 ? -2.078 7.668 9.539 1 81.56 245 GLY B N 1
ATOM 5865 C CA . GLY B 1 245 ? -2.043 7.785 10.992 1 81.56 245 GLY B CA 1
ATOM 5866 C C . GLY B 1 245 ? -1.209 6.707 11.656 1 81.56 245 GLY B C 1
ATOM 5867 O O . GLY B 1 245 ? -0.627 5.855 10.977 1 81.56 245 GLY B O 1
ATOM 5868 N N . ASN B 1 246 ? -1.181 6.766 12.922 1 75.44 246 ASN B N 1
ATOM 5869 C CA . ASN B 1 246 ? -0.415 5.812 13.719 1 75.44 246 ASN B CA 1
ATOM 5870 C C . ASN B 1 246 ? -1.034 4.418 13.672 1 75.44 246 ASN B C 1
ATOM 5872 O O . ASN B 1 246 ? -2.229 4.254 13.93 1 75.44 246 ASN B O 1
ATOM 5876 N N . PRO B 1 247 ? -0.205 3.393 13.289 1 77.12 247 PRO B N 1
ATOM 5877 C CA . PRO B 1 247 ? -0.719 2.027 13.164 1 77.12 247 PRO B CA 1
ATOM 5878 C C . PRO B 1 247 ? -1.318 1.503 14.469 1 77.12 247 PRO B C 1
ATOM 5880 O O . PRO B 1 247 ? -2.152 0.594 14.445 1 77.12 247 PRO B O 1
ATOM 5883 N N . ALA B 1 248 ? -0.906 2.088 15.555 1 80.31 248 ALA B N 1
ATOM 5884 C CA . ALA B 1 248 ? -1.387 1.615 16.859 1 80.31 248 ALA B CA 1
ATOM 5885 C C . ALA B 1 248 ? -2.725 2.256 17.203 1 80.31 248 ALA B C 1
ATOM 5887 O O . ALA B 1 248 ? -3.414 1.802 18.125 1 80.31 248 ALA B O 1
ATOM 5888 N N . ASP B 1 249 ? -3.1 3.301 16.531 1 88.44 249 ASP B N 1
ATOM 5889 C CA . ASP B 1 249 ? -4.316 4.043 16.844 1 88.44 249 ASP B CA 1
ATOM 5890 C C . ASP B 1 249 ? -5.555 3.312 16.328 1 88.44 249 ASP B C 1
ATOM 5892 O O . ASP B 1 249 ? -5.473 2.525 15.383 1 88.44 249 ASP B O 1
ATOM 5896 N N . PRO B 1 250 ? -6.715 3.506 17.031 1 95.31 250 PRO B N 1
ATOM 5897 C CA . PRO B 1 250 ? -7.957 2.932 16.5 1 95.31 250 PRO B CA 1
ATOM 5898 C C . PRO B 1 250 ? -8.305 3.453 15.109 1 95.31 250 PRO B C 1
ATOM 5900 O O . PRO B 1 250 ? -8.086 4.629 14.812 1 95.31 250 PRO B O 1
ATOM 5903 N N . VAL B 1 251 ? -8.906 2.604 14.258 1 97.62 251 VAL B N 1
ATOM 5904 C CA . VAL B 1 251 ? -9.133 2.924 12.852 1 97.62 251 VAL B CA 1
ATOM 5905 C C . VAL B 1 251 ? -10.547 3.473 12.672 1 97.62 251 VAL B C 1
ATOM 5907 O O . VAL B 1 251 ? -11.516 2.898 13.18 1 97.62 251 VAL B O 1
ATOM 5910 N N . ILE B 1 252 ? -10.688 4.609 12.016 1 98.5 252 ILE B N 1
ATOM 5911 C CA . ILE B 1 252 ? -11.961 5.137 11.555 1 98.5 252 ILE B CA 1
ATOM 5912 C C . ILE B 1 252 ? -12.016 5.078 10.023 1 98.5 252 ILE B C 1
ATOM 5914 O O . ILE B 1 252 ? -11.109 5.566 9.344 1 98.5 252 ILE B O 1
ATOM 5918 N N . VAL B 1 253 ? -13.039 4.457 9.5 1 98.88 253 VAL B N 1
ATOM 5919 C CA . VAL B 1 253 ? -13.242 4.367 8.062 1 98.88 253 VAL B CA 1
ATOM 5920 C C . VAL B 1 253 ? -14.164 5.492 7.594 1 98.88 253 VAL B C 1
ATOM 5922 O O . VAL B 1 253 ? -15.195 5.762 8.227 1 98.88 253 VAL B O 1
ATOM 5925 N N . CYS B 1 254 ? -13.766 6.152 6.516 1 98.81 254 CYS B N 1
ATOM 5926 C CA . CYS B 1 254 ? -14.602 7.164 5.887 1 98.81 254 CYS B CA 1
ATOM 5927 C C . CYS B 1 254 ? -15.102 6.691 4.527 1 98.81 254 CYS B C 1
ATOM 5929 O O . CYS B 1 254 ? -14.305 6.426 3.623 1 98.81 254 CYS B O 1
ATOM 5931 N N . VAL B 1 255 ? -16.406 6.625 4.391 1 98.69 255 VAL B N 1
ATOM 5932 C CA . VAL B 1 255 ? -17.016 6.156 3.152 1 98.69 255 VAL B CA 1
ATOM 5933 C C . VAL B 1 255 ? -17.734 7.312 2.459 1 98.69 255 VAL B C 1
ATOM 5935 O O . VAL B 1 255 ? -18.609 7.953 3.047 1 98.69 255 VAL B O 1
ATOM 5938 N N . ASN B 1 256 ? -17.484 7.523 1.143 1 97.44 256 ASN B N 1
ATOM 5939 C CA . ASN B 1 256 ? -17.906 8.727 0.434 1 97.44 256 ASN B CA 1
ATOM 5940 C C . ASN B 1 256 ? -19.344 8.602 -0.082 1 97.44 256 ASN B C 1
ATOM 5942 O O . ASN B 1 256 ? -19.906 7.504 -0.107 1 97.44 256 ASN B O 1
ATOM 5946 N N . SER B 1 257 ? -19.844 9.766 -0.464 1 98.31 257 SER B N 1
ATOM 5947 C CA . SER B 1 257 ? -21.078 9.852 -1.248 1 98.31 257 SER B CA 1
ATOM 5948 C C . SER B 1 257 ? -20.844 9.375 -2.678 1 98.31 257 SER B C 1
ATOM 5950 O O . SER B 1 257 ? -19.703 9.289 -3.141 1 98.31 257 SER B O 1
ATOM 5952 N N . ILE B 1 258 ? -21.953 9.078 -3.32 1 97.94 258 ILE B N 1
ATOM 5953 C CA . ILE B 1 258 ? -21.922 8.727 -4.738 1 97.94 258 ILE B CA 1
ATOM 5954 C C . ILE B 1 258 ? -21.234 9.852 -5.523 1 97.94 258 ILE B C 1
ATOM 5956 O O . ILE B 1 258 ? -21.422 11.031 -5.223 1 97.94 258 ILE B O 1
ATOM 5960 N N . MET B 1 259 ? -20.344 9.539 -6.43 1 97.94 259 MET B N 1
ATOM 5961 C CA . MET B 1 259 ? -19.734 10.414 -7.418 1 97.94 259 MET B CA 1
ATOM 5962 C C . MET B 1 259 ? -18.625 11.258 -6.785 1 97.94 259 MET B C 1
ATOM 5964 O O . MET B 1 259 ? -18.141 12.211 -7.395 1 97.94 259 MET B O 1
ATOM 5968 N N . THR B 1 260 ? -18.266 11.016 -5.535 1 98.06 260 THR B N 1
ATOM 5969 C CA . THR B 1 260 ? -17.156 11.758 -4.93 1 98.06 260 THR B CA 1
ATOM 5970 C C . THR B 1 260 ? -15.977 10.836 -4.645 1 98.06 260 THR B C 1
ATOM 5972 O O . THR B 1 260 ? -16.094 9.609 -4.746 1 98.06 260 THR B O 1
ATOM 5975 N N . SER B 1 261 ? -14.852 11.438 -4.379 1 96.69 261 SER B N 1
ATOM 5976 C CA . SER B 1 261 ? -13.648 10.695 -4.023 1 96.69 261 SER B CA 1
ATOM 5977 C C . SER B 1 261 ? -13.344 10.812 -2.531 1 96.69 261 SER B C 1
ATOM 5979 O O . SER B 1 261 ? -13.977 11.602 -1.825 1 96.69 261 SER B O 1
ATOM 5981 N N . LEU B 1 262 ? -12.406 10.016 -2.133 1 96.56 262 LEU B N 1
ATOM 5982 C CA . LEU B 1 262 ? -12.016 9.977 -0.728 1 96.56 262 LEU B CA 1
ATOM 5983 C C . LEU B 1 262 ? -11.578 11.359 -0.248 1 96.56 262 LEU B C 1
ATOM 5985 O O . LEU B 1 262 ? -11.531 11.617 0.957 1 96.56 262 LEU B O 1
ATOM 5989 N N . HIS B 1 263 ? -11.383 12.359 -1.111 1 94 263 HIS B N 1
ATOM 5990 C CA . HIS B 1 263 ? -10.828 13.664 -0.766 1 94 263 HIS B CA 1
ATOM 5991 C C . HIS B 1 263 ? -11.891 14.562 -0.146 1 94 263 HIS B C 1
ATOM 5993 O O . HIS B 1 263 ? -11.57 15.617 0.418 1 94 263 HIS B O 1
ATOM 5999 N N . ILE B 1 264 ? -13.156 14.18 -0.187 1 97.06 264 ILE B N 1
ATOM 6000 C CA . ILE B 1 264 ? -14.164 14.977 0.504 1 97.06 264 ILE B CA 1
ATOM 6001 C C . ILE B 1 264 ? -13.914 14.93 2.01 1 97.06 264 ILE B C 1
ATOM 6003 O O . ILE B 1 264 ? -14.414 15.773 2.754 1 97.06 264 ILE B O 1
ATOM 6007 N N . TRP B 1 265 ? -13.148 13.945 2.43 1 97.25 265 TRP B N 1
ATOM 6008 C CA . TRP B 1 265 ? -12.945 13.719 3.855 1 97.25 265 TRP B CA 1
ATOM 6009 C C . TRP B 1 265 ? -11.633 14.359 4.32 1 97.25 265 TRP B C 1
ATOM 6011 O O . TRP B 1 265 ? -11.234 14.203 5.477 1 97.25 265 TRP B O 1
ATOM 6021 N N . ASP B 1 266 ? -10.922 15.133 3.461 1 91.31 266 ASP B N 1
ATOM 6022 C CA . ASP B 1 266 ? -9.578 15.609 3.752 1 91.31 266 ASP B CA 1
ATOM 6023 C C . ASP B 1 266 ? -9.523 16.344 5.094 1 91.31 266 ASP B C 1
ATOM 6025 O O . ASP B 1 266 ? -8.703 16.016 5.949 1 91.31 266 ASP B O 1
ATOM 6029 N N . ASP B 1 267 ? -10.5 17.219 5.336 1 89.75 267 ASP B N 1
ATOM 6030 C CA . ASP B 1 267 ? -10.469 18.031 6.551 1 89.75 267 ASP B CA 1
ATOM 6031 C C . ASP B 1 267 ? -10.875 17.203 7.77 1 89.75 267 ASP B C 1
ATOM 6033 O O . ASP B 1 267 ? -10.32 17.375 8.852 1 89.75 267 ASP B O 1
ATOM 6037 N N . VAL B 1 268 ? -11.82 16.344 7.598 1 95.5 268 VAL B N 1
ATOM 6038 C CA . VAL B 1 268 ? -12.227 15.469 8.688 1 95.5 268 VAL B CA 1
ATOM 6039 C C . VAL B 1 268 ? -11.078 14.539 9.062 1 95.5 268 VAL B C 1
ATOM 6041 O O . VAL B 1 268 ? -10.789 14.344 10.242 1 95.5 268 VAL B O 1
ATOM 6044 N N . ALA B 1 269 ? -10.445 13.984 8.055 1 92.56 269 ALA B N 1
ATOM 6045 C CA . ALA B 1 269 ? -9.305 13.109 8.289 1 92.56 269 ALA B CA 1
ATOM 6046 C C . ALA B 1 269 ? -8.211 13.836 9.078 1 92.56 269 ALA B C 1
ATOM 6048 O O . ALA B 1 269 ? -7.664 13.289 10.031 1 92.56 269 ALA B O 1
ATOM 6049 N N . LYS B 1 270 ? -7.996 15.031 8.703 1 84.44 270 LYS B N 1
ATOM 6050 C CA . LYS B 1 270 ? -7 15.828 9.406 1 84.44 270 LYS B CA 1
ATOM 6051 C C . LYS B 1 270 ? -7.371 16 10.875 1 84.44 270 LYS B C 1
ATOM 6053 O O . LYS B 1 270 ? -6.523 15.867 11.758 1 84.44 270 LYS B O 1
ATOM 6058 N N . ALA B 1 271 ? -8.602 16.266 11.125 1 86.25 271 ALA B N 1
ATOM 6059 C CA . ALA B 1 271 ? -9.078 16.453 12.5 1 86.25 271 ALA B CA 1
ATOM 6060 C C . ALA B 1 271 ? -8.914 15.164 13.305 1 86.25 271 ALA B C 1
ATOM 6062 O O . ALA B 1 271 ? -8.539 15.203 14.477 1 86.25 271 ALA B O 1
ATOM 6063 N N . LEU B 1 272 ? -9.133 14.086 12.711 1 90.75 272 LEU B N 1
ATOM 6064 C CA . LEU B 1 272 ? -9.008 12.797 13.383 1 90.75 272 LEU B CA 1
ATOM 6065 C C . LEU B 1 272 ? -7.547 12.453 13.648 1 90.75 272 LEU B C 1
ATOM 6067 O O . LEU B 1 272 ? -7.207 11.961 14.727 1 90.75 272 LEU B O 1
ATOM 6071 N N . LEU B 1 273 ? -6.754 12.75 12.672 1 83.12 273 LEU B N 1
ATOM 6072 C CA . LEU B 1 273 ? -5.336 12.406 12.742 1 83.12 273 LEU B CA 1
ATOM 6073 C C . LEU B 1 273 ? -4.625 13.242 13.797 1 83.12 273 LEU B C 1
ATOM 6075 O O . LEU B 1 273 ? -3.707 12.758 14.461 1 83.12 273 LEU B O 1
ATOM 6079 N N . THR B 1 274 ? -5.168 14.445 14.023 1 74.62 274 THR B N 1
ATOM 6080 C CA . THR B 1 274 ? -4.434 15.383 14.859 1 74.62 274 THR B CA 1
ATOM 6081 C C . THR B 1 274 ? -5.016 15.43 16.266 1 74.62 274 THR B C 1
ATOM 6083 O O . THR B 1 274 ? -4.488 16.125 17.141 1 74.62 274 THR B O 1
ATOM 6086 N N . GLY B 1 275 ? -6.086 14.789 16.422 1 78.12 275 GLY B N 1
ATOM 6087 C CA . GLY B 1 275 ? -6.703 14.773 17.734 1 78.12 275 GLY B CA 1
ATOM 6088 C C . GLY B 1 275 ? -7.695 15.906 17.938 1 78.12 275 GLY B C 1
ATOM 6089 O O . GLY B 1 275 ? -8.25 16.062 19.031 1 78.12 275 GLY B O 1
ATOM 6090 N N . ALA B 1 276 ? -7.977 16.641 16.938 1 76.56 276 ALA B N 1
ATOM 6091 C CA . ALA B 1 276 ? -8.953 17.734 17.031 1 76.56 276 ALA B CA 1
ATOM 6092 C C . ALA B 1 276 ? -10.344 17.188 17.344 1 76.56 276 ALA B C 1
ATOM 6094 O O . ALA B 1 276 ? -11.18 17.891 17.906 1 76.56 276 ALA B O 1
ATOM 6095 N N . ALA B 1 277 ? -10.508 15.953 17 1 84.38 277 ALA B N 1
ATOM 6096 C CA . ALA B 1 277 ? -11.797 15.312 17.234 1 84.38 277 ALA B CA 1
ATOM 6097 C C . ALA B 1 277 ? -11.773 14.469 18.5 1 84.38 277 ALA B C 1
ATOM 6099 O O . ALA B 1 277 ? -12.664 13.648 18.734 1 84.38 277 ALA B O 1
ATOM 6100 N N . SER B 1 278 ? -10.805 14.711 19.266 1 81.62 278 SER B N 1
ATOM 6101 C CA . SER B 1 278 ? -10.664 13.977 20.516 1 81.62 278 SER B CA 1
ATOM 6102 C C . SER B 1 278 ? -11.766 14.344 21.5 1 81.62 278 SER B C 1
ATOM 6104 O O . SER B 1 278 ? -12.141 15.516 21.625 1 81.62 278 SER B O 1
ATOM 6106 N N . PRO B 1 279 ? -12.273 13.258 22.203 1 75.56 279 PRO B N 1
ATOM 6107 C CA . PRO B 1 279 ? -13.258 13.57 23.234 1 75.56 279 PRO B CA 1
ATOM 6108 C C . PRO B 1 279 ? -12.719 14.516 24.297 1 75.56 279 PRO B C 1
ATOM 6110 O O . PRO B 1 279 ? -11.516 14.523 24.578 1 75.56 279 PRO B O 1
ATOM 6113 N N . ALA B 1 280 ? -13.594 15.391 24.844 1 62.19 280 ALA B N 1
ATOM 6114 C CA . ALA B 1 280 ? -13.227 16.359 25.859 1 62.19 280 ALA B CA 1
ATOM 6115 C C . ALA B 1 280 ? -12.742 15.68 27.141 1 62.19 280 ALA B C 1
ATOM 6117 O O . ALA B 1 280 ? -13.289 14.656 27.547 1 62.19 280 ALA B O 1
ATOM 6118 N N . GLY B 1 281 ? -11.656 16.25 27.766 1 58.94 281 GLY B N 1
ATOM 6119 C CA . GLY B 1 281 ? -11.211 15.883 29.094 1 58.94 281 GLY B CA 1
ATOM 6120 C C . GLY B 1 281 ? -10.203 14.75 29.094 1 58.94 281 GLY B C 1
ATOM 6121 O O . GLY B 1 281 ? -9.688 14.375 30.156 1 58.94 281 GLY B O 1
ATOM 6122 N N . THR B 1 282 ? -10.055 14.039 27.922 1 56.75 282 THR B N 1
ATOM 6123 C CA . THR B 1 282 ? -9.117 12.922 27.906 1 56.75 282 THR B CA 1
ATOM 6124 C C . THR B 1 282 ? -7.824 13.32 27.203 1 56.75 282 THR B C 1
ATOM 6126 O O . THR B 1 282 ? -7.703 14.445 26.703 1 56.75 282 THR B O 1
ATOM 6129 N N . LYS B 1 283 ? -6.824 12.641 27.406 1 62.41 283 LYS B N 1
ATOM 6130 C CA . LYS B 1 283 ? -5.621 12.742 26.594 1 62.41 283 LYS B CA 1
ATOM 6131 C C . LYS B 1 283 ? -5.969 12.781 25.094 1 62.41 283 LYS B C 1
ATOM 6133 O O . LYS B 1 283 ? -6.906 12.109 24.656 1 62.41 283 LYS B O 1
ATOM 6138 N N . PRO B 1 284 ? -5.465 13.711 24.438 1 71.06 284 PRO B N 1
ATOM 6139 C CA . PRO B 1 284 ? -5.762 13.758 23 1 71.06 284 PRO B CA 1
ATOM 6140 C C . PRO B 1 284 ? -5.684 12.383 22.344 1 71.06 284 PRO B C 1
ATOM 6142 O O . PRO B 1 284 ? -4.699 11.656 22.516 1 71.06 284 PRO B O 1
ATOM 6145 N N . GLN B 1 285 ? -6.836 12.078 21.828 1 81.12 285 GLN B N 1
ATOM 6146 C CA . GLN B 1 285 ? -6.93 10.797 21.125 1 81.12 285 GLN B CA 1
ATOM 6147 C C . GLN B 1 285 ? -6.793 10.992 19.625 1 81.12 285 GLN B C 1
ATOM 6149 O O . GLN B 1 285 ? -7.551 11.75 19.016 1 81.12 285 GLN B O 1
ATOM 6154 N N . THR B 1 286 ? -5.777 10.43 19.062 1 82.94 286 THR B N 1
ATOM 6155 C CA . THR B 1 286 ? -5.633 10.391 17.609 1 82.94 286 THR B CA 1
ATOM 6156 C C . THR B 1 286 ? -6.195 9.086 17.047 1 82.94 286 THR B C 1
ATOM 6158 O O . THR B 1 286 ? -6.383 8.117 17.781 1 82.94 286 THR B O 1
ATOM 6161 N N . TYR B 1 287 ? -6.531 9.156 15.781 1 90.94 287 TYR B N 1
ATOM 6162 C CA . TYR B 1 287 ? -7.09 7.992 15.094 1 90.94 287 TYR B CA 1
ATOM 6163 C C . TYR B 1 287 ? -6.316 7.691 13.82 1 90.94 287 TYR B C 1
ATOM 6165 O O . TYR B 1 287 ? -5.668 8.578 13.25 1 90.94 287 TYR B O 1
ATOM 6173 N N . ARG B 1 288 ? -6.281 6.457 13.438 1 92.44 288 ARG B N 1
ATOM 6174 C CA . ARG B 1 288 ? -5.906 6.047 12.086 1 92.44 288 ARG B CA 1
ATOM 6175 C C . ARG B 1 288 ? -7.098 6.137 11.141 1 92.44 288 ARG B C 1
ATOM 6177 O O . ARG B 1 288 ? -8.219 5.777 11.508 1 92.44 288 ARG B O 1
ATOM 6184 N N . VAL B 1 289 ? -6.891 6.711 9.961 1 95.44 289 VAL B N 1
ATOM 6185 C CA . VAL B 1 289 ? -8.023 7 9.086 1 95.44 289 VAL B CA 1
ATOM 6186 C C . VAL B 1 289 ? -7.887 6.219 7.785 1 95.44 289 VAL B C 1
ATOM 6188 O O . VAL B 1 289 ? -6.875 6.332 7.09 1 95.44 289 VAL B O 1
ATOM 6191 N N . LEU B 1 290 ? -8.836 5.363 7.527 1 97.88 290 LEU B N 1
ATOM 6192 C CA . LEU B 1 290 ? -8.953 4.684 6.242 1 97.88 290 LEU B CA 1
ATOM 6193 C C . LEU B 1 290 ? -10 5.355 5.363 1 97.88 290 LEU B C 1
ATOM 6195 O O . LEU B 1 290 ? -11.18 5.395 5.719 1 97.88 290 LEU B O 1
ATOM 6199 N N . ARG B 1 291 ? -9.594 5.926 4.297 1 97.5 291 ARG B N 1
ATOM 6200 C CA . ARG B 1 291 ? -10.484 6.465 3.277 1 97.5 291 ARG B CA 1
ATOM 6201 C C . ARG B 1 291 ? -10.352 5.695 1.968 1 97.5 291 ARG B C 1
ATOM 6203 O O . ARG B 1 291 ? -9.273 5.211 1.634 1 97.5 291 ARG B O 1
ATOM 6210 N N . TYR B 1 292 ? -11.445 5.512 1.272 1 97.12 292 TYR B N 1
ATOM 6211 C CA . TYR B 1 292 ? -11.352 4.809 -0.001 1 97.12 292 TYR B CA 1
ATOM 6212 C C . TYR B 1 292 ? -12.469 5.238 -0.945 1 97.12 292 TYR B C 1
ATOM 6214 O O . TYR B 1 292 ? -13.469 5.82 -0.513 1 97.12 292 TYR B O 1
ATOM 6222 N N . ASN B 1 293 ? -12.242 5.09 -2.217 1 97.25 293 ASN B N 1
ATOM 6223 C CA . ASN B 1 293 ? -13.297 5.219 -3.223 1 97.25 293 ASN B CA 1
ATOM 6224 C C . ASN B 1 293 ? -14.086 3.92 -3.381 1 97.25 293 ASN B C 1
ATOM 6226 O O . ASN B 1 293 ? -13.539 2.906 -3.82 1 97.25 293 ASN B O 1
ATOM 6230 N N . PRO B 1 294 ? -15.352 3.969 -3.006 1 96.56 294 PRO B N 1
ATOM 6231 C CA . PRO B 1 294 ? -16.156 2.771 -3.258 1 96.56 294 PRO B CA 1
ATOM 6232 C C . PRO B 1 294 ? -16.219 2.404 -4.738 1 96.56 294 PRO B C 1
ATOM 6234 O O . PRO B 1 294 ? -15.891 3.227 -5.598 1 96.56 294 PRO B O 1
ATOM 6237 N N . ARG B 1 295 ? -16.609 1.166 -4.98 1 96 295 ARG B N 1
ATOM 6238 C CA . ARG B 1 295 ? -16.781 0.747 -6.371 1 96 295 ARG B CA 1
ATOM 6239 C C . ARG B 1 295 ? -17.656 1.731 -7.137 1 96 295 ARG B C 1
ATOM 6241 O O . ARG B 1 295 ? -18.594 2.299 -6.574 1 96 295 ARG B O 1
ATOM 6248 N N . GLY B 1 296 ? -17.281 1.934 -8.43 1 94.5 296 GLY B N 1
ATOM 6249 C CA . GLY B 1 296 ? -18.141 2.705 -9.312 1 94.5 296 GLY B CA 1
ATOM 6250 C C . GLY B 1 296 ? -17.656 4.125 -9.531 1 94.5 296 GLY B C 1
ATOM 6251 O O . GLY B 1 296 ? -18.078 4.801 -10.469 1 94.5 296 GLY B O 1
ATOM 6252 N N . TYR B 1 297 ? -16.781 4.582 -8.609 1 94.69 297 TYR B N 1
ATOM 6253 C CA . TYR B 1 297 ? -16.234 5.906 -8.898 1 94.69 297 TYR B CA 1
ATOM 6254 C C . TYR B 1 297 ? -15.391 5.875 -10.164 1 94.69 297 TYR B C 1
ATOM 6256 O O . TYR B 1 297 ? -15.438 6.801 -10.977 1 94.69 297 TYR B O 1
ATOM 6264 N N . SER B 1 298 ? -14.531 4.84 -10.188 1 89.56 298 SER B N 1
ATOM 6265 C CA . SER B 1 298 ? -13.758 4.594 -11.398 1 89.56 298 SER B CA 1
ATOM 6266 C C . SER B 1 298 ? -14.352 3.443 -12.211 1 89.56 298 SER B C 1
ATOM 6268 O O . SER B 1 298 ? -15.219 2.717 -11.719 1 89.56 298 SER B O 1
ATOM 6270 N N . GLN B 1 299 ? -13.867 3.324 -13.359 1 77.12 299 GLN B N 1
ATOM 6271 C CA . GLN B 1 299 ? -14.344 2.264 -14.234 1 77.12 299 GLN B CA 1
ATOM 6272 C C . GLN B 1 299 ? -14.102 0.888 -13.625 1 77.12 299 GLN B C 1
ATOM 6274 O O . GLN B 1 299 ? -12.984 0.587 -13.188 1 77.12 299 GLN B O 1
ATOM 6279 N N . GLN B 1 300 ? -15.164 0.162 -13.633 1 84 300 GLN B N 1
ATOM 6280 C CA . GLN B 1 300 ? -15.086 -1.202 -13.125 1 84 300 GLN B CA 1
ATOM 6281 C C . GLN B 1 300 ? -14.867 -2.203 -14.25 1 84 300 GLN B C 1
ATOM 6283 O O . GLN B 1 300 ? -15.227 -1.935 -15.406 1 84 300 GLN B O 1
ATOM 6288 N N . ALA B 1 301 ? -14.273 -3.283 -13.914 1 87.5 301 ALA B N 1
ATOM 6289 C CA . ALA B 1 301 ? -14.148 -4.383 -14.867 1 87.5 301 ALA B CA 1
ATOM 6290 C C . ALA B 1 301 ? -15.523 -4.863 -15.328 1 87.5 301 ALA B C 1
ATOM 6292 O O . ALA B 1 301 ? -16.484 -4.879 -14.547 1 87.5 301 ALA B O 1
ATOM 6293 N N . PRO B 1 302 ? -15.617 -5.23 -16.562 1 89.31 302 PRO B N 1
ATOM 6294 C CA . PRO B 1 302 ? -16.891 -5.715 -17.094 1 89.31 302 PRO B CA 1
ATOM 6295 C C . PRO B 1 302 ? -17.453 -6.895 -16.281 1 89.31 302 PRO B C 1
ATOM 6297 O O . PRO B 1 302 ? -18.672 -7.082 -16.219 1 89.31 302 PRO B O 1
ATOM 6300 N N . ARG B 1 303 ? -16.641 -7.617 -15.68 1 92.38 303 ARG B N 1
ATOM 6301 C CA . ARG B 1 303 ? -17.031 -8.82 -14.953 1 92.38 303 ARG B CA 1
ATOM 6302 C C . ARG B 1 303 ? -17.594 -8.477 -13.578 1 92.38 303 ARG B C 1
ATOM 6304 O O . ARG B 1 303 ? -18.141 -9.336 -12.891 1 92.38 303 ARG B O 1
ATOM 6311 N N . SER B 1 304 ? -17.516 -7.258 -13.188 1 93.31 304 SER B N 1
ATOM 6312 C CA . SER B 1 304 ? -17.953 -6.855 -11.859 1 93.31 304 SER B CA 1
ATOM 6313 C C . SER B 1 304 ? -19.469 -6.984 -11.719 1 93.31 304 SER B C 1
ATOM 6315 O O . SER B 1 304 ? -20.203 -6.812 -12.688 1 93.31 304 SER B O 1
ATOM 6317 N N . ASN B 1 305 ? -19.922 -7.312 -10.5 1 95.31 305 ASN B N 1
ATOM 6318 C CA . ASN B 1 305 ? -21.359 -7.367 -10.188 1 95.31 305 ASN B CA 1
ATOM 6319 C C . ASN B 1 305 ? -21.969 -5.973 -10.156 1 95.31 305 ASN B C 1
ATOM 6321 O O . ASN B 1 305 ? -21.281 -4.98 -9.938 1 95.31 305 ASN B O 1
ATOM 6325 N N . ASP B 1 306 ? -23.266 -5.953 -10.438 1 94.12 306 ASP B N 1
ATOM 6326 C CA . ASP B 1 306 ? -23.984 -4.703 -10.234 1 94.12 306 ASP B CA 1
ATOM 6327 C C . ASP B 1 306 ? -23.953 -4.285 -8.766 1 94.12 306 ASP B C 1
ATOM 6329 O O . ASP B 1 306 ? -24.047 -5.133 -7.871 1 94.12 306 ASP B O 1
ATOM 6333 N N . THR B 1 307 ? -23.906 -3.021 -8.578 1 95.94 307 THR B N 1
ATOM 6334 C CA . THR B 1 307 ? -23.719 -2.496 -7.23 1 95.94 307 THR B CA 1
ATOM 6335 C C . THR B 1 307 ? -24.984 -2.699 -6.391 1 95.94 307 THR B C 1
ATOM 6337 O O . THR B 1 307 ? -26.094 -2.484 -6.871 1 95.94 307 THR B O 1
ATOM 6340 N N . THR B 1 308 ? -24.891 -3.203 -5.223 1 96.62 308 THR B N 1
ATOM 6341 C CA . THR B 1 308 ? -25.891 -3.246 -4.152 1 96.62 308 THR B CA 1
ATOM 6342 C C . THR B 1 308 ? -25.266 -2.799 -2.83 1 96.62 308 THR B C 1
ATOM 6344 O O . THR B 1 308 ? -24.047 -2.727 -2.697 1 96.62 308 THR B O 1
ATOM 6347 N N . PHE B 1 309 ? -26.094 -2.473 -1.916 1 97.88 309 PHE B N 1
ATOM 6348 C CA . PHE B 1 309 ? -25.562 -2.049 -0.629 1 97.88 309 PHE B CA 1
ATOM 6349 C C . PHE B 1 309 ? -24.906 -3.219 0.099 1 97.88 309 PHE B C 1
ATOM 6351 O O . PHE B 1 309 ? -23.953 -3.035 0.85 1 97.88 309 PHE B O 1
ATOM 6358 N N . ASP B 1 310 ? -25.391 -4.457 -0.122 1 97.44 310 ASP B N 1
ATOM 6359 C CA . ASP B 1 310 ? -24.719 -5.625 0.426 1 97.44 310 ASP B CA 1
ATOM 6360 C C . ASP B 1 310 ? -23.297 -5.746 -0.129 1 97.44 310 ASP B C 1
ATOM 6362 O O . ASP B 1 310 ? -22.359 -6.039 0.613 1 97.44 310 ASP B O 1
ATOM 6366 N N . LEU B 1 311 ? -23.219 -5.504 -1.394 1 96.69 311 LEU B N 1
ATOM 6367 C CA . LEU B 1 311 ? -21.906 -5.59 -2.035 1 96.69 311 LEU B CA 1
ATOM 6368 C C . LEU B 1 311 ? -20.984 -4.465 -1.56 1 96.69 311 LEU B C 1
ATOM 6370 O O . LEU B 1 311 ? -19.797 -4.68 -1.352 1 96.69 311 LEU B O 1
ATOM 6374 N N . LEU B 1 312 ? -21.5 -3.252 -1.4 1 98 312 LEU B N 1
ATOM 6375 C CA . LEU B 1 312 ? -20.719 -2.133 -0.899 1 98 312 LEU B CA 1
ATOM 6376 C C . LEU B 1 312 ? -20.188 -2.426 0.501 1 98 312 LEU B C 1
ATOM 6378 O O . LEU B 1 312 ? -19.031 -2.125 0.807 1 98 312 LEU B O 1
ATOM 6382 N N . ALA B 1 313 ? -21.031 -2.994 1.345 1 98.38 313 ALA B N 1
ATOM 6383 C CA . ALA B 1 313 ? -20.578 -3.385 2.682 1 98.38 313 ALA B CA 1
ATOM 6384 C C . ALA B 1 313 ? -19.531 -4.484 2.611 1 98.38 313 ALA B C 1
ATOM 6386 O O . ALA B 1 313 ? -18.531 -4.445 3.34 1 98.38 313 ALA B O 1
ATOM 6387 N N . SER B 1 314 ? -19.75 -5.434 1.734 1 97.81 314 SER B N 1
ATOM 6388 C CA . SER B 1 314 ? -18.797 -6.535 1.557 1 97.81 314 SER B CA 1
ATOM 6389 C C . SER B 1 314 ? -17.469 -6.035 1.027 1 97.81 314 SER B C 1
ATOM 6391 O O . SER B 1 314 ? -16.406 -6.559 1.396 1 97.81 314 SER B O 1
ATOM 6393 N N . ASP B 1 315 ? -17.484 -5.066 0.134 1 97.62 315 ASP B N 1
ATOM 6394 C CA . ASP B 1 315 ? -16.266 -4.449 -0.368 1 97.62 315 ASP B CA 1
ATOM 6395 C C . ASP B 1 315 ? -15.43 -3.879 0.775 1 97.62 315 ASP B C 1
ATOM 6397 O O . ASP B 1 315 ? -14.211 -4.043 0.8 1 97.62 315 ASP B O 1
ATOM 6401 N N . LEU B 1 316 ? -16.078 -3.205 1.658 1 98.56 316 LEU B N 1
ATOM 6402 C CA . LEU B 1 316 ? -15.367 -2.66 2.809 1 98.56 316 LEU B CA 1
ATOM 6403 C C . LEU B 1 316 ? -14.773 -3.777 3.66 1 98.56 316 LEU B C 1
ATOM 6405 O O . LEU B 1 316 ? -13.625 -3.686 4.094 1 98.56 316 LEU B O 1
ATOM 6409 N N . GLU B 1 317 ? -15.531 -4.781 3.9 1 98.38 317 GLU B N 1
ATOM 6410 C CA . GLU B 1 317 ? -15.023 -5.926 4.652 1 98.38 317 GLU B CA 1
ATOM 6411 C C . GLU B 1 317 ? -13.781 -6.516 3.984 1 98.38 317 GLU B C 1
ATOM 6413 O O . GLU B 1 317 ? -12.805 -6.844 4.66 1 98.38 317 GLU B O 1
ATOM 6418 N N . TYR B 1 318 ? -13.875 -6.641 2.674 1 97.06 318 TYR B N 1
ATOM 6419 C CA . TYR B 1 318 ? -12.75 -7.184 1.922 1 97.06 318 TYR B CA 1
ATOM 6420 C C . TYR B 1 318 ? -11.523 -6.289 2.053 1 97.06 318 TYR B C 1
ATOM 6422 O O . TYR B 1 318 ? -10.406 -6.777 2.248 1 97.06 318 TYR B O 1
ATOM 6430 N N . LEU B 1 319 ? -11.758 -5.023 1.916 1 96.69 319 LEU B N 1
ATOM 6431 C CA . LEU B 1 319 ? -10.664 -4.066 2.057 1 96.69 319 LEU B CA 1
ATOM 6432 C C . LEU B 1 319 ? -10 -4.195 3.426 1 96.69 319 LEU B C 1
ATOM 6434 O O . LEU B 1 319 ? -8.773 -4.219 3.527 1 96.69 319 LEU B O 1
ATOM 6438 N N . LEU B 1 320 ? -10.766 -4.285 4.484 1 97.12 320 LEU B N 1
ATOM 6439 C CA . LEU B 1 320 ? -10.242 -4.441 5.836 1 97.12 320 LEU B CA 1
ATOM 6440 C C . LEU B 1 320 ? -9.461 -5.742 5.969 1 97.12 320 LEU B C 1
ATOM 6442 O O . LEU B 1 320 ? -8.398 -5.777 6.602 1 97.12 320 LEU B O 1
ATOM 6446 N N . LEU B 1 321 ? -9.992 -6.781 5.355 1 93.56 321 LEU B N 1
ATOM 6447 C CA . LEU B 1 321 ? -9.312 -8.07 5.375 1 93.56 321 LEU B CA 1
ATOM 6448 C C . LEU B 1 321 ? -7.945 -7.973 4.703 1 93.56 321 LEU B C 1
ATOM 6450 O O . LEU B 1 321 ? -6.949 -8.469 5.234 1 93.56 321 LEU B O 1
ATOM 6454 N N . ARG B 1 322 ? -7.934 -7.34 3.551 1 90.12 322 ARG B N 1
ATOM 6455 C CA . ARG B 1 322 ? -6.695 -7.203 2.785 1 90.12 322 ARG B CA 1
ATOM 6456 C C . ARG B 1 322 ? -5.684 -6.34 3.529 1 90.12 322 ARG B C 1
ATOM 6458 O O . ARG B 1 322 ? -4.473 -6.52 3.373 1 90.12 322 ARG B O 1
ATOM 6465 N N . LEU B 1 323 ? -6.18 -5.445 4.367 1 90.38 323 LEU B N 1
ATOM 6466 C CA . LEU B 1 323 ? -5.316 -4.551 5.133 1 90.38 323 LEU B CA 1
ATOM 6467 C C . LEU B 1 323 ? -5.008 -5.137 6.504 1 90.38 323 LEU B C 1
ATOM 6469 O O . LEU B 1 323 ? -4.336 -4.504 7.32 1 90.38 323 LEU B O 1
ATOM 6473 N N . GLU B 1 324 ? -5.59 -6.297 6.785 1 86.94 324 GLU B N 1
ATOM 6474 C CA . GLU B 1 324 ? -5.387 -7.012 8.047 1 86.94 324 GLU B CA 1
ATOM 6475 C C . GLU B 1 324 ? -5.855 -6.172 9.234 1 86.94 324 GLU B C 1
ATOM 6477 O O . GLU B 1 324 ? -5.141 -6.051 10.234 1 86.94 324 GLU B O 1
ATOM 6482 N N . ILE B 1 325 ? -6.953 -5.527 9.086 1 93.94 325 ILE B N 1
ATOM 6483 C CA . ILE B 1 325 ? -7.637 -4.793 10.141 1 93.94 325 ILE B CA 1
ATOM 6484 C C . ILE B 1 325 ? -8.852 -5.582 10.617 1 93.94 325 ILE B C 1
ATOM 6486 O O . ILE B 1 325 ? -9.891 -5.602 9.945 1 93.94 325 ILE B O 1
ATOM 6490 N N . PRO B 1 326 ? -8.727 -6.211 11.711 1 94.62 326 PRO B N 1
ATOM 6491 C CA . PRO B 1 326 ? -9.797 -7.125 12.133 1 94.62 326 PRO B CA 1
ATOM 6492 C C . PRO B 1 326 ? -11.055 -6.391 12.586 1 94.62 326 PRO B C 1
ATOM 6494 O O . PRO B 1 326 ? -12.164 -6.914 12.453 1 94.62 326 PRO B O 1
ATOM 6497 N N . GLN B 1 327 ? -10.859 -5.238 13.219 1 97.38 327 GLN B N 1
ATOM 6498 C CA . GLN B 1 327 ? -11.969 -4.434 13.719 1 97.38 327 GLN B CA 1
ATOM 6499 C C . GLN B 1 327 ? -11.641 -2.943 13.641 1 97.38 327 GLN B C 1
ATOM 6501 O O . GLN B 1 327 ? -10.5 -2.539 13.859 1 97.38 327 GLN B O 1
ATOM 6506 N N . VAL B 1 328 ? -12.656 -2.189 13.289 1 98.38 328 VAL B N 1
ATOM 6507 C CA . VAL B 1 328 ? -12.453 -0.747 13.227 1 98.38 328 VAL B CA 1
ATOM 6508 C C . VAL B 1 328 ? -13.25 -0.067 14.336 1 98.38 328 VAL B C 1
ATOM 6510 O O . VAL B 1 328 ? -14.266 -0.597 14.797 1 98.38 328 VAL B O 1
ATOM 6513 N N . HIS B 1 329 ? -12.703 1.057 14.773 1 98.19 329 HIS B N 1
ATOM 6514 C CA . HIS B 1 329 ? -13.352 1.829 15.828 1 98.19 329 HIS B CA 1
ATOM 6515 C C . HIS B 1 329 ? -14.688 2.389 15.359 1 98.19 329 HIS B C 1
ATOM 6517 O O . HIS B 1 329 ? -15.664 2.379 16.109 1 98.19 329 HIS B O 1
ATOM 6523 N N . ALA B 1 330 ? -14.727 2.877 14.133 1 98.62 330 ALA B N 1
ATOM 6524 C CA . ALA B 1 330 ? -15.969 3.42 13.586 1 98.62 330 ALA B CA 1
ATOM 6525 C C . ALA B 1 330 ? -15.961 3.373 12.062 1 98.62 330 ALA B C 1
ATOM 6527 O O . ALA B 1 330 ? -14.898 3.459 11.438 1 98.62 330 ALA B O 1
ATOM 6528 N N . VAL B 1 331 ? -17.094 3.184 11.516 1 98.88 331 VAL B N 1
ATOM 6529 C CA . VAL B 1 331 ? -17.344 3.42 10.094 1 98.88 331 VAL B CA 1
ATOM 6530 C C . VAL B 1 331 ? -18.234 4.645 9.914 1 98.88 331 VAL B C 1
ATOM 6532 O O . VAL B 1 331 ? -19.375 4.66 10.391 1 98.88 331 VAL B O 1
ATOM 6535 N N . MET B 1 332 ? -17.656 5.637 9.305 1 98.88 332 MET B N 1
ATOM 6536 C CA . MET B 1 332 ? -18.359 6.895 9.047 1 98.88 332 MET B CA 1
ATOM 6537 C C . MET B 1 332 ? -18.594 7.09 7.555 1 98.88 332 MET B C 1
ATOM 6539 O O . MET B 1 332 ? -17.672 6.953 6.75 1 98.88 332 MET B O 1
ATOM 6543 N N . GLY B 1 333 ? -19.844 7.363 7.172 1 98.88 333 GLY B N 1
ATOM 6544 C CA . GLY B 1 333 ? -20.141 7.57 5.766 1 98.88 333 GLY B CA 1
ATOM 6545 C C . GLY B 1 333 ? -21.172 8.656 5.531 1 98.88 333 GLY B C 1
ATOM 6546 O O . GLY B 1 333 ? -21.906 9.031 6.449 1 98.88 333 GLY B O 1
ATOM 6547 N N . VAL B 1 334 ? -21.234 9.227 4.312 1 98.88 334 VAL B N 1
ATOM 6548 C CA . VAL B 1 334 ? -22.203 10.258 3.947 1 98.88 334 VAL B CA 1
ATOM 6549 C C . VAL B 1 334 ? -22.984 9.812 2.709 1 98.88 334 VAL B C 1
ATOM 6551 O O . VAL B 1 334 ? -22.406 9.242 1.78 1 98.88 334 VAL B O 1
ATOM 6554 N N . SER B 1 335 ? -24.312 10.031 2.746 1 98.56 335 SER B N 1
ATOM 6555 C CA . SER B 1 335 ? -25.188 9.68 1.632 1 98.56 335 SER B CA 1
ATOM 6556 C C . SER B 1 335 ? -25.078 8.203 1.289 1 98.56 335 SER B C 1
ATOM 6558 O O . SER B 1 335 ? -25.297 7.344 2.148 1 98.56 335 SER B O 1
ATOM 6560 N N . MET B 1 336 ? -24.578 7.816 0.152 1 98.44 336 MET B N 1
ATOM 6561 C CA . MET B 1 336 ? -24.344 6.41 -0.179 1 98.44 336 MET B CA 1
ATOM 6562 C C . MET B 1 336 ? -23.422 5.754 0.841 1 98.44 336 MET B C 1
ATOM 6564 O O . MET B 1 336 ? -23.641 4.605 1.229 1 98.44 336 MET B O 1
ATOM 6568 N N . GLY B 1 337 ? -22.453 6.469 1.289 1 98.81 337 GLY B N 1
ATOM 6569 C CA . GLY B 1 337 ? -21.547 5.992 2.318 1 98.81 337 GLY B CA 1
ATOM 6570 C C . GLY B 1 337 ? -22.203 5.836 3.674 1 98.81 337 GLY B C 1
ATOM 6571 O O . GLY B 1 337 ? -21.828 4.969 4.461 1 98.81 337 GLY B O 1
ATOM 6572 N N . GLY B 1 338 ? -23.203 6.734 3.957 1 98.88 338 GLY B N 1
ATOM 6573 C CA . GLY B 1 338 ? -23.969 6.578 5.184 1 98.88 338 GLY B CA 1
ATOM 6574 C C . GLY B 1 338 ? -24.766 5.289 5.227 1 98.88 338 GLY B C 1
ATOM 6575 O O . GLY B 1 338 ? -24.781 4.586 6.238 1 98.88 338 GLY B O 1
ATOM 6576 N N . VAL B 1 339 ? -25.453 5 4.121 1 98.75 339 VAL B N 1
ATOM 6577 C CA . VAL B 1 339 ? -26.188 3.742 4.004 1 98.75 339 VAL B CA 1
ATOM 6578 C C . VAL B 1 339 ? -25.219 2.566 4.164 1 98.75 339 VAL B C 1
ATOM 6580 O O . VAL B 1 339 ? -25.547 1.579 4.828 1 98.75 339 VAL B O 1
ATOM 6583 N N . THR B 1 340 ? -24.047 2.664 3.57 1 98.81 340 THR B N 1
ATOM 6584 C CA . THR B 1 340 ? -23.031 1.618 3.656 1 98.81 340 THR B CA 1
ATOM 6585 C C . THR B 1 340 ? -22.578 1.418 5.102 1 98.81 340 THR B C 1
ATOM 6587 O O . THR B 1 340 ? -22.406 0.283 5.551 1 98.81 340 THR B O 1
ATOM 6590 N N . ALA B 1 341 ? -22.438 2.523 5.824 1 98.81 341 ALA B N 1
ATOM 6591 C CA . ALA B 1 341 ? -22.047 2.432 7.227 1 98.81 341 ALA B CA 1
ATOM 6592 C C . ALA B 1 341 ? -23.094 1.678 8.039 1 98.81 341 ALA B C 1
ATOM 6594 O O . ALA B 1 341 ? -22.75 0.812 8.852 1 98.81 341 ALA B O 1
ATOM 6595 N N . LEU B 1 342 ? -24.328 1.994 7.793 1 98.75 342 LEU B N 1
ATOM 6596 C CA . LEU B 1 342 ? -25.422 1.31 8.477 1 98.75 342 LEU B CA 1
ATOM 6597 C C . LEU B 1 342 ? -25.438 -0.173 8.125 1 98.75 342 LEU B C 1
ATOM 6599 O O . LEU B 1 342 ? -25.516 -1.028 9.008 1 98.75 342 LEU B O 1
ATOM 6603 N N . ASN B 1 343 ? -25.359 -0.429 6.883 1 98.75 343 ASN B N 1
ATOM 6604 C CA . ASN B 1 343 ? -25.422 -1.817 6.438 1 98.75 343 ASN B CA 1
ATOM 6605 C C . ASN B 1 343 ? -24.219 -2.619 6.914 1 98.75 343 ASN B C 1
ATOM 6607 O O . ASN B 1 343 ? -24.328 -3.82 7.168 1 98.75 343 ASN B O 1
ATOM 6611 N N . PHE B 1 344 ? -23.047 -1.945 6.973 1 98.69 344 PHE B N 1
ATOM 6612 C CA . PHE B 1 344 ? -21.859 -2.611 7.516 1 98.69 344 PHE B CA 1
ATOM 6613 C C . PHE B 1 344 ? -22.094 -3.006 8.969 1 98.69 344 PHE B C 1
ATOM 6615 O O . PHE B 1 344 ? -21.719 -4.105 9.383 1 98.69 344 PHE B O 1
ATOM 6622 N N . ALA B 1 345 ? -22.688 -2.152 9.727 1 98.44 345 ALA B N 1
ATOM 6623 C CA . ALA B 1 345 ? -23 -2.436 11.125 1 98.44 345 ALA B CA 1
ATOM 6624 C C . ALA B 1 345 ? -23.969 -3.607 11.242 1 98.44 345 ALA B C 1
ATOM 6626 O O . ALA B 1 345 ? -23.922 -4.367 12.211 1 98.44 345 ALA B O 1
ATOM 6627 N N . ILE B 1 346 ? -24.859 -3.748 10.297 1 98.31 346 ILE B N 1
ATOM 6628 C CA . ILE B 1 346 ? -25.828 -4.836 10.273 1 98.31 346 ILE B CA 1
ATOM 6629 C C . ILE B 1 346 ? -25.141 -6.148 9.922 1 98.31 346 ILE B C 1
ATOM 6631 O O . ILE B 1 346 ? -25.266 -7.141 10.641 1 98.31 346 ILE B O 1
ATOM 6635 N N . GLN B 1 347 ? -24.328 -6.137 8.898 1 97.69 347 GLN B N 1
ATOM 6636 C CA . GLN B 1 347 ? -23.781 -7.355 8.312 1 97.69 347 GLN B CA 1
ATOM 6637 C C . GLN B 1 347 ? -22.562 -7.84 9.086 1 97.69 347 GLN B C 1
ATOM 6639 O O . GLN B 1 347 ? -22.297 -9.039 9.156 1 97.69 347 GLN B O 1
ATOM 6644 N N . TYR B 1 348 ? -21.844 -6.922 9.633 1 97.56 348 TYR B N 1
ATOM 6645 C CA . TYR B 1 348 ? -20.578 -7.258 10.273 1 97.56 348 TYR B CA 1
ATOM 6646 C C . TYR B 1 348 ? -20.469 -6.605 11.641 1 97.56 348 TYR B C 1
ATOM 6648 O O . TYR B 1 348 ? -19.516 -5.871 11.914 1 97.56 348 TYR B O 1
ATOM 6656 N N . PRO B 1 349 ? -21.312 -6.945 12.57 1 96.75 349 PRO B N 1
ATOM 6657 C CA . PRO B 1 349 ? -21.391 -6.258 13.859 1 96.75 349 PRO B CA 1
ATOM 6658 C C . PRO B 1 349 ? -20.125 -6.457 14.703 1 96.75 349 PRO B C 1
ATOM 6660 O O . PRO B 1 349 ? -19.828 -5.637 15.57 1 96.75 349 PRO B O 1
ATOM 6663 N N . THR B 1 350 ? -19.359 -7.492 14.438 1 97 350 THR B N 1
ATOM 6664 C CA . THR B 1 350 ? -18.172 -7.773 15.234 1 97 350 THR B CA 1
ATOM 6665 C C . THR B 1 350 ? -16.953 -7.043 14.68 1 97 350 THR B C 1
ATOM 6667 O O . THR B 1 350 ? -15.906 -7 15.32 1 97 350 THR B O 1
ATOM 6670 N N . LYS B 1 351 ? -17.109 -6.398 13.523 1 97.88 351 LYS B N 1
ATOM 6671 C CA . LYS B 1 351 ? -15.961 -5.77 12.867 1 97.88 351 LYS B CA 1
ATOM 6672 C C . LYS B 1 351 ? -15.984 -4.254 13.07 1 97.88 351 LYS B C 1
ATOM 6674 O O . LYS B 1 351 ? -15.094 -3.549 12.586 1 97.88 351 LYS B O 1
ATOM 6679 N N . VAL B 1 352 ? -16.953 -3.773 13.773 1 98.38 352 VAL B N 1
ATOM 6680 C CA . VAL B 1 352 ? -17.078 -2.334 13.984 1 98.38 352 VAL B CA 1
ATOM 6681 C C . VAL B 1 352 ? -17.672 -2.062 15.367 1 98.38 352 VAL B C 1
ATOM 6683 O O . VAL B 1 352 ? -18.594 -2.771 15.805 1 98.38 352 VAL B O 1
ATOM 6686 N N . THR B 1 353 ? -17.141 -1.052 16.031 1 98.06 353 THR B N 1
ATOM 6687 C CA . THR B 1 353 ? -17.609 -0.764 17.375 1 98.06 353 THR B CA 1
ATOM 6688 C C . THR B 1 353 ? -18.641 0.367 17.359 1 98.06 353 THR B C 1
ATOM 6690 O O . THR B 1 353 ? -19.5 0.443 18.234 1 98.06 353 THR B O 1
ATOM 6693 N N . LYS B 1 354 ? -18.578 1.28 16.359 1 98.12 354 LYS B N 1
ATOM 6694 C CA . LYS B 1 354 ? -19.484 2.416 16.219 1 98.12 354 LYS B CA 1
ATOM 6695 C C . LYS B 1 354 ? -19.812 2.689 14.75 1 98.12 354 LYS B C 1
ATOM 6697 O O . LYS B 1 354 ? -19.016 2.369 13.867 1 98.12 354 LYS B O 1
ATOM 6702 N N . PHE B 1 355 ? -20.969 3.256 14.508 1 98.5 355 PHE B N 1
ATOM 6703 C CA . PHE B 1 355 ? -21.25 3.734 13.156 1 98.5 355 PHE B CA 1
ATOM 6704 C C . PHE B 1 355 ? -21.641 5.207 13.172 1 98.5 355 PHE B C 1
ATOM 6706 O O . PHE B 1 355 ? -22.188 5.695 14.164 1 98.5 355 PHE B O 1
ATOM 6713 N N . ILE B 1 356 ? -21.297 5.918 12.18 1 98.88 356 ILE B N 1
ATOM 6714 C CA . ILE B 1 356 ? -21.703 7.297 11.93 1 98.88 356 ILE B CA 1
ATOM 6715 C C . ILE B 1 356 ? -22.281 7.418 10.523 1 98.88 356 ILE B C 1
ATOM 6717 O O . ILE B 1 356 ? -21.578 7.215 9.531 1 98.88 356 ILE B O 1
ATOM 6721 N N . ALA B 1 357 ? -23.5 7.688 10.445 1 98.88 357 ALA B N 1
ATOM 6722 C CA . ALA B 1 357 ? -24.172 7.836 9.156 1 98.88 357 ALA B CA 1
ATOM 6723 C C . ALA B 1 357 ? -24.609 9.281 8.93 1 98.88 357 ALA B C 1
ATOM 6725 O O . ALA B 1 357 ? -25.328 9.852 9.75 1 98.88 357 ALA B O 1
ATOM 6726 N N . CYS B 1 358 ? -24.156 9.82 7.816 1 98.88 358 CYS B N 1
ATOM 6727 C CA . CYS B 1 358 ? -24.438 11.219 7.531 1 98.88 358 CYS B CA 1
ATOM 6728 C C . CYS B 1 358 ? -25.344 11.359 6.312 1 98.88 358 CYS B C 1
ATOM 6730 O O . CYS B 1 358 ? -25.109 10.711 5.289 1 98.88 358 CYS B O 1
ATOM 6732 N N . ASP B 1 359 ? -26.359 12.172 6.355 1 98.81 359 ASP B N 1
ATOM 6733 C CA . ASP B 1 359 ? -27.188 12.641 5.25 1 98.81 359 ASP B CA 1
ATOM 6734 C C . ASP B 1 359 ? -27.609 11.492 4.336 1 98.81 359 ASP B C 1
ATOM 6736 O O . ASP B 1 359 ? -27.375 11.539 3.125 1 98.81 359 ASP B O 1
ATOM 6740 N N . CYS B 1 360 ? -28.234 10.492 4.922 1 98.19 360 CYS B N 1
ATOM 6741 C CA . CYS B 1 360 ? -28.672 9.32 4.152 1 98.19 360 CYS B CA 1
ATOM 6742 C C . CYS B 1 360 ? -30.078 8.883 4.562 1 98.19 360 CYS B C 1
ATOM 6744 O O . CYS B 1 360 ? -30.688 9.508 5.422 1 98.19 360 CYS B O 1
ATOM 6746 N N . ASN B 1 361 ? -30.594 7.984 3.85 1 97.19 361 ASN B N 1
ATOM 6747 C CA . ASN B 1 361 ? -31.859 7.328 4.137 1 97.19 361 ASN B CA 1
ATOM 6748 C C . ASN B 1 361 ? -31.688 5.82 4.285 1 97.19 361 ASN B C 1
ATOM 6750 O O . ASN B 1 361 ? -30.625 5.277 3.984 1 97.19 361 ASN B O 1
ATOM 6754 N N . VAL B 1 362 ? -32.719 5.152 4.816 1 97.75 362 VAL B N 1
ATOM 6755 C CA . VAL B 1 362 ? -32.562 3.729 5.09 1 97.75 362 VAL B CA 1
ATOM 6756 C C . VAL B 1 362 ? -33.344 2.92 4.062 1 97.75 362 VAL B C 1
ATOM 6758 O O . VAL B 1 362 ? -33.281 1.688 4.055 1 97.75 362 VAL B O 1
ATOM 6761 N N . ALA B 1 363 ? -34.031 3.652 3.176 1 97.62 363 ALA B N 1
ATOM 6762 C CA . ALA B 1 363 ? -34.781 2.969 2.111 1 97.62 363 ALA B CA 1
ATOM 6763 C C . ALA B 1 363 ? -35 3.896 0.922 1 97.62 363 ALA B C 1
ATOM 6765 O O . ALA B 1 363 ? -35.062 5.117 1.08 1 97.62 363 ALA B O 1
ATOM 6766 N N . SER B 1 364 ? -35.094 3.26 -0.22 1 96.31 364 SER B N 1
ATOM 6767 C CA . SER B 1 364 ? -35.469 4.012 -1.415 1 96.31 364 SER B CA 1
ATOM 6768 C C . SER B 1 364 ? -36.969 4.25 -1.475 1 96.31 364 SER B C 1
ATOM 6770 O O . SER B 1 364 ? -37.75 3.557 -0.809 1 96.31 364 SER B O 1
ATOM 6772 N N . SER B 1 365 ? -37.312 5.262 -2.191 1 94.69 365 SER B N 1
ATOM 6773 C CA . SER B 1 365 ? -38.688 5.555 -2.529 1 94.69 365 SER B CA 1
ATOM 6774 C C . SER B 1 365 ? -38.906 5.66 -4.039 1 94.69 365 SER B C 1
ATOM 6776 O O . SER B 1 365 ? -37.938 5.805 -4.785 1 94.69 365 SER B O 1
ATOM 6778 N N . GLU B 1 366 ? -40.094 5.527 -4.422 1 94.62 366 GLU B N 1
ATOM 6779 C CA . GLU B 1 366 ? -40.375 5.676 -5.844 1 94.62 366 GLU B CA 1
ATOM 6780 C C . GLU B 1 366 ? -39.906 7.031 -6.367 1 94.62 366 GLU B C 1
ATOM 6782 O O . GLU B 1 366 ? -39.375 7.129 -7.477 1 94.62 366 GLU B O 1
ATOM 6787 N N . ALA B 1 367 ? -40.156 7.961 -5.605 1 93.06 367 ALA B N 1
ATOM 6788 C CA . ALA B 1 367 ? -39.75 9.312 -5.988 1 93.06 367 ALA B CA 1
ATOM 6789 C C . ALA B 1 367 ? -38.25 9.414 -6.145 1 93.06 367 ALA B C 1
ATOM 6791 O O . ALA B 1 367 ? -37.75 10.023 -7.098 1 93.06 367 ALA B O 1
ATOM 6792 N N . ASN B 1 368 ? -37.562 8.891 -5.215 1 93.19 368 ASN B N 1
ATOM 6793 C CA . ASN B 1 368 ? -36.094 8.906 -5.277 1 93.19 368 ASN B CA 1
ATOM 6794 C C . ASN B 1 368 ? -35.594 8.117 -6.477 1 93.19 368 ASN B C 1
ATOM 6796 O O . ASN B 1 368 ? -34.625 8.516 -7.121 1 93.19 368 ASN B O 1
ATOM 6800 N N . SER B 1 369 ? -36.188 6.992 -6.746 1 96.56 369 SER B N 1
ATOM 6801 C CA . SER B 1 369 ? -35.781 6.16 -7.879 1 96.56 369 SER B CA 1
ATOM 6802 C C . SER B 1 369 ? -35.969 6.906 -9.195 1 96.56 369 SER B C 1
ATOM 6804 O O . SER B 1 369 ? -35.125 6.824 -10.078 1 96.56 369 SER B O 1
ATOM 6806 N N . ARG B 1 370 ? -37.031 7.578 -9.281 1 96.12 370 ARG B N 1
ATOM 6807 C CA . ARG B 1 370 ? -37.281 8.375 -10.484 1 96.12 370 ARG B CA 1
ATOM 6808 C C . ARG B 1 370 ? -36.25 9.5 -10.617 1 96.12 370 ARG B C 1
ATOM 6810 O O . ARG B 1 370 ? -35.781 9.789 -11.719 1 96.12 370 ARG B O 1
ATOM 6817 N N . ALA B 1 371 ? -36.031 10.094 -9.555 1 95.75 371 ALA B N 1
ATOM 6818 C CA . ALA B 1 371 ? -35.062 11.18 -9.562 1 95.75 371 ALA B CA 1
ATOM 6819 C C . ALA B 1 371 ? -33.688 10.68 -10.039 1 95.75 371 ALA B C 1
ATOM 6821 O O . ALA B 1 371 ? -33 11.367 -10.789 1 95.75 371 ALA B O 1
ATOM 6822 N N . TRP B 1 372 ? -33.25 9.531 -9.555 1 97.19 372 TRP B N 1
ATOM 6823 C CA . TRP B 1 372 ? -31.984 8.953 -9.977 1 97.19 372 TRP B CA 1
ATOM 6824 C C . TRP B 1 372 ? -32 8.625 -11.469 1 97.19 372 TRP B C 1
ATOM 6826 O O . TRP B 1 372 ? -31.016 8.852 -12.172 1 97.19 372 TRP B O 1
ATOM 6836 N N . ALA B 1 373 ? -33.062 8.07 -11.914 1 97.38 373 ALA B N 1
ATOM 6837 C CA . ALA B 1 373 ? -33.219 7.766 -13.336 1 97.38 373 ALA B CA 1
ATOM 6838 C C . ALA B 1 373 ? -33.062 9.023 -14.18 1 97.38 373 ALA B C 1
ATOM 6840 O O . ALA B 1 373 ? -32.438 8.992 -15.242 1 97.38 373 ALA B O 1
ATOM 6841 N N . ASP B 1 374 ? -33.688 10.055 -13.727 1 97.62 374 ASP B N 1
ATOM 6842 C CA . ASP B 1 374 ? -33.562 11.336 -14.422 1 97.62 374 ASP B CA 1
ATOM 6843 C C . ASP B 1 374 ? -32.125 11.812 -14.469 1 97.62 374 ASP B C 1
ATOM 6845 O O . ASP B 1 374 ? -31.656 12.344 -15.484 1 97.62 374 ASP B O 1
ATOM 6849 N N . ARG B 1 375 ? -31.438 11.672 -13.406 1 97.81 375 ARG B N 1
ATOM 6850 C CA . ARG B 1 375 ? -30.047 12.086 -13.336 1 97.81 375 ARG B CA 1
ATOM 6851 C C . ARG B 1 375 ? -29.172 11.25 -14.273 1 97.81 375 ARG B C 1
ATOM 6853 O O . ARG B 1 375 ? -28.25 11.773 -14.906 1 97.81 375 ARG B O 1
ATOM 6860 N N . VAL B 1 376 ? -29.391 9.969 -14.305 1 98.12 376 VAL B N 1
ATOM 6861 C CA . VAL B 1 376 ? -28.656 9.094 -15.211 1 98.12 376 VAL B CA 1
ATOM 6862 C C . VAL B 1 376 ? -28.906 9.516 -16.656 1 98.12 376 VAL B C 1
ATOM 6864 O O . VAL B 1 376 ? -27.969 9.578 -17.453 1 98.12 376 VAL B O 1
ATOM 6867 N N . SER B 1 377 ? -30.141 9.828 -16.938 1 98.06 377 SER B N 1
ATOM 6868 C CA . SER B 1 377 ? -30.5 10.281 -18.281 1 98.06 377 SER B CA 1
ATOM 6869 C C . SER B 1 377 ? -29.797 11.586 -18.625 1 98.06 377 SER B C 1
ATOM 6871 O O . SER B 1 377 ? -29.297 11.758 -19.734 1 98.06 377 SER B O 1
ATOM 6873 N N . LEU B 1 378 ? -29.828 12.43 -17.719 1 97.88 378 LEU B N 1
ATOM 6874 C CA . LEU B 1 378 ? -29.156 13.711 -17.922 1 97.88 378 LEU B CA 1
ATOM 6875 C C . LEU B 1 378 ? -27.672 13.5 -18.203 1 97.88 378 LEU B C 1
ATOM 6877 O O . LEU B 1 378 ? -27.125 14.094 -19.141 1 97.88 378 LEU B O 1
ATOM 6881 N N . ALA B 1 379 ? -27.016 12.719 -17.375 1 98.06 379 ALA B N 1
ATOM 6882 C CA . ALA B 1 379 ? -25.594 12.43 -17.547 1 98.06 379 ALA B CA 1
ATOM 6883 C C . ALA B 1 379 ? -25.328 11.773 -18.906 1 98.06 379 ALA B C 1
ATOM 6885 O O . ALA B 1 379 ? -24.297 12.047 -19.547 1 98.06 379 ALA B O 1
ATOM 6886 N N . ARG B 1 380 ? -26.156 10.891 -19.281 1 97.56 380 ARG B N 1
ATOM 6887 C CA . ARG B 1 380 ? -26.031 10.203 -20.562 1 97.56 380 ARG B CA 1
ATOM 6888 C C . ARG B 1 380 ? -26.141 11.188 -21.734 1 97.56 380 ARG B C 1
ATOM 6890 O O . ARG B 1 380 ? -25.375 11.102 -22.688 1 97.56 380 ARG B O 1
ATOM 6897 N N . GLU B 1 381 ? -27.031 12.133 -21.609 1 97.62 381 GLU B N 1
ATOM 6898 C CA . GLU B 1 381 ? -27.359 13.031 -22.719 1 97.62 381 GLU B CA 1
ATOM 6899 C C . GLU B 1 381 ? -26.422 14.234 -22.734 1 97.62 381 GLU B C 1
ATOM 6901 O O . GLU B 1 381 ? -26 14.68 -23.812 1 97.62 381 GLU B O 1
ATOM 6906 N N . GLN B 1 382 ? -26.188 14.758 -21.578 1 97.75 382 GLN B N 1
ATOM 6907 C CA . GLN B 1 382 ? -25.484 16.047 -21.531 1 97.7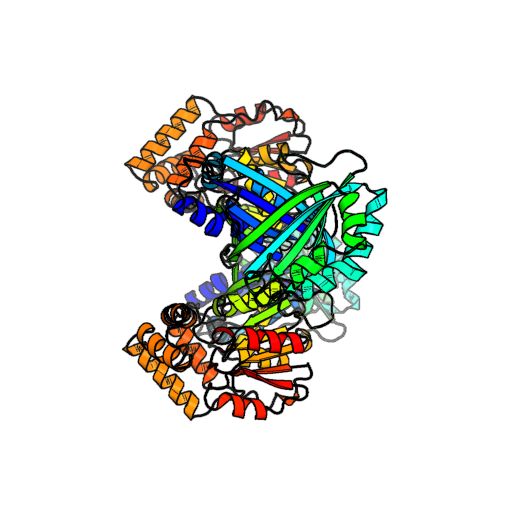5 382 GLN B CA 1
ATOM 6908 C C . GLN B 1 382 ? -24.109 15.891 -20.906 1 97.75 382 GLN B C 1
ATOM 6910 O O . GLN B 1 382 ? -23.344 16.859 -20.828 1 97.75 382 GLN B O 1
ATOM 6915 N N . GLY B 1 383 ? -23.766 14.734 -20.422 1 97.44 383 GLY B N 1
ATOM 6916 C CA . GLY B 1 383 ? -22.453 14.477 -19.859 1 97.44 383 GLY B CA 1
ATOM 6917 C C . GLY B 1 383 ? -22.422 14.602 -18.344 1 97.44 383 GLY B C 1
ATOM 6918 O O . GLY B 1 383 ? -23.281 15.242 -17.75 1 97.44 383 GLY B O 1
ATOM 6919 N N . MET B 1 384 ? -21.391 14.055 -17.734 1 97.56 384 MET B N 1
ATOM 6920 C CA . MET B 1 384 ? -21.219 14.094 -16.297 1 97.56 384 MET B CA 1
ATOM 6921 C C . MET B 1 384 ? -20.969 15.516 -15.805 1 97.56 384 MET B C 1
ATOM 6923 O O . MET B 1 384 ? -21.328 15.867 -14.68 1 97.56 384 MET B O 1
ATOM 6927 N N . SER B 1 385 ? -20.359 16.344 -16.625 1 97.12 385 SER B N 1
ATOM 6928 C CA . SER B 1 385 ? -20.078 17.734 -16.25 1 97.12 385 SER B CA 1
ATOM 6929 C C . SER B 1 385 ? -21.359 18.5 -15.969 1 97.12 385 SER B C 1
ATOM 6931 O O . SER B 1 385 ? -21.406 19.297 -15.023 1 97.12 385 SER B O 1
ATOM 6933 N N . GLU B 1 386 ? -22.344 18.312 -16.812 1 97.31 386 GLU B N 1
ATOM 6934 C CA . GLU B 1 386 ? -23.625 18.969 -16.578 1 97.31 386 GLU B CA 1
ATOM 6935 C C . GLU B 1 386 ? -24.297 18.469 -15.305 1 97.31 386 GLU B C 1
ATOM 6937 O O . GLU B 1 386 ? -24.812 19.25 -14.516 1 97.31 386 GLU B O 1
ATOM 6942 N N . LEU B 1 387 ? -24.281 17.203 -15.125 1 98 387 LEU B N 1
ATOM 6943 C CA . LEU B 1 387 ? -24.812 16.625 -13.898 1 98 387 LEU B CA 1
ATOM 6944 C C . LEU B 1 387 ? -24.094 17.203 -12.68 1 98 387 LEU B C 1
ATOM 6946 O O . LEU B 1 387 ? -24.703 17.453 -11.648 1 98 387 LEU B O 1
ATOM 6950 N N . ALA B 1 388 ? -22.75 17.344 -12.789 1 98.06 388 ALA B N 1
ATOM 6951 C CA . ALA B 1 388 ? -21.938 17.859 -11.695 1 98.06 388 ALA B CA 1
ATOM 6952 C C . ALA B 1 388 ? -22.406 19.25 -11.266 1 98.06 388 ALA B C 1
ATOM 6954 O O . ALA B 1 388 ? -22.547 19.531 -10.078 1 98.06 388 ALA B O 1
ATOM 6955 N N . SER B 1 389 ? -22.688 20.078 -12.234 1 96.88 389 SER B N 1
ATOM 6956 C CA . SER B 1 389 ? -23.125 21.438 -11.945 1 96.88 389 SER B CA 1
ATOM 6957 C C . SER B 1 389 ? -24.438 21.438 -11.172 1 96.88 389 SER B C 1
ATOM 6959 O O . SER B 1 389 ? -24.562 22.141 -10.164 1 96.88 389 SER B O 1
ATOM 6961 N N . ILE B 1 390 ? -25.359 20.688 -11.562 1 96.62 390 ILE B N 1
ATOM 6962 C CA . ILE B 1 390 ? -26.672 20.609 -10.938 1 96.62 390 ILE B CA 1
ATOM 6963 C C . ILE B 1 390 ? -26.547 19.984 -9.555 1 96.62 390 ILE B C 1
ATOM 6965 O O . ILE B 1 390 ? -27.141 20.484 -8.586 1 96.62 390 ILE B O 1
ATOM 6969 N N . THR B 1 391 ? -25.812 18.953 -9.477 1 97.38 391 THR B N 1
ATOM 6970 C CA . THR B 1 391 ? -25.672 18.188 -8.242 1 97.38 391 THR B CA 1
ATOM 6971 C C . THR B 1 391 ? -24.984 19.031 -7.156 1 97.38 391 THR B C 1
ATOM 6973 O O . THR B 1 391 ? -25.484 19.109 -6.027 1 97.38 391 THR B O 1
ATOM 6976 N N . VAL B 1 392 ? -23.875 19.641 -7.473 1 97.69 392 VAL B N 1
ATOM 6977 C CA . VAL B 1 392 ? -23.125 20.422 -6.496 1 97.69 392 VAL B CA 1
ATOM 6978 C C . VAL B 1 392 ? -23.953 21.609 -6.035 1 97.69 392 VAL B C 1
ATOM 6980 O O . VAL B 1 392 ? -23.938 21.984 -4.859 1 97.69 392 VAL B O 1
ATOM 6983 N N . SER B 1 393 ? -24.734 22.188 -6.977 1 96 393 SER B N 1
ATOM 6984 C CA . SER B 1 393 ? -25.609 23.281 -6.625 1 96 393 SER B CA 1
ATOM 6985 C C . SER B 1 393 ? -26.688 22.844 -5.633 1 96 393 SER B C 1
ATOM 6987 O O . SER B 1 393 ? -27.109 23.625 -4.77 1 96 393 SER B O 1
ATOM 6989 N N . ARG B 1 394 ? -27.078 21.672 -5.711 1 95.69 394 ARG B N 1
ATOM 6990 C CA . ARG B 1 394 ? -28.109 21.125 -4.82 1 95.69 394 ARG B CA 1
ATOM 6991 C C . ARG B 1 394 ? -27.5 20.719 -3.482 1 95.69 394 ARG B C 1
ATOM 6993 O O . ARG B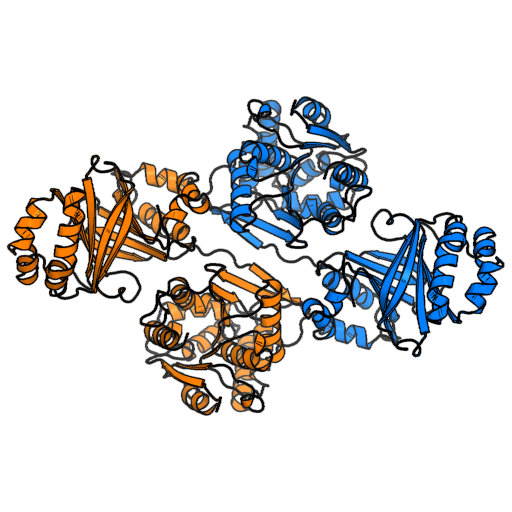 1 394 ? -28.156 20.812 -2.441 1 95.69 394 ARG B O 1
ATOM 7000 N N . TRP B 1 395 ? -26.25 20.25 -3.479 1 97.88 395 TRP B N 1
ATOM 7001 C CA . TRP B 1 395 ? -25.609 19.672 -2.297 1 97.88 395 TRP B CA 1
ATOM 7002 C C . TRP B 1 395 ? -25.188 20.766 -1.327 1 97.88 395 TRP B C 1
ATOM 7004 O O . TRP B 1 395 ? -25.125 20.547 -0.116 1 97.88 395 TRP B O 1
ATOM 7014 N N . PHE B 1 396 ? -24.875 21.906 -1.834 1 97.94 396 PHE B N 1
ATOM 7015 C CA . PHE B 1 396 ? -24.359 23 -1.013 1 97.94 396 PHE B CA 1
ATOM 7016 C C . PHE B 1 396 ? -25.422 24.078 -0.801 1 97.94 396 PHE B C 1
ATOM 7018 O O . PHE B 1 396 ? -26.219 24.359 -1.702 1 97.94 396 PHE B O 1
ATOM 7025 N N . THR B 1 397 ? -25.406 24.672 0.381 1 97.31 397 THR B N 1
ATOM 7026 C CA . THR B 1 397 ? -26.328 25.781 0.663 1 97.31 397 THR B CA 1
ATOM 7027 C C . THR B 1 397 ? -25.969 27 -0.175 1 97.31 397 THR B C 1
ATOM 7029 O O . THR B 1 397 ? -24.844 27.109 -0.689 1 97.31 397 THR B O 1
ATOM 7032 N N . ALA B 1 398 ? -26.922 27.891 -0.241 1 93.75 398 ALA B N 1
ATOM 7033 C CA . ALA B 1 398 ? -26.719 29.094 -1.036 1 93.75 398 ALA B CA 1
ATOM 7034 C C . ALA B 1 398 ? -25.516 29.891 -0.528 1 93.75 398 ALA B C 1
ATOM 7036 O O . ALA B 1 398 ? -24.75 30.453 -1.319 1 93.75 398 ALA B O 1
ATOM 7037 N N . GLY B 1 399 ? -25.344 29.891 0.701 1 92.81 399 GLY B N 1
ATOM 7038 C CA . GLY B 1 399 ? -24.266 30.625 1.309 1 92.81 399 GLY B CA 1
ATOM 7039 C C . GLY B 1 399 ? -22.891 30.031 1.011 1 92.81 399 GLY B C 1
ATOM 7040 O O . GLY B 1 399 ? -21.891 30.734 1.039 1 92.81 399 GLY B O 1
ATOM 7041 N N . ASN B 1 400 ? -22.859 28.75 0.613 1 93 400 ASN B N 1
ATOM 7042 C CA . ASN B 1 400 ? -21.594 28.062 0.383 1 93 400 ASN B CA 1
ATOM 7043 C C . ASN B 1 400 ? -21.438 27.625 -1.072 1 93 400 ASN B C 1
ATOM 7045 O O . ASN B 1 400 ? -20.531 26.875 -1.414 1 93 400 ASN B O 1
ATOM 7049 N N . ALA B 1 401 ? -22.297 28.078 -1.884 1 91 401 ALA B N 1
ATOM 7050 C CA . ALA B 1 401 ? -22.344 27.641 -3.273 1 91 401 ALA B CA 1
ATOM 7051 C C . ALA B 1 401 ? -21.078 28.016 -4.016 1 91 401 ALA B C 1
ATOM 7053 O O . ALA B 1 401 ? -20.625 27.297 -4.91 1 91 401 ALA B O 1
ATOM 7054 N N . GLU B 1 402 ? -20.469 29.109 -3.615 1 91.81 402 GLU B N 1
ATOM 7055 C CA . GLU B 1 402 ? -19.281 29.594 -4.309 1 91.81 402 GLU B CA 1
ATOM 7056 C C . GLU B 1 402 ? -18.016 29.375 -3.473 1 91.81 402 GLU B C 1
ATOM 7058 O O . GLU B 1 402 ? -16.969 29.969 -3.744 1 91.81 402 GLU B O 1
ATOM 7063 N N . SER B 1 403 ? -18.219 28.594 -2.463 1 93.12 403 SER B N 1
ATOM 7064 C CA . SER B 1 403 ? -17.078 28.312 -1.589 1 93.12 403 SER B CA 1
ATOM 7065 C C . SER B 1 403 ? -16.016 27.5 -2.314 1 93.12 403 SER B C 1
ATOM 7067 O O . SER B 1 403 ? -16.297 26.875 -3.344 1 93.12 403 SER B O 1
ATOM 7069 N N . GLU B 1 404 ? -14.797 27.547 -1.815 1 90.94 404 GLU B N 1
ATOM 7070 C CA . GLU B 1 404 ? -13.703 26.734 -2.348 1 90.94 404 GLU B CA 1
ATOM 7071 C C . GLU B 1 404 ? -14.031 25.25 -2.258 1 90.94 404 GLU B C 1
ATOM 7073 O O . GLU B 1 404 ? -13.633 24.469 -3.129 1 90.94 404 GLU B O 1
ATOM 7078 N N . LYS B 1 405 ? -14.695 24.906 -1.197 1 94.06 405 LYS B N 1
ATOM 7079 C CA . LYS B 1 405 ? -15.078 23.5 -1.016 1 94.06 405 LYS B CA 1
ATOM 7080 C C . LYS B 1 405 ? -16.016 23.031 -2.129 1 94.06 405 LYS B C 1
ATOM 7082 O O . LYS B 1 405 ? -15.836 21.938 -2.674 1 94.06 405 LYS B O 1
ATOM 7087 N N . ALA B 1 406 ? -17 23.891 -2.441 1 95.81 406 ALA B N 1
ATOM 7088 C CA . ALA B 1 406 ? -17.906 23.547 -3.537 1 95.81 406 ALA B CA 1
ATOM 7089 C C . ALA B 1 406 ? -17.141 23.422 -4.855 1 95.81 406 ALA B C 1
ATOM 7091 O O . ALA B 1 406 ? -17.391 22.5 -5.629 1 95.81 406 ALA B O 1
ATOM 7092 N N . LYS B 1 407 ? -16.219 24.281 -5.117 1 94.06 407 LYS B N 1
ATOM 7093 C CA . LYS B 1 407 ? -15.414 24.281 -6.336 1 94.06 407 LYS B CA 1
ATOM 7094 C C . LYS B 1 407 ? -14.578 23 -6.426 1 94.06 407 LYS B C 1
ATOM 7096 O O . LYS B 1 407 ? -14.344 22.484 -7.516 1 94.06 407 LYS B O 1
ATOM 7101 N N . ASN B 1 408 ? -14.172 22.531 -5.281 1 93.81 408 ASN B N 1
ATOM 7102 C CA . ASN B 1 408 ? -13.336 21.344 -5.242 1 93.81 408 ASN B CA 1
ATOM 7103 C C . ASN B 1 408 ? -14.156 20.078 -5.48 1 93.81 408 ASN B C 1
ATOM 7105 O O . ASN B 1 408 ? -13.633 19.078 -5.977 1 93.81 408 ASN B O 1
ATOM 7109 N N . VAL B 1 409 ? -15.414 20.109 -5.168 1 97.19 409 VAL B N 1
ATOM 7110 C CA . VAL B 1 409 ? -16.266 18.938 -5.312 1 97.19 409 VAL B CA 1
ATOM 7111 C C . VAL B 1 409 ? -16.719 18.812 -6.77 1 97.19 409 VAL B C 1
ATOM 7113 O O . VAL B 1 409 ? -16.922 17.688 -7.258 1 97.19 409 VAL B O 1
ATOM 7116 N N . LEU B 1 410 ? -16.812 19.938 -7.457 1 95.94 410 LEU B N 1
ATOM 7117 C CA . LEU B 1 410 ? -17.328 19.969 -8.82 1 95.94 410 LEU B CA 1
ATOM 7118 C C . LEU B 1 410 ? -16.547 19.016 -9.719 1 95.94 410 LEU B C 1
ATOM 7120 O O . LEU B 1 410 ? -17.125 18.156 -10.375 1 95.94 410 LEU B O 1
ATOM 7124 N N . PRO B 1 411 ? -15.234 19.094 -9.734 1 96.06 411 PRO B N 1
ATOM 7125 C CA . PRO B 1 411 ? -14.492 18.172 -10.594 1 96.06 411 PRO B CA 1
ATOM 7126 C C . PRO B 1 411 ? -14.602 16.719 -10.125 1 96.06 411 PRO B C 1
ATOM 7128 O O . PRO B 1 411 ? -14.508 15.805 -10.945 1 96.06 411 PRO B O 1
ATOM 7131 N N . MET B 1 412 ? -14.758 16.422 -8.852 1 96.56 412 MET B N 1
ATOM 7132 C CA . MET B 1 412 ? -14.961 15.055 -8.391 1 96.56 412 MET B CA 1
ATOM 7133 C C . MET B 1 412 ? -16.172 14.422 -9.078 1 96.56 412 MET B C 1
ATOM 7135 O O . MET B 1 412 ? -16.062 13.32 -9.609 1 96.56 412 MET B O 1
ATOM 7139 N N . VAL B 1 413 ? -17.234 15.18 -9.039 1 97.56 413 VAL B N 1
ATOM 7140 C CA . VAL B 1 413 ? -18.469 14.672 -9.617 1 97.56 413 VAL B CA 1
ATOM 7141 C C . VAL B 1 413 ? -18.328 14.562 -11.133 1 97.56 413 VAL B C 1
ATOM 7143 O O . VAL B 1 413 ? -18.719 13.562 -11.734 1 97.56 413 VAL B O 1
ATOM 7146 N N . ALA B 1 414 ? -17.75 15.57 -11.703 1 97.25 414 ALA B N 1
ATOM 7147 C CA . ALA B 1 414 ? -17.609 15.625 -13.156 1 97.25 414 ALA B CA 1
ATOM 7148 C C . ALA B 1 414 ? -16.75 14.484 -13.68 1 97.25 414 ALA B C 1
ATOM 7150 O O . ALA B 1 414 ? -16.938 14.008 -14.797 1 97.25 414 ALA B O 1
ATOM 7151 N N . ASN B 1 415 ? -15.828 14.016 -12.875 1 95.31 415 ASN B N 1
ATOM 7152 C CA . ASN B 1 415 ? -14.852 13.031 -13.32 1 95.31 415 ASN B CA 1
ATOM 7153 C C . ASN B 1 415 ? -15.273 11.617 -12.945 1 95.31 415 ASN B C 1
ATOM 7155 O O . ASN B 1 415 ? -14.586 10.648 -13.289 1 95.31 415 ASN B O 1
ATOM 7159 N N . ALA B 1 416 ? -16.359 11.461 -12.266 1 96.31 416 ALA B N 1
ATOM 7160 C CA . ALA B 1 416 ? -16.844 10.133 -11.922 1 96.31 416 ALA B CA 1
ATOM 7161 C C . ALA B 1 416 ? -17.203 9.336 -13.172 1 96.31 416 ALA B C 1
ATOM 7163 O O . ALA B 1 416 ? -17.641 9.898 -14.172 1 96.31 416 ALA B O 1
ATOM 7164 N N . ASP B 1 417 ? -16.938 8.016 -13.133 1 96.38 417 ASP B N 1
ATOM 7165 C CA . ASP B 1 417 ? -17.266 7.141 -14.258 1 96.38 417 ASP B CA 1
ATOM 7166 C C . ASP B 1 417 ? -18.766 7.035 -14.461 1 96.38 417 ASP B C 1
ATOM 7168 O O . ASP B 1 417 ? -19.516 6.77 -13.516 1 96.38 417 ASP B O 1
ATOM 7172 N N . PHE B 1 418 ? -19.25 7.211 -15.641 1 97 418 PHE B N 1
ATOM 7173 C CA . PHE B 1 418 ? -20.672 7.219 -15.93 1 97 418 PHE B CA 1
ATOM 7174 C C . PHE B 1 418 ? -21.312 5.875 -15.586 1 97 418 PHE B C 1
ATOM 7176 O O . PHE B 1 418 ? -22.344 5.82 -14.93 1 97 418 PHE B O 1
ATOM 7183 N N . GLU B 1 419 ? -20.719 4.789 -16.078 1 96 419 GLU B N 1
ATOM 7184 C CA . GLU B 1 419 ? -21.312 3.479 -15.836 1 96 419 GLU B CA 1
ATOM 7185 C C . GLU B 1 419 ? -21.297 3.135 -14.352 1 96 419 GLU B C 1
ATOM 7187 O O . GLU B 1 419 ? -22.25 2.543 -13.844 1 96 419 GLU B O 1
ATOM 7192 N N . GLY B 1 420 ? -20.203 3.445 -13.703 1 95.94 420 GLY B N 1
ATOM 7193 C CA . GLY B 1 420 ? -20.156 3.279 -12.266 1 95.94 420 GLY B CA 1
ATOM 7194 C C . GLY B 1 420 ? -21.219 4.074 -11.531 1 95.94 420 GLY B C 1
ATOM 7195 O O . GLY B 1 420 ? -21.875 3.561 -10.625 1 95.94 420 GLY B O 1
ATOM 7196 N N . PHE B 1 421 ? -21.391 5.32 -11.984 1 97.25 421 PHE B N 1
ATOM 7197 C CA . PHE B 1 421 ? -22.453 6.16 -11.445 1 97.25 421 PHE B CA 1
ATOM 7198 C C . PHE B 1 421 ? -23.812 5.523 -11.68 1 97.25 421 PHE B C 1
ATOM 7200 O O . PHE B 1 421 ? -24.625 5.434 -10.758 1 97.25 421 PHE B O 1
ATOM 7207 N N . ARG B 1 422 ? -24.047 5.113 -12.828 1 97 422 ARG B N 1
ATOM 7208 C CA . ARG B 1 422 ? -25.328 4.484 -13.172 1 97 422 ARG B CA 1
ATOM 7209 C C . ARG B 1 422 ? -25.609 3.285 -12.273 1 97 422 ARG B C 1
ATOM 7211 O O . ARG B 1 422 ? -26.688 3.164 -11.711 1 97 422 ARG B O 1
ATOM 7218 N N . LEU B 1 423 ? -24.688 2.412 -12.07 1 95.81 423 LEU B N 1
ATOM 7219 C CA . LEU B 1 423 ? -24.859 1.215 -11.25 1 95.81 423 LEU B CA 1
ATOM 7220 C C . LEU B 1 423 ? -25.078 1.583 -9.789 1 95.81 423 LEU B C 1
ATOM 7222 O O . LEU B 1 423 ? -25.891 0.964 -9.102 1 95.81 423 LEU B O 1
ATOM 7226 N N . ASN B 1 424 ? -24.328 2.564 -9.305 1 97.44 424 ASN B N 1
ATOM 7227 C CA . ASN B 1 424 ? -24.5 3.018 -7.93 1 97.44 424 ASN B CA 1
ATOM 7228 C C . ASN B 1 424 ? -25.875 3.65 -7.727 1 97.44 424 ASN B C 1
ATOM 7230 O O . ASN B 1 424 ? -26.484 3.51 -6.66 1 97.44 424 ASN B O 1
ATOM 7234 N N . SER B 1 425 ? -26.359 4.375 -8.766 1 97.44 425 SER B N 1
ATOM 7235 C CA . SER B 1 425 ? -27.688 4.953 -8.695 1 97.44 425 SER B CA 1
ATOM 7236 C C . SER B 1 425 ? -28.766 3.867 -8.617 1 97.44 425 SER B C 1
ATOM 7238 O O . SER B 1 425 ? -29.797 4.051 -7.969 1 97.44 425 SER B O 1
ATOM 7240 N N . LEU B 1 426 ? -28.531 2.756 -9.25 1 95.06 426 LEU B N 1
ATOM 7241 C CA . LEU B 1 426 ? -29.453 1.635 -9.172 1 95.06 426 LEU B CA 1
ATOM 7242 C C . LEU B 1 426 ? -29.516 1.071 -7.754 1 95.06 426 LEU B C 1
ATOM 7244 O O . LEU B 1 426 ? -30.578 0.716 -7.262 1 95.06 426 LEU B O 1
ATOM 7248 N N . ALA B 1 427 ? -28.375 0.975 -7.113 1 96.25 427 ALA B N 1
ATOM 7249 C CA . ALA B 1 427 ? -28.359 0.549 -5.719 1 96.25 427 ALA B CA 1
ATOM 7250 C C . ALA B 1 427 ? -29.172 1.492 -4.84 1 96.25 427 ALA B C 1
ATOM 7252 O O . ALA B 1 427 ? -29.922 1.045 -3.975 1 96.25 427 ALA B O 1
ATOM 7253 N N . LEU B 1 428 ? -29.062 2.77 -5.117 1 97.69 428 LEU B N 1
ATOM 7254 C CA . LEU B 1 428 ? -29.75 3.793 -4.344 1 97.69 428 LEU B CA 1
ATOM 7255 C C . LEU B 1 428 ? -31.234 3.809 -4.68 1 97.69 428 LEU B C 1
ATOM 7257 O O . LEU B 1 428 ? -32.031 4.41 -3.955 1 97.69 428 LEU B O 1
ATOM 7261 N N . SER B 1 429 ? -31.594 3.121 -5.766 1 96.88 429 SER B N 1
ATOM 7262 C CA . SER B 1 429 ? -32.969 3.115 -6.23 1 96.88 429 SER B CA 1
ATOM 7263 C C . SER B 1 429 ? -33.719 1.87 -5.758 1 96.88 429 SER B C 1
ATOM 7265 O O . SER B 1 429 ? -34.938 1.773 -5.902 1 96.88 429 SER B O 1
ATOM 7267 N N . ASP B 1 430 ? -32.938 0.957 -5.219 1 93.81 430 ASP B N 1
ATOM 7268 C CA . ASP B 1 430 ? -33.562 -0.318 -4.863 1 93.81 430 ASP B CA 1
ATOM 7269 C C . ASP B 1 430 ? -32.906 -0.921 -3.627 1 93.81 430 ASP B C 1
ATOM 7271 O O . ASP B 1 430 ? -32.125 -1.88 -3.732 1 93.81 430 ASP B O 1
ATOM 7275 N N . PHE B 1 431 ? -33.25 -0.441 -2.426 1 96.94 431 PHE B N 1
ATOM 7276 C CA . PHE B 1 431 ? -32.75 -0.999 -1.171 1 96.94 431 PHE B CA 1
ATOM 7277 C C . PHE B 1 431 ? -33.719 -0.686 -0.03 1 96.94 431 PHE B C 1
ATOM 7279 O O . PHE B 1 431 ? -34.531 0.241 -0.129 1 96.94 431 PHE B O 1
ATOM 7286 N N . ASP B 1 432 ? -33.75 -1.491 0.992 1 98.19 432 ASP B N 1
ATOM 7287 C CA . ASP B 1 432 ? -34.562 -1.312 2.191 1 98.19 432 ASP B CA 1
ATOM 7288 C C . ASP B 1 432 ? -33.875 -1.94 3.41 1 98.19 432 ASP B C 1
ATOM 7290 O O . ASP B 1 432 ? -33.875 -3.162 3.57 1 98.19 432 ASP B O 1
ATOM 7294 N N . LEU B 1 433 ? -33.312 -1.078 4.273 1 98.12 433 LEU B N 1
ATOM 7295 C CA . LEU B 1 433 ? -32.625 -1.562 5.465 1 98.12 433 LEU B CA 1
ATOM 7296 C C . LEU B 1 433 ? -33.594 -1.591 6.664 1 98.12 433 LEU B C 1
ATOM 7298 O O . LEU B 1 433 ? -33.219 -2.102 7.727 1 98.12 433 LEU B O 1
ATOM 7302 N N . ARG B 1 434 ? -34.812 -1.05 6.613 1 97.06 434 ARG B N 1
ATOM 7303 C CA . ARG B 1 434 ? -35.719 -0.817 7.723 1 97.06 434 ARG B CA 1
ATOM 7304 C C . ARG B 1 434 ? -35.969 -2.096 8.523 1 97.06 434 ARG B C 1
ATOM 7306 O O . ARG B 1 434 ? -35.875 -2.09 9.75 1 97.06 434 ARG B O 1
ATOM 7313 N N . PRO B 1 435 ? -36.094 -3.227 7.738 1 97.12 435 PRO B N 1
ATOM 7314 C CA . PRO B 1 435 ? -36.406 -4.441 8.5 1 97.12 435 PRO B CA 1
ATOM 7315 C C . PRO B 1 435 ? -35.219 -4.906 9.352 1 97.12 435 PRO B C 1
ATOM 7317 O O . PRO B 1 435 ? -35.406 -5.695 10.289 1 97.12 435 PRO B O 1
ATOM 7320 N N . ARG B 1 436 ? -34.125 -4.434 9.094 1 97.31 436 ARG B N 1
ATOM 7321 C CA . ARG B 1 436 ? -32.938 -4.992 9.75 1 97.31 436 ARG B CA 1
ATOM 7322 C C . ARG B 1 436 ? -32.312 -3.975 10.688 1 97.31 436 ARG B C 1
ATOM 7324 O O . ARG B 1 436 ? -31.312 -4.277 11.359 1 97.31 436 ARG B O 1
ATOM 7331 N N . LEU B 1 437 ? -32.844 -2.779 10.836 1 97.31 437 LEU B N 1
ATOM 7332 C CA . LEU B 1 437 ? -32.219 -1.719 11.641 1 97.31 437 LEU B CA 1
ATOM 7333 C C . LEU B 1 437 ? -32.156 -2.125 13.109 1 97.31 437 LEU B C 1
ATOM 7335 O O . LEU B 1 437 ? -31.266 -1.706 13.836 1 97.31 437 LEU B O 1
ATOM 7339 N N . ARG B 1 438 ? -33.062 -2.961 13.57 1 95.19 438 ARG B N 1
ATOM 7340 C CA . ARG B 1 438 ? -33.125 -3.385 14.961 1 95.19 438 ARG B CA 1
ATOM 7341 C C . ARG B 1 438 ? -31.953 -4.297 15.32 1 95.19 438 ARG B C 1
ATOM 7343 O O . ARG B 1 438 ? -31.656 -4.508 16.5 1 95.19 438 ARG B O 1
ATOM 7350 N N . GLU B 1 439 ? -31.344 -4.797 14.25 1 96 439 GLU B N 1
ATOM 7351 C CA . GLU B 1 439 ? -30.219 -5.691 14.469 1 96 439 GLU B CA 1
ATOM 7352 C C . GLU B 1 439 ? -28.969 -4.918 14.906 1 96 439 GLU B C 1
ATOM 7354 O O . GLU B 1 439 ? -28 -5.508 15.383 1 96 439 GLU B O 1
ATOM 7359 N N . ILE B 1 440 ? -29 -3.609 14.742 1 97 440 ILE B N 1
ATOM 7360 C CA . ILE B 1 440 ? -27.844 -2.791 15.109 1 97 440 ILE B CA 1
ATOM 7361 C C . ILE B 1 440 ? -27.828 -2.586 16.625 1 97 440 ILE B C 1
ATOM 7363 O O . ILE B 1 440 ? -28.75 -2.004 17.188 1 97 440 ILE B O 1
ATOM 7367 N N . THR B 1 441 ? -26.703 -3.051 17.234 1 94.56 441 THR B N 1
ATOM 7368 C CA . THR B 1 441 ? -26.641 -2.949 18.703 1 94.56 441 THR B CA 1
ATOM 7369 C C . THR B 1 441 ? -25.469 -2.064 19.125 1 94.56 441 THR B C 1
ATOM 7371 O O . THR B 1 441 ? -25.312 -1.761 20.312 1 94.56 441 THR B O 1
ATOM 7374 N N . ILE B 1 442 ? -24.703 -1.676 18.219 1 96.19 442 ILE B N 1
ATOM 7375 C CA . ILE B 1 442 ? -23.547 -0.846 18.547 1 96.19 442 ILE B CA 1
ATOM 7376 C C . ILE B 1 442 ? -23.969 0.623 18.594 1 96.19 442 ILE B C 1
ATOM 7378 O O . ILE B 1 442 ? -24.938 1.02 17.953 1 96.19 442 ILE B O 1
ATOM 7382 N N . PRO B 1 443 ? -23.234 1.439 19.344 1 97.31 443 PRO B N 1
ATOM 7383 C CA . PRO B 1 443 ? -23.562 2.869 19.391 1 97.31 443 PRO B CA 1
ATOM 7384 C C . PRO B 1 443 ? -23.453 3.535 18.016 1 97.31 443 PRO B C 1
ATOM 7386 O O . PRO B 1 443 ? -22.578 3.172 17.219 1 97.31 443 PRO B O 1
ATOM 7389 N N . GLY B 1 444 ? -24.375 4.496 17.781 1 97.94 444 GLY B N 1
ATOM 7390 C CA . GLY B 1 444 ? -24.375 5.168 16.5 1 97.94 444 GLY B CA 1
ATOM 7391 C C . GLY B 1 444 ? -24.625 6.664 16.609 1 97.94 444 GLY B C 1
ATOM 7392 O O . GLY B 1 444 ? -25.141 7.141 17.609 1 97.94 444 GLY B O 1
ATOM 7393 N N . LEU B 1 445 ? -24.188 7.363 15.648 1 98.62 445 LEU B N 1
ATOM 7394 C CA . LEU B 1 445 ? -24.391 8.797 15.492 1 98.62 445 LEU B CA 1
ATOM 7395 C C . LEU B 1 445 ? -24.953 9.109 14.109 1 98.62 445 LEU B C 1
ATOM 7397 O O . LEU B 1 445 ? -24.406 8.68 13.094 1 98.62 445 LEU B O 1
ATOM 7401 N N . LEU B 1 446 ? -26.125 9.703 14.117 1 98.75 446 LEU B N 1
ATOM 7402 C CA . LEU B 1 446 ? -26.734 10.203 12.883 1 98.75 446 LEU B CA 1
ATOM 7403 C C . LEU B 1 446 ? -26.5 11.711 12.742 1 98.75 446 LEU B C 1
ATOM 7405 O O . LEU B 1 446 ? -26.75 12.469 13.68 1 98.75 446 LEU B O 1
ATOM 7409 N N . ILE B 1 447 ? -25.953 12.094 11.602 1 98.88 447 ILE B N 1
ATOM 7410 C CA . ILE B 1 447 ? -25.656 13.508 11.375 1 98.88 447 ILE B CA 1
ATOM 7411 C C . ILE B 1 447 ? -26.281 13.953 10.055 1 98.88 447 ILE B C 1
ATOM 7413 O O . ILE B 1 447 ? -26.234 13.227 9.062 1 98.88 447 ILE B O 1
ATOM 7417 N N . ALA B 1 448 ? -26.891 15.125 10.008 1 98.81 448 ALA B N 1
ATOM 7418 C CA . ALA B 1 448 ? -27.359 15.695 8.75 1 98.81 448 ALA B CA 1
ATOM 7419 C C . ALA B 1 448 ? -27.188 17.219 8.734 1 98.81 448 ALA B C 1
ATOM 7421 O O . ALA B 1 448 ? -27.234 17.859 9.781 1 98.81 448 ALA B O 1
ATOM 7422 N N . GLY B 1 449 ? -26.891 17.703 7.562 1 98.69 449 GLY B N 1
ATOM 7423 C CA . GLY B 1 449 ? -26.969 19.141 7.422 1 98.69 449 GLY B CA 1
ATOM 7424 C C . GLY B 1 449 ? -28.375 19.688 7.641 1 98.69 449 GLY B C 1
ATOM 7425 O O . GLY B 1 449 ? -29.344 19.125 7.137 1 98.69 449 GLY B O 1
ATOM 7426 N N . GLU B 1 450 ? -28.391 20.734 8.312 1 98 450 GLU B N 1
ATOM 7427 C CA . GLU B 1 450 ? -29.672 21.344 8.672 1 98 450 GLU B CA 1
ATOM 7428 C C . GLU B 1 450 ? -30.484 21.688 7.43 1 98 450 GLU B C 1
ATOM 7430 O O . GLU B 1 450 ? -31.719 21.578 7.441 1 98 450 GLU B O 1
ATOM 7435 N N . ASN B 1 451 ? -29.875 21.984 6.348 1 97.81 451 ASN B N 1
ATOM 7436 C CA . ASN B 1 451 ? -30.547 22.453 5.133 1 97.81 451 ASN B CA 1
ATOM 7437 C C . ASN B 1 451 ? -30.547 21.391 4.047 1 97.81 451 ASN B C 1
ATOM 7439 O O . ASN B 1 451 ? -30.547 21.703 2.855 1 97.81 451 ASN B O 1
ATOM 7443 N N . ASP B 1 452 ? -30.453 20.078 4.387 1 97.94 452 ASP B N 1
ATOM 7444 C CA . ASP B 1 452 ? -30.469 18.984 3.422 1 97.94 452 ASP B CA 1
ATOM 7445 C C . ASP B 1 452 ? -31.891 18.469 3.188 1 97.94 452 ASP B C 1
ATOM 7447 O O . ASP B 1 452 ? -32.156 17.281 3.314 1 97.94 452 ASP B O 1
ATOM 7451 N N . GLY B 1 453 ? -32.75 19.406 2.986 1 95.44 453 GLY B N 1
ATOM 7452 C CA . GLY B 1 453 ? -34.125 19.047 2.666 1 95.44 453 GLY B CA 1
ATOM 7453 C C . GLY B 1 453 ? -34.844 18.312 3.793 1 95.44 453 GLY B C 1
ATOM 7454 O O . GLY B 1 453 ? -34.844 18.781 4.934 1 95.44 453 GLY B O 1
ATOM 7455 N N . LYS B 1 454 ? -35.375 17.125 3.461 1 95 454 LYS B N 1
ATOM 7456 C CA . LYS B 1 454 ? -36.156 16.359 4.422 1 95 454 LYS B CA 1
ATOM 7457 C C . LYS B 1 454 ? -35.312 15.305 5.117 1 95 454 LYS B C 1
ATOM 7459 O O . LYS B 1 454 ? -35.812 14.547 5.949 1 95 454 LYS B O 1
ATOM 7464 N N . ILE B 1 455 ? -34.062 15.266 4.824 1 96.69 455 ILE B N 1
ATOM 7465 C CA . ILE B 1 455 ? -33.188 14.203 5.297 1 96.69 455 ILE B CA 1
ATOM 7466 C C . ILE B 1 455 ? -33.062 14.273 6.816 1 96.69 455 ILE B C 1
ATOM 7468 O O . ILE B 1 455 ? -33.188 13.25 7.504 1 96.69 455 ILE B O 1
ATOM 7472 N N . PRO B 1 456 ? -32.875 15.453 7.41 1 97.56 456 PRO B N 1
ATOM 7473 C CA . PRO B 1 456 ? -32.781 15.508 8.867 1 97.56 456 PRO B CA 1
ATOM 7474 C C . PRO B 1 456 ? -34 14.914 9.562 1 97.56 456 PRO B C 1
ATOM 7476 O O . PRO B 1 456 ? -33.875 14.148 10.516 1 97.56 456 PRO B O 1
ATOM 7479 N N . GLU B 1 457 ? -35.156 15.25 9.055 1 96.69 457 GLU B N 1
ATOM 7480 C CA . GLU B 1 457 ? -36.375 14.703 9.633 1 96.69 457 GLU B CA 1
ATOM 7481 C C . GLU B 1 457 ? -36.438 13.195 9.445 1 96.69 457 GLU B C 1
ATOM 7483 O O . GLU B 1 457 ? -36.812 12.469 10.375 1 96.69 457 GLU B O 1
ATOM 7488 N N . ALA B 1 458 ? -36.156 12.766 8.32 1 96.25 458 ALA B N 1
ATOM 7489 C CA . ALA B 1 458 ? -36.219 11.344 8.023 1 96.25 458 ALA B CA 1
ATOM 7490 C C . ALA B 1 458 ? -35.25 10.562 8.93 1 96.25 458 ALA B C 1
ATOM 7492 O O . ALA B 1 458 ? -35.625 9.508 9.461 1 96.25 458 ALA B O 1
ATOM 7493 N N . MET B 1 459 ? -34.062 11.039 9.133 1 97.75 459 MET B N 1
ATOM 7494 C CA . MET B 1 459 ? -33.031 10.336 9.891 1 97.75 459 MET B CA 1
ATOM 7495 C C . MET B 1 459 ? -33.406 10.227 11.359 1 97.75 459 MET B C 1
ATOM 7497 O O . MET B 1 459 ? -33.062 9.242 12.023 1 97.75 459 MET B O 1
ATOM 7501 N N . GLN B 1 460 ? -34.094 11.211 11.852 1 96.44 460 GLN B N 1
ATOM 7502 C CA . GLN B 1 460 ? -34.531 11.172 13.234 1 96.44 460 GLN B CA 1
ATOM 7503 C C . GLN B 1 460 ? -35.562 10.062 13.461 1 96.44 460 GLN B C 1
ATOM 7505 O O . GLN B 1 460 ? -35.781 9.633 14.594 1 96.44 460 GLN B O 1
ATOM 7510 N N . ALA B 1 461 ? -36.094 9.578 12.391 1 95.12 461 ALA B N 1
ATOM 7511 C CA . ALA B 1 461 ? -37.156 8.586 12.477 1 95.12 461 ALA B CA 1
ATOM 7512 C C . ALA B 1 461 ? -36.625 7.18 12.219 1 95.12 461 ALA B C 1
ATOM 7514 O O . ALA B 1 461 ? -37.406 6.227 12.117 1 95.12 461 ALA B O 1
ATOM 7515 N N . PHE B 1 462 ? -35.344 6.977 12.039 1 96.12 462 PHE B N 1
ATOM 7516 C CA . PHE B 1 462 ? -34.781 5.68 11.711 1 96.12 462 PHE B CA 1
ATOM 7517 C C . PHE B 1 462 ? -35.094 4.648 12.781 1 96.12 462 PHE B C 1
ATOM 7519 O O . PHE B 1 462 ? -35.188 3.453 12.5 1 96.12 462 PHE B O 1
ATOM 7526 N N . GLY B 1 463 ? -35.188 5.035 14.047 1 93.44 463 GLY B N 1
ATOM 7527 C CA . GLY B 1 463 ? -35.562 4.145 15.133 1 93.44 463 GLY B CA 1
ATOM 7528 C C . GLY B 1 463 ? -34.438 3.197 15.531 1 93.44 463 GLY B C 1
ATOM 7529 O O . GLY B 1 463 ? -34.719 2.059 15.93 1 93.44 463 GLY B O 1
ATOM 7530 N N . ILE B 1 464 ? -33.25 3.516 15.336 1 95.44 464 ILE B N 1
ATOM 7531 C CA . ILE B 1 464 ? -32.125 2.695 15.75 1 95.44 464 ILE B CA 1
ATOM 7532 C C . ILE B 1 464 ? -31.812 2.93 17.234 1 95.44 464 ILE B C 1
ATOM 7534 O O . ILE B 1 464 ? -31.469 4.043 17.625 1 95.44 464 ILE B O 1
ATOM 7538 N N . GLU B 1 465 ? -31.859 1.867 17.984 1 91.12 465 GLU B N 1
ATOM 7539 C CA . GLU B 1 465 ? -31.625 1.973 19.422 1 91.12 465 GLU B CA 1
ATOM 7540 C C . GLU B 1 465 ? -30.203 2.406 19.719 1 91.12 465 GLU B C 1
ATOM 7542 O O . GLU B 1 465 ? -29.25 1.868 19.141 1 91.12 465 GLU B O 1
ATOM 7547 N N . GLY B 1 466 ? -30.031 3.375 20.547 1 89 466 GLY B N 1
ATOM 7548 C CA . GLY B 1 466 ? -28.703 3.801 20.969 1 89 466 GLY B CA 1
ATOM 7549 C C . GLY B 1 466 ? -28.094 4.828 20.031 1 89 466 GLY B C 1
ATOM 7550 O O . GLY B 1 466 ? -26.984 5.328 20.281 1 89 466 GLY B O 1
ATOM 7551 N N . ALA B 1 467 ? -28.844 5.137 18.922 1 95.38 467 ALA B N 1
ATOM 7552 C CA . ALA B 1 467 ? -28.328 6.137 18 1 95.38 467 ALA B CA 1
ATOM 7553 C C . ALA B 1 467 ? -28.766 7.543 18.391 1 95.38 467 ALA B C 1
ATOM 7555 O O . ALA B 1 467 ? -29.906 7.738 18.812 1 95.38 467 ALA B O 1
ATOM 7556 N N . ARG B 1 468 ? -27.859 8.516 18.328 1 96.5 468 ARG B N 1
ATOM 7557 C CA . ARG B 1 468 ? -28.172 9.922 18.547 1 96.5 468 ARG B CA 1
ATOM 7558 C C . ARG B 1 468 ? -28.109 10.703 17.234 1 96.5 468 ARG B C 1
ATOM 7560 O O . ARG B 1 468 ? -27.406 10.32 16.312 1 96.5 468 ARG B O 1
ATOM 7567 N N . PHE B 1 469 ? -28.922 11.75 17.203 1 98.12 469 PHE B N 1
ATOM 7568 C CA . PHE B 1 469 ? -28.953 12.578 16 1 98.12 469 PHE B CA 1
ATOM 7569 C C . PHE B 1 469 ? -28.391 13.969 16.281 1 98.12 469 PHE B C 1
ATOM 7571 O O . PHE B 1 469 ? -28.625 14.539 17.359 1 98.12 469 PHE B O 1
ATOM 7578 N N . VAL B 1 470 ? -27.578 14.477 15.359 1 98.5 470 VAL B N 1
ATOM 7579 C CA . VAL B 1 470 ? -27.031 15.828 15.438 1 98.5 470 VAL B CA 1
ATOM 7580 C C . VAL B 1 470 ? -27.266 16.562 14.125 1 98.5 470 VAL B C 1
ATOM 7582 O O . VAL B 1 470 ? -27.016 16.016 13.047 1 98.5 470 VAL B O 1
ATOM 7585 N N . SER B 1 471 ? -27.812 17.719 14.188 1 98.44 471 SER B N 1
ATOM 7586 C CA . SER B 1 471 ? -27.984 18.594 13.031 1 98.44 471 SER B CA 1
ATOM 7587 C C . SER B 1 471 ? -26.828 19.578 12.922 1 98.44 471 SER B C 1
ATOM 7589 O O . SER B 1 471 ? -26.453 20.219 13.906 1 98.44 471 SER B O 1
ATOM 7591 N N . ILE B 1 472 ? -26.234 19.703 11.766 1 98.62 472 ILE B N 1
ATOM 7592 C CA . ILE B 1 472 ? -25.125 20.641 11.539 1 98.62 472 ILE B CA 1
ATOM 7593 C C . ILE B 1 472 ? -25.672 21.953 10.984 1 98.62 472 ILE B C 1
ATOM 7595 O O . ILE B 1 472 ? -26.203 21.984 9.867 1 98.62 472 ILE B O 1
ATOM 7599 N N . PRO B 1 473 ? -25.547 23 11.672 1 97.94 473 PRO B N 1
ATOM 7600 C CA . PRO B 1 473 ? -26.125 24.281 11.234 1 97.94 473 PRO B CA 1
ATOM 7601 C C . PRO B 1 473 ? -25.5 24.797 9.938 1 97.94 473 PRO B C 1
ATOM 7603 O O . PRO B 1 473 ? -24.297 24.641 9.719 1 97.94 473 PRO B O 1
ATOM 7606 N N . ASN B 1 474 ? -26.344 25.406 9.086 1 96.69 474 ASN B N 1
ATOM 7607 C CA . ASN B 1 474 ? -25.938 26.109 7.871 1 96.69 474 ASN B CA 1
ATOM 7608 C C . ASN B 1 474 ? -25.203 25.172 6.914 1 96.69 474 ASN B C 1
ATOM 7610 O O . ASN B 1 474 ? -24.172 25.547 6.348 1 96.69 474 ASN B O 1
ATOM 7614 N N . ALA B 1 475 ? -25.625 23.953 6.895 1 98.25 475 ALA B N 1
ATOM 7615 C CA . ALA B 1 475 ? -24.984 22.984 6.027 1 98.25 475 ALA B CA 1
ATOM 7616 C C . ALA B 1 475 ? -26.016 22.172 5.25 1 98.25 475 ALA B C 1
ATOM 7618 O O . ALA B 1 475 ? -27.141 21.969 5.715 1 98.25 475 ALA B O 1
ATOM 7619 N N . GLY B 1 476 ? -25.609 21.797 4.09 1 98.31 476 GLY B N 1
ATOM 7620 C CA . GLY B 1 476 ? -26.438 20.953 3.238 1 98.31 476 GLY B CA 1
ATOM 7621 C C . GLY B 1 476 ? -26.016 19.5 3.246 1 98.31 476 GLY B C 1
ATOM 7622 O O . GLY B 1 476 ? -25.828 18.906 4.312 1 98.31 476 GLY B O 1
ATOM 7623 N N . HIS B 1 477 ? -25.891 18.859 2.049 1 98.5 477 HIS B N 1
ATOM 7624 C CA . HIS B 1 477 ? -25.766 17.422 1.865 1 98.5 477 HIS B CA 1
ATOM 7625 C C . HIS B 1 477 ? -24.391 16.906 2.297 1 98.5 477 HIS B C 1
ATOM 7627 O O . HIS B 1 477 ? -24.234 15.742 2.641 1 98.5 477 HIS B O 1
ATOM 7633 N N . LEU B 1 478 ? -23.359 17.719 2.234 1 98.62 478 LEU B N 1
ATOM 7634 C CA . LEU B 1 478 ? -22.016 17.406 2.709 1 98.62 478 LEU B CA 1
ATOM 7635 C C . LEU B 1 478 ? -21.641 18.328 3.875 1 98.62 478 LEU B C 1
ATOM 7637 O O . LEU B 1 478 ? -20.781 19.203 3.73 1 98.62 478 LEU B O 1
ATOM 7641 N N . PRO B 1 479 ? -22.172 17.984 5.004 1 98.5 479 PRO B N 1
ATOM 7642 C CA . PRO B 1 479 ? -22.172 18.969 6.09 1 98.5 479 PRO B CA 1
ATOM 7643 C C . PRO B 1 479 ? -20.766 19.312 6.578 1 98.5 479 PRO B C 1
ATOM 7645 O O . PRO B 1 479 ? -20.484 20.453 6.945 1 98.5 479 PRO B O 1
ATOM 7648 N N . PHE B 1 480 ? -19.812 18.406 6.512 1 98 480 PHE B N 1
ATOM 7649 C CA . PHE B 1 480 ? -18.453 18.609 7.012 1 98 480 PHE B CA 1
ATOM 7650 C C . PHE B 1 480 ? -17.672 19.547 6.086 1 98 480 PHE B C 1
ATOM 7652 O O . PHE B 1 480 ? -16.641 20.078 6.469 1 98 480 PHE B O 1
ATOM 7659 N N . LEU B 1 481 ? -18.141 19.766 4.848 1 97.56 481 LEU B N 1
ATOM 7660 C CA . LEU B 1 481 ? -17.469 20.672 3.926 1 97.56 481 LEU B CA 1
ATOM 7661 C C . LEU B 1 481 ? -17.969 22.094 4.109 1 97.56 481 LEU B C 1
ATOM 7663 O O . LEU B 1 481 ? -17.297 23.047 3.709 1 97.56 481 LEU B O 1
ATOM 7667 N N . GLU B 1 482 ? -19.172 22.234 4.738 1 97.56 482 GLU B N 1
ATOM 7668 C CA . GLU B 1 482 ? -19.766 23.562 4.875 1 97.56 482 GLU B CA 1
ATOM 7669 C C . GLU B 1 482 ? -19.625 24.094 6.301 1 97.56 482 GLU B C 1
ATOM 7671 O O . GLU B 1 482 ? -19.594 25.297 6.523 1 97.56 482 GLU B O 1
ATOM 7676 N N . ASN B 1 483 ? -19.656 23.188 7.211 1 97.31 483 ASN B N 1
ATOM 7677 C CA . ASN B 1 483 ? -19.484 23.531 8.617 1 97.31 483 ASN B CA 1
ATOM 7678 C C . ASN B 1 483 ? -18.656 22.484 9.359 1 97.31 483 ASN B C 1
ATOM 7680 O O . ASN B 1 483 ? -19.203 21.703 10.141 1 97.31 483 ASN B O 1
ATOM 7684 N N . LEU B 1 484 ? -17.344 22.547 9.172 1 94.88 484 LEU B N 1
ATOM 7685 C CA . LEU B 1 484 ? -16.406 21.562 9.711 1 94.88 484 LEU B CA 1
ATOM 7686 C C . LEU B 1 484 ? -16.406 21.594 11.234 1 94.88 484 LEU B C 1
ATOM 7688 O O . LEU B 1 484 ? -16.359 20.531 11.883 1 94.88 484 LEU B O 1
ATOM 7692 N N . GLU B 1 485 ? -16.438 22.75 11.812 1 91.44 485 GLU B N 1
ATOM 7693 C CA . GLU B 1 485 ? -16.344 22.906 13.258 1 91.44 485 GLU B CA 1
ATOM 7694 C C . GLU B 1 485 ? -17.484 22.188 13.961 1 91.44 485 GLU B C 1
ATOM 7696 O O . GLU B 1 485 ? -17.266 21.422 14.906 1 91.44 485 GLU B O 1
ATOM 7701 N N . ALA B 1 486 ? -18.672 22.453 13.508 1 96.69 486 ALA B N 1
ATOM 7702 C CA . ALA B 1 486 ? -19.828 21.797 14.109 1 96.69 486 ALA B CA 1
ATOM 7703 C C . ALA B 1 486 ? -19.781 20.297 13.906 1 96.69 486 ALA B C 1
ATOM 7705 O O . ALA B 1 486 ? -20.188 19.531 14.781 1 96.69 486 ALA B O 1
ATOM 7706 N N . PHE B 1 487 ? -19.297 19.891 12.773 1 97.56 487 PHE B N 1
ATOM 7707 C CA . PHE B 1 487 ? -19.188 18.469 12.477 1 97.56 487 PHE B CA 1
ATOM 7708 C C . PHE B 1 487 ? -18.188 17.797 13.398 1 97.56 487 PHE B C 1
ATOM 7710 O O . PHE B 1 487 ? -18.469 16.734 13.961 1 97.56 487 PHE B O 1
ATOM 7717 N N . VAL B 1 488 ? -17.016 18.344 13.578 1 94.81 488 VAL B N 1
ATOM 7718 C CA . VAL B 1 488 ? -15.953 17.797 14.43 1 94.81 488 VAL B CA 1
ATOM 7719 C C . VAL B 1 488 ? -16.422 17.781 15.883 1 94.81 488 VAL B C 1
ATOM 7721 O O . VAL B 1 488 ? -16.109 16.859 16.625 1 94.81 488 VAL B O 1
ATOM 7724 N N . ASP B 1 489 ? -17.188 18.781 16.266 1 93.69 489 ASP B N 1
ATOM 7725 C CA . ASP B 1 489 ? -17.766 18.812 17.594 1 93.69 489 ASP B CA 1
ATOM 7726 C C . ASP B 1 489 ? -18.688 17.609 17.828 1 93.69 489 ASP B C 1
ATOM 7728 O O . ASP B 1 489 ? -18.703 17.016 18.906 1 93.69 489 ASP B O 1
ATOM 7732 N N . ALA B 1 490 ? -19.469 17.359 16.844 1 96.81 490 ALA B N 1
ATOM 7733 C CA . ALA B 1 490 ? -20.344 16.188 16.938 1 96.81 490 ALA B CA 1
ATOM 7734 C C . ALA B 1 490 ? -19.531 14.906 17.094 1 96.81 490 ALA B C 1
ATOM 7736 O O . ALA B 1 490 ? -19.906 14.031 17.875 1 96.81 490 ALA B O 1
ATOM 7737 N N . LEU B 1 491 ? -18.453 14.789 16.406 1 96.19 491 LEU B N 1
ATOM 7738 C CA . LEU B 1 491 ? -17.578 13.625 16.516 1 96.19 491 LEU B CA 1
ATOM 7739 C C . LEU B 1 491 ? -16.953 13.531 17.906 1 96.19 491 LEU B C 1
ATOM 7741 O O . LEU B 1 491 ? -16.875 12.445 18.484 1 96.19 491 LEU B O 1
ATOM 7745 N N . ARG B 1 492 ? -16.547 14.625 18.406 1 91.25 492 ARG B N 1
ATOM 7746 C CA . ARG B 1 492 ? -15.914 14.688 19.719 1 91.25 492 ARG B CA 1
ATOM 7747 C C . ARG B 1 492 ? -16.828 14.109 20.797 1 91.25 492 ARG B C 1
ATOM 7749 O O . ARG B 1 492 ? -16.375 13.414 21.703 1 91.25 492 ARG B O 1
ATOM 7756 N N . GLY B 1 493 ? -18.016 14.414 20.641 1 89.5 493 GLY B N 1
ATOM 7757 C CA . GLY B 1 493 ? -18.984 13.977 21.625 1 89.5 493 GLY B CA 1
ATOM 7758 C C . GLY B 1 493 ? -19.344 12.508 21.5 1 89.5 493 GLY B C 1
ATOM 7759 O O . GLY B 1 493 ? -20.016 11.953 22.375 1 89.5 493 GLY B O 1
ATOM 7760 N N . PHE B 1 494 ? -18.781 11.859 20.578 1 94.75 494 PHE B N 1
ATOM 7761 C CA . PHE B 1 494 ? -19.281 10.523 20.297 1 94.75 494 PHE B CA 1
ATOM 7762 C C . PHE B 1 494 ? -18.141 9.516 20.219 1 94.75 494 PHE B C 1
ATOM 7764 O O . PHE B 1 494 ? -18.281 8.383 20.688 1 94.75 494 PHE B O 1
ATOM 7771 N N . LEU B 1 495 ? -17.062 9.883 19.688 1 93.62 495 LEU B N 1
ATOM 7772 C CA . LEU B 1 495 ? -15.977 8.938 19.438 1 93.62 495 LEU B CA 1
ATOM 7773 C C . LEU B 1 495 ? -15.336 8.469 20.734 1 93.62 495 LEU B C 1
ATOM 7775 O O . LEU B 1 495 ? -14.891 7.324 20.828 1 93.62 495 LEU B O 1
#

Sequence (990 aa):
MEGPGYLAVAIQPGKDTEETAFHEWYNTEHGPLRLRLPFIETGDRYFAADGQKPEWSAVYDVSDLKWLEERIYTRLREERSKREKAMLSTFESLDRKIYSLVSVRGKTPKGGAAKVTLTASFIVNEEDWEELGKWYEEEHTDLISQIPGWIRTRRFKMVVGGIRGLPPAGQVEHLAVHDFEQLPDLKGPAFHKAISTDSAKRVVGKAQWKEARLWSHHLAFDALEEPPNAVVTTDGAELRFQLEGNPADPVIVCVNSIMTSLHIWDDVAKALLTGAASPAGTKPQTYRVLRYNPRGYSQQAPRSNDTTFDLLASDLEYLLLRLEIPQVHAVMGVSMGGVTALNFAIQYPTKVTKFIACDCNVASSEANSRAWADRVSLAREQGMSELASITVSRWFTAGNAESEKAKNVLPMVANADFEGFRLNSLALSDFDLRPRLREITIPGLLIAGENDGKIPEAMQAFGIEGARFVSIPNAGHLPFLENLEAFVDALRGFLMEGPGYLAVAIQPGKDTEETAFHEWYNTEHGPLRLRLPFIETGDRYFAADGQKPEWSAVYDVSDLKWLEERIYTRLREERSKREKAMLSTFESLDRKIYSLVSVRGKTPKGGAAKVTLTASFIVNEEDWEELGKWYEEEHTDLISQIPGWIRTRRFKMVVGGIRGLPPAGQVEHLAVHDFEQLPDLKGPAFHKAISTDSAKRVVGKAQWKEARLWSHHLAFDALEEPPNAVVTTDGAELRFQLEGNPADPVIVCVNSIMTSLHIWDDVAKALLTGAASPAGTKPQTYRVLRYNPRGYSQQAPRSNDTTFDLLASDLEYLLLRLEIPQVHAVMGVSMGGVTALNFAIQYPTKVTKFIACDCNVASSEANSRAWADRVSLAREQGMSELASITVSRWFTAGNAESEKAKNVLPMVANADFEGFRLNSLALSDFDLRPRLREITIPGLLIAGENDGKIPEAMQAFGIEGARFVSIPNAGHLPFLENLEAFVDALRGFL

InterPro domains:
  IPR000073 Alpha/beta hydrolase fold-1 [PF00561] (250-483)
  IPR000073 Alpha/beta hydrolase fold-1 [PR00111] (286-301)
  IPR000073 Alpha/beta hydrolase fold-1 [PR00111] (331-344)
  IPR000073 Alpha/beta hydrolase fold-1 [PR00111] (345-358)
  IPR000073 Alpha/beta hydrolase fold-1 [PR00111] (444-458)
  IPR029058 Alpha/Beta hydrolase fold [G3DSA:3.40.50.1820] (229-495)
  IPR029058 Alpha/Beta hydrolase fold [SSF53474] (230-495)
  IPR050266 AB hydrolase superfamily [PTHR43798] (245-495)